Protein AF-0000000079730358 (afdb_homodimer)

Solvent-accessible surface area (backbone atoms only — not comparable to full-atom values): 56171 Å² total; per-residue (Å²): 54,51,28,65,58,49,81,47,25,38,35,42,30,26,75,30,41,34,78,45,71,74,46,42,28,35,86,47,70,68,8,40,44,43,24,18,48,50,49,24,36,5,51,47,34,34,56,40,34,36,37,32,46,44,13,52,22,7,60,40,43,51,43,63,48,98,64,27,51,67,44,69,40,75,36,72,42,68,57,76,81,69,34,42,79,49,99,53,72,40,76,50,58,50,59,86,36,72,40,58,35,36,35,32,38,34,76,42,72,31,98,86,39,27,67,20,43,31,40,21,34,37,23,69,46,89,90,30,53,73,74,52,22,52,51,25,29,34,47,88,45,71,91,57,56,70,68,56,52,49,50,35,25,40,46,53,8,34,46,43,54,50,41,40,51,74,73,65,57,54,68,44,34,40,34,26,53,28,41,64,31,31,43,28,53,53,46,41,22,52,74,45,79,64,34,58,67,67,35,12,69,30,23,31,30,39,48,72,69,52,46,77,85,75,53,58,68,42,54,53,64,60,51,39,53,32,47,52,83,64,56,63,62,68,61,53,36,70,40,18,71,56,97,32,44,30,30,50,46,36,30,59,67,38,25,69,35,36,26,22,27,5,63,57,23,20,52,48,45,25,67,76,37,60,95,44,32,93,58,47,38,60,53,48,56,28,35,39,60,75,78,37,41,40,68,48,48,45,53,52,40,63,74,73,37,81,60,33,77,80,43,44,56,49,32,28,56,39,58,73,60,57,63,64,65,53,51,51,24,39,50,51,35,26,48,50,32,39,52,52,45,26,74,75,69,65,49,82,71,59,92,89,42,51,31,40,28,36,71,49,66,34,42,80,58,41,36,84,59,45,80,56,73,48,55,68,60,46,52,48,33,32,73,72,34,44,66,53,32,39,44,36,33,44,51,44,59,76,89,38,60,67,16,32,48,52,45,24,48,48,42,51,52,29,60,75,34,55,93,76,36,58,53,50,73,48,74,52,65,45,58,63,56,48,40,40,48,33,27,19,32,58,31,40,47,44,51,45,42,79,71,62,35,24,37,74,51,63,53,38,33,8,9,53,34,33,13,21,34,38,24,33,49,34,14,47,42,54,58,59,63,38,80,76,39,29,25,42,69,25,51,66,54,75,89,32,73,68,58,72,68,50,52,72,71,54,43,51,53,50,30,36,52,34,42,50,49,42,41,37,70,43,54,34,38,31,60,78,74,30,55,70,61,38,48,49,21,20,32,33,8,20,18,64,37,28,26,55,33,21,12,55,57,36,47,50,49,38,53,69,52,66,62,33,76,82,127,56,47,25,66,61,49,78,49,24,40,35,42,30,25,75,30,40,35,78,44,71,74,46,42,30,35,87,46,70,68,7,40,44,43,24,19,48,49,49,24,35,5,52,45,35,33,55,41,33,37,38,32,48,45,13,51,22,7,61,41,44,50,42,64,48,97,64,27,49,68,42,70,41,77,36,72,41,68,58,77,81,68,33,44,81,48,99,53,72,40,77,49,59,50,58,87,37,72,42,58,36,36,34,31,39,34,76,43,73,32,97,84,39,27,66,22,42,30,40,22,33,37,24,70,44,88,91,31,53,73,74,52,22,51,54,24,30,35,46,89,44,72,90,59,56,69,68,57,51,50,50,33,27,40,44,54,8,36,46,43,55,50,42,39,52,74,74,64,56,55,68,45,31,40,34,27,46,31,43,64,30,32,44,29,53,52,47,41,22,51,73,45,79,64,34,57,67,68,34,12,70,29,24,31,29,40,48,71,71,52,46,77,86,75,54,58,70,41,55,51,65,60,51,40,52,31,47,52,82,65,55,62,62,69,60,53,37,70,40,17,72,56,96,32,44,30,31,49,48,36,29,59,67,38,25,68,35,37,26,23,27,5,62,58,24,20,54,49,45,24,68,76,37,59,96,44,32,94,57,47,37,58,51,48,55,28,36,39,60,75,78,39,41,40,69,48,48,46,53,53,40,63,74,73,38,81,60,34,76,80,44,44,54,50,32,27,56,39,58,72,58,57,62,66,65,53,52,51,24,37,49,51,34,26,50,51,31,40,52,52,45,26,75,74,70,66,50,83,71,58,91,89,42,51,30,41,27,36,72,48,67,34,43,78,57,41,35,83,60,45,80,56,73,47,56,67,58,47,50,49,33,34,73,72,34,44,65,53,31,37,43,36,32,44,50,43,60,74,88,40,62,69,15,34,48,51,46,24,46,49,42,50,51,29,60,74,33,55,95,76,36,58,55,48,73,48,74,51,65,44,58,64,54,49,39,38,48,34,27,19,33,59,32,39,48,45,52,44,42,80,72,60,37,25,38,75,52,63,53,39,33,9,8,53,35,34,13,21,34,37,24,32,50,35,14,46,44,53,58,58,63,38,80,78,40,28,26,42,68,24,52,66,55,74,90,31,72,68,58,72,69,50,52,72,70,54,44,51,54,49,32,36,50,34,42,51,49,42,42,37,71,44,54,35,39,32,61,78,74,29,55,68,61,38,48,48,21,19,32,32,7,21,18,64,38,27,26,56,33,22,12,56,58,37,48,51,50,38,52,70,51,69,62,33,76,84,126

Radius of gyration: 31.34 Å; Cα contacts (8 Å, |Δi|>4): 2544; chains: 2; bounding box: 67×88×75 Å

pLDDT: mean 95.24, std 8.15, range [21.0, 98.94]

Foldseek 3Di:
DPDLVPVFEEEEFDAAAFADQLQLRDADQLNQLNNQQQLLCFLAQGRYEYEYARQQQHLFFWDADLLLFIDGDGHGGDCVVFWAWDPDWDWDFFLNFIFIKTWIWGWRHDPNGHIYIYIHIARLDPPGDPLSRCLRHYRQPPPDDPLSSLLNLLCRQLVRVVRCVRVPGGQQAYEYSALSNLCVLLNVCLVVVNDLQVQQRRYEYEHFFLDLVPWDWAALVSVCSTRPVSDPSVSQCVQVVDNTRTSRSSRLSRHVAYEFAFPQSLVSVCVSPVVCNVRYYYQHAFGQLVLQADDLVVVQCVVQFPCCNSQVLSLLSLLPRDLPSLVVSQLVLQVVLQVVCCVQPVDGDDSLAAEEEEEDAQDPQFPPCLLVPPVPLNLVLCVQQHAYEYEYEHYYRPPDPNSSVSSSVQSVVCVVCPPRYHYYYGTRDTSVNLSSRLQRGQEYETEGQPARGRHRHSQLSSLQNLRAYEYACYHCNVVQDDDLQQHHHFADHPPDPVSVPDDPVRRSVRRNVRVSCCSRPPVRCCSNPPSPSSSNNSSSSSNRRNSARHNNNSNVVCSVPVVNNPD/DPFLPPVFEEEEFDAAAFADQLQLRDADQLNQLNNQQQLLCFLAQGRYEYEYASQQQHLFFWDADLLLFIDGDGHGGDCVVFWAWDPDWDWDFFLNFIFIKTWIWGWRHDPNGHIYIYIHIARLDPVGDPLSNCLRHYRQPPPDDPLSSLVNLLCRQLVRVVRCVRVPGGQQAYEYSALSNLCVLLNVCLVVVNDLQVQQRRYEHEHFFLDLVPWDWAALVSVCSTRPVSDPSVSQCVQVVDNTRTSRSSRLSRHVAYEFAFPQSLVSVCVSPVVCNVRYYYQHAFGQLVLQADDLLVVQCVVQFPCCNSQVLSLLSLLPRDLPSLVVSQLVLQVVLQVVCCVQPVDGDDSLAAEEEEEDAQDVQFPPCLLVPPVPLNLVLCVQQHAYEYEYEHYYRPPDPNSSVSSSVQSVVCVVCPPRYHYYYGTRDTSVNLSSRLQRGQEYETEGQPARGRHRHSQLSSLQNLRAYEYACYHCNVVQDDDLQQHHHFADHPPDPVSVPDDPVRRSVRRNVRVSCCSRPPVRCCVNPPSPSSSNNSSSSSNRRNSARHNNNSVVVCSVPVVNNPD

Nearest PDB structures (foldseek):
  4l22-assembly1_A  TM=8.662E-01  e=6.650E-38  Streptococcus mutans UA159
  2qln-assembly1_A-2  TM=8.829E-01  e=1.527E-34  unclassified
  4mhs-assembly1_A  TM=8.755E-01  e=4.782E-35  Oryctolagus cuniculus
  1l5s-assembly1_A  TM=8.757E-01  e=4.611E-34  Homo sapiens
  1e4o-assembly1_A  TM=8.717E-01  e=3.697E-34  Escherichia coli

Secondary structure (DSSP, 8-state):
------SSEEEEEES-----TT-----SHHHHHHHHHHHHHHHTT--EEEEEE--TT-S-EEEE-TT--EEEE-----HHHH-EEEEEEEEEEETTEEEEEEEEEEEEE-SSS-EEEEEEEE---TTS-HHHHGGGTSTT-TT--HHHHHHHHHIIIIIHHHHHHHTT--EEEEEEESGGGTTHHHHHHHHTTT-HHHHHTTEEEE----SGGGS-EE-HHHHHHHHTTSS-HHHHHHHS-SSSEEHHHHHHHT-SEEEESSHHHHHHHHHH-GGGTTTEEE----B-HHHH--HHHHHHHHHHSTTTTT-GGGGGGGGGS-HHHHHHHHHHHHHHHHHHHHHHH-----TTSEEEEEE----GGG-GGGGGTTHHHHHHHHHHH--EEEEEE--PPTT-HHHHHHHHHHHHHHHHTTTTSEEEEESS--HHHHHHHHHH-SEEEE-PPTT-----SHHHHHHHTT--EEEES-TTHHHH--BTTTEEEESPPTT-HHHHH--HHHHHHHHHHHHHHHIIIIIHHHHHH-HHHHHHHHHHIIIIIITTSBHHHHHHHHHHTTTS---/------SSEEEEEES-----TT-----SHHHHHHHHHHHHHHHTT--EEEEEE--TT-S-EEEE-TT--EEEE-----HHHH-EEEEEEEEEEETTEEEEEEEEEEEEE-SSS-EEEEEEEE---TTS-HHHHGGGTSTT-TT--HHHHHHHHHIIIIIHHHHHHHTT--EEEEEEESGGGTTHHHHHHHHTTT-HHHHHTTEEEE----SGGGS-EE-HHHHHHHHTTSS-HHHHHHHS-SSSEEHHHHHHHT-SEEEESSHHHHHHHHHH-GGGTTTEEE----B-HHHH--HHHHHHHHHHSTTTTT-GGGGGGGGGS-HHHHHHHHHHHHHHHHHHHHHHH-----TTSEEEEEE----GGG-GGGGGTTHHHHHHHHHHH--EEEEEE--PPTT-HHHHHHHHHHHHHHHHTTTTSEEEEESS--HHHHHHHHHH-SEEEE-PPTT-----SHHHHHHHTT--EEEES-TTHHHH--BTTTEEEESPPTT-HHHHH--HHHHHHHHHHHHHHHIIIIIHHHHHH-HHHHHHHHHHIIIIIITTSBHHHHHHHHHHTTTS---

Structure (mmCIF, N/CA/C/O backbone):
data_AF-0000000079730358-model_v1
#
loop_
_entity.id
_entity.type
_entity.pdbx_description
1 polymer 'Alpha-glucan family phosphorylase'
#
loop_
_atom_site.group_PDB
_atom_site.id
_atom_site.type_symbol
_atom_site.label_atom_id
_atom_site.label_alt_id
_atom_site.label_comp_id
_atom_site.label_asym_id
_atom_site.label_entity_id
_atom_site.label_seq_id
_atom_site.pdbx_PDB_ins_code
_atom_site.Cartn_x
_atom_site.Cartn_y
_atom_site.Cartn_z
_atom_site.occupancy
_atom_site.B_iso_or_equiv
_atom_site.auth_seq_id
_atom_site.auth_comp_id
_atom_site.auth_asym_id
_atom_site.auth_atom_id
_atom_site.pdbx_PDB_model_num
ATOM 1 N N . MET A 1 1 ? -20.391 -5.078 -1.467 1 21.17 1 MET A N 1
ATOM 2 C CA . MET A 1 1 ? -20.234 -3.814 -0.753 1 21.17 1 MET A CA 1
ATOM 3 C C . MET A 1 1 ? -19.328 -3.994 0.46 1 21.17 1 MET A C 1
ATOM 5 O O . MET A 1 1 ? -19.719 -4.598 1.456 1 21.17 1 MET A O 1
ATOM 9 N N . ALA A 1 2 ? -18.234 -4.145 0.354 1 28.77 2 ALA A N 1
ATOM 10 C CA . ALA A 1 2 ? -17.578 -4.57 1.588 1 28.77 2 ALA A CA 1
ATOM 11 C C . ALA A 1 2 ? -17.859 -3.59 2.725 1 28.77 2 ALA A C 1
ATOM 13 O O . ALA A 1 2 ? -17.031 -2.725 3.027 1 28.77 2 ALA A O 1
ATOM 14 N N . GLY A 1 3 ? -18.828 -2.895 2.602 1 32.88 3 GLY A N 1
ATOM 15 C CA . GLY A 1 3 ? -19.328 -1.854 3.49 1 32.88 3 GLY A CA 1
ATOM 16 C C . GLY A 1 3 ? -19.453 -2.309 4.934 1 32.88 3 GLY A C 1
ATOM 17 O O . GLY A 1 3 ? -20.062 -3.336 5.215 1 32.88 3 GLY A O 1
ATOM 18 N N . THR A 1 4 ? -18.438 -2.32 5.629 1 38.91 4 THR A N 1
ATOM 19 C CA . THR A 1 4 ? -18.922 -2.061 6.977 1 38.91 4 THR A CA 1
ATOM 20 C C . THR A 1 4 ? -20.125 -1.11 6.945 1 38.91 4 THR A C 1
ATOM 22 O O . THR A 1 4 ? -19.969 0.087 6.703 1 38.91 4 THR A O 1
ATOM 25 N N . SER A 1 5 ? -21.094 -1.483 6.281 1 42.56 5 SER A N 1
ATOM 26 C CA . SER A 1 5 ? -22.281 -0.645 6.363 1 42.56 5 SER A CA 1
ATOM 27 C C . SER A 1 5 ? -22.469 -0.08 7.77 1 42.56 5 SER A C 1
ATOM 29 O O . SER A 1 5 ? -22.797 -0.815 8.703 1 42.56 5 SER A O 1
ATOM 31 N N . GLN A 1 6 ? -21.516 0.618 8.109 1 50.75 6 GLN A N 1
ATOM 32 C CA . GLN A 1 6 ? -21.891 1.376 9.297 1 50.75 6 GLN A CA 1
ATOM 33 C C . GLN A 1 6 ? -23.25 2.045 9.102 1 50.75 6 GLN A C 1
ATOM 35 O O . GLN A 1 6 ? -23.484 2.711 8.094 1 50.75 6 GLN A O 1
ATOM 40 N N . ASP A 1 7 ? -24.062 1.467 9.727 1 65.75 7 ASP A N 1
ATOM 41 C CA . ASP A 1 7 ? -25.344 2.17 9.828 1 65.75 7 ASP A CA 1
ATOM 42 C C . ASP A 1 7 ? -25.141 3.582 10.375 1 65.75 7 ASP A C 1
ATOM 44 O O . ASP A 1 7 ? -24.688 3.756 11.508 1 65.75 7 ASP A O 1
ATOM 48 N N . GLY A 1 8 ? -24.938 4.613 9.406 1 85.31 8 GLY A N 1
ATOM 49 C CA . GLY A 1 8 ? -24.922 6.027 9.742 1 85.31 8 GLY A CA 1
ATOM 50 C C . GLY A 1 8 ? -23.734 6.77 9.148 1 85.31 8 GLY A C 1
ATOM 51 O O . GLY A 1 8 ? -22.875 6.164 8.516 1 85.31 8 GLY A O 1
ATOM 52 N N . HIS A 1 9 ? -23.641 8.039 9.406 1 92.81 9 HIS A N 1
ATOM 53 C CA . HIS A 1 9 ? -22.625 8.922 8.852 1 92.81 9 HIS A CA 1
ATOM 54 C C . HIS A 1 9 ? -21.406 9.023 9.773 1 92.81 9 HIS A C 1
ATOM 56 O O . HIS A 1 9 ? -21.547 8.906 10.992 1 92.81 9 HIS A O 1
ATOM 62 N N . VAL A 1 10 ? -20.234 9.164 9.18 1 97.94 10 VAL A N 1
ATOM 63 C CA . VAL A 1 10 ? -19.062 9.602 9.914 1 97.94 10 VAL A CA 1
ATOM 64 C C . VAL A 1 10 ? -18.953 11.125 9.867 1 97.94 10 VAL A C 1
ATOM 66 O O . VAL A 1 10 ? -18.922 11.719 8.781 1 97.94 10 VAL A O 1
ATOM 69 N N . ALA A 1 11 ? -18.984 11.781 11 1 98.75 11 ALA A N 1
ATOM 70 C CA . ALA A 1 11 ? -18.75 13.219 11.078 1 98.75 11 ALA A CA 1
ATOM 71 C C . ALA A 1 11 ? -17.297 13.531 11.414 1 98.75 11 ALA A C 1
ATOM 73 O O . ALA A 1 11 ? -16.812 13.211 12.508 1 98.75 11 ALA A O 1
ATOM 74 N N . TYR A 1 12 ? -16.625 14.047 10.484 1 98.75 12 TYR A N 1
ATOM 75 C CA . TYR A 1 12 ? -15.234 14.43 10.68 1 98.75 12 TYR A CA 1
ATOM 76 C C . TYR A 1 12 ? -15.117 15.891 11.109 1 98.75 12 TYR A C 1
ATOM 78 O O . TYR A 1 12 ? -15.336 16.797 10.305 1 98.75 12 TYR A O 1
ATOM 86 N N . VAL A 1 13 ? -14.75 16.141 12.383 1 98.81 13 VAL A N 1
ATOM 87 C CA . VAL A 1 13 ? -14.805 17.469 12.977 1 98.81 13 VAL A CA 1
ATOM 88 C C . VAL A 1 13 ? -13.383 18.016 13.156 1 98.81 13 VAL A C 1
ATOM 90 O O . VAL A 1 13 ? -12.57 17.422 13.859 1 98.81 13 VAL A O 1
ATOM 93 N N . SER A 1 14 ? -13.102 19.172 12.516 1 98.19 14 SER A N 1
ATOM 94 C CA . SER A 1 14 ? -11.781 19.781 12.562 1 98.19 14 SER A CA 1
ATOM 95 C C . SER A 1 14 ? -11.883 21.312 12.594 1 98.19 14 SER A C 1
ATOM 97 O O . SER A 1 14 ? -12.836 21.875 12.062 1 98.19 14 SER A O 1
ATOM 99 N N . MET A 1 15 ? -10.922 21.953 13.164 1 97.06 15 MET A N 1
ATOM 100 C CA . MET A 1 15 ? -10.883 23.406 13.281 1 97.06 15 MET A CA 1
ATOM 101 C C . MET A 1 15 ? -10.625 24.062 11.922 1 97.06 15 MET A C 1
ATOM 103 O O . MET A 1 15 ? -10.938 25.234 11.727 1 97.06 15 MET A O 1
ATOM 107 N N . GLU A 1 16 ? -10.047 23.328 11.062 1 96.94 16 GLU A N 1
ATOM 108 C CA . GLU A 1 16 ? -9.633 23.875 9.773 1 96.94 16 GLU A CA 1
ATOM 109 C C . GLU A 1 16 ? -9.797 22.844 8.664 1 96.94 16 GLU A C 1
ATOM 111 O O . GLU A 1 16 ? -9.703 21.641 8.906 1 96.94 16 GLU A O 1
ATOM 116 N N . TYR A 1 17 ? -10.07 23.312 7.445 1 97.62 17 TYR A N 1
ATOM 117 C CA . TYR A 1 17 ? -10.211 22.516 6.23 1 97.62 17 TYR A CA 1
ATOM 118 C C . TYR A 1 17 ? -9.57 23.219 5.039 1 97.62 17 TYR A C 1
ATOM 120 O O . TYR A 1 17 ? -9.992 24.312 4.66 1 97.62 17 TYR A O 1
ATOM 128 N N . GLY A 1 18 ? -8.5 22.594 4.488 1 97.5 18 GLY A N 1
ATOM 129 C CA . GLY A 1 18 ? -7.977 23.047 3.211 1 97.5 18 GLY A CA 1
ATOM 130 C C . GLY A 1 18 ? -8.688 22.438 2.021 1 97.5 18 GLY A C 1
ATOM 131 O O . GLY A 1 18 ? -8.32 21.344 1.57 1 97.5 18 GLY A O 1
ATOM 132 N N . LEU A 1 19 ? -9.664 23.188 1.386 1 97.31 19 LEU A N 1
ATOM 133 C CA . LEU A 1 19 ? -10.547 22.625 0.363 1 97.31 19 LEU A CA 1
ATOM 134 C C . LEU A 1 19 ? -10.211 23.203 -1.011 1 97.31 19 LEU A C 1
ATOM 136 O O . LEU A 1 19 ? -10.016 22.453 -1.969 1 97.31 19 LEU A O 1
ATOM 140 N N . GLU A 1 20 ? -10.164 24.484 -1.05 1 95.69 20 GLU A N 1
ATOM 141 C CA . GLU A 1 20 ? -9.812 25.219 -2.26 1 95.69 20 GLU A CA 1
ATOM 142 C C . GLU A 1 20 ? -8.828 26.344 -1.954 1 95.69 20 GLU A C 1
ATOM 144 O O . GLU A 1 20 ? -8.828 26.906 -0.853 1 95.69 20 GLU A O 1
ATOM 149 N N . ASN A 1 21 ? -8.086 26.594 -2.98 1 93.88 21 ASN A N 1
ATOM 150 C CA . ASN A 1 21 ? -7.09 27.641 -2.799 1 93.88 21 ASN A CA 1
ATOM 151 C C . ASN A 1 21 ? -7.742 28.969 -2.42 1 93.88 21 ASN A C 1
ATOM 153 O O . ASN A 1 21 ? -7.188 29.734 -1.63 1 93.88 21 ASN A O 1
ATOM 157 N N . GLY A 1 22 ? -8.906 29.234 -2.941 1 93.25 22 GLY A N 1
ATOM 158 C CA . GLY A 1 22 ? -9.578 30.5 -2.723 1 93.25 22 GLY A CA 1
ATOM 159 C C . GLY A 1 22 ? -10.328 30.562 -1.405 1 93.25 22 GLY A C 1
ATOM 160 O O . GLY A 1 22 ? -10.836 31.625 -1.021 1 93.25 22 GLY A O 1
ATOM 161 N N . MET A 1 23 ? -10.32 29.359 -0.669 1 94 23 MET A N 1
ATOM 162 C CA . MET A 1 23 ? -10.961 29.297 0.639 1 94 23 MET A CA 1
ATOM 163 C C . MET A 1 23 ? -9.938 29.391 1.76 1 94 23 MET A C 1
ATOM 165 O O . MET A 1 23 ? -9.031 28.562 1.845 1 94 23 MET A O 1
ATOM 169 N N . ASN A 1 24 ? -9.789 30.422 2.438 1 88.44 24 ASN A N 1
ATOM 170 C CA . ASN A 1 24 ? -8.789 30.641 3.482 1 88.44 24 ASN A CA 1
ATOM 171 C C . ASN A 1 24 ? -9.25 30.062 4.82 1 88.44 24 ASN A C 1
ATOM 173 O O . ASN A 1 24 ? -9.148 30.719 5.855 1 88.44 24 ASN A O 1
ATOM 177 N N . THR A 1 25 ? -9.695 28.781 4.824 1 93.88 25 THR A N 1
ATOM 178 C CA . THR A 1 25 ? -10.297 28.172 6.008 1 93.88 25 THR A CA 1
ATOM 179 C C . THR A 1 25 ? -9.281 27.297 6.738 1 93.88 25 THR A C 1
ATOM 181 O O . THR A 1 25 ? -9.656 26.406 7.5 1 93.88 25 THR A O 1
ATOM 184 N N . TYR A 1 26 ? -7.965 27.5 6.492 1 94.81 26 TYR A N 1
ATOM 185 C CA . TYR A 1 26 ? -6.957 26.625 7.098 1 94.81 26 TYR A CA 1
ATOM 186 C C . TYR A 1 26 ? -5.707 27.422 7.461 1 94.81 26 TYR A C 1
ATOM 188 O O . TYR A 1 26 ? -5.438 28.469 6.867 1 94.81 26 TYR A O 1
ATOM 196 N N . ASN A 1 27 ? -5.008 26.922 8.453 1 91.56 27 ASN A N 1
ATOM 197 C CA . ASN A 1 27 ? -3.746 27.516 8.898 1 91.56 27 ASN A CA 1
ATOM 198 C C . ASN A 1 27 ? -2.549 26.812 8.266 1 91.56 27 ASN A C 1
ATOM 200 O O . ASN A 1 27 ? -1.533 27.438 7.973 1 91.56 27 ASN A O 1
ATOM 204 N N . GLY A 1 28 ? -2.729 25.469 8.102 1 91.25 28 GLY A N 1
ATOM 205 C CA . GLY A 1 28 ? -1.566 24.734 7.617 1 91.25 28 GLY A CA 1
ATOM 206 C C . GLY A 1 28 ? -1.86 23.281 7.312 1 91.25 28 GLY A C 1
ATOM 207 O O . GLY A 1 28 ? -2.883 22.953 6.699 1 91.25 28 GLY A O 1
ATOM 208 N N . GLY A 1 29 ? -0.822 22.484 7.684 1 92.81 29 GLY A N 1
ATOM 209 C CA . GLY A 1 29 ? -0.826 21.078 7.305 1 92.81 29 GLY A CA 1
ATOM 210 C C . GLY A 1 29 ? -2.039 20.312 7.816 1 92.81 29 GLY A C 1
ATOM 211 O O . GLY A 1 29 ? -2.568 19.438 7.133 1 92.81 29 GLY A O 1
ATOM 212 N N . LEU A 1 30 ? -2.479 20.656 9.031 1 94.25 30 LEU A N 1
ATOM 213 C CA . LEU A 1 30 ? -3.631 19.969 9.594 1 94.25 30 LEU A CA 1
ATOM 214 C C . LEU A 1 30 ? -4.883 20.234 8.766 1 94.25 30 LEU A C 1
ATOM 216 O O . LEU A 1 30 ? -5.699 19.328 8.555 1 94.25 30 LEU A O 1
ATOM 220 N N . GLY A 1 31 ? -5.039 21.484 8.375 1 96.56 31 GLY A N 1
ATOM 221 C CA . GLY A 1 31 ? -6.172 21.828 7.531 1 96.56 31 GLY A CA 1
ATOM 222 C C . GLY A 1 31 ? -6.113 21.172 6.164 1 96.56 31 GLY A C 1
ATOM 223 O O . GLY A 1 31 ? -7.121 20.672 5.668 1 96.56 31 GLY A O 1
ATOM 224 N N . ILE A 1 32 ? -4.91 21.234 5.578 1 97.62 32 ILE A N 1
ATOM 225 C CA . ILE A 1 32 ? -4.719 20.609 4.273 1 97.62 32 ILE A CA 1
ATOM 226 C C . ILE A 1 32 ? -5.031 19.109 4.363 1 97.62 32 ILE A C 1
ATOM 228 O O . ILE A 1 32 ? -5.68 18.547 3.477 1 97.62 32 ILE A O 1
ATOM 232 N N . LEU A 1 33 ? -4.59 18.5 5.426 1 98.19 33 LEU A N 1
ATOM 233 C CA . LEU A 1 33 ? -4.879 17.094 5.648 1 98.19 33 LEU A CA 1
ATOM 234 C C . LEU A 1 33 ? -6.379 16.859 5.777 1 98.19 33 LEU A C 1
ATOM 236 O O . LEU A 1 33 ? -6.91 15.883 5.23 1 98.19 33 LEU A O 1
ATOM 240 N N . ALA A 1 34 ? -7.074 17.703 6.531 1 98.44 34 ALA A N 1
ATOM 241 C CA . ALA A 1 34 ? -8.523 17.562 6.68 1 98.44 34 ALA A CA 1
ATOM 242 C C . ALA A 1 34 ? -9.219 17.609 5.32 1 98.44 34 ALA A C 1
ATOM 244 O O . ALA A 1 34 ? -10.172 16.875 5.078 1 98.44 34 ALA A O 1
ATOM 245 N N . GLY A 1 35 ? -8.742 18.516 4.477 1 98.5 35 GLY A N 1
ATOM 246 C CA . GLY A 1 35 ? -9.25 18.547 3.111 1 98.5 35 GLY A CA 1
ATOM 247 C C . GLY A 1 35 ? -9.008 17.234 2.369 1 98.5 35 GLY A C 1
ATOM 248 O O . GLY A 1 35 ? -9.906 16.734 1.684 1 98.5 35 GLY A O 1
ATOM 249 N N . ASP A 1 36 ? -7.84 16.703 2.514 1 98.5 36 ASP A N 1
ATOM 250 C CA . ASP A 1 36 ? -7.492 15.445 1.854 1 98.5 36 ASP A CA 1
ATOM 251 C C . ASP A 1 36 ? -8.32 14.289 2.408 1 98.5 36 ASP A C 1
ATOM 253 O O . ASP A 1 36 ? -8.656 13.352 1.679 1 98.5 36 ASP A O 1
ATOM 257 N N . VAL A 1 37 ? -8.648 14.328 3.701 1 98.44 37 VAL A N 1
ATOM 258 C CA . VAL A 1 37 ? -9.469 13.305 4.336 1 98.44 37 VAL A CA 1
ATOM 259 C C . VAL A 1 37 ? -10.859 13.297 3.705 1 98.44 37 VAL A C 1
ATOM 261 O O . VAL A 1 37 ? -11.367 12.242 3.312 1 98.44 37 VAL A O 1
ATOM 264 N N . VAL A 1 38 ? -11.469 14.461 3.539 1 98.38 38 VAL A N 1
ATOM 265 C CA . VAL A 1 38 ? -12.828 14.516 3.01 1 98.38 38 VAL A CA 1
ATOM 266 C C . VAL A 1 38 ? -12.82 14.141 1.53 1 98.38 38 VAL A C 1
ATOM 268 O O . VAL A 1 38 ? -13.766 13.516 1.04 1 98.38 38 VAL A O 1
ATOM 271 N N . ARG A 1 39 ? -11.797 14.508 0.82 1 98.25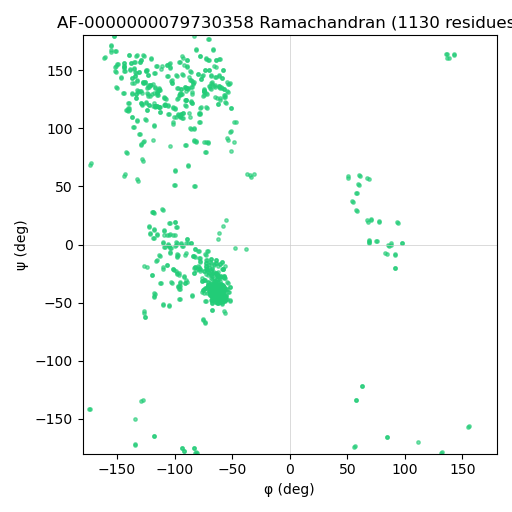 39 ARG A N 1
ATOM 272 C CA . ARG A 1 39 ? -11.656 14.039 -0.555 1 98.25 39 ARG A CA 1
ATOM 273 C C . ARG A 1 39 ? -11.539 12.516 -0.604 1 98.25 39 ARG A C 1
ATOM 275 O O . ARG A 1 39 ? -12.07 11.875 -1.513 1 98.25 39 ARG A O 1
ATOM 282 N N . GLY A 1 40 ? -10.766 11.992 0.352 1 97.75 40 GLY A N 1
ATOM 283 C CA . GLY A 1 40 ? -10.688 10.539 0.464 1 97.75 40 GLY A CA 1
ATOM 284 C C . GLY A 1 40 ? -12.039 9.891 0.707 1 97.75 40 GLY A C 1
ATOM 285 O O . GLY A 1 40 ? -12.359 8.867 0.103 1 97.75 40 GLY A O 1
ATOM 286 N N . PHE A 1 41 ? -12.875 10.508 1.609 1 97.88 41 PHE A N 1
ATOM 287 C CA . PHE A 1 41 ? -14.234 10.031 1.832 1 97.88 41 PHE A CA 1
ATOM 288 C C . PHE A 1 41 ? -15.023 10.016 0.527 1 97.88 41 PHE A C 1
ATOM 290 O O . PHE A 1 41 ? -15.727 9.055 0.234 1 97.88 41 PHE A O 1
ATOM 297 N N . ALA A 1 42 ? -14.867 11.078 -0.224 1 97.75 42 ALA A N 1
ATOM 298 C CA . ALA A 1 42 ? -15.602 11.203 -1.479 1 97.75 42 ALA A CA 1
ATOM 299 C C . ALA A 1 42 ? -15.164 10.141 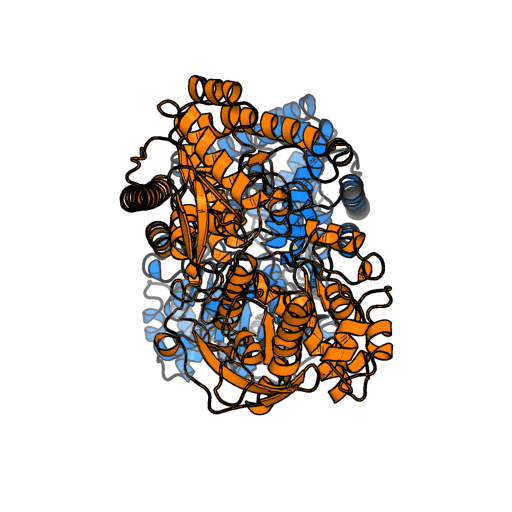-2.482 1 97.75 42 ALA A C 1
ATOM 301 O O . ALA A 1 42 ? -15.992 9.508 -3.133 1 97.75 42 ALA A O 1
ATOM 302 N N . ASP A 1 43 ? -13.844 9.984 -2.574 1 95.94 43 ASP A N 1
ATOM 303 C CA . ASP A 1 43 ? -13.297 8.992 -3.498 1 95.94 43 ASP A CA 1
ATOM 304 C C . ASP A 1 43 ? -13.844 7.598 -3.191 1 95.94 43 ASP A C 1
ATOM 306 O O . ASP A 1 43 ? -14.055 6.793 -4.102 1 95.94 43 ASP A O 1
ATOM 310 N N . LEU A 1 44 ? -14.039 7.301 -1.9 1 94.81 44 LEU A N 1
ATOM 311 C CA . LEU A 1 44 ? -14.453 5.973 -1.46 1 94.81 44 LEU A CA 1
ATOM 312 C C . LEU A 1 44 ? -15.969 5.895 -1.332 1 94.81 44 LEU A C 1
ATOM 314 O O . LEU A 1 44 ? -16.516 4.875 -0.902 1 94.81 44 LEU A O 1
ATOM 318 N N . ASP A 1 45 ? -16.672 7.016 -1.598 1 93.88 45 ASP A N 1
ATOM 319 C CA . ASP A 1 45 ? -18.125 7.105 -1.529 1 93.88 45 ASP A CA 1
ATOM 320 C C . ASP A 1 45 ? -18.625 6.742 -0.136 1 93.88 45 ASP A C 1
ATOM 322 O O . ASP A 1 45 ? -19.547 5.922 0.005 1 93.88 45 ASP A O 1
ATOM 326 N N . VAL A 1 46 ? -18 7.238 0.852 1 95.12 46 VAL A N 1
ATOM 327 C CA . VAL A 1 46 ? -18.359 7.02 2.248 1 95.12 46 VAL A CA 1
ATOM 328 C C . VAL A 1 46 ? -19.453 8.008 2.656 1 95.12 46 VAL A C 1
ATOM 330 O O . VAL A 1 46 ? -19.422 9.18 2.273 1 95.12 46 VAL A O 1
ATOM 333 N N . ASP A 1 47 ? -20.438 7.555 3.416 1 96.12 47 ASP A N 1
ATOM 334 C CA . ASP A 1 47 ? -21.422 8.453 4.031 1 96.12 47 ASP A CA 1
ATOM 335 C C . ASP A 1 47 ? -20.781 9.258 5.16 1 96.12 47 ASP A C 1
ATOM 337 O O . ASP A 1 47 ? -20.844 8.852 6.324 1 96.12 47 ASP A O 1
ATOM 341 N N . ALA A 1 48 ? -20.234 10.359 4.754 1 98.06 48 ALA A N 1
ATOM 342 C CA . ALA A 1 48 ? -19.516 11.203 5.711 1 98.06 48 ALA A CA 1
ATOM 343 C C . ALA A 1 48 ? -19.922 12.664 5.566 1 98.06 48 ALA A C 1
ATOM 345 O O . ALA A 1 48 ? -20.562 13.039 4.582 1 98.06 48 ALA A O 1
ATOM 346 N N . VAL A 1 49 ? -19.625 13.406 6.582 1 98.75 49 VAL A N 1
ATOM 347 C CA . VAL A 1 49 ? -19.844 14.852 6.598 1 98.75 49 VAL A CA 1
ATOM 348 C C . VAL A 1 49 ? -18.719 15.539 7.359 1 98.75 49 VAL A C 1
ATOM 350 O O . VAL A 1 49 ? -18.25 15.031 8.391 1 98.75 49 VAL A O 1
ATOM 353 N N . GLY A 1 50 ? -18.141 16.578 6.75 1 98.75 50 GLY A N 1
ATOM 354 C CA . GLY A 1 50 ? -17.188 17.406 7.469 1 98.75 50 GLY A CA 1
ATOM 355 C C . GLY A 1 50 ? -17.844 18.516 8.266 1 98.75 50 GLY A C 1
ATOM 356 O O . GLY A 1 50 ? -18.906 19.016 7.879 1 98.75 50 GLY A O 1
ATOM 357 N N . VAL A 1 51 ? -17.25 18.891 9.383 1 98.88 51 VAL A N 1
ATOM 358 C CA . VAL A 1 51 ? -17.734 20 10.188 1 98.88 51 VAL A CA 1
ATOM 359 C C . VAL A 1 51 ? -16.578 20.906 10.578 1 98.88 51 VAL A C 1
ATOM 361 O O . VAL A 1 51 ? -15.523 20.438 11.016 1 98.88 51 VAL A O 1
ATOM 364 N N . THR A 1 52 ? -16.719 22.156 10.352 1 98.62 52 THR A N 1
ATOM 365 C CA . THR A 1 52 ? -15.727 23.156 10.75 1 98.62 52 THR A CA 1
ATOM 366 C C . THR A 1 52 ? -16.391 24.516 10.977 1 98.62 52 THR A C 1
ATOM 368 O O . THR A 1 52 ? -17.625 24.609 11.008 1 98.62 52 THR A O 1
ATOM 371 N N . LEU A 1 53 ? -15.648 25.469 11.328 1 98.5 53 LEU A N 1
ATOM 372 C CA . LEU A 1 53 ? -16.125 26.844 11.406 1 98.5 53 LEU A CA 1
ATOM 373 C C . LEU A 1 53 ? -15.953 27.562 10.078 1 98.5 53 LEU A C 1
ATOM 375 O O . LEU A 1 53 ? -15.062 27.219 9.297 1 98.5 53 LEU A O 1
ATOM 379 N N . LEU A 1 54 ? -16.734 28.516 9.797 1 98.12 54 LEU A N 1
ATOM 380 C CA . LEU A 1 54 ? -16.719 29.203 8.5 1 98.12 54 LEU A CA 1
ATOM 381 C C . LEU A 1 54 ? -15.398 29.922 8.281 1 98.12 54 LEU A C 1
ATOM 383 O O . LEU A 1 54 ? -14.875 29.938 7.164 1 98.12 54 LEU A O 1
ATOM 387 N N . ASN A 1 55 ? -14.891 30.547 9.367 1 96.69 55 ASN A N 1
ATOM 388 C CA . ASN A 1 55 ? -13.633 31.281 9.281 1 96.69 55 ASN A CA 1
ATOM 389 C C . ASN A 1 55 ? -13.633 32.25 8.102 1 96.69 55 ASN A C 1
ATOM 391 O O . ASN A 1 55 ? -12.703 32.219 7.285 1 96.69 55 ASN A O 1
ATOM 395 N N . GLU A 1 56 ? -14.547 33.156 8.062 1 95.69 56 GLU A N 1
ATOM 396 C CA . GLU A 1 56 ? -14.789 34.031 6.922 1 95.69 56 GLU A CA 1
ATOM 397 C C . GLU A 1 56 ? -13.578 34.906 6.637 1 95.69 56 GLU A C 1
ATOM 399 O O . GLU A 1 56 ? -13.352 35.312 5.496 1 95.69 56 GLU A O 1
ATOM 404 N N . TYR A 1 57 ? -12.773 35.125 7.621 1 95.44 57 TYR A N 1
ATOM 405 C CA . TYR A 1 57 ? -11.625 36.031 7.438 1 95.44 57 TYR A CA 1
ATOM 406 C C . TYR A 1 57 ? -10.32 35.219 7.434 1 95.44 57 TYR A C 1
ATOM 408 O O . TYR A 1 57 ? -9.234 35.812 7.488 1 95.44 57 TYR A O 1
ATOM 416 N N . GLY A 1 58 ? -10.43 33.938 7.414 1 93.31 58 GLY A N 1
ATOM 417 C CA . GLY A 1 58 ? -9.258 33.094 7.355 1 93.31 58 GLY A CA 1
ATOM 418 C C . GLY A 1 58 ? -8.273 33.344 8.484 1 93.31 58 GLY A C 1
ATOM 419 O O . GLY A 1 58 ? -8.617 34 9.477 1 93.31 58 GLY A O 1
ATOM 420 N N . LEU A 1 59 ? -7.125 32.688 8.391 1 91.38 59 LEU A N 1
ATOM 421 C CA . LEU A 1 59 ? -6.031 33.031 9.289 1 91.38 59 LEU A CA 1
ATOM 422 C C . LEU A 1 59 ? -5.539 34.438 9.016 1 91.38 59 LEU A C 1
ATOM 424 O O . LEU A 1 59 ? -5.293 35.219 9.945 1 91.38 59 LEU A O 1
ATOM 428 N N . GLY A 1 60 ? -5.344 34.688 7.719 1 91.56 60 GLY A N 1
ATOM 429 C CA . GLY A 1 60 ? -4.863 35.969 7.234 1 91.56 60 GLY A CA 1
ATOM 430 C C . GLY A 1 60 ? -3.916 35.844 6.055 1 91.56 60 GLY A C 1
ATOM 431 O O . GLY A 1 60 ? -3.502 34.75 5.699 1 91.56 60 GLY A O 1
ATOM 432 N N . GLU A 1 61 ? -3.758 36.938 5.43 1 94.81 61 GLU A N 1
ATOM 433 C CA . GLU A 1 61 ? -2.816 37.031 4.316 1 94.81 61 GLU A CA 1
ATOM 434 C C . GLU A 1 61 ? -1.458 37.562 4.785 1 94.81 61 GLU A C 1
ATOM 436 O O . GLU A 1 61 ? -1.384 38.531 5.516 1 94.81 61 GLU A O 1
ATOM 441 N N . GLN A 1 62 ? -0.44 36.812 4.387 1 96.69 62 GLN A N 1
ATOM 442 C CA . GLN A 1 62 ? 0.922 37.156 4.762 1 96.69 62 GLN A CA 1
ATOM 443 C C . GLN A 1 62 ? 1.51 38.188 3.789 1 96.69 62 GLN A C 1
ATOM 445 O O . GLN A 1 62 ? 1.359 38.062 2.574 1 96.69 62 GLN A O 1
ATOM 450 N N . GLN A 1 63 ? 2.029 39.188 4.328 1 97 63 GLN A N 1
ATOM 451 C CA . GLN A 1 63 ? 2.869 40.156 3.607 1 97 63 GLN A CA 1
ATOM 452 C C . GLN A 1 63 ? 4.25 40.25 4.25 1 97 63 GLN A C 1
ATOM 454 O O . GLN A 1 63 ? 4.371 40.25 5.477 1 97 63 GLN A O 1
ATOM 459 N N . LEU A 1 64 ? 5.238 40.25 3.428 1 97.62 64 LEU A N 1
ATOM 460 C CA . LEU A 1 64 ? 6.605 40.344 3.932 1 97.62 64 LEU A CA 1
ATOM 461 C C . LEU A 1 64 ? 7.262 41.656 3.5 1 97.62 64 LEU A C 1
ATOM 463 O O . LEU A 1 64 ? 7.266 41.969 2.314 1 97.62 64 LEU A O 1
ATOM 467 N N . ASP A 1 65 ? 7.812 42.344 4.465 1 97.31 65 ASP A N 1
ATOM 468 C CA . ASP A 1 65 ? 8.602 43.531 4.16 1 97.31 65 ASP A CA 1
ATOM 469 C C . ASP A 1 65 ? 9.93 43.156 3.496 1 97.31 65 ASP A C 1
ATOM 471 O O . ASP A 1 65 ? 10.258 42 3.387 1 97.31 65 ASP A O 1
ATOM 475 N N . GLU A 1 66 ? 10.672 44.188 3.123 1 95.25 66 GLU A N 1
ATOM 476 C CA . GLU A 1 66 ? 11.938 43.969 2.424 1 95.25 66 GLU A CA 1
ATOM 477 C C . GLU A 1 66 ? 12.93 43.219 3.297 1 95.25 66 GLU A C 1
ATOM 479 O O . GLU A 1 66 ? 13.781 42.469 2.787 1 95.25 66 GLU A O 1
ATOM 484 N N . ASP A 1 67 ? 12.758 43.344 4.594 1 95.75 67 ASP A N 1
ATOM 485 C CA . ASP A 1 67 ? 13.703 42.688 5.504 1 95.75 67 ASP A CA 1
ATOM 486 C C . ASP A 1 67 ? 13.148 41.375 6.008 1 95.75 67 ASP A C 1
ATOM 488 O O . ASP A 1 67 ? 13.719 40.75 6.91 1 95.75 67 ASP A O 1
ATOM 492 N N . GLY A 1 68 ? 11.984 40.969 5.57 1 97.38 68 GLY A N 1
ATOM 493 C CA . GLY A 1 68 ? 11.414 39.688 5.941 1 97.38 68 GLY A CA 1
ATOM 494 C C . GLY A 1 68 ? 10.422 39.781 7.082 1 97.38 68 GLY A C 1
ATOM 495 O O . GLY A 1 68 ? 9.891 38.781 7.535 1 97.38 68 GLY A O 1
ATOM 496 N N . THR A 1 69 ? 10.18 41 7.57 1 97.88 69 THR A N 1
ATOM 497 C CA . THR A 1 69 ? 9.195 41.156 8.641 1 97.88 69 THR A CA 1
ATOM 498 C C . THR A 1 69 ? 7.805 40.75 8.156 1 97.88 69 THR A C 1
ATOM 500 O O . THR A 1 69 ? 7.297 41.312 7.184 1 97.88 69 THR A O 1
ATOM 503 N N . GLN A 1 70 ? 7.203 39.875 8.867 1 97.88 70 GLN A N 1
ATOM 504 C CA . GLN A 1 70 ? 5.895 39.344 8.477 1 97.88 70 GLN A CA 1
ATOM 505 C C . GLN A 1 70 ? 4.77 40.188 9.07 1 97.88 70 GLN A C 1
ATOM 507 O O . GLN A 1 70 ? 4.805 40.531 10.25 1 97.88 70 GLN A O 1
ATOM 512 N N . HIS A 1 71 ? 3.857 40.5 8.211 1 96.44 71 HIS A N 1
ATOM 513 C CA . HIS A 1 71 ? 2.547 41 8.602 1 96.44 71 HIS A CA 1
ATOM 514 C C . HIS A 1 71 ? 1.431 40.062 8.117 1 96.44 71 HIS A C 1
ATOM 516 O O . HIS A 1 71 ? 1.507 39.531 7.016 1 96.44 71 HIS A O 1
ATOM 522 N N . VAL A 1 72 ? 0.481 39.875 9.039 1 94.5 72 VAL A N 1
ATOM 523 C CA . VAL A 1 72 ? -0.663 39.031 8.664 1 94.5 72 VAL A CA 1
ATOM 524 C C . VAL A 1 72 ? -1.958 39.812 8.891 1 94.5 72 VAL A C 1
ATOM 526 O O . VAL A 1 72 ? -2.246 40.219 10.016 1 94.5 72 VAL A O 1
ATOM 529 N N . GLU A 1 73 ? -2.689 39.969 7.879 1 93.62 73 GLU A N 1
ATOM 530 C CA . GLU A 1 73 ? -3.973 40.656 7.961 1 93.62 73 GLU A CA 1
ATOM 531 C C . GLU A 1 73 ? -5.129 39.719 7.605 1 93.62 73 GLU A C 1
ATOM 533 O O . GLU A 1 73 ? -4.98 38.844 6.766 1 93.62 73 GLU A O 1
ATOM 538 N N . PRO A 1 74 ? -6.312 40 8.297 1 93.69 74 PRO A N 1
ATOM 539 C CA . PRO A 1 74 ? -7.473 39.188 7.902 1 93.69 74 PRO A CA 1
ATOM 540 C C . PRO A 1 74 ? -7.723 39.219 6.398 1 93.69 74 PRO A C 1
ATOM 542 O O . PRO A 1 74 ? -7.559 40.25 5.754 1 93.69 74 PRO A O 1
ATOM 545 N N . ALA A 1 75 ? -8.039 38.094 5.863 1 93.25 75 ALA A N 1
ATOM 546 C CA . ALA A 1 75 ? -8.242 37.969 4.422 1 93.25 75 ALA A CA 1
ATOM 547 C C . ALA A 1 75 ? -9.609 37.344 4.117 1 93.25 75 ALA A C 1
ATOM 549 O O . ALA A 1 75 ? -9.734 36.125 3.957 1 93.25 75 ALA A O 1
ATOM 550 N N . PRO A 1 76 ? -10.672 38.156 3.975 1 95.19 76 PRO A N 1
ATOM 551 C CA . PRO A 1 76 ? -11.992 37.625 3.643 1 95.19 76 PRO A CA 1
ATOM 552 C C . PRO A 1 76 ? -12.008 36.906 2.297 1 95.19 76 PRO A C 1
ATOM 554 O O . PRO A 1 76 ? -11.359 37.344 1.348 1 95.19 76 PRO A O 1
ATOM 557 N N . TRP A 1 77 ? -12.625 35.781 2.193 1 95.81 77 TRP A N 1
ATOM 558 C CA . TRP A 1 77 ? -12.812 35.031 0.955 1 95.81 77 TRP A CA 1
ATOM 559 C C . TRP A 1 77 ? -14.281 35.031 0.541 1 95.81 77 TRP A C 1
ATOM 561 O O . TRP A 1 77 ? -15.164 35.281 1.364 1 95.81 77 TRP A O 1
ATOM 571 N N . PRO A 1 78 ? -14.625 34.938 -0.733 1 96.62 78 PRO A N 1
ATOM 572 C CA . PRO A 1 78 ? -16.016 35 -1.199 1 96.62 78 PRO A CA 1
ATOM 573 C C . PRO A 1 78 ? -16.812 33.75 -0.875 1 96.62 78 PRO A C 1
ATOM 575 O O . PRO A 1 78 ? -17 32.875 -1.746 1 96.62 78 PRO A O 1
ATOM 578 N N . VAL A 1 79 ? -17.422 33.688 0.284 1 97.56 79 VAL A N 1
ATOM 579 C CA . VAL A 1 79 ? -18.125 32.531 0.805 1 97.56 79 VAL A CA 1
ATOM 580 C C . VAL A 1 79 ? -19.234 32.125 -0.156 1 97.56 79 VAL A C 1
ATOM 582 O O . VAL A 1 79 ? -19.391 30.938 -0.468 1 97.56 79 VAL A O 1
ATOM 585 N N . GLU A 1 80 ? -19.938 33.062 -0.76 1 97.12 80 GLU A N 1
ATOM 586 C CA . GLU A 1 80 ? -21.125 32.812 -1.577 1 97.12 80 GLU A CA 1
ATOM 587 C C . GLU A 1 80 ? -20.75 32.188 -2.916 1 97.12 80 GLU A C 1
ATOM 589 O O . GLU A 1 80 ? -21.578 31.578 -3.574 1 97.12 80 GLU A O 1
ATOM 594 N N . GLU A 1 81 ? -19.516 32.375 -3.264 1 97.44 81 GLU A N 1
ATOM 595 C CA . GLU A 1 81 ? -19.062 31.781 -4.52 1 97.44 81 GLU A CA 1
ATOM 596 C C . GLU A 1 81 ? -18.75 30.297 -4.355 1 97.44 81 GLU A C 1
ATOM 598 O O . GLU A 1 81 ? -18.781 29.547 -5.332 1 97.44 81 GLU A O 1
ATOM 603 N N . TYR A 1 82 ? -18.5 29.875 -3.127 1 97.31 82 TYR A N 1
ATOM 604 C CA . TYR A 1 82 ? -18.031 28.516 -2.92 1 97.31 82 TYR A CA 1
ATOM 605 C C . TYR A 1 82 ? -19.094 27.688 -2.182 1 97.31 82 TYR A C 1
ATOM 607 O O . TYR A 1 82 ? -19.188 26.469 -2.369 1 97.31 82 TYR A O 1
ATOM 615 N N . CYS A 1 83 ? -19.844 28.359 -1.292 1 97.94 83 CYS A N 1
ATOM 616 C CA . CYS A 1 83 ? -20.719 27.625 -0.373 1 97.94 83 CYS A CA 1
ATOM 617 C C . CYS A 1 83 ? -22.172 28.047 -0.551 1 97.94 83 CYS A C 1
ATOM 619 O O . CYS A 1 83 ? -22.453 29.109 -1.085 1 97.94 83 CYS A O 1
ATOM 621 N N . GLU A 1 84 ? -23.047 27.188 -0.096 1 98.25 84 GLU A N 1
ATOM 622 C CA . GLU A 1 84 ? -24.484 27.469 -0.044 1 98.25 84 GLU A CA 1
ATOM 623 C C . GLU A 1 84 ? -24.953 27.656 1.393 1 98.25 84 GLU A C 1
ATOM 625 O O . GLU A 1 84 ? -24.672 26.828 2.262 1 98.25 84 GLU A O 1
ATOM 630 N N . PRO A 1 85 ? -25.609 28.781 1.625 1 97.94 85 PRO A N 1
ATOM 631 C CA . PRO A 1 85 ? -26.188 28.938 2.967 1 97.94 85 PRO A CA 1
ATOM 632 C C . PRO A 1 85 ? -27.281 27.922 3.266 1 97.94 85 PRO A C 1
ATOM 634 O O . PRO A 1 85 ? -28.094 27.609 2.385 1 97.94 85 PRO A O 1
ATOM 637 N N . LEU A 1 86 ? -27.266 27.406 4.406 1 98.38 86 LEU A N 1
ATOM 638 C CA . LEU A 1 86 ? -28.297 26.438 4.793 1 98.38 86 LEU A CA 1
ATOM 639 C C . LEU A 1 86 ? -29.375 27.125 5.617 1 98.38 86 LEU A C 1
ATOM 641 O O . LEU A 1 86 ? -29.094 28.047 6.391 1 98.38 86 LEU A O 1
ATOM 645 N N . ASP A 1 87 ? -30.609 26.641 5.426 1 96.94 87 ASP A N 1
ATOM 646 C CA . ASP A 1 87 ? -31.734 27.141 6.223 1 96.94 87 ASP A CA 1
ATOM 647 C C . ASP A 1 87 ? -31.875 26.328 7.512 1 96.94 87 ASP A C 1
ATOM 649 O O . ASP A 1 87 ? -32.875 25.609 7.688 1 96.94 87 ASP A O 1
ATOM 653 N N . ALA A 1 88 ? -30.953 26.453 8.359 1 97.94 88 ALA A N 1
ATOM 654 C CA . ALA A 1 88 ? -30.906 25.781 9.648 1 97.94 88 ALA A CA 1
ATOM 655 C C . ALA A 1 88 ? -30.156 26.609 10.688 1 97.94 88 ALA A C 1
ATOM 657 O O . ALA A 1 88 ? -29.156 27.25 10.367 1 97.94 88 ALA A O 1
ATOM 658 N N . THR A 1 89 ? -30.688 26.719 11.859 1 98.38 89 THR A N 1
ATOM 659 C CA . THR A 1 89 ? -30.031 27.375 12.992 1 98.38 89 THR A CA 1
ATOM 660 C C . THR A 1 89 ? -30.156 26.516 14.25 1 98.38 89 THR A C 1
ATOM 662 O O . THR A 1 89 ? -31.141 25.781 14.414 1 98.38 89 THR A O 1
ATOM 665 N N . VAL A 1 90 ? -29.203 26.594 15.039 1 98.56 90 VAL A N 1
ATOM 666 C CA . VAL A 1 90 ? -29.25 25.984 16.359 1 98.56 90 VAL A CA 1
ATOM 667 C C . VAL A 1 90 ? -28.859 27 17.422 1 98.56 90 VAL A C 1
ATOM 669 O O . VAL A 1 90 ? -28.25 28.031 17.109 1 98.56 90 VAL A O 1
ATOM 672 N N . SER A 1 91 ? -29.266 26.719 18.656 1 97.19 91 SER A N 1
ATOM 673 C CA . SER A 1 91 ? -29 27.656 19.75 1 97.19 91 SER A CA 1
ATOM 674 C C . SER A 1 91 ? -28.25 26.969 20.891 1 97.19 91 SER A C 1
ATOM 676 O O . SER A 1 91 ? -28.375 25.75 21.078 1 97.19 91 SER A O 1
ATOM 678 N N . MET A 1 92 ? -27.484 27.781 21.516 1 96.81 92 MET A N 1
ATOM 679 C CA . MET A 1 92 ? -26.859 27.391 22.766 1 96.81 92 MET A CA 1
ATOM 680 C C . MET A 1 92 ? -26.516 28.609 23.609 1 96.81 92 MET A C 1
ATOM 682 O O . MET A 1 92 ? -26.75 29.75 23.188 1 96.81 92 MET A O 1
ATOM 686 N N . THR A 1 93 ? -26.109 28.328 24.875 1 96.75 93 THR A N 1
ATOM 687 C CA . THR A 1 93 ? -25.703 29.406 25.75 1 96.75 93 THR A CA 1
ATOM 688 C C . THR A 1 93 ? -24.219 29.328 26.062 1 96.75 93 THR A C 1
ATOM 690 O O . THR A 1 93 ? -23.688 28.25 26.344 1 96.75 93 THR A O 1
ATOM 693 N N . ILE A 1 94 ? -23.547 30.438 25.953 1 97.62 94 ILE A N 1
ATOM 694 C CA . ILE A 1 94 ? -22.141 30.547 26.344 1 97.62 94 ILE A CA 1
ATOM 695 C C . ILE A 1 94 ? -21.938 31.734 27.281 1 97.62 94 ILE A C 1
ATOM 697 O O . ILE A 1 94 ? -22.203 32.875 26.891 1 97.62 94 ILE A O 1
ATOM 701 N N . GLY A 1 95 ? -21.469 31.484 28.469 1 95.94 95 GLY A N 1
ATOM 702 C CA . GLY A 1 95 ? -21.234 32.531 29.422 1 95.94 95 GLY A CA 1
ATOM 703 C C . GLY A 1 95 ? -22.484 33.344 29.75 1 95.94 95 GLY A C 1
ATOM 704 O O . GLY A 1 95 ? -22.438 34.562 29.891 1 95.94 95 GLY A O 1
ATOM 705 N N . GLY A 1 96 ? -23.578 32.688 29.641 1 94.88 96 GLY A N 1
ATOM 706 C CA . GLY A 1 96 ? -24.844 33.344 29.953 1 94.88 96 GLY A CA 1
ATOM 707 C C . GLY A 1 96 ? -25.438 34.062 28.766 1 94.88 96 GLY A C 1
ATOM 708 O O . GLY A 1 96 ? -26.547 34.625 28.875 1 94.88 96 GLY A O 1
ATOM 709 N N . HIS A 1 97 ? -24.797 34 27.656 1 96.38 97 HIS A N 1
ATOM 710 C CA . HIS A 1 97 ? -25.297 34.656 26.453 1 96.38 97 HIS A CA 1
ATOM 711 C C . HIS A 1 97 ? -25.922 33.656 25.5 1 96.38 97 HIS A C 1
ATOM 713 O O . HIS A 1 97 ? -25.391 32.531 25.328 1 96.38 97 HIS A O 1
ATOM 719 N N . ASP A 1 98 ? -27 34.062 24.891 1 95.94 98 ASP A N 1
ATOM 720 C CA . ASP A 1 98 ? -27.609 33.25 23.844 1 95.94 98 ASP A CA 1
ATOM 721 C C . ASP A 1 98 ? -26.812 33.312 22.547 1 95.94 98 ASP A C 1
ATOM 723 O O . ASP A 1 98 ? -26.438 34.406 22.109 1 95.94 98 ASP A O 1
ATOM 727 N N . VAL A 1 99 ? -26.5 32.219 22.016 1 98.19 99 VAL A N 1
ATOM 728 C CA . VAL A 1 99 ? -25.734 32.125 20.766 1 98.19 99 VAL A CA 1
ATOM 729 C C . VAL A 1 99 ? -26.578 31.422 19.703 1 98.19 99 VAL A C 1
ATOM 731 O O . VAL A 1 99 ? -27 30.281 19.906 1 98.19 99 VAL A O 1
ATOM 734 N N . THR A 1 100 ? -26.859 32.094 18.609 1 98.69 100 THR A N 1
ATOM 735 C CA . THR A 1 100 ? -27.469 31.484 17.438 1 98.69 100 THR A CA 1
ATOM 736 C C . THR A 1 100 ? -26.406 31.109 16.391 1 98.69 100 THR A C 1
ATOM 738 O O . THR A 1 100 ? -25.594 31.953 16.016 1 98.69 100 THR A O 1
ATOM 741 N N . ILE A 1 101 ? -26.391 29.859 15.969 1 98.81 101 ILE A N 1
ATOM 742 C CA . ILE A 1 101 ? -25.391 29.359 15.023 1 98.81 101 ILE A CA 1
ATOM 743 C C . ILE A 1 101 ? -26.078 29 13.703 1 98.81 101 ILE A C 1
ATOM 745 O O . ILE A 1 101 ? -26.984 28.172 13.68 1 98.81 101 ILE A O 1
ATOM 749 N N . GLY A 1 102 ? -25.719 29.656 12.602 1 98.75 102 GLY A N 1
ATOM 750 C CA . GLY A 1 102 ? -26.078 29.25 11.25 1 98.75 102 GLY A CA 1
ATOM 751 C C . GLY A 1 102 ? -25.031 28.359 10.609 1 98.75 102 GLY A C 1
ATOM 752 O O . GLY A 1 102 ? -24.062 27.969 11.258 1 98.75 102 GLY A O 1
ATOM 753 N N . ALA A 1 103 ? -25.297 27.984 9.312 1 98.56 103 ALA A N 1
ATOM 754 C CA . ALA A 1 103 ? -24.344 27.094 8.664 1 98.56 103 ALA A CA 1
ATOM 755 C C . ALA A 1 103 ? -24.312 27.312 7.156 1 98.56 103 ALA A C 1
ATOM 757 O O . ALA A 1 103 ? -25.297 27.766 6.57 1 98.56 103 ALA A O 1
ATOM 758 N N . TRP A 1 104 ? -23.219 27.109 6.602 1 98.69 104 TRP A N 1
ATOM 759 C CA . TRP A 1 104 ? -22.969 27.031 5.164 1 98.69 104 TRP A CA 1
ATOM 760 C C . TRP A 1 104 ? -22.516 25.641 4.754 1 98.69 104 TRP A C 1
ATOM 762 O O . TRP A 1 104 ? -22.047 24.859 5.59 1 98.69 104 TRP A O 1
ATOM 772 N N . ARG A 1 105 ? -22.781 25.266 3.477 1 98.69 105 ARG A N 1
ATOM 773 C CA . ARG A 1 105 ? -22.406 23.938 3.004 1 98.69 105 ARG A CA 1
ATOM 774 C C . ARG A 1 105 ? -21.5 24.016 1.777 1 98.69 105 ARG A C 1
ATOM 776 O O . ARG A 1 105 ? -21.75 24.812 0.871 1 98.69 105 ARG A O 1
ATOM 783 N N . TYR A 1 106 ? -20.391 23.328 1.776 1 98.56 106 TYR A N 1
ATOM 784 C CA . TYR A 1 106 ? -19.531 23.094 0.624 1 98.56 106 TYR A CA 1
ATOM 785 C C . TYR A 1 106 ? -19.5 21.609 0.274 1 98.56 106 TYR A C 1
ATOM 787 O O . TYR A 1 106 ? -19.297 20.75 1.146 1 98.56 106 TYR A O 1
ATOM 795 N N . ASP A 1 107 ? -19.719 21.266 -0.997 1 98.38 107 ASP A N 1
ATOM 796 C CA . ASP A 1 107 ? -19.719 19.875 -1.417 1 98.38 107 ASP A CA 1
ATOM 797 C C . ASP A 1 107 ? -18.391 19.484 -2.053 1 98.38 107 ASP A C 1
ATOM 799 O O . ASP A 1 107 ? -17.969 20.094 -3.035 1 98.38 107 ASP A O 1
ATOM 803 N N . VAL A 1 108 ? -17.703 18.547 -1.441 1 98.12 108 VAL A N 1
ATOM 804 C CA . VAL A 1 108 ? -16.516 17.938 -2.049 1 98.12 108 VAL A CA 1
ATOM 805 C C . VAL A 1 108 ? -16.953 16.781 -2.955 1 98.12 108 VAL A C 1
ATOM 807 O O . VAL A 1 108 ? -17.547 15.812 -2.494 1 98.12 108 VAL A O 1
ATOM 810 N N . GLU A 1 109 ? -16.562 16.875 -4.199 1 96.62 109 GLU A N 1
ATOM 811 C CA . GLU A 1 109 ? -17.016 15.883 -5.176 1 96.62 109 GLU A CA 1
ATOM 812 C C . GLU A 1 109 ? -15.836 15.094 -5.746 1 96.62 109 GLU A C 1
ATOM 814 O O . GLU A 1 109 ? -14.766 15.656 -5.988 1 96.62 109 GLU A O 1
ATOM 819 N N . SER A 1 110 ? -15.992 13.844 -5.816 1 93.69 110 SER A N 1
ATOM 820 C CA . SER A 1 110 ? -15.031 12.977 -6.488 1 93.69 110 SER A CA 1
ATOM 821 C C . SER A 1 110 ? -15.531 12.562 -7.871 1 93.69 110 SER A C 1
ATOM 823 O O . SER A 1 110 ? -16.719 12.305 -8.055 1 93.69 110 SER A O 1
ATOM 825 N N . GLU A 1 111 ? -14.664 12.547 -8.852 1 84.5 111 GLU A N 1
ATOM 826 C CA . GLU A 1 111 ? -15.023 12.133 -10.203 1 84.5 111 GLU A CA 1
ATOM 827 C C . GLU A 1 111 ? -15.477 10.68 -10.242 1 84.5 111 GLU A C 1
ATOM 829 O O . GLU A 1 111 ? -16.359 10.32 -11.016 1 84.5 111 GLU A O 1
ATOM 834 N N . HIS A 1 112 ? -14.953 9.859 -9.414 1 80.69 112 HIS A N 1
ATOM 835 C CA . HIS A 1 112 ? -15.203 8.43 -9.492 1 80.69 112 HIS A CA 1
ATOM 836 C C . HIS A 1 112 ? -15.891 7.914 -8.234 1 80.69 112 HIS A C 1
ATOM 838 O O . HIS A 1 112 ? -16.078 6.707 -8.078 1 80.69 112 HIS A O 1
ATOM 844 N N . GLY A 1 113 ? -16.25 8.867 -7.336 1 88.69 113 GLY A N 1
ATOM 845 C CA . GLY A 1 113 ? -16.891 8.492 -6.086 1 88.69 113 GLY A CA 1
ATOM 846 C C . GLY A 1 113 ? -18.188 9.242 -5.824 1 88.69 113 GLY A C 1
ATOM 847 O O . GLY A 1 113 ? -19.062 9.297 -6.688 1 88.69 113 GLY A O 1
ATOM 848 N N . GLY A 1 114 ? -18.25 9.672 -4.641 1 93.44 114 GLY A N 1
ATOM 849 C CA . GLY A 1 114 ? -19.453 10.375 -4.234 1 93.44 114 GLY A CA 1
ATOM 850 C C . GLY A 1 114 ? -19.203 11.812 -3.826 1 93.44 114 GLY A C 1
ATOM 851 O O . GLY A 1 114 ? -18.266 12.445 -4.312 1 93.44 114 GLY A O 1
ATOM 852 N N . THR A 1 115 ? -20.141 12.344 -3.188 1 97.25 115 THR A N 1
ATOM 853 C CA . THR A 1 115 ? -20.094 13.711 -2.676 1 97.25 115 THR A CA 1
ATOM 854 C C . THR A 1 115 ? -20.125 13.719 -1.15 1 97.25 115 THR A C 1
ATOM 856 O O . THR A 1 115 ? -20.922 13 -0.538 1 97.25 115 THR A O 1
ATOM 859 N N . VAL A 1 116 ? -19.25 14.461 -0.604 1 98.19 116 VAL A N 1
ATOM 860 C CA . VAL A 1 116 ? -19.219 14.617 0.846 1 98.19 116 VAL A CA 1
ATOM 861 C C . VAL A 1 116 ? -19.359 16.094 1.209 1 98.19 116 VAL A C 1
ATOM 863 O O . VAL A 1 116 ? -18.516 16.922 0.827 1 98.19 116 VAL A O 1
ATOM 866 N N . PRO A 1 117 ? -20.375 16.438 1.945 1 98.69 117 PRO A N 1
ATOM 867 C CA . PRO A 1 117 ? -20.547 17.844 2.348 1 98.69 117 PRO A CA 1
ATOM 868 C C . PRO A 1 117 ? -19.672 18.234 3.527 1 98.69 117 PRO A C 1
ATOM 870 O O . PRO A 1 117 ? -19.359 17.391 4.383 1 98.69 117 PRO A O 1
ATOM 873 N N . VAL A 1 118 ? -19.266 19.438 3.498 1 98.81 118 VAL A N 1
ATOM 874 C CA . VAL A 1 118 ? -18.641 20.078 4.652 1 98.81 118 VAL A CA 1
ATOM 875 C C . VAL A 1 118 ? -19.547 21.188 5.184 1 98.81 118 VAL A C 1
ATOM 877 O O . VAL A 1 118 ? -19.859 22.141 4.465 1 98.81 118 VAL A O 1
ATOM 880 N N . ILE A 1 119 ? -19.969 21 6.43 1 98.88 119 ILE A N 1
ATOM 881 C CA . ILE A 1 119 ? -20.812 21.984 7.094 1 98.88 119 ILE A CA 1
ATOM 882 C C . ILE A 1 119 ? -19.938 23 7.84 1 98.88 119 ILE A C 1
ATOM 884 O O . ILE A 1 119 ? -19.125 22.625 8.688 1 98.88 119 ILE A O 1
ATOM 888 N N . MET A 1 120 ? -20.125 24.266 7.535 1 98.81 120 MET A N 1
ATOM 889 C CA . MET A 1 120 ? -19.359 25.344 8.133 1 98.81 120 MET A CA 1
ATOM 890 C C . MET A 1 120 ? -20.234 26.219 9.023 1 98.81 120 MET A C 1
ATOM 892 O O . MET A 1 120 ? -21.094 26.953 8.523 1 98.81 120 MET A O 1
ATOM 896 N N . LEU A 1 121 ? -19.953 26.188 10.266 1 98.88 121 LEU A N 1
ATOM 897 C CA . LEU A 1 121 ? -20.766 26.891 11.25 1 98.88 121 LEU A CA 1
ATOM 898 C C . LEU A 1 121 ? -20.484 28.391 11.211 1 98.88 121 LEU A C 1
ATOM 900 O O . LEU A 1 121 ? -19.344 28.812 11.016 1 98.88 121 LEU A O 1
ATOM 904 N N . ASP A 1 122 ? -21.516 29.219 11.453 1 98.69 122 ASP A N 1
ATOM 905 C CA . ASP A 1 122 ? -21.422 30.656 11.32 1 98.69 122 ASP A CA 1
ATOM 906 C C . ASP A 1 122 ? -22.172 31.375 12.445 1 98.69 122 ASP A C 1
ATOM 908 O O . ASP A 1 122 ? -23.406 31.266 12.539 1 98.69 122 ASP A O 1
ATOM 912 N N . THR A 1 123 ? -21.484 32.125 13.258 1 98.62 123 THR A N 1
ATOM 913 C CA . THR A 1 123 ? -22.109 32.875 14.336 1 98.62 123 THR A CA 1
ATOM 914 C C . THR A 1 123 ? -22.203 34.344 13.969 1 98.62 123 THR A C 1
ATOM 916 O O . THR A 1 123 ? -22.734 35.156 14.742 1 98.62 123 THR A O 1
ATOM 919 N N . ASP A 1 124 ? -21.594 34.719 12.852 1 97.81 124 ASP A N 1
ATOM 920 C CA . ASP A 1 124 ? -21.656 36.125 12.43 1 97.81 124 ASP A CA 1
ATOM 921 C C . ASP A 1 124 ? -23.047 36.469 11.906 1 97.81 124 ASP A C 1
ATOM 923 O O . ASP A 1 124 ? -23.234 36.656 10.695 1 97.81 124 ASP A O 1
ATOM 927 N N . ARG A 1 125 ? -23.859 36.688 12.828 1 96.62 125 ARG A N 1
ATOM 928 C CA . ARG A 1 125 ? -25.266 36.969 12.57 1 96.62 125 ARG A CA 1
ATOM 929 C C . ARG A 1 125 ? -25.719 38.219 13.328 1 96.62 125 ARG A C 1
ATOM 931 O O . ARG A 1 125 ? -25.219 38.5 14.422 1 96.62 125 ARG A O 1
ATOM 938 N N . GLU A 1 126 ? -26.781 38.844 12.852 1 95.94 126 GLU A N 1
ATOM 939 C CA . GLU A 1 126 ? -27.266 40.094 13.445 1 95.94 126 GLU A CA 1
ATOM 940 C C . GLU A 1 126 ? -27.922 39.844 14.797 1 95.94 126 GLU A C 1
ATOM 942 O O . GLU A 1 126 ? -27.938 40.719 15.656 1 95.94 126 GLU A O 1
ATOM 947 N N . ASP A 1 127 ? -28.422 38.688 15.039 1 96.38 127 ASP A N 1
ATOM 948 C CA . ASP A 1 127 ? -29.141 38.375 16.266 1 96.38 127 ASP A CA 1
ATOM 949 C C . ASP A 1 127 ? -28.203 37.969 17.375 1 96.38 127 ASP A C 1
ATOM 951 O O . ASP A 1 127 ? -28.641 37.656 18.484 1 96.38 127 ASP A O 1
ATOM 955 N N . ASN A 1 128 ? -26.891 37.969 17.156 1 98.19 128 ASN A N 1
ATOM 956 C CA . ASN A 1 128 ? -25.891 37.656 18.188 1 98.19 128 ASN A CA 1
ATOM 957 C C . ASN A 1 128 ? -25.188 38.906 18.672 1 98.19 128 ASN A C 1
ATOM 959 O O . ASN A 1 128 ? -25.078 39.906 17.953 1 98.19 128 ASN A O 1
ATOM 963 N N . ASP A 1 129 ? -24.656 38.844 19.906 1 96.62 129 ASP A N 1
ATOM 964 C CA . ASP A 1 129 ? -23.797 39.906 20.406 1 96.62 129 ASP A CA 1
ATOM 965 C C . ASP A 1 129 ? -22.516 40 19.578 1 96.62 129 ASP A C 1
ATOM 967 O O . ASP A 1 129 ? -22.094 39.062 18.938 1 96.62 129 ASP A O 1
ATOM 971 N N . ASN A 1 130 ? -21.922 41.156 19.672 1 95.88 130 ASN A N 1
ATOM 972 C CA . ASN A 1 130 ? -20.75 41.438 18.844 1 95.88 130 ASN A CA 1
ATOM 973 C C . ASN A 1 130 ? -19.641 40.438 19.078 1 95.88 130 ASN A C 1
ATOM 975 O O . ASN A 1 130 ? -19.031 39.938 18.141 1 95.88 130 ASN A O 1
ATOM 979 N N . TRP A 1 131 ? -19.344 40.156 20.297 1 96.06 131 TRP A N 1
ATOM 980 C CA . TRP A 1 131 ? -18.234 39.25 20.562 1 96.06 131 TRP A CA 1
ATOM 981 C C . TRP A 1 131 ? -18.562 37.812 20.109 1 96.06 131 TRP A C 1
ATOM 983 O O . TRP A 1 131 ? -17.672 37.062 19.703 1 96.06 131 TRP A O 1
ATOM 993 N N . ILE A 1 132 ? -19.859 37.438 20.125 1 97.88 132 ILE A N 1
ATOM 994 C CA . ILE A 1 132 ? -20.312 36.156 19.641 1 97.88 132 ILE A CA 1
ATOM 995 C C . ILE A 1 132 ? -20.156 36.062 18.125 1 97.88 132 ILE A C 1
ATOM 997 O O . ILE A 1 132 ? -19.766 35.031 17.578 1 97.88 132 ILE A O 1
ATOM 1001 N N . ARG A 1 133 ? -20.438 37.156 17.453 1 97.75 133 ARG A N 1
ATOM 1002 C CA . ARG A 1 133 ? -20.297 37.219 16 1 97.75 133 ARG A CA 1
ATOM 1003 C C . ARG A 1 133 ? -18.875 36.875 15.57 1 97.75 133 ARG A C 1
ATOM 1005 O O . ARG A 1 133 ? -18.656 36.344 14.484 1 97.75 133 ARG A O 1
ATOM 1012 N N . GLU A 1 134 ? -17.906 37.125 16.391 1 97.56 134 GLU A N 1
ATOM 1013 C CA . GLU A 1 134 ? -16.5 37 16.062 1 97.56 134 GLU A CA 1
ATOM 1014 C C . GLU A 1 134 ? -16.016 35.562 16.234 1 97.56 134 GLU A C 1
ATOM 1016 O O . GLU A 1 134 ? -14.945 35.188 15.75 1 97.56 134 GLU A O 1
ATOM 1021 N N . LEU A 1 135 ? -16.797 34.688 16.812 1 98.19 135 LEU A N 1
ATOM 1022 C CA . LEU A 1 135 ? -16.344 33.375 17.219 1 98.19 135 LEU A CA 1
ATOM 1023 C C . LEU A 1 135 ? -15.984 32.531 16 1 98.19 135 LEU A C 1
ATOM 1025 O O . LEU A 1 135 ? -15.164 31.609 16.094 1 98.19 135 LEU A O 1
ATOM 1029 N N . THR A 1 136 ? -16.547 32.812 14.82 1 97.81 136 THR A N 1
ATOM 1030 C CA . THR A 1 136 ? -16.312 31.984 13.641 1 97.81 136 THR A CA 1
ATOM 1031 C C . THR A 1 136 ? -15.656 32.781 12.531 1 97.81 136 THR A C 1
ATOM 1033 O O . THR A 1 136 ? -15.812 32.469 11.344 1 97.81 136 THR A O 1
ATOM 1036 N N . GLN A 1 137 ? -14.891 33.812 12.891 1 96.19 137 GLN A N 1
ATOM 1037 C CA . GLN A 1 137 ? -14.367 34.719 11.875 1 96.19 137 GLN A CA 1
ATOM 1038 C C . GLN A 1 137 ? -12.93 34.344 11.5 1 96.19 137 GLN A C 1
ATOM 1040 O O . GLN A 1 137 ? -12.516 34.531 10.352 1 96.19 137 GLN A O 1
ATOM 1045 N N . ARG A 1 138 ? -12.203 33.906 12.508 1 95.56 138 ARG A N 1
ATOM 1046 C CA . ARG A 1 138 ? -10.789 33.656 12.25 1 95.56 138 ARG A CA 1
ATOM 1047 C C . ARG A 1 138 ? -10.391 32.219 12.672 1 95.56 138 ARG A C 1
ATOM 1049 O O . ARG A 1 138 ? -10.852 31.734 13.703 1 95.56 138 ARG A O 1
ATOM 1056 N N . VAL A 1 139 ? -9.594 31.656 11.836 1 94.31 139 VAL A N 1
ATOM 1057 C CA . VAL A 1 139 ? -9.07 30.328 12.172 1 94.31 139 VAL A CA 1
ATOM 1058 C C . VAL A 1 139 ? -8.242 30.406 13.453 1 94.31 139 VAL A C 1
ATOM 1060 O O . VAL A 1 139 ? -7.301 31.203 13.539 1 94.31 139 VAL A O 1
ATOM 1063 N N . TYR A 1 140 ? -8.562 29.703 14.5 1 93.88 140 TYR A N 1
ATOM 1064 C CA . TYR A 1 140 ? -7.891 29.547 15.781 1 93.88 140 TYR A CA 1
ATOM 1065 C C . TYR A 1 140 ? -7.953 30.828 16.594 1 93.88 140 TYR A C 1
ATOM 1067 O O . TYR A 1 140 ? -7.254 30.969 17.609 1 93.88 140 TYR A O 1
ATOM 1075 N N . ALA A 1 141 ? -8.578 31.891 16.141 1 94.25 141 ALA A N 1
ATOM 1076 C CA . ALA A 1 141 ? -8.859 33.125 16.891 1 94.25 141 ALA A CA 1
ATOM 1077 C C . ALA A 1 141 ? -7.562 33.781 17.359 1 94.25 141 ALA A C 1
ATOM 1079 O O . ALA A 1 141 ? -7.402 34.094 18.547 1 94.25 141 ALA A O 1
ATOM 1080 N N . PRO A 1 142 ? -6.684 34.156 16.484 1 94.25 142 PRO A N 1
ATOM 1081 C CA . PRO A 1 142 ? -5.418 34.75 16.891 1 94.25 142 PRO A CA 1
ATOM 1082 C C . PRO A 1 142 ? -5.621 36.031 17.688 1 94.25 142 PRO A C 1
ATOM 1084 O O . PRO A 1 142 ? -6.465 36.875 17.344 1 94.25 142 PRO A O 1
ATOM 1087 N N . GLY A 1 143 ? -4.875 36.156 18.797 1 92.25 143 GLY A N 1
ATOM 1088 C CA . GLY A 1 143 ? -4.859 37.375 19.594 1 92.25 143 GLY A CA 1
ATOM 1089 C C . GLY A 1 143 ? -5.973 37.406 20.625 1 92.25 143 GLY A C 1
ATOM 1090 O O . GLY A 1 143 ? -6.062 38.375 21.406 1 92.25 143 GLY A O 1
ATOM 1091 N N . LYS A 1 144 ? -6.789 36.438 20.688 1 95.75 144 LYS A N 1
ATOM 1092 C CA . LYS A 1 144 ? -7.898 36.406 21.641 1 95.75 144 LYS A CA 1
ATOM 1093 C C . LYS A 1 144 ? -7.508 35.688 22.922 1 95.75 144 LYS A C 1
ATOM 1095 O O . LYS A 1 144 ? -6.492 35 22.969 1 95.75 144 LYS A O 1
ATOM 1100 N N . ASP A 1 145 ? -8.211 35.906 23.969 1 95.56 145 ASP A N 1
ATOM 1101 C CA . ASP A 1 145 ? -7.875 35.312 25.266 1 95.56 145 ASP A CA 1
ATOM 1102 C C . ASP A 1 145 ? -8.398 33.875 25.375 1 95.56 145 ASP A C 1
ATOM 1104 O O . ASP A 1 145 ? -9.016 33.375 24.438 1 95.56 145 ASP A O 1
ATOM 1108 N N . GLU A 1 146 ? -8.164 33.25 26.484 1 95.69 146 GLU A N 1
ATOM 1109 C CA . GLU A 1 146 ? -8.477 31.828 26.703 1 95.69 146 GLU A CA 1
ATOM 1110 C C . GLU A 1 146 ? -9.984 31.594 26.703 1 95.69 146 GLU A C 1
ATOM 1112 O O . GLU A 1 146 ? -10.461 30.578 26.188 1 95.69 146 GLU A O 1
ATOM 1117 N N . GLY A 1 147 ? -10.672 32.469 27.281 1 96.19 147 GLY A N 1
ATOM 1118 C CA . GLY A 1 147 ? -12.125 32.344 27.297 1 96.19 147 GLY A CA 1
ATOM 1119 C C . GLY A 1 147 ? -12.734 32.344 25.906 1 96.19 147 GLY A C 1
ATOM 1120 O O . GLY A 1 147 ? -13.641 31.547 25.625 1 96.19 147 GLY A O 1
ATOM 1121 N N . PHE A 1 148 ? -12.266 33.25 25.109 1 97.19 148 PHE A N 1
ATOM 1122 C CA . PHE A 1 148 ? -12.734 33.344 23.734 1 97.19 148 PHE A CA 1
ATOM 1123 C C . PHE A 1 148 ? -12.422 32.062 22.984 1 97.19 148 PHE A C 1
ATOM 1125 O O . PHE A 1 148 ? -13.281 31.531 22.266 1 97.19 148 PHE A O 1
ATOM 1132 N N . LYS A 1 149 ? -11.219 31.547 23.141 1 96.62 149 LYS A N 1
ATOM 1133 C CA . LYS A 1 149 ? -10.812 30.328 22.469 1 96.62 149 LYS A CA 1
ATOM 1134 C C . LYS A 1 149 ? -11.68 29.141 22.891 1 96.62 149 LYS A C 1
ATOM 1136 O O . LYS A 1 149 ? -12.086 28.328 22.047 1 96.62 149 LYS A O 1
ATOM 1141 N N . LEU A 1 150 ? -11.953 29.078 24.109 1 97.12 150 LEU A N 1
ATOM 1142 C CA . LEU A 1 150 ? -12.82 28.016 24.609 1 97.12 150 LEU A CA 1
ATOM 1143 C C . LEU A 1 150 ? -14.219 28.125 24.016 1 97.12 150 LEU A C 1
ATOM 1145 O O . LEU A 1 150 ? -14.852 27.109 23.719 1 97.12 150 LEU A O 1
ATOM 1149 N N . ALA A 1 151 ? -14.664 29.375 23.953 1 98.06 151 ALA A N 1
ATOM 1150 C CA . ALA A 1 151 ? -15.977 29.609 23.344 1 98.06 151 ALA A CA 1
ATOM 1151 C C . ALA A 1 151 ? -16 29.094 21.906 1 98.06 151 ALA A C 1
ATOM 1153 O O . ALA A 1 151 ? -17 28.531 21.453 1 98.06 151 ALA A O 1
ATOM 1154 N N . VAL A 1 152 ? -14.938 29.312 21.172 1 98.25 152 VAL A N 1
ATOM 1155 C CA . VAL A 1 152 ? -14.812 28.828 19.812 1 98.25 152 VAL A CA 1
ATOM 1156 C C . VAL A 1 152 ? -14.93 27.312 19.781 1 98.25 152 VAL A C 1
ATOM 1158 O O . VAL A 1 152 ? -15.633 26.75 18.953 1 98.25 152 VAL A O 1
ATOM 1161 N N . TYR A 1 153 ? -14.273 26.641 20.766 1 98.12 153 TYR A N 1
ATOM 1162 C CA . TYR A 1 153 ? -14.305 25.188 20.828 1 98.12 153 TYR A CA 1
ATOM 1163 C C . TYR A 1 153 ? -15.703 24.688 21.156 1 98.12 153 TYR A C 1
ATOM 1165 O O . TYR A 1 153 ? -16.125 23.641 20.641 1 98.12 153 TYR A O 1
ATOM 1173 N N . LEU A 1 154 ? -16.406 25.422 21.984 1 98.25 154 LEU A N 1
ATOM 1174 C CA . LEU A 1 154 ? -17.781 25.062 22.328 1 98.25 154 LEU A CA 1
ATOM 1175 C C . LEU A 1 154 ? -18.688 25.141 21.109 1 98.25 154 LEU A C 1
ATOM 1177 O O . LEU A 1 154 ? -19.531 24.266 20.891 1 98.25 154 LEU A O 1
ATOM 1181 N N . VAL A 1 155 ? -18.484 26.172 20.312 1 98.69 155 VAL A N 1
ATOM 1182 C CA . VAL A 1 155 ? -19.281 26.312 19.094 1 98.69 155 VAL A CA 1
ATOM 1183 C C . VAL A 1 155 ? -18.969 25.188 18.125 1 98.69 155 VAL A C 1
ATOM 1185 O O . VAL A 1 155 ? -19.875 24.594 17.547 1 98.69 155 VAL A O 1
ATOM 1188 N N . LEU A 1 156 ? -17.719 24.859 17.938 1 98.69 156 LEU A N 1
ATOM 1189 C CA . LEU A 1 156 ? -17.328 23.781 17.031 1 98.69 156 LEU A CA 1
ATOM 1190 C C . LEU A 1 156 ? -17.906 22.453 17.5 1 98.69 156 LEU A C 1
ATOM 1192 O O . LEU A 1 156 ? -18.484 21.703 16.688 1 98.69 156 LEU A O 1
ATOM 1196 N N . GLY A 1 157 ? -17.703 22.156 18.781 1 98.44 157 GLY A N 1
ATOM 1197 C CA . GLY A 1 157 ? -18.109 20.859 19.328 1 98.44 157 GLY A CA 1
ATOM 1198 C C . GLY A 1 157 ? -19.609 20.734 19.5 1 98.44 157 GLY A C 1
ATOM 1199 O O . GLY A 1 157 ? -20.266 19.969 18.781 1 98.44 157 GLY A O 1
ATOM 1200 N N . ILE A 1 158 ? -20.188 21.547 20.453 1 98.25 158 ILE A N 1
ATOM 1201 C CA . ILE A 1 158 ? -21.594 21.469 20.797 1 98.25 158 ILE A CA 1
ATOM 1202 C C . ILE A 1 158 ? -22.438 21.953 19.625 1 98.25 158 ILE A C 1
ATOM 1204 O O . ILE A 1 158 ? -23.391 21.297 19.219 1 98.25 158 ILE A O 1
ATOM 1208 N N . GLY A 1 159 ? -22.078 23.094 19.062 1 98.62 159 GLY A N 1
ATOM 1209 C CA . GLY A 1 159 ? -22.781 23.625 17.906 1 98.62 159 GLY A CA 1
ATOM 1210 C C . GLY A 1 159 ? -22.766 22.672 16.719 1 98.62 159 GLY A C 1
ATOM 1211 O O . GLY A 1 159 ? -23.75 22.547 16 1 98.62 159 GLY A O 1
ATOM 1212 N N . GLY A 1 160 ? -21.625 22.016 16.469 1 98.75 160 GLY A N 1
ATOM 1213 C CA . GLY A 1 160 ? -21.5 21.078 15.375 1 98.75 160 GLY A CA 1
ATOM 1214 C C . GLY A 1 160 ? -22.453 19.891 15.508 1 98.75 160 GLY A C 1
ATOM 1215 O O . GLY A 1 160 ? -23.125 19.531 14.547 1 98.75 160 GLY A O 1
ATOM 1216 N N . VAL A 1 161 ? -22.516 19.297 16.703 1 98.62 161 VAL A N 1
ATOM 1217 C CA . VAL A 1 161 ? -23.375 18.156 16.953 1 98.62 161 VAL A CA 1
ATOM 1218 C C . VAL A 1 161 ? -24.844 18.562 16.75 1 98.62 161 VAL A C 1
ATOM 1220 O O . VAL A 1 161 ? -25.594 17.875 16.062 1 98.62 161 VAL A O 1
ATOM 1223 N N . ARG A 1 162 ? -25.234 19.688 17.328 1 98.56 162 ARG A N 1
ATOM 1224 C CA . ARG A 1 162 ? -26.609 20.156 17.234 1 98.56 162 ARG A CA 1
ATOM 1225 C C . ARG A 1 162 ? -26.984 20.469 15.789 1 98.56 162 ARG A C 1
ATOM 1227 O O . ARG A 1 162 ? -28.109 20.188 15.367 1 98.56 162 ARG A O 1
ATOM 1234 N N . MET A 1 163 ? -26.078 21.047 15.086 1 98.88 163 MET A N 1
ATOM 1235 C CA . MET A 1 163 ? -26.344 21.391 13.688 1 98.88 163 MET A CA 1
ATOM 1236 C C . MET A 1 163 ? -26.547 20.141 12.852 1 98.88 163 MET A C 1
ATOM 1238 O O . MET A 1 163 ? -27.453 20.078 12.016 1 98.88 163 MET A O 1
ATOM 1242 N N . LEU A 1 164 ? -25.703 19.141 13.031 1 98.75 164 LEU A N 1
ATOM 1243 C CA . LEU A 1 164 ? -25.859 17.891 12.297 1 98.75 164 LEU A CA 1
ATOM 1244 C C . LEU A 1 164 ? -27.219 17.25 12.594 1 98.75 164 LEU A C 1
ATOM 1246 O O . LEU A 1 164 ? -27.859 16.703 11.703 1 98.75 164 LEU A O 1
ATOM 1250 N N . ASP A 1 165 ? -27.672 17.359 13.859 1 97.88 165 ASP A N 1
ATOM 1251 C CA . ASP A 1 165 ? -28.984 16.875 14.227 1 97.88 165 ASP A CA 1
ATOM 1252 C C . ASP A 1 165 ? -30.078 17.641 13.492 1 97.88 165 ASP A C 1
ATOM 1254 O O . ASP A 1 165 ? -31.016 17.047 12.945 1 97.88 165 ASP A O 1
ATOM 1258 N N . GLU A 1 166 ? -29.938 18.906 13.578 1 98.38 166 GLU A N 1
ATOM 1259 C CA . GLU A 1 166 ? -30.922 19.781 12.945 1 98.38 166 GLU A CA 1
ATOM 1260 C C . GLU A 1 166 ? -31.031 19.5 11.453 1 98.38 166 GLU A C 1
ATOM 1262 O O . GLU A 1 166 ? -32.125 19.562 10.875 1 98.38 166 GLU A O 1
ATOM 1267 N N . LEU A 1 167 ? -29.953 19.188 10.828 1 98.38 167 LEU A N 1
ATOM 1268 C CA . LEU A 1 167 ? -29.906 18.938 9.391 1 98.38 167 LEU A CA 1
ATOM 1269 C C . LEU A 1 167 ? -30.312 17.5 9.078 1 98.38 167 LEU A C 1
ATOM 1271 O O . LEU A 1 167 ? -30.406 17.125 7.91 1 98.38 167 LEU A O 1
ATOM 1275 N N . GLY A 1 168 ? -30.453 16.641 10.039 1 97.56 168 GLY A N 1
ATOM 1276 C CA . GLY A 1 168 ? -31.016 15.312 9.867 1 97.56 168 GLY A CA 1
ATOM 1277 C C . GLY A 1 168 ? -29.969 14.25 9.609 1 97.56 168 GLY A C 1
ATOM 1278 O O . GLY A 1 168 ? -30.281 13.164 9.117 1 97.56 168 GLY A O 1
ATOM 1279 N N . TYR A 1 169 ? -28.75 14.523 9.938 1 97.44 169 TYR A N 1
ATOM 1280 C CA . TYR A 1 169 ? -27.719 13.508 9.766 1 97.44 169 TYR A CA 1
ATOM 1281 C C . TYR A 1 169 ? -27.828 12.43 10.836 1 97.44 169 TYR A C 1
ATOM 1283 O O . TYR A 1 169 ? -28 12.734 12.016 1 97.44 169 TYR A O 1
ATOM 1291 N N . ASP A 1 170 ? -27.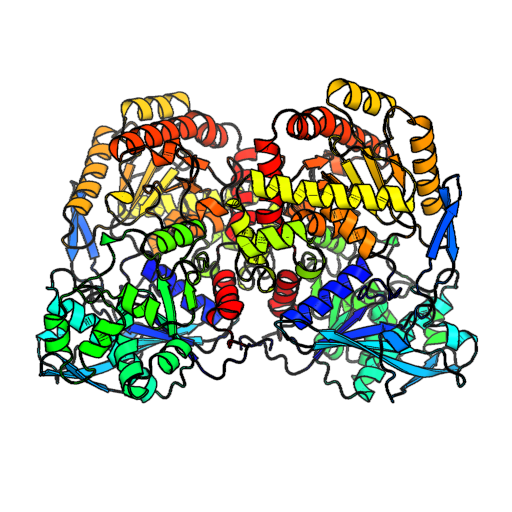812 11.219 10.484 1 96.25 170 ASP A N 1
ATOM 1292 C CA . ASP A 1 170 ? -27.703 10.102 11.414 1 96.25 170 ASP A CA 1
ATOM 1293 C C . ASP A 1 170 ? -26.234 9.727 11.648 1 96.25 170 ASP A C 1
ATOM 1295 O O . ASP A 1 170 ? -25.719 8.797 11.031 1 96.25 170 ASP A O 1
ATOM 1299 N N . VAL A 1 171 ? -25.594 10.375 12.562 1 97.06 171 VAL A N 1
ATOM 1300 C CA . VAL A 1 171 ? -24.156 10.211 12.781 1 97.06 171 VAL A CA 1
ATOM 1301 C C . VAL A 1 171 ? -23.906 9.016 13.703 1 97.06 171 VAL A C 1
ATOM 1303 O O . VAL A 1 171 ? -24.406 8.984 14.828 1 97.06 171 VAL A O 1
ATOM 1306 N N . SER A 1 172 ? -23.141 8.047 13.219 1 95.56 172 SER A N 1
ATOM 1307 C CA . SER A 1 172 ? -22.797 6.887 14.031 1 95.56 172 SER A CA 1
ATOM 1308 C C . SER A 1 172 ? -21.422 7.055 14.664 1 95.56 172 SER A C 1
ATOM 1310 O O . SER A 1 172 ? -21.125 6.449 15.703 1 95.56 172 SER A O 1
ATOM 1312 N N . THR A 1 173 ? -20.578 7.871 14 1 97.62 173 THR A N 1
ATOM 1313 C CA . THR A 1 173 ? -19.219 8.062 14.492 1 97.62 173 THR A CA 1
ATOM 1314 C C . THR A 1 173 ? -18.797 9.516 14.352 1 97.62 173 THR A C 1
ATOM 1316 O O . THR A 1 173 ? -18.828 10.07 13.25 1 97.62 173 THR A O 1
ATOM 1319 N N . TYR A 1 174 ? -18.422 10.164 15.477 1 98.44 174 TYR A N 1
ATOM 1320 C CA . TYR A 1 174 ? -17.781 11.469 15.477 1 98.44 174 TYR A CA 1
ATOM 1321 C C . TYR A 1 174 ? -16.266 11.32 15.531 1 98.44 174 TYR A C 1
ATOM 1323 O O . TYR A 1 174 ? -15.719 10.828 16.531 1 98.44 174 TYR A O 1
ATOM 1331 N N . HIS A 1 175 ? -15.625 11.68 14.484 1 98.75 175 HIS A N 1
ATOM 1332 C CA . HIS A 1 175 ? -14.164 11.648 14.445 1 98.75 175 HIS A CA 1
ATOM 1333 C C . HIS A 1 175 ? -13.578 13.016 14.781 1 98.75 175 HIS A C 1
ATOM 1335 O O . HIS A 1 175 ? -13.688 13.953 13.992 1 98.75 175 HIS A O 1
ATOM 1341 N N . MET A 1 176 ? -12.992 13.07 15.906 1 98.69 176 MET A N 1
ATOM 1342 C CA . MET A 1 176 ? -12.391 14.312 16.375 1 98.69 176 MET A CA 1
ATOM 1343 C C . MET A 1 176 ? -10.961 14.453 15.867 1 98.69 176 MET A C 1
ATOM 1345 O O . MET A 1 176 ? -10.086 13.672 16.234 1 98.69 176 MET A O 1
ATOM 1349 N N . ASN A 1 177 ? -10.727 15.375 14.953 1 96.12 177 ASN A N 1
ATOM 1350 C CA . ASN A 1 177 ? -9.414 15.781 14.461 1 96.12 177 ASN A CA 1
ATOM 1351 C C . ASN A 1 177 ? -8.992 17.125 15.039 1 96.12 177 ASN A C 1
ATOM 1353 O O . ASN A 1 177 ? -9.148 18.172 14.391 1 96.12 177 ASN A O 1
ATOM 1357 N N . GLU A 1 178 ? -8.508 16.891 16.078 1 91.44 178 GLU A N 1
ATOM 1358 C CA . GLU A 1 178 ? -7.59 17.078 17.203 1 91.44 178 GLU A CA 1
ATOM 1359 C C . GLU A 1 178 ? -8.336 17.531 18.453 1 91.44 178 GLU A C 1
ATOM 1361 O O . GLU A 1 178 ? -9.57 17.547 18.469 1 91.44 178 GLU A O 1
ATOM 1366 N N . GLY A 1 179 ? -7.723 17.922 19.469 1 94.44 179 GLY A N 1
ATOM 1367 C CA . GLY A 1 179 ? -8.273 18.219 20.781 1 94.44 179 GLY A CA 1
ATOM 1368 C C . GLY A 1 179 ? -9.281 19.359 20.766 1 94.44 179 GLY A C 1
ATOM 1369 O O . GLY A 1 179 ? -10.18 19.406 21.609 1 94.44 179 GLY A O 1
ATOM 1370 N N . HIS A 1 180 ? -9.273 20.156 19.734 1 95.5 180 HIS A N 1
ATOM 1371 C CA . HIS A 1 180 ? -10.172 21.297 19.641 1 95.5 180 HIS A CA 1
ATOM 1372 C C . HIS A 1 180 ? -11.625 20.859 19.5 1 95.5 180 HIS A C 1
ATOM 1374 O O . HIS A 1 180 ? -12.539 21.594 19.891 1 95.5 180 HIS A O 1
ATOM 1380 N N . ALA A 1 181 ? -11.836 19.688 18.984 1 97.38 181 ALA A N 1
ATOM 1381 C CA . ALA A 1 181 ? -13.18 19.172 18.719 1 97.38 181 ALA A CA 1
ATOM 1382 C C . ALA A 1 181 ? -13.719 18.422 19.922 1 97.38 181 ALA A C 1
ATOM 1384 O O . ALA A 1 181 ? -14.867 17.969 19.922 1 97.38 181 ALA A O 1
ATOM 1385 N N . SER A 1 182 ? -13 18.344 20.984 1 97.69 182 SER A N 1
ATOM 1386 C CA . SER A 1 182 ? -13.305 17.422 22.078 1 97.69 182 SER A CA 1
ATOM 1387 C C . SER A 1 182 ? -14.586 17.828 22.797 1 97.69 182 SER A C 1
ATOM 1389 O O . SER A 1 182 ? -15.25 16.984 23.422 1 97.69 182 SER A O 1
ATOM 1391 N N . PHE A 1 183 ? -15.016 19.094 22.719 1 97.88 183 PHE A N 1
ATOM 1392 C CA . PHE A 1 183 ? -16.188 19.547 23.453 1 97.88 183 PHE A CA 1
ATOM 1393 C C . PHE A 1 183 ? -17.469 19 22.828 1 97.88 183 PHE A C 1
ATOM 1395 O O . PHE A 1 183 ? -18.547 19.109 23.406 1 97.88 183 PHE A O 1
ATOM 1402 N N . LEU A 1 184 ? -17.328 18.375 21.641 1 98.5 184 LEU A N 1
ATOM 1403 C CA . LEU A 1 184 ? -18.516 17.688 21.125 1 98.5 184 LEU A CA 1
ATOM 1404 C C . LEU A 1 184 ? -18.938 16.562 22.062 1 98.5 184 LEU A C 1
ATOM 1406 O O . LEU A 1 184 ? -20.125 16.203 22.109 1 98.5 184 LEU A O 1
ATOM 1410 N N . THR A 1 185 ? -17.938 16 22.828 1 98.38 185 THR A N 1
ATOM 1411 C CA . THR A 1 185 ? -18.25 14.922 23.75 1 98.38 185 THR A CA 1
ATOM 1412 C C . THR A 1 185 ? -19.156 15.406 24.875 1 98.38 185 THR A C 1
ATOM 1414 O O . THR A 1 185 ? -19.922 14.633 25.438 1 98.38 185 THR A O 1
ATOM 1417 N N . LEU A 1 186 ? -19.078 16.703 25.25 1 97.81 186 LEU A N 1
ATOM 1418 C CA . LEU A 1 186 ? -19.938 17.266 26.281 1 97.81 186 LEU A CA 1
ATOM 1419 C C . LEU A 1 186 ? -21.406 17.234 25.828 1 97.81 186 LEU A C 1
ATOM 1421 O O . LEU A 1 186 ? -22.281 16.891 26.625 1 97.81 186 LEU A O 1
ATOM 1425 N N . GLU A 1 187 ? -21.625 17.578 24.578 1 98.12 187 GLU A N 1
ATOM 1426 C CA . GLU A 1 187 ? -22.984 17.484 24.047 1 98.12 187 GLU A CA 1
ATOM 1427 C C . GLU A 1 187 ? -23.469 16.031 24 1 98.12 187 GLU A C 1
ATOM 1429 O O . GLU A 1 187 ? -24.625 15.758 24.297 1 98.12 187 GLU A O 1
ATOM 1434 N N . LEU A 1 188 ? -22.578 15.125 23.672 1 98.38 188 LEU A N 1
ATOM 1435 C CA . LEU A 1 188 ? -22.938 13.719 23.625 1 98.38 188 LEU A CA 1
ATOM 1436 C C . LEU A 1 188 ? -23.203 13.172 25.016 1 98.38 188 LEU A C 1
ATOM 1438 O O . LEU A 1 188 ? -24.094 12.336 25.203 1 98.38 188 LEU A O 1
ATOM 1442 N N . LEU A 1 189 ? -22.391 13.633 26.016 1 97.88 189 LEU A N 1
ATOM 1443 C CA . LEU A 1 189 ? -22.656 13.25 27.406 1 97.88 189 LEU A CA 1
ATOM 1444 C C . LEU A 1 189 ? -24.047 13.711 27.828 1 97.88 189 LEU A C 1
ATOM 1446 O O . LEU A 1 189 ? -24.812 12.93 28.391 1 97.88 189 LEU A O 1
ATOM 1450 N N . ARG A 1 190 ? -24.312 14.891 27.516 1 96.88 190 ARG A N 1
ATOM 1451 C CA . ARG A 1 190 ? -25.625 15.438 27.859 1 96.88 190 ARG A CA 1
ATOM 1452 C C . ARG A 1 190 ? -26.75 14.617 27.219 1 96.88 190 ARG A C 1
ATOM 1454 O O . ARG A 1 190 ? -27.719 14.273 27.891 1 96.88 190 ARG A O 1
ATOM 1461 N N . ARG A 1 191 ? -26.562 14.234 26 1 95.38 191 ARG A N 1
ATOM 1462 C CA . ARG A 1 191 ? -27.578 13.523 25.234 1 95.38 191 ARG A CA 1
ATOM 1463 C C . ARG A 1 191 ? -27.703 12.07 25.703 1 95.38 191 ARG A C 1
ATOM 1465 O O . ARG A 1 191 ? -28.734 11.438 25.5 1 95.38 191 ARG A O 1
ATOM 1472 N N . ASN A 1 192 ? -26.703 11.586 26.281 1 96.88 192 ASN A N 1
ATOM 1473 C CA . ASN A 1 192 ? -26.672 10.18 26.672 1 96.88 192 ASN A CA 1
ATOM 1474 C C . ASN A 1 192 ? -26.734 10.016 28.188 1 96.88 192 ASN A C 1
ATOM 1476 O O . ASN A 1 192 ? -26.109 9.102 28.734 1 96.88 192 ASN A O 1
ATOM 1480 N N . ASP A 1 193 ? -27.375 10.93 28.953 1 96.81 193 ASP A N 1
ATOM 1481 C CA . ASP A 1 193 ? -27.578 10.867 30.391 1 96.81 193 ASP A CA 1
ATOM 1482 C C . ASP A 1 193 ? -26.25 10.695 31.125 1 96.81 193 ASP A C 1
ATOM 1484 O O . ASP A 1 193 ? -26.156 9.859 32.031 1 96.81 193 ASP A O 1
ATOM 1488 N N . LEU A 1 194 ? -25.188 11.344 30.609 1 96.94 194 LEU A N 1
ATOM 1489 C CA . LEU A 1 194 ? -23.859 11.398 31.203 1 96.94 194 LEU A CA 1
ATOM 1490 C C . LEU A 1 194 ? -23.188 10.023 31.172 1 96.94 194 LEU A C 1
ATOM 1492 O O . LEU A 1 194 ? -22.266 9.773 31.938 1 96.94 194 LEU A O 1
ATOM 1496 N N . ASP A 1 195 ? -23.672 9.078 30.297 1 97.56 195 ASP A N 1
ATOM 1497 C CA . ASP A 1 195 ? -23.094 7.746 30.125 1 97.56 195 ASP A CA 1
ATOM 1498 C C . ASP A 1 195 ? -21.828 7.805 29.266 1 97.56 195 ASP A C 1
ATOM 1500 O O . ASP A 1 195 ? -21.922 7.824 28.031 1 97.56 195 ASP A O 1
ATOM 1504 N N . ALA A 1 196 ? -20.75 7.676 29.859 1 97.25 196 ALA A N 1
ATOM 1505 C CA . ALA A 1 196 ? -19.453 7.809 29.188 1 97.25 196 ALA A CA 1
ATOM 1506 C C . ALA A 1 196 ? -19.234 6.684 28.172 1 97.25 196 ALA A C 1
ATOM 1508 O O . ALA A 1 196 ? -18.625 6.891 27.125 1 97.25 196 ALA A O 1
ATOM 1509 N N . GLU A 1 197 ? -19.734 5.516 28.5 1 97.06 197 GLU A N 1
ATOM 1510 C CA . GLU A 1 197 ? -19.562 4.379 27.609 1 97.06 197 GLU A CA 1
ATOM 1511 C C . GLU A 1 197 ? -20.312 4.578 26.297 1 97.06 197 GLU A C 1
ATOM 1513 O O . GLU A 1 197 ? -19.812 4.27 25.234 1 97.06 197 GLU A O 1
ATOM 1518 N N . ALA A 1 198 ? -21.5 5.062 26.422 1 97.12 198 ALA A N 1
ATOM 1519 C CA . ALA A 1 198 ? -22.281 5.359 25.234 1 97.12 198 ALA A CA 1
ATOM 1520 C C . ALA A 1 198 ? -21.578 6.387 24.344 1 97.12 198 ALA A C 1
ATOM 1522 O O . ALA A 1 198 ? -21.625 6.293 23.125 1 97.12 198 ALA A O 1
ATOM 1523 N N . VAL A 1 199 ? -20.938 7.387 24.969 1 98 199 VAL A N 1
ATOM 1524 C CA . VAL A 1 199 ? -20.219 8.422 24.25 1 98 199 VAL A CA 1
ATOM 1525 C C . VAL A 1 199 ? -18.984 7.828 23.578 1 98 199 VAL A C 1
ATOM 1527 O O . VAL A 1 199 ? -18.703 8.109 22.406 1 98 199 VAL A O 1
ATOM 1530 N N . ARG A 1 200 ? -18.266 6.98 24.297 1 97.19 200 ARG A N 1
ATOM 1531 C CA . ARG A 1 200 ? -17.062 6.34 23.766 1 97.19 200 ARG A CA 1
ATOM 1532 C C . ARG A 1 200 ? -17.391 5.566 22.484 1 97.19 200 ARG A C 1
ATOM 1534 O O . ARG A 1 200 ? -16.625 5.598 21.516 1 97.19 200 ARG A O 1
ATOM 1541 N N . GLU A 1 201 ? -18.516 4.957 22.438 1 96.06 201 GLU A N 1
ATOM 1542 C CA . GLU A 1 201 ? -18.906 4.137 21.297 1 96.06 201 GLU A CA 1
ATOM 1543 C C . GLU A 1 201 ? -19.172 5 20.062 1 96.06 201 GLU A C 1
ATOM 1545 O O . GLU A 1 201 ? -19.125 4.512 18.938 1 96.06 201 GLU A O 1
ATOM 1550 N N . GLN A 1 202 ? -19.328 6.309 20.25 1 96.88 202 GLN A N 1
ATOM 1551 C CA . GLN A 1 202 ? -19.688 7.203 19.156 1 96.88 202 GLN A CA 1
ATOM 1552 C C . GLN A 1 202 ? -18.484 8.023 18.703 1 96.88 202 GLN A C 1
ATOM 1554 O O . GLN A 1 202 ? -18.578 8.789 17.734 1 96.88 202 GLN A O 1
ATOM 1559 N N . CYS A 1 203 ? -17.312 7.84 19.359 1 98 203 CYS A N 1
ATOM 1560 C CA . CYS A 1 203 ? -16.25 8.812 19.109 1 98 203 CYS A CA 1
ATOM 1561 C C . CYS A 1 203 ? -14.953 8.117 18.703 1 98 203 CYS A C 1
ATOM 1563 O O . CYS A 1 203 ? -14.656 7.023 19.188 1 98 203 CYS A O 1
ATOM 1565 N N . VAL A 1 204 ? -14.281 8.656 17.781 1 98.12 204 VAL A N 1
ATOM 1566 C CA . VAL A 1 204 ? -12.914 8.367 17.359 1 98.12 204 VAL A CA 1
ATOM 1567 C C . VAL A 1 204 ? -12.055 9.617 17.484 1 98.12 204 VAL A C 1
ATOM 1569 O O . VAL A 1 204 ? -12.523 10.727 17.219 1 98.12 204 VAL A O 1
ATOM 1572 N N . PHE A 1 205 ? -10.797 9.461 18 1 98.31 205 PHE A N 1
ATOM 1573 C CA . PHE A 1 205 ? -9.938 10.617 18.203 1 98.31 205 PHE A CA 1
ATOM 1574 C C . PHE A 1 205 ? -8.57 10.398 17.578 1 98.31 205 PHE A C 1
ATOM 1576 O O . PHE A 1 205 ? -7.977 9.328 17.719 1 98.31 205 PHE A O 1
ATOM 1583 N N . THR A 1 206 ? -8.102 11.391 16.812 1 98.31 206 THR A N 1
ATOM 1584 C CA . THR A 1 206 ? -6.758 11.406 16.25 1 98.31 206 THR A CA 1
ATOM 1585 C C . THR A 1 206 ? -5.98 12.617 16.75 1 98.31 206 THR A C 1
ATOM 1587 O O . THR A 1 206 ? -6.473 13.75 16.703 1 98.31 206 THR A O 1
ATOM 1590 N N . THR A 1 207 ? -4.793 12.367 17.25 1 97 207 THR A N 1
ATOM 1591 C CA . THR A 1 207 ? -3.928 13.477 17.656 1 97 207 THR A CA 1
ATOM 1592 C C . THR A 1 207 ? -2.795 13.664 16.641 1 97 207 THR A C 1
ATOM 1594 O O . THR A 1 207 ? -2.342 12.703 16.031 1 97 207 THR A O 1
ATOM 1597 N N . HIS A 1 208 ? -2.418 14.875 16.438 1 94.5 208 HIS A N 1
ATOM 1598 C CA . HIS A 1 208 ? -1.297 15.25 15.586 1 94.5 208 HIS A CA 1
ATOM 1599 C C . HIS A 1 208 ? -0.242 16.031 16.359 1 94.5 208 HIS A C 1
ATOM 1601 O O . HIS A 1 208 ? 0.704 16.562 15.781 1 94.5 208 HIS A O 1
ATOM 1607 N N . THR A 1 209 ? -0.325 16.125 17.641 1 85.44 209 THR A N 1
ATOM 1608 C CA . THR A 1 209 ? 0.524 16.969 18.469 1 85.44 209 THR A CA 1
ATOM 1609 C C . THR A 1 209 ? 1.619 16.141 19.141 1 85.44 209 THR A C 1
ATOM 1611 O O . THR A 1 209 ? 1.334 15.312 20 1 85.44 209 THR A O 1
ATOM 1614 N N . PRO A 1 210 ? 2.799 16.391 18.875 1 83.81 210 PRO A N 1
ATOM 1615 C CA . PRO A 1 210 ? 3.885 15.555 19.391 1 83.81 210 PRO A CA 1
ATOM 1616 C C . PRO A 1 210 ? 4.559 16.141 20.625 1 83.81 210 PRO A C 1
ATOM 1618 O O . PRO A 1 210 ? 5.527 15.578 21.141 1 83.81 210 PRO A O 1
ATOM 1621 N N . VAL A 1 211 ? 4.094 17.297 21.047 1 85.25 211 VAL A N 1
ATOM 1622 C CA . VAL A 1 211 ? 4.711 17.953 22.203 1 85.25 211 VAL A CA 1
ATOM 1623 C C . VAL A 1 211 ? 3.66 18.219 23.281 1 85.25 211 VAL A C 1
ATOM 1625 O O . VAL A 1 211 ? 2.58 18.734 22.984 1 85.25 211 VAL A O 1
ATOM 1628 N N . ALA A 1 212 ? 3.971 17.938 24.438 1 80.12 212 ALA A N 1
ATOM 1629 C CA . ALA A 1 212 ? 3.029 18.016 25.562 1 80.12 212 ALA A CA 1
ATOM 1630 C C . ALA A 1 212 ? 2.496 19.438 25.734 1 80.12 212 ALA A C 1
ATOM 1632 O O . ALA A 1 212 ? 1.295 19.641 25.922 1 80.12 212 ALA A O 1
ATOM 1633 N N . ALA A 1 213 ? 3.365 20.359 25.516 1 74.31 213 ALA A N 1
ATOM 1634 C CA . ALA A 1 213 ? 3.035 21.75 25.781 1 74.31 213 ALA A CA 1
ATOM 1635 C C . ALA A 1 213 ? 2.064 22.297 24.734 1 74.31 213 ALA A C 1
ATOM 1637 O O . ALA A 1 213 ? 1.44 23.328 24.938 1 74.31 213 ALA A O 1
ATOM 1638 N N . ALA A 1 214 ? 1.916 21.547 23.672 1 81.75 214 ALA A N 1
ATOM 1639 C CA . ALA A 1 214 ? 1.09 22.047 22.578 1 81.75 214 ALA A CA 1
ATOM 1640 C C . ALA A 1 214 ? -0.342 21.531 22.688 1 81.75 214 ALA A C 1
ATOM 1642 O O . ALA A 1 214 ? -1.214 21.922 21.906 1 81.75 214 ALA A O 1
ATOM 1643 N N . HIS A 1 215 ? -0.602 20.766 23.719 1 86.94 215 HIS A N 1
ATOM 1644 C CA . HIS A 1 215 ? -1.977 20.359 24 1 86.94 215 HIS A CA 1
ATOM 1645 C C . HIS A 1 215 ? -2.688 21.422 24.844 1 86.94 215 HIS A C 1
ATOM 1647 O O . HIS A 1 215 ? -2.135 21.906 25.828 1 86.94 215 HIS A O 1
ATOM 1653 N N . ASP A 1 216 ? -3.854 21.719 24.5 1 89.69 216 ASP A N 1
ATOM 1654 C CA . ASP A 1 216 ? -4.582 22.828 25.125 1 89.69 216 ASP A CA 1
ATOM 1655 C C . ASP A 1 216 ? -5.055 22.453 26.531 1 89.69 216 ASP A C 1
ATOM 1657 O O . ASP A 1 216 ? -5.641 21.391 26.719 1 89.69 216 ASP A O 1
ATOM 1661 N N . GLU A 1 217 ? -4.793 23.359 27.406 1 92.69 217 GLU A N 1
ATOM 1662 C CA . GLU A 1 217 ? -5.25 23.25 28.781 1 92.69 217 GLU A CA 1
ATOM 1663 C C . GLU A 1 217 ? -5.887 24.562 29.25 1 92.69 217 GLU A C 1
ATOM 1665 O O . GLU A 1 217 ? -5.406 25.641 28.922 1 92.69 217 GLU A O 1
ATOM 1670 N N . TYR A 1 218 ? -6.98 24.406 30.031 1 94.69 218 TYR A N 1
ATOM 1671 C CA . TYR A 1 218 ? -7.695 25.562 30.531 1 94.69 218 TYR A CA 1
ATOM 1672 C C . TYR A 1 218 ? -8.219 25.328 31.938 1 94.69 218 TYR A C 1
ATOM 1674 O O . TYR A 1 218 ? -8.422 24.188 32.344 1 94.69 218 TYR A O 1
ATOM 1682 N N . HIS A 1 219 ? -8.43 26.391 32.625 1 95.06 219 HIS A N 1
ATOM 1683 C CA . HIS A 1 219 ? -8.984 26.266 33.969 1 95.06 219 HIS A CA 1
ATOM 1684 C C . HIS A 1 219 ? -10.43 25.781 33.938 1 95.06 219 HIS A C 1
ATOM 1686 O O . HIS A 1 219 ? -11.219 26.25 33.094 1 95.06 219 HIS A O 1
ATOM 1692 N N . TYR A 1 220 ? -10.766 25 34.906 1 95.62 220 TYR A N 1
ATOM 1693 C CA . TYR A 1 220 ? -12.117 24.453 35 1 95.62 220 TYR A CA 1
ATOM 1694 C C . TYR A 1 220 ? -13.133 25.562 35.25 1 95.62 220 TYR A C 1
ATOM 1696 O O . TYR A 1 220 ? -14.266 25.484 34.75 1 95.62 220 TYR A O 1
ATOM 1704 N N . ASP A 1 221 ? -12.719 26.469 35.969 1 95.12 221 ASP A N 1
ATOM 1705 C CA . ASP A 1 221 ? -13.633 27.562 36.281 1 95.12 221 ASP A CA 1
ATOM 1706 C C . ASP A 1 221 ? -14.055 28.312 35.031 1 95.12 221 ASP A C 1
ATOM 1708 O O . ASP A 1 221 ? -15.211 28.719 34.906 1 95.12 221 ASP A O 1
ATOM 1712 N N . LEU A 1 222 ? -13.062 28.469 34.25 1 96.25 222 LEU A N 1
ATOM 1713 C CA . LEU A 1 222 ? -13.352 29.156 33 1 96.25 222 LEU A CA 1
ATOM 1714 C C . LEU A 1 222 ? -14.352 28.375 32.156 1 96.25 222 LEU A C 1
ATOM 1716 O O . LEU A 1 222 ? -15.297 28.938 31.594 1 96.25 222 LEU A O 1
ATOM 1720 N N . LEU A 1 223 ? -14.141 27.094 32.031 1 96.69 223 LEU A N 1
ATOM 1721 C CA . LEU A 1 223 ? -15.055 26.25 31.266 1 96.69 223 LEU A CA 1
ATOM 1722 C C . LEU A 1 223 ? -16.438 26.219 31.922 1 96.69 223 LEU A C 1
ATOM 1724 O O . LEU A 1 223 ? -17.453 26.312 31.219 1 96.69 223 LEU A O 1
ATOM 1728 N N . ALA A 1 224 ? -16.453 26.141 33.188 1 96.25 224 ALA A N 1
ATOM 1729 C CA . ALA A 1 224 ? -17.719 26.109 33.906 1 96.25 224 ALA A CA 1
ATOM 1730 C C . ALA A 1 224 ? -18.516 27.375 33.656 1 96.25 224 ALA A C 1
ATOM 1732 O O . ALA A 1 224 ? -19.734 27.328 33.469 1 96.25 224 ALA A O 1
ATOM 1733 N N . ASP A 1 225 ? -17.859 28.422 33.719 1 96.69 225 ASP A N 1
ATOM 1734 C CA . ASP A 1 225 ? -18.5 29.719 33.5 1 96.69 225 ASP A CA 1
ATOM 1735 C C . ASP A 1 225 ? -19.109 29.797 32.125 1 96.69 225 ASP A C 1
ATOM 1737 O O . ASP A 1 225 ? -20.203 30.344 31.938 1 96.69 225 ASP A O 1
ATOM 1741 N N . LEU A 1 226 ? -18.422 29.328 31.188 1 97.25 226 LEU A N 1
ATOM 1742 C CA . LEU A 1 226 ? -18.844 29.422 29.797 1 97.25 226 LEU A CA 1
ATOM 1743 C C . LEU A 1 226 ? -19.953 28.406 29.5 1 97.25 226 LEU A C 1
ATOM 1745 O O . LEU A 1 226 ? -20.906 28.719 28.797 1 97.25 226 LEU A O 1
ATOM 1749 N N . MET A 1 227 ? -19.844 27.188 30.031 1 94.69 227 MET A N 1
ATOM 1750 C CA . MET A 1 227 ? -20.75 26.109 29.672 1 94.69 227 MET A CA 1
ATOM 1751 C C . MET A 1 227 ? -22.047 26.188 30.484 1 94.69 227 MET A C 1
ATOM 1753 O O . MET A 1 227 ? -23.062 25.625 30.078 1 94.69 227 MET A O 1
ATOM 1757 N N . GLY A 1 228 ? -21.953 26.797 31.625 1 92.94 228 GLY A N 1
ATOM 1758 C CA . GLY A 1 228 ? -23.109 26.844 32.5 1 92.94 228 GLY A CA 1
ATOM 1759 C C . GLY A 1 228 ? -23.562 25.469 32.969 1 92.94 228 GLY A C 1
ATOM 1760 O O . GLY A 1 228 ? -22.75 24.703 33.5 1 92.94 228 GLY A O 1
ATOM 1761 N N . ASP A 1 229 ? -24.875 25.141 32.656 1 90.62 229 ASP A N 1
ATOM 1762 C CA . ASP A 1 229 ? -25.453 23.922 33.219 1 90.62 229 ASP A CA 1
ATOM 1763 C C . ASP A 1 229 ? -25.531 22.812 32.156 1 90.62 229 ASP A C 1
ATOM 1765 O O . ASP A 1 229 ? -26.297 21.859 32.312 1 90.62 229 ASP A O 1
ATOM 1769 N N . LEU A 1 230 ? -24.781 23.016 31.156 1 92.56 230 LEU A N 1
ATOM 1770 C CA . LEU A 1 230 ? -24.828 22.016 30.078 1 92.56 230 LEU A CA 1
ATOM 1771 C C . LEU A 1 230 ? -24.484 20.641 30.625 1 92.56 230 LEU A C 1
ATOM 1773 O O . LEU A 1 230 ? -25.234 19.688 30.422 1 92.56 230 LEU A O 1
ATOM 1777 N N . VAL A 1 231 ? -23.25 20.484 31.266 1 95 231 VAL A N 1
ATOM 1778 C CA . VAL A 1 231 ? -22.766 19.297 31.953 1 95 231 VAL A CA 1
ATOM 1779 C C . VAL A 1 231 ? -22.094 19.688 33.25 1 95 231 VAL A C 1
ATOM 1781 O O . VAL A 1 231 ? -21.391 20.703 33.312 1 95 231 VAL A O 1
ATOM 1784 N N . PRO A 1 232 ? -22.375 18.859 34.312 1 95.44 232 PRO A N 1
ATOM 1785 C CA . PRO A 1 232 ? -21.656 19.172 35.562 1 95.44 232 PRO A CA 1
ATOM 1786 C C . PRO A 1 232 ? -20.141 19.172 35.375 1 95.44 232 PRO A C 1
ATOM 1788 O O . PRO A 1 232 ? -19.594 18.25 34.75 1 95.44 232 PRO A O 1
ATOM 1791 N N . ILE A 1 233 ? -19.531 20.188 35.906 1 95.44 233 ILE A N 1
ATOM 1792 C CA . ILE A 1 233 ? -18.078 20.328 35.719 1 95.44 233 ILE A CA 1
ATOM 1793 C C . ILE A 1 233 ? -17.375 19.125 36.312 1 95.44 233 ILE A C 1
ATOM 1795 O O . ILE A 1 233 ? -16.312 18.719 35.844 1 95.44 233 ILE A O 1
ATOM 1799 N N . GLU A 1 234 ? -17.969 18.484 37.344 1 94.25 234 GLU A N 1
ATOM 1800 C CA . GLU A 1 234 ? -17.391 17.297 37.969 1 94.25 234 GLU A CA 1
ATOM 1801 C C . GLU A 1 234 ? -17.312 16.141 37 1 94.25 234 GLU A C 1
ATOM 1803 O O . GLU A 1 234 ? -16.391 15.32 37.062 1 94.25 234 GLU A O 1
ATOM 1808 N N . THR A 1 235 ? -18.266 16.109 36.156 1 94.44 235 THR A N 1
ATOM 1809 C CA . THR A 1 235 ? -18.25 15.078 35.125 1 94.44 235 THR A CA 1
ATOM 1810 C C . THR A 1 235 ? -17.078 15.289 34.188 1 94.44 235 THR A C 1
ATOM 1812 O O . THR A 1 235 ? -16.422 14.328 33.781 1 94.44 235 THR A O 1
ATOM 1815 N N . VAL A 1 236 ? -16.828 16.531 33.781 1 95.25 236 VAL A N 1
ATOM 1816 C CA . VAL A 1 236 ? -15.711 16.844 32.906 1 95.25 236 VAL A CA 1
ATOM 1817 C C . VAL A 1 236 ? -14.398 16.453 33.594 1 95.25 236 VAL A C 1
ATOM 1819 O O . VAL A 1 236 ? -13.516 15.875 32.969 1 95.25 236 VAL A O 1
ATOM 1822 N N . LYS A 1 237 ? -14.273 16.75 34.875 1 94.88 237 LYS A N 1
ATOM 1823 C CA . LYS A 1 237 ? -13.07 16.453 35.656 1 94.88 237 LYS A CA 1
ATOM 1824 C C . LYS A 1 237 ? -12.797 14.961 35.719 1 94.88 237 LYS A C 1
ATOM 1826 O O . LYS A 1 237 ? -11.641 14.539 35.781 1 94.88 237 LYS A O 1
ATOM 1831 N N . GLU A 1 238 ? -13.805 14.203 35.656 1 93.5 238 GLU A N 1
ATOM 1832 C CA . GLU A 1 238 ? -13.664 12.75 35.656 1 93.5 238 GLU A CA 1
ATOM 1833 C C . GLU A 1 238 ? -12.938 12.266 34.406 1 93.5 238 GLU A C 1
ATOM 1835 O O . GLU A 1 238 ? -12.219 11.266 34.438 1 93.5 238 GLU A O 1
ATOM 1840 N N . HIS A 1 239 ? -13.148 12.992 33.406 1 93 239 HIS A N 1
ATOM 1841 C CA . HIS A 1 239 ? -12.625 12.531 32.125 1 93 239 HIS A CA 1
ATOM 1842 C C . HIS A 1 239 ? -11.398 13.352 31.703 1 93 239 HIS A C 1
ATOM 1844 O O . HIS A 1 239 ? -10.836 13.125 30.625 1 93 239 HIS A O 1
ATOM 1850 N N . SER A 1 240 ? -11.086 14.25 32.531 1 90.06 240 SER A N 1
ATOM 1851 C CA . SER A 1 240 ? -9.852 15.016 32.438 1 90.06 240 SER A CA 1
ATOM 1852 C C . SER A 1 240 ? -9.258 15.32 33.812 1 90.06 240 SER A C 1
ATOM 1854 O O . SER A 1 240 ? -9.211 16.484 34.219 1 90.06 240 SER A O 1
ATOM 1856 N N . PRO A 1 241 ? -8.93 14.383 34.562 1 76.44 241 PRO A N 1
ATOM 1857 C CA . PRO A 1 241 ? -8.688 14.477 36 1 76.44 241 PRO A CA 1
ATOM 1858 C C . PRO A 1 241 ? -7.52 15.398 36.344 1 76.44 241 PRO A C 1
ATOM 1860 O O . PRO A 1 241 ? -7.336 15.766 37.5 1 76.44 241 PRO A O 1
ATOM 1863 N N . GLN A 1 242 ? -6.969 16.016 35.469 1 76.69 242 GLN A N 1
ATOM 1864 C CA . GLN A 1 242 ? -5.875 16.891 35.844 1 76.69 242 GLN A CA 1
ATOM 1865 C C . GLN A 1 242 ? -6.387 18.281 36.219 1 76.69 242 GLN A C 1
ATOM 1867 O O . GLN A 1 242 ? -7.594 18.547 36.156 1 76.69 242 GLN A O 1
ATOM 1872 N N . GLY A 1 243 ? -5.762 19.016 37.25 1 86.12 243 GLY A N 1
ATOM 1873 C CA . GLY A 1 243 ? -6.129 20.328 37.781 1 86.12 243 GLY A CA 1
ATOM 1874 C C . GLY A 1 243 ? -6.609 21.281 36.719 1 86.12 243 GLY A C 1
ATOM 1875 O O . GLY A 1 243 ? -7.105 22.375 37.031 1 86.12 243 GLY A O 1
ATOM 1876 N N . MET A 1 244 ? -6.574 20.859 35.375 1 93.19 244 MET A N 1
ATOM 1877 C CA . MET A 1 244 ? -7.035 21.656 34.25 1 93.19 244 MET A CA 1
ATOM 1878 C C . MET A 1 244 ? -7.793 20.781 33.25 1 93.19 244 MET A C 1
ATOM 1880 O O . MET A 1 244 ? -7.625 19.562 33.219 1 93.19 244 MET A O 1
ATOM 1884 N N . VAL A 1 245 ? -8.727 21.422 32.562 1 94 245 VAL A N 1
ATOM 1885 C CA . VAL A 1 245 ? -9.336 20.688 31.453 1 94 245 VAL A CA 1
ATOM 1886 C C . VAL A 1 245 ? -8.344 20.562 30.297 1 94 245 VAL A C 1
ATOM 1888 O O . VAL A 1 245 ? -7.82 21.578 29.812 1 94 245 VAL A O 1
ATOM 1891 N N . HIS A 1 246 ? -8.031 19.375 30.016 1 94.5 246 HIS A N 1
ATOM 1892 C CA . HIS A 1 246 ? -7.137 19.016 28.922 1 94.5 246 HIS A CA 1
ATOM 1893 C C . HIS A 1 246 ? -7.906 18.438 27.734 1 94.5 246 HIS A C 1
ATOM 1895 O O . HIS A 1 246 ? -8.414 17.312 27.812 1 94.5 246 HIS A O 1
ATOM 1901 N N . THR A 1 247 ? -7.93 19.172 26.609 1 95.38 247 THR A N 1
ATOM 1902 C CA . THR A 1 247 ? -8.805 18.828 25.5 1 95.38 247 THR A CA 1
ATOM 1903 C C . THR A 1 247 ? -8.438 17.469 24.922 1 95.38 247 THR A C 1
ATOM 1905 O O . THR A 1 247 ? -9.312 16.672 24.562 1 95.38 247 THR A O 1
ATOM 1908 N N . THR A 1 248 ? -7.141 17.156 24.875 1 96.12 248 THR A N 1
ATOM 1909 C CA . THR A 1 248 ? -6.688 15.859 24.359 1 96.12 248 THR A CA 1
ATOM 1910 C C . THR A 1 248 ? -7.102 14.734 25.297 1 96.12 248 THR A C 1
ATOM 1912 O O . THR A 1 248 ? -7.59 13.695 24.859 1 96.12 248 THR A O 1
ATOM 1915 N N . ARG A 1 249 ? -6.957 14.914 26.594 1 95.38 249 ARG A N 1
ATOM 1916 C CA . ARG A 1 249 ? -7.332 13.891 27.562 1 95.38 249 ARG A CA 1
ATOM 1917 C C . ARG A 1 249 ? -8.836 13.633 27.547 1 95.38 249 ARG A C 1
ATOM 1919 O O . ARG A 1 249 ? -9.281 12.5 27.719 1 95.38 249 ARG A O 1
ATOM 1926 N N . LEU A 1 250 ? -9.539 14.719 27.438 1 96.44 250 LEU A N 1
ATOM 1927 C CA . LEU A 1 250 ? -10.984 14.57 27.312 1 96.44 250 LEU A CA 1
ATOM 1928 C C . LEU A 1 250 ? -11.344 13.688 26.125 1 96.44 250 LEU A C 1
ATOM 1930 O O . LEU A 1 250 ? -12.156 12.773 26.25 1 96.44 250 LEU A O 1
ATOM 1934 N N . ALA A 1 251 ? -10.734 13.969 25 1 97.56 251 ALA A N 1
ATOM 1935 C CA . ALA A 1 251 ? -10.977 13.195 23.781 1 97.56 251 ALA A CA 1
ATOM 1936 C C . ALA A 1 251 ? -10.5 11.75 23.953 1 97.56 251 ALA A C 1
ATOM 1938 O O . ALA A 1 251 ? -11.188 10.82 23.531 1 97.56 251 ALA A O 1
ATOM 1939 N N . LEU A 1 252 ? -9.312 11.547 24.547 1 97.25 252 LEU A N 1
ATOM 1940 C CA . LEU A 1 252 ? -8.75 10.219 24.75 1 97.25 252 LEU A CA 1
ATOM 1941 C C . LEU A 1 252 ? -9.672 9.367 25.609 1 97.25 252 LEU A C 1
ATOM 1943 O O . LEU A 1 252 ? -9.898 8.195 25.312 1 97.25 252 LEU A O 1
ATOM 1947 N N . ASN A 1 253 ? -10.234 9.961 26.625 1 97.12 253 ASN A N 1
ATOM 1948 C CA . ASN A 1 253 ? -11.031 9.227 27.609 1 97.12 253 ASN A CA 1
ATOM 1949 C C . ASN A 1 253 ? -12.43 8.93 27.078 1 97.12 253 ASN A C 1
ATOM 1951 O O . ASN A 1 253 ? -13.109 8.031 27.594 1 97.12 253 ASN A O 1
ATOM 1955 N N . LEU A 1 254 ? -12.859 9.641 26.078 1 97.94 254 LEU A N 1
ATOM 1956 C CA . LEU A 1 254 ? -14.242 9.5 25.625 1 97.94 254 LEU A CA 1
ATOM 1957 C C . LEU A 1 254 ? -14.289 9.008 24.188 1 97.94 254 LEU A C 1
ATOM 1959 O O . LEU A 1 254 ? -15.219 9.344 23.453 1 97.94 254 LEU A O 1
ATOM 1963 N N . SER A 1 255 ? -13.266 8.281 23.734 1 97.75 255 SER A N 1
ATOM 1964 C CA . SER A 1 255 ? -13.234 7.707 22.391 1 97.75 255 SER A CA 1
ATOM 1965 C C . SER A 1 255 ? -12.969 6.207 22.453 1 97.75 255 SER A C 1
ATOM 1967 O O . SER A 1 255 ? -12.156 5.742 23.25 1 97.75 255 SER A O 1
ATOM 1969 N N . ARG A 1 256 ? -13.641 5.449 21.625 1 96.75 256 ARG A N 1
ATOM 1970 C CA . ARG A 1 256 ? -13.43 4.004 21.562 1 96.75 256 ARG A CA 1
ATOM 1971 C C . ARG A 1 256 ? -12.141 3.674 20.828 1 96.75 256 ARG A C 1
ATOM 1973 O O . ARG A 1 256 ? -11.555 2.609 21.031 1 96.75 256 ARG A O 1
ATOM 1980 N N . TYR A 1 257 ? -11.773 4.508 19.938 1 96.69 257 TYR A N 1
ATOM 1981 C CA . TYR A 1 257 ? -10.562 4.352 19.141 1 96.69 257 TYR A CA 1
ATOM 1982 C C . TYR A 1 257 ? -9.75 5.641 19.109 1 96.69 257 TYR A C 1
ATOM 1984 O O . TYR A 1 257 ? -10.305 6.727 18.953 1 96.69 257 TYR A O 1
ATOM 1992 N N . VAL A 1 258 ? -8.484 5.57 19.344 1 97.88 258 VAL A N 1
ATOM 1993 C CA . VAL A 1 258 ? -7.586 6.719 19.344 1 97.88 258 VAL A CA 1
ATOM 1994 C C . VAL A 1 258 ? -6.289 6.367 18.609 1 97.88 258 VAL A C 1
ATOM 1996 O O . VAL A 1 258 ? -5.828 5.227 18.672 1 97.88 258 VAL A O 1
ATOM 1999 N N . ASN A 1 259 ? -5.742 7.312 17.891 1 97.81 259 ASN A N 1
ATOM 2000 C CA . ASN A 1 259 ? -4.504 6.988 17.188 1 97.81 259 ASN A CA 1
ATOM 2001 C C . ASN A 1 259 ? -3.631 8.227 17 1 97.81 259 ASN A C 1
ATOM 2003 O O . ASN A 1 259 ? -4.133 9.352 16.984 1 97.81 259 ASN A O 1
ATOM 2007 N N . GLY A 1 260 ? -2.281 7.965 16.906 1 97.75 260 GLY A N 1
ATOM 2008 C CA . GLY A 1 260 ? -1.355 8.891 16.281 1 97.75 260 GLY A CA 1
ATOM 2009 C C . GLY A 1 260 ? -1.305 8.758 14.766 1 97.75 260 GLY A C 1
ATOM 2010 O O . GLY A 1 260 ? -2.049 7.969 14.188 1 97.75 260 GLY A O 1
ATOM 2011 N N . VAL A 1 261 ? -0.412 9.5 14.18 1 98.25 261 VAL A N 1
ATOM 2012 C CA . VAL A 1 261 ? -0.542 9.633 12.734 1 98.25 261 VAL A CA 1
ATOM 2013 C C . VAL A 1 261 ? 0.745 9.164 12.055 1 98.25 261 VAL A C 1
ATOM 2015 O O . VAL A 1 261 ? 0.999 9.5 10.898 1 98.25 261 VAL A O 1
ATOM 2018 N N . ALA A 1 262 ? 1.623 8.5 12.617 1 97.5 262 ALA A N 1
ATOM 2019 C CA . ALA A 1 262 ? 2.773 7.691 12.219 1 97.5 262 ALA A CA 1
ATOM 2020 C C . ALA A 1 262 ? 3.191 6.742 13.336 1 97.5 262 ALA A C 1
ATOM 2022 O O . ALA A 1 262 ? 2.807 6.93 14.5 1 97.5 262 ALA A O 1
ATOM 2023 N N . LYS A 1 263 ? 3.926 5.727 13.008 1 96.31 263 LYS A N 1
ATOM 2024 C CA . LYS A 1 263 ? 4.336 4.773 14.039 1 96.31 263 LYS A CA 1
ATOM 2025 C C . LYS A 1 263 ? 5.164 5.457 15.125 1 96.31 263 LYS A C 1
ATOM 2027 O O . LYS A 1 263 ? 4.941 5.234 16.312 1 96.31 263 LYS A O 1
ATOM 2032 N N . ARG A 1 264 ? 6.09 6.297 14.711 1 95.38 264 ARG A N 1
ATOM 2033 C CA . ARG A 1 264 ? 6.898 7.039 15.672 1 95.38 264 ARG A CA 1
ATOM 2034 C C . ARG A 1 264 ? 6.031 7.973 16.516 1 95.38 264 ARG A C 1
ATOM 2036 O O . ARG A 1 264 ? 6.254 8.125 17.719 1 95.38 264 ARG A O 1
ATOM 2043 N N . HIS A 1 265 ? 5.078 8.609 15.914 1 96.69 265 HIS A N 1
ATOM 2044 C CA . HIS A 1 265 ? 4.188 9.508 16.641 1 96.69 265 HIS A CA 1
ATOM 2045 C C . HIS A 1 265 ? 3.322 8.734 17.641 1 96.69 265 HIS A C 1
ATOM 2047 O O . HIS A 1 265 ? 3.004 9.242 18.719 1 96.69 265 HIS A O 1
ATOM 2053 N N . GLN A 1 266 ? 2.9 7.527 17.266 1 96.69 266 GLN A N 1
ATOM 2054 C CA . GLN A 1 266 ? 2.23 6.656 18.219 1 96.69 266 GLN A CA 1
ATOM 2055 C C . GLN A 1 266 ? 3.059 6.504 19.5 1 96.69 266 GLN A C 1
ATOM 2057 O O . GLN A 1 266 ? 2.537 6.652 20.594 1 96.69 266 GLN A O 1
ATOM 2062 N N . GLU A 1 267 ? 4.324 6.227 19.312 1 94.56 267 GLU A N 1
ATOM 2063 C CA . GLU A 1 267 ? 5.223 6.031 20.453 1 94.56 267 GLU A CA 1
ATOM 2064 C C . GLU A 1 267 ? 5.309 7.293 21.312 1 94.56 267 GLU A C 1
ATOM 2066 O O . GLU A 1 267 ? 5.262 7.223 22.531 1 94.56 267 GLU A O 1
ATOM 2071 N N . VAL A 1 268 ? 5.434 8.406 20.609 1 95 268 VAL A N 1
ATOM 2072 C CA . VAL A 1 268 ? 5.527 9.688 21.297 1 95 268 VAL A CA 1
ATOM 2073 C C . VAL A 1 268 ? 4.242 9.953 22.078 1 95 268 VAL A C 1
ATOM 2075 O O . VAL A 1 268 ? 4.289 10.398 23.234 1 95 268 VAL A O 1
ATOM 2078 N N . SER A 1 269 ? 3.115 9.703 21.469 1 96.88 269 SER A N 1
ATOM 2079 C CA . SER A 1 269 ? 1.824 9.898 22.125 1 96.88 269 SER A CA 1
ATOM 2080 C C . SER A 1 269 ? 1.652 8.961 23.312 1 96.88 269 SER A C 1
ATOM 2082 O O . SER A 1 269 ? 1.122 9.359 24.359 1 96.88 269 SER A O 1
ATOM 2084 N N . GLN A 1 270 ? 2.1 7.734 23.172 1 96.12 270 GLN A N 1
ATOM 2085 C CA . GLN A 1 270 ? 2.031 6.766 24.266 1 96.12 270 GLN A CA 1
ATOM 2086 C C . GLN A 1 270 ? 2.873 7.215 25.453 1 96.12 270 GLN A C 1
ATOM 2088 O O . GLN A 1 270 ? 2.492 7 26.609 1 96.12 270 GLN A O 1
ATOM 2093 N N . GLU A 1 271 ? 3.957 7.809 25.203 1 94.38 271 GLU A N 1
ATOM 2094 C CA . GLU A 1 271 ? 4.816 8.328 26.25 1 94.38 271 GLU A CA 1
ATOM 2095 C C . GLU A 1 271 ? 4.172 9.523 26.953 1 94.38 271 GLU A C 1
ATOM 2097 O O . GLU A 1 271 ? 4.289 9.68 28.172 1 94.38 271 GLU A O 1
ATOM 2102 N N . MET A 1 272 ? 3.518 10.391 26.172 1 94.75 272 MET A N 1
ATOM 2103 C CA . MET A 1 272 ? 2.883 11.586 26.719 1 94.75 272 MET A CA 1
ATOM 2104 C C . MET A 1 272 ? 1.646 11.227 27.531 1 94.75 272 MET A C 1
ATOM 2106 O O . MET A 1 272 ? 1.314 11.906 28.5 1 94.75 272 MET A O 1
ATOM 2110 N N . PHE A 1 273 ? 1.003 10.18 27.109 1 95.31 273 PHE A N 1
ATOM 2111 C CA . PHE A 1 273 ? -0.225 9.742 27.766 1 95.31 273 PHE A CA 1
ATOM 2112 C C . PHE A 1 273 ? -0.146 8.273 28.125 1 95.31 273 PHE A C 1
ATOM 2114 O O . PHE A 1 273 ? -0.907 7.453 27.609 1 95.31 273 PHE A O 1
ATOM 2121 N N . PRO A 1 274 ? 0.638 7.914 29.141 1 95 274 PRO A N 1
ATOM 2122 C CA . PRO A 1 274 ? 0.904 6.516 29.484 1 95 274 PRO A CA 1
ATOM 2123 C C . PRO A 1 274 ? -0.354 5.762 29.906 1 95 274 PRO A C 1
ATOM 2125 O O . PRO A 1 274 ? -0.455 4.551 29.688 1 95 274 PRO A O 1
ATOM 2128 N N . GLU A 1 275 ? -1.302 6.488 30.484 1 93.44 275 GLU A N 1
ATOM 2129 C CA . GLU A 1 275 ? -2.545 5.859 30.922 1 93.44 275 GLU A CA 1
ATOM 2130 C C . GLU A 1 275 ? -3.352 5.352 29.734 1 93.44 275 GLU A C 1
ATOM 2132 O O . GLU A 1 275 ? -4.25 4.523 29.891 1 93.44 275 GLU A O 1
ATOM 2137 N N . HIS A 1 276 ? -3.041 5.82 28.547 1 94.88 276 HIS A N 1
ATOM 2138 C CA . HIS A 1 276 ? -3.746 5.434 27.328 1 94.88 276 HIS A CA 1
ATOM 2139 C C . HIS A 1 276 ? -2.824 4.684 26.375 1 94.88 276 HIS A C 1
ATOM 2141 O O . HIS A 1 276 ? -3.188 4.434 25.219 1 94.88 276 HIS A O 1
ATOM 2147 N N . ALA A 1 277 ? -1.664 4.312 26.734 1 94.88 277 ALA A N 1
ATOM 2148 C CA . ALA A 1 277 ? -0.619 3.773 25.875 1 94.88 277 ALA A CA 1
ATOM 2149 C C . ALA A 1 277 ? -1.122 2.562 25.094 1 94.88 277 ALA A C 1
ATOM 2151 O O . ALA A 1 277 ? -0.936 2.477 23.875 1 94.88 277 ALA A O 1
ATOM 2152 N N . GLU A 1 278 ? -1.835 1.653 25.719 1 92.94 278 GLU A N 1
ATOM 2153 C CA . GLU A 1 278 ? -2.291 0.42 25.078 1 92.94 278 GLU A CA 1
ATOM 2154 C C . GLU A 1 278 ? -3.422 0.693 24.094 1 92.94 278 GLU A C 1
ATOM 2156 O O . GLU A 1 278 ? -3.672 -0.109 23.188 1 92.94 278 GLU A O 1
ATOM 2161 N N . HIS A 1 279 ? -3.984 1.847 24.234 1 93.75 279 HIS A N 1
ATOM 2162 C CA . HIS A 1 279 ? -5.152 2.184 23.422 1 93.75 279 HIS A CA 1
ATOM 2163 C C . HIS A 1 279 ? -4.758 2.986 22.188 1 93.75 279 HIS A C 1
ATOM 2165 O O . HIS A 1 279 ? -5.48 2.998 21.188 1 93.75 279 HIS A O 1
ATOM 2171 N N . ILE A 1 280 ? -3.676 3.658 22.234 1 97.44 280 ILE A N 1
ATOM 2172 C CA . ILE A 1 280 ? -3.268 4.559 21.156 1 97.44 280 ILE A CA 1
ATOM 2173 C C . ILE A 1 280 ? -2.688 3.748 20 1 97.44 280 ILE A C 1
ATOM 2175 O O . ILE A 1 280 ? -1.633 3.125 20.141 1 97.44 280 ILE A O 1
ATOM 2179 N N . ASP A 1 281 ? -3.346 3.719 18.875 1 97.06 281 ASP A N 1
ATOM 2180 C CA . ASP A 1 281 ? -2.906 3.074 17.641 1 97.06 281 ASP A CA 1
ATOM 2181 C C . ASP A 1 281 ? -2.176 4.062 16.734 1 97.06 281 ASP A C 1
ATOM 2183 O O . ASP A 1 281 ? -1.832 5.168 17.172 1 97.06 281 ASP A O 1
ATOM 2187 N N . ALA A 1 282 ? -1.812 3.607 15.508 1 97.56 282 ALA A N 1
ATOM 2188 C CA . ALA A 1 282 ? -1.176 4.473 14.523 1 97.56 282 ALA A CA 1
ATOM 2189 C C . ALA A 1 282 ? -1.816 4.305 13.148 1 97.56 282 ALA A C 1
ATOM 2191 O O . ALA A 1 282 ? -1.983 3.178 12.672 1 97.56 282 ALA A O 1
ATOM 2192 N N . ILE A 1 283 ? -2.242 5.316 12.555 1 97.75 283 ILE A N 1
ATOM 2193 C CA . ILE A 1 283 ? -2.604 5.395 11.148 1 97.75 283 ILE A CA 1
ATOM 2194 C C . ILE A 1 283 ? -1.833 6.531 10.477 1 97.75 283 ILE A C 1
ATOM 2196 O O . ILE A 1 283 ? -2.105 7.707 10.727 1 97.75 283 ILE A O 1
ATOM 2200 N N . THR A 1 284 ? -0.86 6.191 9.656 1 98.31 284 THR A N 1
ATOM 2201 C CA . THR A 1 284 ? -0.001 7.199 9.047 1 98.31 284 THR A CA 1
ATOM 2202 C C . THR A 1 284 ? -0.788 8.047 8.055 1 98.31 284 THR A C 1
ATOM 2204 O O . THR A 1 284 ? -1.592 7.523 7.281 1 98.31 284 THR A O 1
ATOM 2207 N N . ASN A 1 285 ? -0.528 9.352 8.055 1 98.44 285 ASN A N 1
ATOM 2208 C CA . ASN A 1 285 ? -1.222 10.281 7.168 1 98.44 285 ASN A CA 1
ATOM 2209 C C . ASN A 1 285 ? -0.976 9.945 5.699 1 98.44 285 ASN A C 1
ATOM 2211 O O . ASN A 1 285 ? -0.024 9.242 5.371 1 98.44 285 ASN A O 1
ATOM 2215 N N . GLY A 1 286 ? -1.83 10.414 4.887 1 98.5 286 GLY A N 1
ATOM 2216 C CA . GLY A 1 286 ? -1.715 10.359 3.438 1 98.5 286 GLY A CA 1
ATOM 2217 C C . GLY A 1 286 ? -2.32 11.562 2.744 1 98.5 286 GLY A C 1
ATOM 2218 O O . GLY A 1 286 ? -3.354 12.078 3.174 1 98.5 286 GLY A O 1
ATOM 2219 N N . ALA A 1 287 ? -1.68 11.992 1.664 1 98.62 287 ALA A N 1
ATOM 2220 C CA . ALA A 1 287 ? -2.18 13.125 0.893 1 98.62 287 ALA A CA 1
ATOM 2221 C C . ALA A 1 287 ? -3.025 12.656 -0.287 1 98.62 287 ALA A C 1
ATOM 2223 O O . ALA A 1 287 ? -2.961 11.492 -0.682 1 98.62 287 ALA A O 1
ATOM 2224 N N . HIS A 1 288 ? -3.912 13.523 -0.783 1 98.44 288 HIS A N 1
ATOM 2225 C CA . HIS A 1 288 ? -4.789 13.195 -1.899 1 98.44 288 HIS A CA 1
ATOM 2226 C C . HIS A 1 288 ? -4.051 13.289 -3.229 1 98.44 288 HIS A C 1
ATOM 2228 O O . HIS A 1 288 ? -3.76 14.383 -3.707 1 98.44 288 HIS A O 1
ATOM 2234 N N . VAL A 1 289 ? -3.842 12.203 -3.902 1 98.12 289 VAL A N 1
ATOM 2235 C CA . VAL A 1 289 ? -2.949 12.102 -5.051 1 98.12 289 VAL A CA 1
ATOM 2236 C C . VAL A 1 289 ? -3.465 12.977 -6.191 1 98.12 289 VAL A C 1
ATOM 2238 O O . VAL A 1 289 ? -2.74 13.836 -6.699 1 98.12 289 VAL A O 1
ATOM 2241 N N . PRO A 1 290 ? -4.723 12.93 -6.59 1 96.62 290 PRO A N 1
ATOM 2242 C CA . PRO A 1 290 ? -5.156 13.734 -7.734 1 96.62 290 PRO A CA 1
ATOM 2243 C C . PRO A 1 290 ? -5.004 15.234 -7.492 1 96.62 290 PRO A C 1
ATOM 2245 O O . PRO A 1 290 ? -4.809 16 -8.438 1 96.62 290 PRO A O 1
ATOM 2248 N N . THR A 1 291 ? -5.07 15.625 -6.238 1 97.5 291 THR A N 1
ATOM 2249 C CA . THR A 1 291 ? -4.988 17.047 -5.902 1 97.5 291 THR A CA 1
ATOM 2250 C C . THR A 1 291 ? -3.551 17.547 -6.004 1 97.5 291 THR A C 1
ATOM 2252 O O . THR A 1 291 ? -3.312 18.703 -6.363 1 97.5 291 THR A O 1
ATOM 2255 N N . TRP A 1 292 ? -2.547 16.672 -5.723 1 98.62 292 TRP A N 1
ATOM 2256 C CA . TRP A 1 292 ? -1.21 17.203 -5.453 1 98.62 292 TRP A CA 1
ATOM 2257 C C . TRP A 1 292 ? -0.212 16.703 -6.492 1 98.62 292 TRP A C 1
ATOM 2259 O O . TRP A 1 292 ? 1.001 16.797 -6.297 1 98.62 292 TRP A O 1
ATOM 2269 N N . VAL A 1 293 ? -0.679 16.125 -7.594 1 98.75 293 VAL A N 1
ATOM 2270 C CA . VAL A 1 293 ? 0.204 15.766 -8.695 1 98.75 293 VAL A CA 1
ATOM 2271 C C . VAL A 1 293 ? 0.187 16.875 -9.75 1 98.75 293 VAL A C 1
ATOM 2273 O O . VAL A 1 293 ? -0.881 17.344 -10.141 1 98.75 293 VAL A O 1
ATOM 2276 N N . GLY A 1 294 ? 1.373 17.328 -10.125 1 98.62 294 GLY A N 1
ATOM 2277 C CA . GLY A 1 294 ? 1.472 18.328 -11.164 1 98.62 294 GLY A CA 1
ATOM 2278 C C . GLY A 1 294 ? 1.036 17.828 -12.531 1 98.62 294 GLY A C 1
ATOM 2279 O O . GLY A 1 294 ? 0.938 16.625 -12.75 1 98.62 294 GLY A O 1
ATOM 2280 N N . ASP A 1 295 ? 0.859 18.703 -13.484 1 98.25 295 ASP A N 1
ATOM 2281 C CA . ASP A 1 295 ? 0.239 18.391 -14.773 1 98.25 295 ASP A CA 1
ATOM 2282 C C . ASP A 1 295 ? 1.138 17.484 -15.609 1 98.25 295 ASP A C 1
ATOM 2284 O O . ASP A 1 295 ? 0.662 16.531 -16.219 1 98.25 295 ASP A O 1
ATOM 2288 N N . ASP A 1 296 ? 2.4 17.781 -15.641 1 98.75 296 ASP A N 1
ATOM 2289 C CA . ASP A 1 296 ? 3.305 17.047 -16.516 1 98.75 296 ASP A CA 1
ATOM 2290 C C . ASP A 1 296 ? 3.516 15.617 -16.016 1 98.75 296 ASP A C 1
ATOM 2292 O O . ASP A 1 296 ? 3.545 14.672 -16.797 1 98.75 296 ASP A O 1
ATOM 2296 N N . ILE A 1 297 ? 3.676 15.453 -14.734 1 98.81 297 ILE A N 1
ATOM 2297 C CA . ILE A 1 297 ? 3.783 14.117 -14.156 1 98.81 297 ILE A CA 1
ATOM 2298 C C . ILE A 1 297 ? 2.451 13.383 -14.305 1 98.81 297 ILE A C 1
ATOM 2300 O O . ILE A 1 297 ? 2.424 12.172 -14.555 1 98.81 297 ILE A O 1
ATOM 2304 N N . ALA A 1 298 ? 1.326 14.086 -14.156 1 98.69 298 ALA A N 1
ATOM 2305 C CA . ALA A 1 298 ? 0.013 13.477 -14.352 1 98.69 298 ALA A CA 1
ATOM 2306 C C . ALA A 1 298 ? -0.12 12.914 -15.766 1 98.69 298 ALA A C 1
ATOM 2308 O O . ALA A 1 298 ? -0.61 11.797 -15.945 1 98.69 298 ALA A O 1
ATOM 2309 N N . ASP A 1 299 ? 0.315 13.695 -16.719 1 98.56 299 ASP A N 1
ATOM 2310 C CA . ASP A 1 299 ? 0.266 13.242 -18.109 1 98.56 299 ASP A CA 1
ATOM 2311 C C . ASP A 1 299 ? 1.102 11.977 -18.297 1 98.56 299 ASP A C 1
ATOM 2313 O O . ASP A 1 299 ? 0.672 11.039 -18.969 1 98.56 299 ASP A O 1
ATOM 2317 N N . LEU A 1 300 ? 2.277 12.008 -17.719 1 98.62 300 LEU A N 1
ATOM 2318 C CA . LEU A 1 300 ? 3.16 10.852 -17.781 1 98.62 300 LEU A CA 1
ATOM 2319 C C . LEU A 1 300 ? 2.5 9.625 -17.156 1 98.62 300 LEU A C 1
ATOM 2321 O O . LEU A 1 300 ? 2.568 8.523 -17.719 1 98.62 300 LEU A O 1
ATOM 2325 N N . LEU A 1 301 ? 1.899 9.773 -16 1 98.44 301 LEU A N 1
ATOM 2326 C CA . LEU A 1 301 ? 1.235 8.68 -15.312 1 98.44 301 LEU A CA 1
ATOM 2327 C C . LEU A 1 301 ? 0.028 8.188 -16.094 1 98.44 301 LEU A C 1
ATOM 2329 O O . LEU A 1 301 ? -0.237 6.984 -16.156 1 98.44 301 LEU A O 1
ATOM 2333 N N . ASP A 1 302 ? -0.718 9.07 -16.734 1 97.44 302 ASP A N 1
ATOM 2334 C CA . ASP A 1 302 ? -1.861 8.695 -17.562 1 97.44 302 ASP A CA 1
ATOM 2335 C C . ASP A 1 302 ? -1.437 7.77 -18.688 1 97.44 302 ASP A C 1
ATOM 2337 O O . ASP A 1 302 ? -2.168 6.848 -19.047 1 97.44 302 ASP A O 1
ATOM 2341 N N . GLU A 1 303 ? -0.297 8.031 -19.156 1 96.44 303 GLU A N 1
ATOM 2342 C CA . GLU A 1 303 ? 0.198 7.27 -20.297 1 96.44 303 GLU A CA 1
ATOM 2343 C C . GLU A 1 303 ? 0.705 5.898 -19.875 1 96.44 303 GLU A C 1
ATOM 2345 O O . GLU A 1 303 ? 0.762 4.969 -20.688 1 96.44 303 GLU A O 1
ATOM 2350 N N . ASN A 1 304 ? 1.031 5.75 -18.609 1 96.19 304 ASN A N 1
ATOM 2351 C CA . ASN A 1 304 ? 1.792 4.559 -18.25 1 96.19 304 ASN A CA 1
ATOM 2352 C C . ASN A 1 304 ? 1.039 3.705 -17.234 1 96.19 304 ASN A C 1
ATOM 2354 O O . ASN A 1 304 ? 1.3 2.506 -17.109 1 96.19 304 ASN A O 1
ATOM 2358 N N . ILE A 1 305 ? 0.187 4.293 -16.469 1 96.75 305 ILE A N 1
ATOM 2359 C CA . ILE A 1 305 ? -0.449 3.584 -15.359 1 96.75 305 ILE A CA 1
ATOM 2360 C C . ILE A 1 305 ? -1.955 3.84 -15.383 1 96.75 305 ILE A C 1
ATOM 2362 O O . ILE A 1 305 ? -2.424 4.863 -14.875 1 96.75 305 ILE A O 1
ATOM 2366 N N . ARG A 1 306 ? -2.699 2.902 -15.758 1 93.31 306 ARG A N 1
ATOM 2367 C CA . ARG A 1 306 ? -4.152 3.012 -15.844 1 93.31 306 ARG A CA 1
ATOM 2368 C C . ARG A 1 306 ? -4.77 3.133 -14.453 1 93.31 306 ARG A C 1
ATOM 2370 O O . ARG A 1 306 ? -4.352 2.447 -13.523 1 93.31 306 ARG A O 1
ATOM 2377 N N . ASP A 1 307 ? -5.691 4.043 -14.242 1 92.69 307 ASP A N 1
ATOM 2378 C CA . ASP A 1 307 ? -6.562 4.168 -13.078 1 92.69 307 ASP A CA 1
ATOM 2379 C C . ASP A 1 307 ? -5.773 4.609 -11.844 1 92.69 307 ASP A C 1
ATOM 2381 O O . ASP A 1 307 ? -6.211 4.406 -10.711 1 92.69 307 ASP A O 1
ATOM 2385 N N . TRP A 1 308 ? -4.562 5.25 -12.031 1 95.81 308 TRP A N 1
ATOM 2386 C CA . TRP A 1 308 ? -3.758 5.66 -10.891 1 95.81 308 TRP A CA 1
ATOM 2387 C C . TRP A 1 308 ? -4.488 6.715 -10.062 1 95.81 308 TRP A C 1
ATOM 2389 O O . TRP A 1 308 ? -4.262 6.832 -8.859 1 95.81 308 TRP A O 1
ATOM 2399 N N . ARG A 1 309 ? -5.438 7.496 -10.672 1 94.81 309 ARG A N 1
ATOM 2400 C CA . ARG A 1 309 ? -6.188 8.516 -9.945 1 94.81 309 ARG A CA 1
ATOM 2401 C C . ARG A 1 309 ? -7.238 7.887 -9.039 1 94.81 309 ARG A C 1
ATOM 2403 O O . ARG A 1 309 ? -7.543 8.414 -7.969 1 94.81 309 ARG A O 1
ATOM 2410 N N . VAL A 1 310 ? -7.738 6.754 -9.445 1 92.94 310 VAL A N 1
ATOM 2411 C CA . VAL A 1 310 ? -8.789 6.055 -8.711 1 92.94 310 VAL A CA 1
ATOM 2412 C C . VAL A 1 310 ? -8.164 5.188 -7.617 1 92.94 310 VAL A C 1
ATOM 2414 O O . VAL A 1 310 ? -8.672 5.125 -6.496 1 92.94 310 VAL A O 1
ATOM 2417 N N . TYR A 1 311 ? -7.137 4.535 -7.996 1 94.44 311 TYR A N 1
ATOM 2418 C CA . TYR A 1 311 ? -6.441 3.658 -7.062 1 94.44 311 TYR A CA 1
ATOM 2419 C C . TYR A 1 311 ? -4.945 3.953 -7.047 1 94.44 311 TYR A C 1
ATOM 2421 O O . TYR A 1 311 ? -4.152 3.193 -7.613 1 94.44 311 TYR A O 1
ATOM 2429 N N . PRO A 1 312 ? -4.527 4.934 -6.223 1 97.12 312 PRO A N 1
ATOM 2430 C CA . PRO A 1 312 ? -3.156 5.445 -6.27 1 97.12 312 PRO A CA 1
ATOM 2431 C C . PRO A 1 312 ? -2.117 4.391 -5.898 1 97.12 312 PRO A C 1
ATOM 2433 O O . PRO A 1 312 ? -0.93 4.559 -6.188 1 97.12 312 PRO A O 1
ATOM 2436 N N . THR A 1 313 ? -2.482 3.297 -5.289 1 96.94 313 THR A N 1
ATOM 2437 C CA . THR A 1 313 ? -1.546 2.223 -4.98 1 96.94 313 THR A CA 1
ATOM 2438 C C . THR A 1 313 ? -0.88 1.704 -6.254 1 96.94 313 THR A C 1
ATOM 2440 O O . THR A 1 313 ? 0.236 1.183 -6.207 1 96.94 313 THR A O 1
ATOM 2443 N N . LYS A 1 314 ? -1.471 1.912 -7.414 1 97.19 314 LYS A N 1
ATOM 2444 C CA . LYS A 1 314 ? -0.935 1.492 -8.703 1 97.19 314 LYS A CA 1
ATOM 2445 C C . LYS A 1 314 ? 0.32 2.283 -9.062 1 97.19 314 LYS A C 1
ATOM 2447 O O . LYS A 1 314 ? 1.066 1.898 -9.969 1 97.19 314 LYS A O 1
ATOM 2452 N N . LEU A 1 315 ? 0.579 3.373 -8.312 1 98.44 315 LEU A N 1
ATOM 2453 C CA . LEU A 1 315 ? 1.794 4.141 -8.555 1 98.44 315 LEU A CA 1
ATOM 2454 C C . LEU A 1 315 ? 3.033 3.271 -8.375 1 98.44 315 LEU A C 1
ATOM 2456 O O . LEU A 1 315 ? 4.125 3.643 -8.805 1 98.44 315 LEU A O 1
ATOM 2460 N N . GLN A 1 316 ? 2.906 2.107 -7.766 1 97.62 316 GLN A N 1
ATOM 2461 C CA . GLN A 1 316 ? 3.992 1.138 -7.66 1 97.62 316 GLN A CA 1
ATOM 2462 C C . GLN A 1 316 ? 4.508 0.743 -9.039 1 97.62 316 GLN A C 1
ATOM 2464 O O . GLN A 1 316 ? 5.68 0.393 -9.195 1 97.62 316 GLN A O 1
ATOM 2469 N N . HIS A 1 317 ? 3.707 0.793 -10.07 1 97.56 317 HIS A N 1
ATOM 2470 C CA . HIS A 1 317 ? 4.062 0.422 -11.438 1 97.56 317 HIS A CA 1
ATOM 2471 C C . HIS A 1 317 ? 5.004 1.444 -12.062 1 97.56 317 HIS A C 1
ATOM 2473 O O . HIS A 1 317 ? 5.57 1.203 -13.133 1 97.56 317 HIS A O 1
ATOM 2479 N N . ALA A 1 318 ? 5.273 2.568 -11.328 1 97.81 318 ALA A N 1
ATOM 2480 C CA . ALA A 1 318 ? 6.184 3.588 -11.844 1 97.81 318 ALA A CA 1
ATOM 2481 C C . ALA A 1 318 ? 7.598 3.035 -12 1 97.81 318 ALA A C 1
ATOM 2483 O O . ALA A 1 318 ? 8.438 3.643 -12.664 1 97.81 318 ALA A O 1
ATOM 2484 N N . THR A 1 319 ? 7.852 1.868 -11.414 1 95.12 319 THR A N 1
ATOM 2485 C CA . THR A 1 319 ? 9.172 1.254 -11.492 1 95.12 319 THR A CA 1
ATOM 2486 C C . THR A 1 319 ? 9.555 0.974 -12.938 1 95.12 319 THR A C 1
ATOM 2488 O O . THR A 1 319 ? 10.734 0.808 -13.25 1 95.12 319 THR A O 1
ATOM 2491 N N . LEU A 1 320 ? 8.617 0.976 -13.852 1 94.06 320 LEU A N 1
ATOM 2492 C CA . LEU A 1 320 ? 8.906 0.63 -15.234 1 94.06 320 LEU A CA 1
ATOM 2493 C C . LEU A 1 320 ? 8.812 1.859 -16.125 1 94.06 320 LEU A C 1
ATOM 2495 O O . LEU A 1 320 ? 8.945 1.752 -17.359 1 94.06 320 LEU A O 1
ATOM 2499 N N . ILE A 1 321 ? 8.531 3.027 -15.562 1 95.88 321 ILE A N 1
ATOM 2500 C CA . ILE A 1 321 ? 8.547 4.246 -16.359 1 95.88 321 ILE A CA 1
ATOM 2501 C C . ILE A 1 321 ? 9.961 4.527 -16.859 1 95.88 321 ILE A C 1
ATOM 2503 O O . ILE A 1 321 ? 10.922 4.449 -16.078 1 95.88 321 ILE A O 1
ATOM 2507 N N . GLU A 1 322 ? 10.102 4.883 -18.078 1 94.81 322 GLU A N 1
ATOM 2508 C CA . GLU A 1 322 ? 11.406 5.105 -18.703 1 94.81 322 GLU A CA 1
ATOM 2509 C C . GLU A 1 322 ? 12.062 6.375 -18.172 1 94.81 322 GLU A C 1
ATOM 2511 O O . GLU A 1 322 ? 11.375 7.297 -17.719 1 94.81 322 GLU A O 1
ATOM 2516 N N . ASP A 1 323 ? 13.352 6.477 -18.297 1 96.25 323 ASP A N 1
ATOM 2517 C CA . ASP A 1 323 ? 14.141 7.547 -17.688 1 96.25 323 ASP A CA 1
ATOM 2518 C C . ASP A 1 323 ? 13.82 8.898 -18.328 1 96.25 323 ASP A C 1
ATOM 2520 O O . ASP A 1 323 ? 13.453 9.844 -17.641 1 96.25 323 ASP A O 1
ATOM 2524 N N . GLU A 1 324 ? 13.859 8.961 -19.609 1 97.19 324 GLU A N 1
ATOM 2525 C CA . GLU A 1 324 ? 13.805 10.25 -20.297 1 97.19 324 GLU A CA 1
ATOM 2526 C C . GLU A 1 324 ? 12.438 10.906 -20.125 1 97.19 324 GLU A C 1
ATOM 2528 O O . GLU A 1 324 ? 12.344 12.094 -19.828 1 97.19 324 GLU A O 1
ATOM 2533 N N . PRO A 1 325 ? 11.367 10.086 -20.266 1 98.19 325 PRO A N 1
ATOM 2534 C CA . PRO A 1 325 ? 10.062 10.719 -20.062 1 98.19 325 PRO A CA 1
ATOM 2535 C C . PRO A 1 325 ? 9.883 11.25 -18.641 1 98.19 325 PRO A C 1
ATOM 2537 O O . PRO A 1 325 ? 9.297 12.312 -18.453 1 98.19 325 PRO A O 1
ATOM 2540 N N . LEU A 1 326 ? 10.367 10.57 -17.688 1 98.62 326 LEU A N 1
ATOM 2541 C CA . LEU A 1 326 ? 10.25 11.016 -16.297 1 98.62 326 LEU A CA 1
ATOM 2542 C C . LEU A 1 326 ? 11.07 12.281 -16.062 1 98.62 326 LEU A C 1
ATOM 2544 O O . LEU A 1 326 ? 10.594 13.227 -15.43 1 98.62 326 LEU A O 1
ATOM 2548 N N . TRP A 1 327 ? 12.305 12.305 -16.594 1 98.5 327 TRP A N 1
ATOM 2549 C CA . TRP A 1 327 ? 13.18 13.461 -16.469 1 98.5 327 TRP A CA 1
ATOM 2550 C C . TRP A 1 327 ? 12.555 14.695 -17.109 1 98.5 327 TRP A C 1
ATOM 2552 O O . TRP A 1 327 ? 12.531 15.773 -16.516 1 98.5 327 TRP A O 1
ATOM 2562 N N . GLU A 1 328 ? 12 14.508 -18.266 1 98.56 328 GLU A N 1
ATOM 2563 C CA . GLU A 1 328 ? 11.422 15.617 -19.016 1 98.56 328 GLU A CA 1
ATOM 2564 C C . GLU A 1 328 ? 10.188 16.172 -18.312 1 98.56 328 GLU A C 1
ATOM 2566 O O . GLU A 1 328 ? 9.977 17.391 -18.281 1 98.56 328 GLU A O 1
ATOM 2571 N N . ALA A 1 329 ? 9.336 15.273 -17.781 1 98.88 329 ALA A N 1
ATOM 2572 C CA . ALA A 1 329 ? 8.156 15.719 -17.031 1 98.88 329 ALA A CA 1
ATOM 2573 C C . ALA A 1 329 ? 8.555 16.547 -15.812 1 98.88 329 ALA A C 1
ATOM 2575 O O . ALA A 1 329 ? 7.953 17.578 -15.523 1 98.88 329 ALA A O 1
ATOM 2576 N N . HIS A 1 330 ? 9.609 16.094 -15.125 1 98.81 330 HIS A N 1
ATOM 2577 C CA . HIS A 1 330 ? 10.094 16.828 -13.961 1 98.81 330 HIS A CA 1
ATOM 2578 C C . HIS A 1 330 ? 10.641 18.188 -14.359 1 98.81 330 HIS A C 1
ATOM 2580 O O . HIS A 1 330 ? 10.344 19.203 -13.711 1 98.81 330 HIS A O 1
ATOM 2586 N N . GLN A 1 331 ? 11.43 18.219 -15.406 1 98.69 331 GLN A N 1
ATOM 2587 C CA . GLN A 1 331 ? 12.023 19.484 -15.844 1 98.69 331 GLN A CA 1
ATOM 2588 C C . GLN A 1 331 ? 10.953 20.484 -16.266 1 98.69 331 GLN A C 1
ATOM 2590 O O . GLN A 1 331 ? 11.109 21.688 -16.047 1 98.69 331 GLN A O 1
ATOM 2595 N N . ALA A 1 332 ? 9.938 19.969 -16.828 1 98.88 332 ALA A N 1
ATOM 2596 C CA . ALA A 1 332 ? 8.828 20.844 -17.203 1 98.88 332 ALA A CA 1
ATOM 2597 C C . ALA A 1 332 ? 8.195 21.469 -15.969 1 98.88 332 ALA A C 1
ATOM 2599 O O . ALA A 1 332 ? 7.902 22.672 -15.953 1 98.88 332 ALA A O 1
ATOM 2600 N N . GLN A 1 333 ? 7.953 20.703 -14.969 1 98.75 333 GLN A N 1
ATOM 2601 C CA . GLN A 1 333 ? 7.387 21.203 -13.727 1 98.75 333 GLN A CA 1
ATOM 2602 C C . GLN A 1 333 ? 8.359 22.156 -13.031 1 98.75 333 GLN A C 1
ATOM 2604 O O . GLN A 1 333 ? 7.934 23.125 -12.391 1 98.75 333 GLN A O 1
ATOM 2609 N N . LYS A 1 334 ? 9.703 21.875 -13.164 1 98.69 334 LYS A N 1
ATOM 2610 C CA . LYS A 1 334 ? 10.727 22.766 -12.625 1 98.69 334 LYS A CA 1
ATOM 2611 C C . LYS A 1 334 ? 10.703 24.109 -13.32 1 98.69 334 LYS A C 1
ATOM 2613 O O . LYS A 1 334 ? 10.805 25.156 -12.664 1 98.69 334 LYS A O 1
ATOM 2618 N N . ARG A 1 335 ? 10.523 24.109 -14.531 1 98.81 335 ARG A N 1
ATOM 2619 C CA . ARG A 1 335 ? 10.445 25.344 -15.289 1 98.81 335 ARG A CA 1
ATOM 2620 C C . ARG A 1 335 ? 9.203 26.141 -14.914 1 98.81 335 ARG A C 1
ATOM 2622 O O . ARG A 1 335 ? 9.242 27.375 -14.836 1 98.81 335 ARG A O 1
ATOM 2629 N N . ASP A 1 336 ? 8.117 25.406 -14.727 1 98.69 336 ASP A N 1
ATOM 2630 C CA . ASP A 1 336 ? 6.898 26.062 -14.266 1 98.69 336 ASP A CA 1
ATOM 2631 C C . ASP A 1 336 ? 7.113 26.75 -12.922 1 98.69 336 ASP A C 1
ATOM 2633 O O . ASP A 1 336 ? 6.641 27.875 -12.711 1 98.69 336 ASP A O 1
ATOM 2637 N N . LEU A 1 337 ? 7.797 26.094 -12.008 1 98.81 337 LEU A N 1
ATOM 2638 C CA . LEU A 1 337 ? 8.109 26.672 -10.703 1 98.81 337 LEU A CA 1
ATOM 2639 C C . LEU A 1 337 ? 9.016 27.891 -10.859 1 98.81 337 LEU A C 1
ATOM 2641 O O . LEU A 1 337 ? 8.805 28.922 -10.195 1 98.81 337 LEU A O 1
ATOM 2645 N N . ILE A 1 338 ? 10.016 27.781 -11.703 1 98.75 338 ILE A N 1
ATOM 2646 C CA . ILE A 1 338 ? 10.961 28.859 -11.93 1 98.75 338 ILE A CA 1
ATOM 2647 C C . ILE A 1 338 ? 10.227 30.094 -12.438 1 98.75 338 ILE A C 1
ATOM 2649 O O . ILE A 1 338 ? 10.461 31.219 -11.953 1 98.75 338 ILE A O 1
ATOM 2653 N N . GLU A 1 339 ? 9.336 29.891 -13.359 1 98.75 339 GLU A N 1
ATOM 2654 C CA . GLU A 1 339 ? 8.531 31 -13.867 1 98.75 339 GLU A CA 1
ATOM 2655 C C . GLU A 1 339 ? 7.641 31.578 -12.773 1 98.75 339 GLU A C 1
ATOM 2657 O O . GLU A 1 339 ? 7.516 32.812 -12.656 1 98.75 339 GLU A O 1
ATOM 2662 N N . TYR A 1 340 ? 7.051 30.734 -12.031 1 98.56 340 TYR A N 1
ATOM 2663 C CA . TYR A 1 340 ? 6.203 31.141 -10.914 1 98.56 340 TYR A CA 1
ATOM 2664 C C . TYR A 1 340 ? 6.977 32 -9.93 1 98.56 340 TYR A C 1
ATOM 2666 O O . TYR A 1 340 ? 6.48 33.062 -9.484 1 98.56 340 TYR A O 1
ATOM 2674 N N . VAL A 1 341 ? 8.188 31.594 -9.57 1 98.56 341 VAL A N 1
ATOM 2675 C CA . VAL A 1 341 ? 9.055 32.312 -8.648 1 98.56 341 VAL A CA 1
ATOM 2676 C C . VAL A 1 341 ? 9.43 33.688 -9.25 1 98.56 341 VAL A C 1
ATOM 2678 O O . VAL A 1 341 ? 9.375 34.688 -8.57 1 98.56 341 VAL A O 1
ATOM 2681 N N . ARG A 1 342 ? 9.758 33.688 -10.5 1 98.44 342 ARG A N 1
ATOM 2682 C CA . ARG A 1 342 ? 10.133 34.906 -11.188 1 98.44 342 ARG A CA 1
ATOM 2683 C C . ARG A 1 342 ? 8.984 35.906 -11.172 1 98.44 342 ARG A C 1
ATOM 2685 O O . ARG A 1 342 ? 9.188 37.094 -10.852 1 98.44 342 ARG A O 1
ATOM 2692 N N . GLU A 1 343 ? 7.812 35.5 -11.453 1 98.06 343 GLU A N 1
ATOM 2693 C CA . GLU A 1 343 ? 6.641 36.344 -11.523 1 98.06 343 GLU A CA 1
ATOM 2694 C C . GLU A 1 343 ? 6.312 36.938 -10.148 1 98.06 343 GLU A C 1
ATOM 2696 O O . GLU A 1 343 ? 5.891 38.094 -10.055 1 98.06 343 GLU A O 1
ATOM 2701 N N . ARG A 1 344 ? 6.551 36.219 -9.109 1 96.62 344 ARG A N 1
ATOM 2702 C CA . ARG A 1 344 ? 6.129 36.625 -7.773 1 96.62 344 ARG A CA 1
ATOM 2703 C C . ARG A 1 344 ? 7.203 37.438 -7.09 1 96.62 344 ARG A C 1
ATOM 2705 O O . ARG A 1 344 ? 6.891 38.312 -6.27 1 96.62 344 ARG A O 1
ATOM 2712 N N . THR A 1 345 ? 8.516 37.188 -7.391 1 96.19 345 THR A N 1
ATOM 2713 C CA . THR A 1 345 ? 9.57 37.781 -6.578 1 96.19 345 THR A CA 1
ATOM 2714 C C . THR A 1 345 ? 10.555 38.531 -7.457 1 96.19 345 THR A C 1
ATOM 2716 O O . THR A 1 345 ? 11.344 39.344 -6.957 1 96.19 345 THR A O 1
ATOM 2719 N N . GLY A 1 346 ? 10.578 38.25 -8.742 1 96.44 346 GLY A N 1
ATOM 2720 C CA . GLY A 1 346 ? 11.578 38.812 -9.633 1 96.44 346 GLY A CA 1
ATOM 2721 C C . GLY A 1 346 ? 12.898 38.062 -9.617 1 96.44 346 GLY A C 1
ATOM 2722 O O . GLY A 1 346 ? 13.773 38.312 -10.438 1 96.44 346 GLY A O 1
ATOM 2723 N N . VAL A 1 347 ? 13.031 37.125 -8.734 1 96.94 347 VAL A N 1
ATOM 2724 C CA . VAL A 1 347 ? 14.266 36.344 -8.633 1 96.94 347 VAL A CA 1
ATOM 2725 C C . VAL A 1 347 ? 14.352 35.344 -9.789 1 96.94 347 VAL A C 1
ATOM 2727 O O . VAL A 1 347 ? 13.375 34.656 -10.102 1 96.94 347 VAL A O 1
ATOM 2730 N N . GLU A 1 348 ? 15.461 35.281 -10.43 1 96.5 348 GLU A N 1
ATOM 2731 C CA . GLU A 1 348 ? 15.695 34.375 -11.547 1 96.5 348 GLU A CA 1
ATOM 2732 C C . GLU A 1 348 ? 16.453 33.125 -11.094 1 96.5 348 GLU A C 1
ATOM 2734 O O . GLU A 1 348 ? 17.641 33.188 -10.781 1 96.5 348 GLU A O 1
ATOM 2739 N N . LEU A 1 349 ? 15.773 32.031 -11.094 1 98.25 349 LEU A N 1
ATOM 2740 C CA . LEU A 1 349 ? 16.391 30.734 -10.812 1 98.25 349 LEU A CA 1
ATOM 2741 C C . LEU A 1 349 ? 16.906 30.094 -12.094 1 98.25 349 LEU A C 1
ATOM 2743 O O . LEU A 1 349 ? 16.469 30.453 -13.188 1 98.25 349 LEU A O 1
ATOM 2747 N N . ASP A 1 350 ? 17.844 29.156 -11.961 1 98.25 350 ASP A N 1
ATOM 2748 C CA . ASP A 1 350 ? 18.453 28.453 -13.078 1 98.25 350 ASP A CA 1
ATOM 2749 C C . ASP A 1 350 ? 17.984 27.016 -13.141 1 98.25 350 ASP A C 1
ATOM 2751 O O . ASP A 1 350 ? 18.109 26.266 -12.172 1 98.25 350 ASP A O 1
ATOM 2755 N N . GLU A 1 351 ? 17.453 26.547 -14.273 1 97.19 351 GLU A N 1
ATOM 2756 C CA . GLU A 1 351 ? 16.875 25.219 -14.43 1 97.19 351 GLU A CA 1
ATOM 2757 C C . GLU A 1 351 ? 17.938 24.141 -14.32 1 97.19 351 GLU A C 1
ATOM 2759 O O . GLU A 1 351 ? 17.625 22.984 -14.047 1 97.19 351 GLU A O 1
ATOM 2764 N N . ASP A 1 352 ? 19.203 24.5 -14.531 1 97.69 352 ASP A N 1
ATOM 2765 C CA . ASP A 1 352 ? 20.281 23.531 -14.523 1 97.69 352 ASP A CA 1
ATOM 2766 C C . ASP A 1 352 ? 20.875 23.375 -13.125 1 97.69 352 ASP A C 1
ATOM 2768 O O . ASP A 1 352 ? 21.719 22.5 -12.898 1 97.69 352 ASP A O 1
ATOM 2772 N N . VAL A 1 353 ? 20.453 24.219 -12.18 1 98.62 353 VAL A N 1
ATOM 2773 C CA . VAL A 1 353 ? 20.969 24.188 -10.812 1 98.62 353 VAL A CA 1
ATOM 2774 C C . VAL A 1 353 ? 19.984 23.406 -9.922 1 98.62 353 VAL A C 1
ATOM 2776 O O . VAL A 1 353 ? 18.781 23.578 -10.031 1 98.62 353 VAL A O 1
ATOM 2779 N N . LEU A 1 354 ? 20.5 22.5 -9.062 1 98.81 354 LEU A N 1
ATOM 2780 C CA . LEU A 1 354 ? 19.656 21.766 -8.133 1 98.81 354 LEU A CA 1
ATOM 2781 C C . LEU A 1 354 ? 18.859 22.719 -7.25 1 98.81 354 LEU A C 1
ATOM 2783 O O . LEU A 1 354 ? 19.438 23.625 -6.641 1 98.81 354 LEU A O 1
ATOM 2787 N N . THR A 1 355 ? 17.594 22.547 -7.219 1 98.94 355 THR A N 1
ATOM 2788 C CA . THR A 1 355 ? 16.703 23.406 -6.426 1 98.94 355 THR A CA 1
ATOM 2789 C C . THR A 1 355 ? 16.219 22.672 -5.184 1 98.94 355 THR A C 1
ATOM 2791 O O . THR A 1 355 ? 15.562 21.625 -5.285 1 98.94 355 THR A O 1
ATOM 2794 N N . LEU A 1 356 ? 16.531 23.188 -3.982 1 98.81 356 LEU A N 1
ATOM 2795 C CA . LEU A 1 356 ? 15.961 22.719 -2.719 1 98.81 356 LEU A CA 1
ATOM 2796 C C . LEU A 1 356 ? 14.688 23.484 -2.379 1 98.81 356 LEU A C 1
ATOM 2798 O O . LEU A 1 356 ? 14.617 24.703 -2.564 1 98.81 356 LEU A O 1
ATOM 2802 N N . GLY A 1 357 ? 13.688 22.766 -1.968 1 98.88 357 GLY A N 1
ATOM 2803 C CA . GLY A 1 357 ? 12.469 23.391 -1.484 1 98.88 357 GLY A CA 1
ATOM 2804 C C . GLY A 1 357 ? 12.227 23.156 -0.004 1 98.88 357 GLY A C 1
ATOM 2805 O O . GLY A 1 357 ? 12.43 22.047 0.5 1 98.88 357 GLY A O 1
ATOM 2806 N N . PHE A 1 358 ? 11.883 24.172 0.699 1 98.62 358 PHE A N 1
ATOM 2807 C CA . PHE A 1 358 ? 11.5 24.125 2.105 1 98.62 358 PHE A CA 1
ATOM 2808 C C . PHE A 1 358 ? 10.281 25 2.369 1 98.62 358 PHE A C 1
ATOM 2810 O O . PHE A 1 358 ? 10.359 26.219 2.309 1 98.62 358 PHE A O 1
ATOM 2817 N N . ALA A 1 359 ? 9.188 24.422 2.629 1 98.19 359 ALA A N 1
ATOM 2818 C CA . ALA A 1 359 ? 7.973 25.156 2.961 1 98.19 359 ALA A CA 1
ATOM 2819 C C . ALA A 1 359 ? 7.258 24.516 4.152 1 98.19 359 ALA A C 1
ATOM 2821 O O . ALA A 1 359 ? 6.594 23.484 4.016 1 98.19 359 ALA A O 1
ATOM 2822 N N . ARG A 1 360 ? 7.426 25.109 5.301 1 95.38 360 ARG A N 1
ATOM 2823 C CA . ARG A 1 360 ? 6.836 24.688 6.57 1 95.38 360 ARG A CA 1
ATOM 2824 C C . ARG A 1 360 ? 6.363 25.875 7.383 1 95.38 360 ARG A C 1
ATOM 2826 O O . ARG A 1 360 ? 6.77 27.016 7.117 1 95.38 360 ARG A O 1
ATOM 2833 N N . ARG A 1 361 ? 5.473 25.578 8.414 1 94.69 361 ARG A N 1
ATOM 2834 C CA . ARG A 1 361 ? 5.188 26.609 9.391 1 94.69 361 ARG A CA 1
ATOM 2835 C C . ARG A 1 361 ? 6.477 27.156 10 1 94.69 361 ARG A C 1
ATOM 2837 O O . ARG A 1 361 ? 7.402 26.406 10.289 1 94.69 361 ARG A O 1
ATOM 2844 N N . ALA A 1 362 ? 6.484 28.484 10.156 1 96.88 362 ALA A N 1
ATOM 2845 C CA . ALA A 1 362 ? 7.668 29.094 10.766 1 96.88 362 ALA A CA 1
ATOM 2846 C C . ALA A 1 362 ? 7.629 28.984 12.289 1 96.88 362 ALA A C 1
ATOM 2848 O O . ALA A 1 362 ? 7.152 29.891 12.977 1 96.88 362 ALA A O 1
ATOM 2849 N N . VAL A 1 363 ? 8.18 27.875 12.773 1 95.12 363 VAL A N 1
ATOM 2850 C CA . VAL A 1 363 ? 8.281 27.594 14.203 1 95.12 363 VAL A CA 1
ATOM 2851 C C . VAL A 1 363 ? 9.656 27 14.516 1 95.12 363 VAL A C 1
ATOM 2853 O O . VAL A 1 363 ? 10.305 26.406 13.648 1 95.12 363 VAL A O 1
ATOM 2856 N N . PRO A 1 364 ? 10.109 27.125 15.711 1 94.81 364 PRO A N 1
ATOM 2857 C CA . PRO A 1 364 ? 11.484 26.75 16.047 1 94.81 364 PRO A CA 1
ATOM 2858 C C . PRO A 1 364 ? 11.789 25.281 15.766 1 94.81 364 PRO A C 1
ATOM 2860 O O . PRO A 1 364 ? 12.867 24.969 15.258 1 94.81 364 PRO A O 1
ATOM 2863 N N . TYR A 1 365 ? 10.859 24.375 16.016 1 93.88 365 TYR A N 1
ATOM 2864 C CA . TYR A 1 365 ? 11.203 22.953 15.938 1 93.88 365 TYR A CA 1
ATOM 2865 C C . TYR A 1 365 ? 11.25 22.484 14.492 1 93.88 365 TYR A C 1
ATOM 2867 O O . TYR A 1 365 ? 11.758 21.391 14.203 1 93.88 365 TYR A O 1
ATOM 2875 N N . LYS A 1 366 ? 10.766 23.281 13.57 1 96.19 366 LYS A N 1
ATOM 2876 C CA . LYS A 1 366 ? 10.906 22.938 12.164 1 96.19 366 LYS A CA 1
ATOM 2877 C C . LYS A 1 366 ? 12.281 23.328 11.633 1 96.19 366 LYS A C 1
ATOM 2879 O O . LYS A 1 366 ? 12.703 22.859 10.578 1 96.19 366 LYS A O 1
ATOM 2884 N N . ARG A 1 367 ? 12.984 24.203 12.195 1 97.44 367 ARG A N 1
ATOM 2885 C CA . ARG A 1 367 ? 14.391 24.562 12.016 1 97.44 367 ARG A CA 1
ATOM 2886 C C . ARG A 1 367 ? 14.664 25.016 10.578 1 97.44 367 ARG A C 1
ATOM 2888 O O . ARG A 1 367 ? 15.617 24.562 9.953 1 97.44 367 ARG A O 1
ATOM 2895 N N . ALA A 1 368 ? 13.836 25.969 10.125 1 98.12 368 ALA A N 1
ATOM 2896 C CA . ALA A 1 368 ? 14 26.5 8.773 1 98.12 368 ALA A CA 1
ATOM 2897 C C . ALA A 1 368 ? 15.43 26.984 8.555 1 98.12 368 ALA A C 1
ATOM 2899 O O . ALA A 1 368 ? 15.992 26.812 7.469 1 98.12 368 ALA A O 1
ATOM 2900 N N . PRO A 1 369 ? 16.172 27.516 9.523 1 98.06 369 PRO A N 1
ATOM 2901 C CA . PRO A 1 369 ? 17.5 28.094 9.273 1 98.06 369 PRO A CA 1
ATOM 2902 C C . PRO A 1 369 ? 18.625 27.062 9.383 1 98.06 369 PRO A C 1
ATOM 2904 O O . PRO A 1 369 ? 19.797 27.406 9.273 1 98.06 369 PRO A O 1
ATOM 2907 N N . LEU A 1 370 ? 18.297 25.781 9.586 1 98.38 370 LEU A N 1
ATOM 2908 C CA . LEU A 1 370 ? 19.312 24.766 9.875 1 98.38 370 LEU A CA 1
ATOM 2909 C C . LEU A 1 370 ? 20.391 24.75 8.781 1 98.38 370 LEU A C 1
ATOM 2911 O O . LEU A 1 370 ? 21.562 24.547 9.07 1 98.38 370 LEU A O 1
ATOM 2915 N N . LEU A 1 371 ? 20.016 24.922 7.562 1 98.19 371 LEU A N 1
ATOM 2916 C CA . LEU A 1 371 ? 20.906 24.875 6.402 1 98.19 371 LEU A CA 1
ATOM 2917 C C . LEU A 1 371 ? 22 25.922 6.535 1 98.19 371 LEU A C 1
ATOM 2919 O O . LEU A 1 371 ? 23.078 25.781 5.934 1 98.19 371 LEU A O 1
ATOM 2923 N N . PHE A 1 372 ? 21.797 26.984 7.371 1 98.31 372 PHE A N 1
ATOM 2924 C CA . PHE A 1 372 ? 22.734 28.094 7.438 1 98.31 372 PHE A CA 1
ATOM 2925 C C . PHE A 1 372 ? 23.5 28.094 8.758 1 98.31 372 PHE A C 1
ATOM 2927 O O . PHE A 1 372 ? 24.125 29.078 9.117 1 98.31 372 PHE A O 1
ATOM 2934 N N . GLN A 1 373 ? 23.375 26.984 9.445 1 97.5 373 GLN A N 1
ATOM 2935 C CA . GLN A 1 373 ? 24.094 26.859 10.711 1 97.5 373 GLN A CA 1
ATOM 2936 C C . GLN A 1 373 ? 25.578 27.141 10.539 1 97.5 373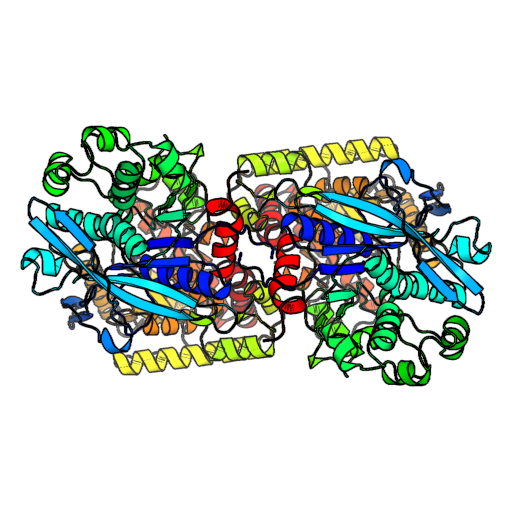 GLN A C 1
ATOM 2938 O O . GLN A 1 373 ? 26.219 27.703 11.43 1 97.5 373 GLN A O 1
ATOM 2943 N N . ASP A 1 374 ? 26.203 26.703 9.508 1 97.94 374 ASP A N 1
ATOM 2944 C CA . ASP A 1 374 ? 27.578 26.969 9.102 1 97.94 374 ASP A CA 1
ATOM 2945 C C . ASP A 1 374 ? 27.641 27.391 7.641 1 97.94 374 ASP A C 1
ATOM 2947 O O . ASP A 1 374 ? 27.875 26.562 6.758 1 97.94 374 ASP A O 1
ATOM 2951 N N . LYS A 1 375 ? 27.641 28.688 7.391 1 97.88 375 LYS A N 1
ATOM 2952 C CA . LYS A 1 375 ? 27.594 29.234 6.035 1 97.88 375 LYS A CA 1
ATOM 2953 C C . LYS A 1 375 ? 28.891 28.953 5.285 1 97.88 375 LYS A C 1
ATOM 2955 O O . LYS A 1 375 ? 28.891 28.75 4.07 1 97.88 375 LYS A O 1
ATOM 2960 N N . GLU A 1 376 ? 29.969 28.953 6.023 1 97.94 376 GLU A N 1
ATOM 2961 C CA . GLU A 1 376 ? 31.234 28.656 5.379 1 97.94 376 GLU A CA 1
ATOM 2962 C C . GLU A 1 376 ? 31.281 27.219 4.867 1 97.94 376 GLU A C 1
ATOM 2964 O O . GLU A 1 376 ? 31.766 26.969 3.762 1 97.94 376 GLU A O 1
ATOM 2969 N N . ARG A 1 377 ? 30.781 26.344 5.699 1 98.31 377 ARG A N 1
ATOM 2970 C CA . ARG A 1 377 ? 30.719 24.953 5.262 1 98.31 377 ARG A CA 1
ATOM 2971 C C . ARG A 1 377 ? 29.797 24.812 4.059 1 98.31 377 ARG A C 1
ATOM 2973 O O . ARG A 1 377 ? 30.078 24.047 3.135 1 98.31 377 ARG A O 1
ATOM 2980 N N . LEU A 1 378 ? 28.688 25.5 4.07 1 98.44 378 LEU A N 1
ATOM 2981 C CA . LEU A 1 378 ? 27.766 25.469 2.947 1 98.44 378 LEU A CA 1
ATOM 2982 C C . LEU A 1 378 ? 28.438 25.969 1.672 1 98.44 378 LEU A C 1
ATOM 2984 O O . LEU A 1 378 ? 28.266 25.359 0.606 1 98.44 378 LEU A O 1
ATOM 2988 N N . ARG A 1 379 ? 29.266 27.031 1.769 1 97.88 379 ARG A N 1
ATOM 2989 C CA . ARG A 1 379 ? 30.016 27.562 0.635 1 97.88 379 ARG A CA 1
ATOM 2990 C C . ARG A 1 379 ? 30.969 26.5 0.08 1 97.88 379 ARG A C 1
ATOM 2992 O O . ARG A 1 379 ? 31.109 26.359 -1.137 1 97.88 379 ARG A O 1
ATOM 2999 N N . GLU A 1 380 ? 31.562 25.812 0.976 1 98.12 380 GLU A N 1
ATOM 3000 C CA . GLU A 1 380 ? 32.5 24.766 0.574 1 98.12 380 GLU A CA 1
ATOM 3001 C C . GLU A 1 380 ? 31.797 23.641 -0.173 1 98.12 380 GLU A C 1
ATOM 3003 O O . GLU A 1 380 ? 32.312 23.125 -1.17 1 98.12 380 GLU A O 1
ATOM 3008 N N . VAL A 1 381 ? 30.656 23.25 0.376 1 98.44 381 VAL A N 1
ATOM 3009 C CA . VAL A 1 381 ? 29.859 22.203 -0.25 1 98.44 381 VAL A CA 1
ATOM 3010 C C . VAL A 1 381 ? 29.516 22.594 -1.687 1 98.44 381 VAL A C 1
ATOM 3012 O O . VAL A 1 381 ? 29.719 21.812 -2.615 1 98.44 381 VAL A O 1
ATOM 3015 N N . VAL A 1 382 ? 29.047 23.812 -1.878 1 98.06 382 VAL A N 1
ATOM 3016 C CA . VAL A 1 382 ? 28.625 24.312 -3.189 1 98.06 382 VAL A CA 1
ATOM 3017 C C . VAL A 1 382 ? 29.828 24.391 -4.121 1 98.06 382 VAL A C 1
ATOM 3019 O O . VAL A 1 382 ? 29.75 24.016 -5.293 1 98.06 382 VAL A O 1
ATOM 3022 N N . ALA A 1 383 ? 30.938 24.844 -3.609 1 97.38 383 ALA A N 1
ATOM 3023 C CA . ALA A 1 383 ? 32.156 24.984 -4.402 1 97.38 383 ALA A CA 1
ATOM 3024 C C . ALA A 1 383 ? 32.688 23.625 -4.852 1 97.38 383 ALA A C 1
ATOM 3026 O O . ALA A 1 383 ? 33.219 23.5 -5.965 1 97.38 383 ALA A O 1
ATOM 3027 N N . ARG A 1 384 ? 32.5 22.641 -4.09 1 97.75 384 ARG A N 1
ATOM 3028 C CA . ARG A 1 384 ? 33.125 21.344 -4.34 1 97.75 384 ARG A CA 1
ATOM 3029 C C . ARG A 1 384 ? 32.156 20.422 -5.105 1 97.75 384 ARG A C 1
ATOM 3031 O O . ARG A 1 384 ? 32.625 19.625 -5.941 1 97.75 384 ARG A O 1
ATOM 3038 N N . ALA A 1 385 ? 30.922 20.516 -4.754 1 98.06 385 ALA A N 1
ATOM 3039 C CA . ALA A 1 385 ? 30.031 19.453 -5.215 1 98.06 385 ALA A CA 1
ATOM 3040 C C . ALA A 1 385 ? 29.062 19.969 -6.266 1 98.06 385 ALA A C 1
ATOM 3042 O O . ALA A 1 385 ? 28.469 19.188 -7.016 1 98.06 385 ALA A O 1
ATOM 3043 N N . GLY A 1 386 ? 28.812 21.281 -6.352 1 97.88 386 GLY A N 1
ATOM 3044 C CA . GLY A 1 386 ? 27.922 21.859 -7.344 1 97.88 386 GLY A CA 1
ATOM 3045 C C . GLY A 1 386 ? 27 22.906 -6.773 1 97.88 386 GLY A C 1
ATOM 3046 O O . GLY A 1 386 ? 26.781 22.969 -5.562 1 97.88 386 GLY A O 1
ATOM 3047 N N . ASP A 1 387 ? 26.406 23.688 -7.633 1 98.25 387 ASP A N 1
ATOM 3048 C CA . ASP A 1 387 ? 25.578 24.828 -7.242 1 98.25 387 ASP A CA 1
ATOM 3049 C C . ASP A 1 387 ? 24.234 24.344 -6.688 1 98.25 387 ASP A C 1
ATOM 3051 O O . ASP A 1 387 ? 23.734 23.297 -7.074 1 98.25 387 ASP A O 1
ATOM 3055 N N . VAL A 1 388 ? 23.688 25.141 -5.789 1 98.62 388 VAL A N 1
ATOM 3056 C CA . VAL A 1 388 ? 22.344 24.922 -5.238 1 98.62 388 VAL A CA 1
ATOM 3057 C C . VAL A 1 388 ? 21.578 26.234 -5.215 1 98.62 388 VAL A C 1
ATOM 3059 O O . VAL A 1 388 ? 22.172 27.312 -5.109 1 98.62 388 VAL A O 1
ATOM 3062 N N . GLN A 1 389 ? 20.375 26.203 -5.434 1 98.81 389 GLN A N 1
ATOM 3063 C CA . GLN A 1 389 ? 19.438 27.312 -5.18 1 98.81 389 GLN A CA 1
ATOM 3064 C C . GLN A 1 389 ? 18.297 26.859 -4.277 1 98.81 389 GLN A C 1
ATOM 3066 O O . GLN A 1 389 ? 17.953 25.672 -4.234 1 98.81 389 GLN A O 1
ATOM 3071 N N . ILE A 1 390 ? 17.734 27.75 -3.48 1 98.75 390 ILE A N 1
ATOM 3072 C CA . ILE A 1 390 ? 16.828 27.359 -2.42 1 98.75 390 ILE A CA 1
ATOM 3073 C C . ILE A 1 390 ? 15.562 28.219 -2.477 1 98.75 390 ILE A C 1
ATOM 3075 O O . ILE A 1 390 ? 15.648 29.453 -2.545 1 98.75 390 ILE A O 1
ATOM 3079 N N . VAL A 1 391 ? 14.406 27.594 -2.418 1 98.88 391 VAL A N 1
ATOM 3080 C CA . VAL A 1 391 ? 13.125 28.281 -2.35 1 98.88 391 VAL A CA 1
ATOM 3081 C C . VAL A 1 391 ? 12.445 27.984 -1.015 1 98.88 391 VAL A C 1
ATOM 3083 O O . VAL A 1 391 ? 12.164 26.812 -0.703 1 98.88 391 VAL A O 1
ATOM 3086 N N . TYR A 1 392 ? 12.211 29.016 -0.258 1 98.69 392 TYR A N 1
ATOM 3087 C CA . TYR A 1 392 ? 11.523 28.906 1.024 1 98.69 392 TYR A CA 1
ATOM 3088 C C . TYR A 1 392 ? 10.086 29.406 0.916 1 98.69 392 TYR A C 1
ATOM 3090 O O . TYR A 1 392 ? 9.781 30.266 0.072 1 98.69 392 TYR A O 1
ATOM 3098 N N . ALA A 1 393 ? 9.242 28.906 1.723 1 98.5 393 ALA A N 1
ATOM 3099 C CA . ALA A 1 393 ? 7.91 29.438 1.986 1 98.5 393 ALA A CA 1
ATOM 3100 C C . ALA A 1 393 ? 7.41 29.016 3.363 1 98.5 393 ALA A C 1
ATOM 3102 O O . ALA A 1 393 ? 7.98 28.125 3.988 1 98.5 393 ALA A O 1
ATOM 3103 N N . GLY A 1 394 ? 6.359 29.656 3.826 1 96.94 394 GLY A N 1
ATOM 3104 C CA . GLY A 1 394 ? 5.781 29.359 5.129 1 96.94 394 GLY A CA 1
ATOM 3105 C C . GLY A 1 394 ? 5.387 30.609 5.895 1 96.94 394 GLY A C 1
ATOM 3106 O O . GLY A 1 394 ? 5.902 31.703 5.625 1 96.94 394 GLY A O 1
ATOM 3107 N N . LYS A 1 395 ? 4.527 30.438 6.848 1 96.69 395 LYS A N 1
ATOM 3108 C CA . LYS A 1 395 ? 4.02 31.547 7.641 1 96.69 395 LYS A CA 1
ATOM 3109 C C . LYS A 1 395 ? 4.281 31.328 9.125 1 96.69 395 LYS A C 1
ATOM 3111 O O . LYS A 1 395 ? 4.34 30.188 9.594 1 96.69 395 LYS A O 1
ATOM 3116 N N . ALA A 1 396 ? 4.52 32.375 9.766 1 96.56 396 ALA A N 1
ATOM 3117 C CA . ALA A 1 396 ? 4.406 32.375 11.227 1 96.56 396 ALA A CA 1
ATOM 3118 C C . ALA A 1 396 ? 2.973 32.656 11.664 1 96.56 396 ALA A C 1
ATOM 3120 O O . ALA A 1 396 ? 2.271 33.469 11.055 1 96.56 396 ALA A O 1
ATOM 3121 N N . PHE A 1 397 ? 2.562 31.969 12.695 1 94.5 397 PHE A N 1
ATOM 3122 C CA . PHE A 1 397 ? 1.251 32.25 13.258 1 94.5 397 PHE A CA 1
ATOM 3123 C C . PHE A 1 397 ? 1.174 33.719 13.703 1 94.5 397 PHE A C 1
ATOM 3125 O O . PHE A 1 397 ? 2.145 34.25 14.234 1 94.5 397 PHE A O 1
ATOM 3132 N N . PRO A 1 398 ? 0.033 34.344 13.531 1 93 398 PRO A N 1
ATOM 3133 C CA . PRO A 1 398 ? -0.081 35.75 13.984 1 93 398 PRO A CA 1
ATOM 3134 C C . PRO A 1 398 ? 0.235 35.906 15.469 1 93 398 PRO A C 1
ATOM 3136 O O . PRO A 1 398 ? -0.311 35.188 16.297 1 93 398 PRO A O 1
ATOM 3139 N N . GLY A 1 399 ? 1.105 36.812 15.742 1 91.19 399 GLY A N 1
ATOM 3140 C CA . GLY A 1 399 ? 1.479 37.094 17.125 1 91.19 399 GLY A CA 1
ATOM 3141 C C . GLY A 1 399 ? 2.676 36.281 17.578 1 91.19 399 GLY A C 1
ATOM 3142 O O . GLY A 1 399 ? 3.213 36.5 18.672 1 91.19 399 GLY A O 1
ATOM 3143 N N . ASP A 1 400 ? 3.109 35.344 16.781 1 94.75 400 ASP A N 1
ATOM 3144 C CA . ASP A 1 400 ? 4.27 34.531 17.125 1 94.75 400 ASP A CA 1
ATOM 3145 C C . ASP A 1 400 ? 5.57 35.25 16.766 1 94.75 400 ASP A C 1
ATOM 3147 O O . ASP A 1 400 ? 6.078 35.094 15.648 1 94.75 400 ASP A O 1
ATOM 3151 N N . GLU A 1 401 ? 6.168 35.812 17.688 1 96.5 401 GLU A N 1
ATOM 3152 C CA . GLU A 1 401 ? 7.355 36.594 17.422 1 96.5 401 GLU A CA 1
ATOM 3153 C C . GLU A 1 401 ? 8.547 35.75 17.047 1 96.5 401 GLU A C 1
ATOM 3155 O O . GLU A 1 401 ? 9.383 36.125 16.234 1 96.5 401 GLU A O 1
ATOM 3160 N N . GLN A 1 402 ? 8.648 34.594 17.625 1 97 402 GLN A N 1
ATOM 3161 C CA . GLN A 1 402 ? 9.734 33.688 17.281 1 97 402 GLN A CA 1
ATOM 3162 C C . GLN A 1 402 ? 9.656 33.25 15.828 1 97 402 GLN A C 1
ATOM 3164 O O . GLN A 1 402 ? 10.672 33.156 15.141 1 97 402 GLN A O 1
ATOM 3169 N N . GLY A 1 403 ? 8.453 32.938 15.398 1 97.69 403 GLY A N 1
ATOM 3170 C CA . GLY A 1 403 ? 8.258 32.594 14.008 1 97.69 403 GLY A CA 1
ATOM 3171 C C . GLY A 1 403 ? 8.625 33.688 13.047 1 97.69 403 GLY A C 1
ATOM 3172 O O . GLY A 1 403 ? 9.258 33.438 12.016 1 97.69 403 GLY A O 1
ATOM 3173 N N . LYS A 1 404 ? 8.289 34.906 13.398 1 98 404 LYS A N 1
ATOM 3174 C CA . LYS A 1 404 ? 8.641 36.062 12.578 1 98 404 LYS A CA 1
ATOM 3175 C C . LYS A 1 404 ? 10.148 36.25 12.484 1 98 404 LYS A C 1
ATOM 3177 O O . LYS A 1 404 ? 10.68 36.562 11.422 1 98 404 LYS A O 1
ATOM 3182 N N . ASP A 1 405 ? 10.75 36.031 13.602 1 98.38 405 ASP A N 1
ATOM 3183 C CA . ASP A 1 405 ? 12.203 36.156 13.648 1 98.38 405 ASP A CA 1
ATOM 3184 C C . ASP A 1 405 ? 12.883 35.125 12.734 1 98.38 405 ASP A C 1
ATOM 3186 O O . ASP A 1 405 ? 13.906 35.438 12.117 1 98.38 405 ASP A O 1
ATOM 3190 N N . ILE A 1 406 ? 12.359 33.969 12.68 1 98.38 406 ILE A N 1
ATOM 3191 C CA . ILE A 1 406 ? 12.906 32.906 11.836 1 98.38 406 ILE A CA 1
ATOM 3192 C C . ILE A 1 406 ? 12.859 33.344 10.375 1 98.38 406 ILE A C 1
ATOM 3194 O O . ILE A 1 406 ? 13.82 33.125 9.633 1 98.38 406 ILE A O 1
ATOM 3198 N N . ILE A 1 407 ? 11.734 33.906 9.945 1 98.5 407 ILE A N 1
ATOM 3199 C CA . ILE A 1 407 ? 11.594 34.375 8.57 1 98.5 407 ILE A CA 1
ATOM 3200 C C . ILE A 1 407 ? 12.633 35.469 8.289 1 98.5 407 ILE A C 1
ATOM 3202 O O . ILE A 1 407 ? 13.328 35.438 7.273 1 98.5 407 ILE A O 1
ATOM 3206 N N . ARG A 1 408 ? 12.781 36.406 9.242 1 98.38 408 ARG A N 1
ATOM 3207 C CA . ARG A 1 408 ? 13.766 37.469 9.086 1 98.38 408 ARG A CA 1
ATOM 3208 C C . ARG A 1 408 ? 15.172 36.875 8.992 1 98.38 408 ARG A C 1
ATOM 3210 O O . ARG A 1 408 ? 16 37.406 8.242 1 98.38 408 ARG A O 1
ATOM 3217 N N . GLU A 1 409 ? 15.367 35.906 9.773 1 98.44 409 GLU A N 1
ATOM 3218 C CA . GLU A 1 409 ? 16.688 35.25 9.758 1 98.44 409 GLU A CA 1
ATOM 3219 C C . GLU A 1 409 ? 16.984 34.688 8.375 1 98.44 409 GLU A C 1
ATOM 3221 O O . GLU A 1 409 ? 18.125 34.781 7.895 1 98.44 409 GLU A O 1
ATOM 3226 N N . ILE A 1 410 ? 16.062 34.031 7.734 1 98.38 410 ILE A N 1
ATOM 3227 C CA . ILE A 1 410 ? 16.25 33.469 6.402 1 98.38 410 ILE A CA 1
ATOM 3228 C C . ILE A 1 410 ? 16.594 34.594 5.418 1 98.38 410 ILE A C 1
ATOM 3230 O O . ILE A 1 410 ? 17.469 34.438 4.57 1 98.38 410 ILE A O 1
ATOM 3234 N N . TYR A 1 411 ? 15.883 35.719 5.543 1 97.94 411 TYR A N 1
ATOM 3235 C CA . TYR A 1 411 ? 16.172 36.875 4.699 1 97.94 411 TYR A CA 1
ATOM 3236 C C . TYR A 1 411 ? 17.594 37.375 4.898 1 97.94 411 TYR A C 1
ATOM 3238 O O . TYR A 1 411 ? 18.297 37.688 3.93 1 97.94 411 TYR A O 1
ATOM 3246 N N . SER A 1 412 ? 17.953 37.438 6.133 1 98.12 412 SER A N 1
ATOM 3247 C CA . SER A 1 412 ? 19.312 37.875 6.441 1 98.12 412 SER A CA 1
ATOM 3248 C C . SER A 1 412 ? 20.359 36.938 5.812 1 98.12 412 SER A C 1
ATOM 3250 O O . SER A 1 412 ? 21.344 37.406 5.246 1 98.12 412 SER A O 1
ATOM 3252 N N . HIS A 1 413 ? 20.141 35.625 5.934 1 98 413 HIS A N 1
ATOM 3253 C CA . HIS A 1 413 ? 21.047 34.688 5.328 1 98 413 HIS A CA 1
ATOM 3254 C C . HIS A 1 413 ? 21.078 34.812 3.809 1 98 413 HIS A C 1
ATOM 3256 O O . HIS A 1 413 ? 22.125 34.656 3.182 1 98 413 HIS A O 1
ATOM 3262 N N . ALA A 1 414 ? 19.906 35.062 3.191 1 97.38 414 ALA A N 1
ATOM 3263 C CA . ALA A 1 414 ? 19.828 35.281 1.748 1 97.38 414 ALA A CA 1
ATOM 3264 C C . ALA A 1 414 ? 20.688 36.469 1.319 1 97.38 414 ALA A C 1
ATOM 3266 O O . ALA A 1 414 ? 21.359 36.406 0.286 1 97.38 414 ALA A O 1
ATOM 3267 N N . GLU A 1 415 ? 20.656 37.469 2.088 1 96.94 415 GLU A N 1
ATOM 3268 C CA . GLU A 1 415 ? 21.469 38.656 1.804 1 96.94 415 GLU A CA 1
ATOM 3269 C C . GLU A 1 415 ? 22.953 38.344 1.933 1 96.94 415 GLU A C 1
ATOM 3271 O O . GLU A 1 415 ? 23.75 38.75 1.086 1 96.94 415 GLU A O 1
ATOM 3276 N N . ASP A 1 416 ? 23.266 37.688 2.979 1 97.31 416 ASP A N 1
ATOM 3277 C CA . ASP A 1 416 ? 24.656 37.344 3.242 1 97.31 416 ASP A CA 1
ATOM 3278 C C . ASP A 1 416 ? 25.25 36.5 2.109 1 97.31 416 ASP A C 1
ATOM 3280 O O . ASP A 1 416 ? 26.453 36.594 1.822 1 97.31 416 ASP A O 1
ATOM 3284 N N . LEU A 1 417 ? 24.438 35.688 1.562 1 97.56 417 LEU A N 1
ATOM 3285 C CA . LEU A 1 417 ? 24.922 34.719 0.581 1 97.56 417 LEU A CA 1
ATOM 3286 C C . LEU A 1 417 ? 24.594 35.188 -0.837 1 97.56 417 LEU A C 1
ATOM 3288 O O . LEU A 1 417 ? 24.797 34.438 -1.797 1 97.56 417 LEU A O 1
ATOM 3292 N N . ALA A 1 418 ? 24.125 36.375 -0.962 1 95.44 418 ALA A N 1
ATOM 3293 C CA . ALA A 1 418 ? 23.781 36.938 -2.27 1 95.44 418 ALA A CA 1
ATOM 3294 C C . ALA A 1 418 ? 24.953 36.844 -3.236 1 95.44 418 ALA A C 1
ATOM 3296 O O . ALA A 1 418 ? 26.094 37.188 -2.875 1 95.44 418 ALA A O 1
ATOM 3297 N N . GLY A 1 419 ? 24.672 36.344 -4.457 1 94.56 419 GLY A N 1
ATOM 3298 C CA . GLY A 1 419 ? 25.719 36.219 -5.461 1 94.56 419 GLY A CA 1
ATOM 3299 C C . GLY A 1 419 ? 26.406 34.875 -5.438 1 94.56 419 GLY A C 1
ATOM 3300 O O . GLY A 1 419 ? 27.094 34.5 -6.395 1 94.56 419 GLY A O 1
ATOM 3301 N N . GLU A 1 420 ? 26.297 34.188 -4.355 1 96.31 420 GLU A N 1
ATOM 3302 C CA . GLU A 1 420 ? 26.906 32.875 -4.219 1 96.31 420 GLU A CA 1
ATOM 3303 C C . GLU A 1 420 ? 25.859 31.766 -4.312 1 96.31 420 GLU A C 1
ATOM 3305 O O . GLU A 1 420 ? 26.016 30.797 -5.066 1 96.31 420 GLU A O 1
ATOM 3310 N N . ILE A 1 421 ? 24.859 31.859 -3.547 1 97.81 421 ILE A N 1
ATOM 3311 C CA . ILE A 1 421 ? 23.719 30.953 -3.502 1 97.81 421 ILE A CA 1
ATOM 3312 C C . ILE A 1 421 ? 22.422 31.734 -3.604 1 97.81 421 ILE A C 1
ATOM 3314 O O . ILE A 1 421 ? 22.156 32.625 -2.791 1 97.81 421 ILE A O 1
ATOM 3318 N N . THR A 1 422 ? 21.641 31.422 -4.629 1 98.06 422 THR A N 1
ATOM 3319 C CA . THR A 1 422 ? 20.359 32.125 -4.77 1 98.06 422 THR A CA 1
ATOM 3320 C C . THR A 1 422 ? 19.328 31.547 -3.789 1 98.06 422 THR A C 1
ATOM 3322 O O . THR A 1 422 ? 19.047 30.344 -3.801 1 98.06 422 THR A O 1
ATOM 3325 N N . ILE A 1 423 ? 18.844 32.344 -2.877 1 98.12 423 ILE A N 1
ATOM 3326 C CA . ILE A 1 423 ? 17.812 32 -1.905 1 98.12 423 ILE A CA 1
ATOM 3327 C C . ILE A 1 423 ? 16.625 32.938 -2.049 1 98.12 423 ILE A C 1
ATOM 3329 O O . ILE A 1 423 ? 16.781 34.156 -2.08 1 98.12 423 ILE A O 1
ATOM 3333 N N . THR A 1 424 ? 15.43 32.406 -2.184 1 97.81 424 THR A N 1
ATOM 3334 C CA . THR A 1 424 ? 14.234 33.25 -2.242 1 97.81 424 THR A CA 1
ATOM 3335 C C . THR A 1 424 ? 13.172 32.719 -1.282 1 97.81 424 THR A C 1
ATOM 3337 O O . THR A 1 424 ? 13.18 31.547 -0.905 1 97.81 424 THR A O 1
ATOM 3340 N N . TYR A 1 425 ? 12.367 33.625 -0.73 1 98.25 425 TYR A N 1
ATOM 3341 C CA . TYR A 1 425 ? 11.25 33.312 0.153 1 98.25 425 TYR A CA 1
ATOM 3342 C C . TYR A 1 425 ? 9.93 33.75 -0.475 1 98.25 425 TYR A C 1
ATOM 3344 O O . TYR A 1 425 ? 9.719 34.906 -0.766 1 98.25 425 TYR A O 1
ATOM 3352 N N . LEU A 1 426 ? 9.031 32.781 -0.712 1 98.31 426 LEU A N 1
ATOM 3353 C CA . LEU A 1 426 ? 7.746 33.094 -1.33 1 98.31 426 LEU A CA 1
ATOM 3354 C C . LEU A 1 426 ? 6.711 33.469 -0.275 1 98.31 426 LEU A C 1
ATOM 3356 O O . LEU A 1 426 ? 6.559 32.75 0.727 1 98.31 426 LEU A O 1
ATOM 3360 N N . GLU A 1 427 ? 6.02 34.5 -0.551 1 95.94 427 GLU A N 1
ATOM 3361 C CA . GLU A 1 427 ? 5.035 35.062 0.363 1 95.94 427 GLU A CA 1
ATOM 3362 C C . GLU A 1 427 ? 3.688 34.375 0.24 1 95.94 427 GLU A C 1
ATOM 3364 O O . GLU A 1 427 ? 3.27 34 -0.861 1 95.94 427 GLU A O 1
ATOM 3369 N N . ASP A 1 428 ? 3.014 34.156 1.427 1 96.19 428 ASP A N 1
ATOM 3370 C CA . ASP A 1 428 ? 1.611 33.75 1.535 1 96.19 428 ASP A CA 1
ATOM 3371 C C . ASP A 1 428 ? 1.393 32.344 1.011 1 96.19 428 ASP A C 1
ATOM 3373 O O . ASP A 1 428 ? 0.57 32.125 0.119 1 96.19 428 ASP A O 1
ATOM 3377 N N . TYR A 1 429 ? 2.156 31.422 1.636 1 96.25 429 TYR A N 1
ATOM 3378 C CA . TYR A 1 429 ? 2.107 30 1.303 1 96.25 429 TYR A CA 1
ATOM 3379 C C . TYR A 1 429 ? 0.671 29.484 1.31 1 96.25 429 TYR A C 1
ATOM 3381 O O . TYR A 1 429 ? -0.034 29.609 2.314 1 96.25 429 TYR A O 1
ATOM 3389 N N . ASP A 1 430 ? 0.158 29.016 0.157 1 96.06 430 ASP A N 1
ATOM 3390 C CA . ASP A 1 430 ? -1.188 28.484 -0.002 1 96.06 430 ASP A CA 1
ATOM 3391 C C . ASP A 1 430 ? -1.166 27.172 -0.801 1 96.06 430 ASP A C 1
ATOM 3393 O O . ASP A 1 430 ? -0.107 26.578 -0.984 1 96.06 430 ASP A O 1
ATOM 3397 N N . MET A 1 431 ? -2.307 26.672 -1.164 1 97.06 431 MET A N 1
ATOM 3398 C CA . MET A 1 431 ? -2.398 25.359 -1.8 1 97.06 431 MET A CA 1
ATOM 3399 C C . MET A 1 431 ? -1.744 25.375 -3.176 1 97.06 431 MET A C 1
ATOM 3401 O O . MET A 1 431 ? -1.015 24.438 -3.533 1 97.06 431 MET A O 1
ATOM 3405 N N . GLU A 1 432 ? -2.025 26.406 -3.918 1 97.25 432 GLU A N 1
ATOM 3406 C CA . GLU A 1 432 ? -1.435 26.516 -5.25 1 97.25 432 GLU A CA 1
ATOM 3407 C C . GLU A 1 432 ? 0.089 26.531 -5.176 1 97.25 432 GLU A C 1
ATOM 3409 O O . GLU A 1 432 ? 0.761 25.812 -5.914 1 97.25 432 GLU A O 1
ATOM 3414 N N . MET A 1 433 ? 0.633 27.375 -4.312 1 98 433 MET A N 1
ATOM 3415 C CA . MET A 1 433 ? 2.078 27.453 -4.113 1 98 433 MET A CA 1
ATOM 3416 C C . MET A 1 433 ? 2.635 26.109 -3.658 1 98 433 MET A C 1
ATOM 3418 O O . MET A 1 433 ? 3.707 25.688 -4.102 1 98 433 MET A O 1
ATOM 3422 N N . GLY A 1 434 ? 1.894 25.438 -2.725 1 98.19 434 GLY A N 1
ATOM 3423 C CA . GLY A 1 434 ? 2.312 24.125 -2.254 1 98.19 434 GLY A CA 1
ATOM 3424 C C . GLY A 1 434 ? 2.492 23.125 -3.373 1 98.19 434 GLY A C 1
ATOM 3425 O O . GLY A 1 434 ? 3.482 22.375 -3.4 1 98.19 434 GLY A O 1
ATOM 3426 N N . LEU A 1 435 ? 1.53 23.094 -4.293 1 98.56 435 LEU A N 1
ATOM 3427 C CA . LEU A 1 435 ? 1.619 22.172 -5.43 1 98.56 435 LEU A CA 1
ATOM 3428 C C . LEU A 1 435 ? 2.809 22.531 -6.316 1 98.56 435 LEU A C 1
ATOM 3430 O O . LEU A 1 435 ? 3.553 21.656 -6.746 1 98.56 435 LEU A O 1
ATOM 3434 N N . LYS A 1 436 ? 3.016 23.844 -6.57 1 98.62 436 LYS A N 1
ATOM 3435 C CA . LYS A 1 436 ? 4.125 24.281 -7.406 1 98.62 436 LYS A CA 1
ATOM 3436 C C . LYS A 1 436 ? 5.469 23.891 -6.797 1 98.62 436 LYS A C 1
ATOM 3438 O O . LYS A 1 436 ? 6.359 23.422 -7.504 1 98.62 436 LYS A O 1
ATOM 3443 N N . LEU A 1 437 ? 5.574 24.047 -5.551 1 98.81 437 LEU A N 1
ATOM 3444 C CA . LEU A 1 437 ? 6.84 23.766 -4.875 1 98.81 437 LEU A CA 1
ATOM 3445 C C . LEU A 1 437 ? 7.098 22.266 -4.793 1 98.81 437 LEU A C 1
ATOM 3447 O O . LEU A 1 437 ? 8.172 21.797 -5.184 1 98.81 437 LEU A O 1
ATOM 3451 N N . THR A 1 438 ? 6.125 21.469 -4.348 1 98.81 438 THR A N 1
ATOM 3452 C CA . THR A 1 438 ? 6.328 20.047 -4.121 1 98.81 438 THR A CA 1
ATOM 3453 C C . THR A 1 438 ? 6.504 19.312 -5.445 1 98.81 438 THR A C 1
ATOM 3455 O O . THR A 1 438 ? 7.012 18.188 -5.473 1 98.81 438 THR A O 1
ATOM 3458 N N . SER A 1 439 ? 6.07 19.938 -6.551 1 98.81 439 SER A N 1
ATOM 3459 C CA . SER A 1 439 ? 6.207 19.281 -7.848 1 98.81 439 SER A CA 1
ATOM 3460 C C . SER A 1 439 ? 7.426 19.797 -8.602 1 98.81 439 SER A C 1
ATOM 3462 O O . SER A 1 439 ? 7.973 19.109 -9.461 1 98.81 439 SER A O 1
ATOM 3464 N N . GLY A 1 440 ? 7.875 21 -8.25 1 98.81 440 GLY A N 1
ATOM 3465 C CA . GLY A 1 440 ? 8.805 21.672 -9.148 1 98.81 440 GLY A CA 1
ATOM 3466 C C . GLY A 1 440 ? 10.227 21.688 -8.633 1 98.81 440 GLY A C 1
ATOM 3467 O O . GLY A 1 440 ? 11.172 21.922 -9.391 1 98.81 440 GLY A O 1
ATOM 3468 N N . VAL A 1 441 ? 10.469 21.453 -7.363 1 98.94 441 VAL A N 1
ATOM 3469 C CA . VAL A 1 441 ? 11.836 21.422 -6.84 1 98.94 441 VAL A CA 1
ATOM 3470 C C . VAL A 1 441 ? 12.469 20.062 -7.133 1 98.94 441 VAL A C 1
ATOM 3472 O O . VAL A 1 441 ? 11.781 19.125 -7.551 1 98.94 441 VAL A O 1
ATOM 3475 N N . ASP A 1 442 ? 13.789 20 -6.93 1 98.94 442 ASP A N 1
ATOM 3476 C CA . ASP A 1 442 ? 14.492 18.75 -7.172 1 98.94 442 ASP A CA 1
ATOM 3477 C C . ASP A 1 442 ? 14.547 17.906 -5.902 1 98.94 442 ASP A C 1
ATOM 3479 O O . ASP A 1 442 ? 14.578 16.672 -5.969 1 98.94 442 ASP A O 1
ATOM 3483 N N . VAL A 1 443 ? 14.633 18.531 -4.758 1 98.94 443 VAL A N 1
ATOM 3484 C CA . VAL A 1 443 ? 14.695 17.891 -3.455 1 98.94 443 VAL A CA 1
ATOM 3485 C C . VAL A 1 443 ? 13.789 18.625 -2.467 1 98.94 443 VAL A C 1
ATOM 3487 O O . VAL A 1 443 ? 13.82 19.844 -2.385 1 98.94 443 VAL A O 1
ATOM 3490 N N . TRP A 1 444 ? 12.969 17.906 -1.792 1 98.94 444 TRP A N 1
ATOM 3491 C CA . TRP A 1 444 ? 12.133 18.469 -0.741 1 98.94 444 TRP A CA 1
ATOM 3492 C C . TRP A 1 444 ? 12.812 18.344 0.62 1 98.94 444 TRP A C 1
ATOM 3494 O O . TRP A 1 444 ? 12.984 17.25 1.143 1 98.94 444 TRP A O 1
ATOM 3504 N N . LEU A 1 445 ? 13.18 19.422 1.191 1 98.75 445 LEU A N 1
ATOM 3505 C CA . LEU A 1 445 ? 13.93 19.469 2.441 1 98.75 445 LEU A CA 1
ATOM 3506 C C . LEU A 1 445 ? 12.992 19.609 3.635 1 98.75 445 LEU A C 1
ATOM 3508 O O . LEU A 1 445 ? 12.086 20.438 3.621 1 98.75 445 LEU A O 1
ATOM 3512 N N . ASN A 1 446 ? 13.164 18.766 4.637 1 97.56 446 ASN A N 1
ATOM 3513 C CA . ASN A 1 446 ? 12.406 18.766 5.887 1 97.56 446 ASN A CA 1
ATOM 3514 C C . ASN A 1 446 ? 13.305 18.422 7.078 1 97.56 446 ASN A C 1
ATOM 3516 O O . ASN A 1 446 ? 13.82 17.312 7.18 1 97.56 446 ASN A O 1
ATOM 3520 N N . ASN A 1 447 ? 13.5 19.344 8.023 1 96.19 447 ASN A N 1
ATOM 3521 C CA . ASN A 1 447 ? 14.453 19.062 9.094 1 96.19 447 ASN A CA 1
ATOM 3522 C C . ASN A 1 447 ? 13.859 19.391 10.469 1 96.19 447 ASN A C 1
ATOM 3524 O O . ASN A 1 447 ? 14.477 20.094 11.258 1 96.19 447 ASN A O 1
ATOM 3528 N N . PRO A 1 448 ? 12.75 18.797 10.773 1 95.69 448 PRO A N 1
ATOM 3529 C CA . PRO A 1 448 ? 12.188 18.984 12.117 1 95.69 448 PRO A CA 1
ATOM 3530 C C . PRO A 1 448 ? 13.062 18.391 13.211 1 95.69 448 PRO A C 1
ATOM 3532 O O . PRO A 1 448 ? 13.828 17.453 12.953 1 95.69 448 PRO A O 1
ATOM 3535 N N . ARG A 1 449 ? 12.914 19 14.398 1 94.81 449 ARG A N 1
ATOM 3536 C CA . ARG A 1 449 ? 13.555 18.391 15.562 1 94.81 449 ARG A CA 1
ATOM 3537 C C . ARG A 1 449 ? 12.852 17.109 15.977 1 94.81 449 ARG A C 1
ATOM 3539 O O . ARG A 1 449 ? 11.625 17.078 16.094 1 94.81 449 ARG A O 1
ATOM 3546 N N . ARG A 1 450 ? 13.602 15.992 16.172 1 93 450 ARG A N 1
ATOM 3547 C CA . ARG A 1 450 ? 13.031 14.719 16.609 1 93 450 ARG A CA 1
ATOM 3548 C C . ARG A 1 450 ? 12.719 14.742 18.109 1 93 450 ARG A C 1
ATOM 3550 O O . ARG A 1 450 ? 13.492 15.289 18.891 1 93 450 ARG A O 1
ATOM 3557 N N . PRO A 1 451 ? 11.727 14.203 18.562 1 92.5 451 PRO A N 1
ATOM 3558 C CA . PRO A 1 451 ? 10.633 13.562 17.828 1 92.5 451 PRO A CA 1
ATOM 3559 C C . PRO A 1 451 ? 9.398 14.453 17.703 1 92.5 451 PRO A C 1
ATOM 3561 O O . PRO A 1 451 ? 8.281 13.992 17.953 1 92.5 451 PRO A O 1
ATOM 3564 N N . ARG A 1 452 ? 9.633 15.672 17.234 1 92.88 452 ARG A N 1
ATOM 3565 C CA . ARG A 1 452 ? 8.594 16.688 17.297 1 92.88 452 ARG A CA 1
ATOM 3566 C C . ARG A 1 452 ? 7.863 16.812 15.961 1 92.88 452 ARG A C 1
ATOM 3568 O O . ARG A 1 452 ? 7.215 17.828 15.688 1 92.88 452 ARG A O 1
ATOM 3575 N N . GLU A 1 453 ? 8.039 15.836 15.117 1 92.94 453 GLU A N 1
ATOM 3576 C CA . GLU A 1 453 ? 7.273 15.75 13.875 1 92.94 453 GLU A CA 1
ATOM 3577 C C . GLU A 1 453 ? 6.25 14.617 13.93 1 92.94 453 GLU A C 1
ATOM 3579 O O . GLU A 1 453 ? 6.617 13.453 14.117 1 92.94 453 GLU A O 1
ATOM 3584 N N . ALA A 1 454 ? 4.988 14.938 13.781 1 93.88 454 ALA A N 1
ATOM 3585 C CA . ALA A 1 454 ? 3.959 13.906 13.82 1 93.88 454 ALA A CA 1
ATOM 3586 C C . ALA A 1 454 ? 3.945 13.094 12.531 1 93.88 454 ALA A C 1
ATOM 3588 O O . ALA A 1 454 ? 4.266 11.906 12.531 1 93.88 454 ALA A O 1
ATOM 3589 N N . SER A 1 455 ? 3.617 13.711 11.383 1 96 455 SER A N 1
ATOM 3590 C CA . SER A 1 455 ? 3.514 13.055 10.086 1 96 455 SER A CA 1
ATOM 3591 C C . SER A 1 455 ? 3.293 14.078 8.969 1 96 455 SER A C 1
ATOM 3593 O O . SER A 1 455 ? 2.232 14.102 8.344 1 96 455 SER A O 1
ATOM 3595 N N . GLY A 1 456 ? 4.305 14.844 8.695 1 94.06 456 GLY A N 1
ATOM 3596 C CA . GLY A 1 456 ? 4.188 15.891 7.684 1 94.06 456 GLY A CA 1
ATOM 3597 C C . GLY A 1 456 ? 3.863 15.352 6.305 1 94.06 456 GLY A C 1
ATOM 3598 O O . GLY A 1 456 ? 4.512 14.414 5.828 1 94.06 456 GLY A O 1
ATOM 3599 N N . THR A 1 457 ? 2.898 16 5.59 1 97.44 457 THR A N 1
ATOM 3600 C CA . THR A 1 457 ? 2.398 15.445 4.34 1 97.44 457 THR A CA 1
ATOM 3601 C C . THR A 1 457 ? 3.102 16.078 3.145 1 97.44 457 THR A C 1
ATOM 3603 O O . THR A 1 457 ? 2.961 15.609 2.014 1 97.44 457 THR A O 1
ATOM 3606 N N . SER A 1 458 ? 3.904 17.141 3.35 1 97.94 458 SER A N 1
ATOM 3607 C CA . SER A 1 458 ? 4.551 17.812 2.229 1 97.94 458 SER A CA 1
ATOM 3608 C C . SER A 1 458 ? 5.492 16.859 1.486 1 97.94 458 SER A C 1
ATOM 3610 O O . SER A 1 458 ? 5.543 16.875 0.254 1 97.94 458 SER A O 1
ATOM 3612 N N . GLY A 1 459 ? 6.215 16.062 2.283 1 98.5 459 GLY A N 1
ATOM 3613 C CA . GLY A 1 459 ? 7.086 15.094 1.643 1 98.5 459 GLY A CA 1
ATOM 3614 C C . GLY A 1 459 ? 6.336 14.055 0.835 1 98.5 459 GLY A C 1
ATOM 3615 O O . GLY A 1 459 ? 6.836 13.57 -0.181 1 98.5 459 GLY A O 1
ATOM 3616 N N . MET A 1 460 ? 5.148 13.68 1.289 1 98.75 460 MET A N 1
ATOM 3617 C CA . MET A 1 460 ? 4.293 12.75 0.56 1 98.75 460 MET A CA 1
ATOM 3618 C C . MET A 1 460 ? 3.871 13.336 -0.784 1 98.75 460 MET A C 1
ATOM 3620 O O . MET A 1 460 ? 3.924 12.648 -1.807 1 98.75 460 MET A O 1
ATOM 3624 N N . LYS A 1 461 ? 3.482 14.656 -0.748 1 98.81 461 LYS A N 1
ATOM 3625 C CA . LYS A 1 461 ? 3.105 15.359 -1.973 1 98.81 461 LYS A CA 1
ATOM 3626 C C . LYS A 1 461 ? 4.273 15.414 -2.955 1 98.81 461 LYS A C 1
ATOM 3628 O O . LYS A 1 461 ? 4.086 15.234 -4.16 1 98.81 461 LYS A O 1
ATOM 3633 N N . ALA A 1 462 ? 5.441 15.68 -2.412 1 98.94 462 ALA A N 1
ATOM 3634 C CA . ALA A 1 462 ? 6.633 15.703 -3.254 1 98.94 462 ALA A CA 1
ATOM 3635 C C . ALA A 1 462 ? 6.875 14.344 -3.904 1 98.94 462 ALA A C 1
ATOM 3637 O O . ALA A 1 462 ? 7.199 14.266 -5.094 1 98.94 462 ALA A O 1
ATOM 3638 N N . ALA A 1 463 ? 6.668 13.281 -3.186 1 98.88 463 ALA A N 1
ATOM 3639 C CA . ALA A 1 463 ? 6.887 11.922 -3.68 1 98.88 463 ALA A CA 1
ATOM 3640 C C . ALA A 1 463 ? 5.98 11.617 -4.867 1 98.88 463 ALA A C 1
ATOM 3642 O O . ALA A 1 463 ? 6.402 10.969 -5.828 1 98.88 463 ALA A O 1
ATOM 3643 N N . PHE A 1 464 ? 4.719 12.117 -4.828 1 98.81 464 PHE A N 1
ATOM 3644 C CA . PHE A 1 464 ? 3.793 11.883 -5.934 1 98.81 464 PHE A CA 1
ATOM 3645 C C . PHE A 1 464 ? 4.379 12.398 -7.242 1 98.81 464 PHE A C 1
ATOM 3647 O O . PHE A 1 464 ? 4.016 11.922 -8.32 1 98.81 464 PHE A O 1
ATOM 3654 N N . ASN A 1 465 ? 5.238 13.391 -7.117 1 98.94 465 ASN A N 1
ATOM 3655 C CA . ASN A 1 465 ? 5.75 14.094 -8.289 1 98.94 465 ASN A CA 1
ATOM 3656 C C . ASN A 1 465 ? 7.184 13.68 -8.609 1 98.94 465 ASN A C 1
ATOM 3658 O O . ASN A 1 465 ? 7.855 14.336 -9.406 1 98.94 465 ASN A O 1
ATOM 3662 N N . GLY A 1 466 ? 7.684 12.656 -7.934 1 98.81 466 GLY A N 1
ATOM 3663 C CA . GLY A 1 466 ? 9.031 12.18 -8.18 1 98.81 466 GLY A CA 1
ATOM 3664 C C . GLY A 1 466 ? 10.102 13.055 -7.547 1 98.81 466 GLY A C 1
ATOM 3665 O O . GLY A 1 466 ? 11.242 13.078 -8.008 1 98.81 466 GLY A O 1
ATOM 3666 N N . VAL A 1 467 ? 9.758 13.836 -6.59 1 98.94 467 VAL A N 1
ATOM 3667 C CA . VAL A 1 467 ? 10.703 14.672 -5.855 1 98.94 467 VAL A CA 1
ATOM 3668 C C . VAL A 1 467 ? 11.102 13.977 -4.555 1 98.94 467 VAL A C 1
ATOM 3670 O O . VAL A 1 467 ? 10.281 13.82 -3.648 1 98.94 467 VAL A O 1
ATOM 3673 N N . PRO A 1 468 ? 12.359 13.539 -4.406 1 98.75 468 PRO A N 1
ATOM 3674 C CA . PRO A 1 468 ? 12.773 12.828 -3.195 1 98.75 468 PRO A CA 1
ATOM 3675 C C . PRO A 1 468 ? 12.836 13.734 -1.968 1 98.75 468 PRO A C 1
ATOM 3677 O O . PRO A 1 468 ? 13.141 14.922 -2.09 1 98.75 468 PRO A O 1
ATOM 3680 N N . GLN A 1 469 ? 12.602 13.156 -0.843 1 98.56 469 GLN A N 1
ATOM 3681 C CA . GLN A 1 469 ? 12.648 13.844 0.441 1 98.56 469 GLN A CA 1
ATOM 3682 C C . GLN A 1 469 ? 14.039 13.758 1.064 1 98.56 469 GLN A C 1
ATOM 3684 O O . GLN A 1 469 ? 14.695 12.711 0.99 1 98.56 469 GLN A O 1
ATOM 3689 N N . PHE A 1 470 ? 14.539 14.812 1.569 1 98.81 470 PHE A N 1
ATOM 3690 C CA . PHE A 1 470 ? 15.742 14.945 2.389 1 98.81 470 PHE A CA 1
ATOM 3691 C C . PHE A 1 470 ? 15.398 15.477 3.773 1 98.81 470 PHE A C 1
ATOM 3693 O O . PHE A 1 470 ? 15.109 16.672 3.936 1 98.81 470 PHE A O 1
ATOM 3700 N N . SER A 1 471 ? 15.367 14.516 4.824 1 98.44 471 SER A N 1
ATOM 3701 C CA . SER A 1 471 ? 14.734 14.906 6.078 1 98.44 471 SER A CA 1
ATOM 3702 C C . SER A 1 471 ? 15.383 14.203 7.266 1 98.44 471 SER A C 1
ATOM 3704 O O . SER A 1 471 ? 16.062 13.188 7.098 1 98.44 471 SER A O 1
ATOM 3706 N N . THR A 1 472 ? 15.258 14.828 8.453 1 97 472 THR A N 1
ATOM 3707 C CA . THR A 1 472 ? 15.508 14.062 9.672 1 97 472 THR A CA 1
ATOM 3708 C C . THR A 1 472 ? 14.578 12.852 9.75 1 97 472 THR A C 1
ATOM 3710 O O . THR A 1 472 ? 13.477 12.875 9.203 1 97 472 THR A O 1
ATOM 3713 N N . ILE A 1 473 ? 15 11.805 10.359 1 95.38 473 ILE A N 1
ATOM 3714 C CA . ILE A 1 473 ? 14.234 10.57 10.406 1 95.38 473 ILE A CA 1
ATOM 3715 C C . ILE A 1 473 ? 13.195 10.648 11.531 1 95.38 473 ILE A C 1
ATOM 3717 O O . ILE A 1 473 ? 13.453 10.211 12.656 1 95.38 473 ILE A O 1
ATOM 3721 N N . ASP A 1 474 ? 12.055 11.133 11.211 1 94.62 474 ASP A N 1
ATOM 3722 C CA . ASP A 1 474 ? 10.922 11.328 12.109 1 94.62 474 ASP A CA 1
ATOM 3723 C C . ASP A 1 474 ? 9.602 11.234 11.359 1 94.62 474 ASP A C 1
ATOM 3725 O O . ASP A 1 474 ? 9.586 11.148 10.133 1 94.62 474 ASP A O 1
ATOM 3729 N N . GLY A 1 475 ? 8.5 11.109 12.094 1 95.56 475 GLY A N 1
ATOM 3730 C CA . GLY A 1 475 ? 7.191 11.047 11.453 1 95.56 475 GLY A CA 1
ATOM 3731 C C . GLY A 1 475 ? 7.078 9.914 10.453 1 95.56 475 GLY A C 1
ATOM 3732 O O . GLY A 1 475 ? 7.457 8.773 10.742 1 95.56 475 GLY A O 1
ATOM 3733 N N . TRP A 1 476 ? 6.535 10.227 9.273 1 97.44 476 TRP A N 1
ATOM 3734 C CA . TRP A 1 476 ? 6.316 9.195 8.258 1 97.44 476 TRP A CA 1
ATOM 3735 C C . TRP A 1 476 ? 7.633 8.758 7.629 1 97.44 476 TRP A C 1
ATOM 3737 O O . TRP A 1 476 ? 7.711 7.695 7.012 1 97.44 476 TRP A O 1
ATOM 3747 N N . TRP A 1 477 ? 8.625 9.594 7.793 1 97.38 477 TRP A N 1
ATOM 3748 C CA . TRP A 1 477 ? 9.891 9.32 7.113 1 97.38 477 TRP A CA 1
ATOM 3749 C C . TRP A 1 477 ? 10.609 8.133 7.75 1 97.38 477 TRP A C 1
ATOM 3751 O O . TRP A 1 477 ? 11.422 7.473 7.098 1 97.38 477 TRP A O 1
ATOM 3761 N N . VAL A 1 478 ? 10.266 7.816 9 1 95.56 478 VAL A N 1
ATOM 3762 C CA . VAL A 1 478 ? 10.789 6.605 9.633 1 95.56 478 VAL A CA 1
ATOM 3763 C C . VAL A 1 478 ? 10.305 5.375 8.875 1 95.56 478 VAL A C 1
ATOM 3765 O O . VAL A 1 478 ? 10.984 4.352 8.836 1 95.56 478 VAL A O 1
ATOM 3768 N N . GLU A 1 479 ? 9.188 5.523 8.234 1 97.19 479 GLU A N 1
ATOM 3769 C CA . GLU A 1 479 ? 8.523 4.41 7.562 1 97.19 479 GLU A CA 1
ATOM 3770 C C . GLU A 1 479 ? 8.898 4.363 6.082 1 97.19 479 GLU A C 1
ATOM 3772 O O . GLU A 1 479 ? 8.984 3.283 5.492 1 97.19 479 GLU A O 1
ATOM 3777 N N . GLY A 1 480 ? 9.125 5.504 5.48 1 97.31 480 GLY A N 1
ATOM 3778 C CA . GLY A 1 480 ? 9.211 5.586 4.031 1 97.31 480 GLY A CA 1
ATOM 3779 C C . GLY A 1 480 ? 10.641 5.695 3.521 1 97.31 480 GLY A C 1
ATOM 3780 O O . GLY A 1 480 ? 10.883 5.566 2.32 1 97.31 480 GLY A O 1
ATOM 3781 N N . HIS A 1 481 ? 11.617 5.77 4.422 1 97.25 481 HIS A N 1
ATOM 3782 C CA . HIS A 1 481 ? 12.984 6.105 4.047 1 97.25 481 HIS A CA 1
ATOM 3783 C C . HIS A 1 481 ? 13.789 4.855 3.705 1 97.25 481 HIS A C 1
ATOM 3785 O O . HIS A 1 481 ? 13.797 3.891 4.473 1 97.25 481 HIS A O 1
ATOM 3791 N N . ILE A 1 482 ? 14.328 4.816 2.598 1 97 482 ILE A N 1
ATOM 3792 C CA . ILE A 1 482 ? 15.453 3.967 2.234 1 97 482 ILE A CA 1
ATOM 3793 C C . ILE A 1 482 ? 16.594 4.828 1.69 1 97 482 ILE A C 1
ATOM 3795 O O . ILE A 1 482 ? 16.438 5.484 0.657 1 97 482 ILE A O 1
ATOM 3799 N N . GLU A 1 483 ? 17.688 4.836 2.369 1 96.94 483 GLU A N 1
ATOM 3800 C CA . GLU A 1 483 ? 18.781 5.758 2.107 1 96.94 483 GLU A CA 1
ATOM 3801 C C . GLU A 1 483 ? 19.25 5.656 0.661 1 96.94 483 GLU A C 1
ATOM 3803 O O . GLU A 1 483 ? 19.594 4.57 0.191 1 96.94 483 GLU A O 1
ATOM 3808 N N . GLY A 1 484 ? 19.219 6.777 -0.081 1 97.62 484 GLY A N 1
ATOM 3809 C CA . GLY A 1 484 ? 19.719 6.848 -1.44 1 97.62 484 GLY A CA 1
ATOM 3810 C C . GLY A 1 484 ? 18.812 6.188 -2.457 1 97.62 484 GLY A C 1
ATOM 3811 O O . GLY A 1 484 ? 19.156 6.09 -3.635 1 97.62 484 GLY A O 1
ATOM 3812 N N . GLU A 1 485 ? 17.656 5.695 -1.994 1 97.75 485 GLU A N 1
ATOM 3813 C CA . GLU A 1 485 ? 16.734 5.008 -2.881 1 97.75 485 GLU A CA 1
ATOM 3814 C C . GLU A 1 485 ? 15.398 5.75 -2.969 1 97.75 485 GLU A C 1
ATOM 3816 O O . GLU A 1 485 ? 14.812 5.855 -4.047 1 97.75 485 GLU A O 1
ATOM 3821 N N . THR A 1 486 ? 14.883 6.238 -1.846 1 98.06 486 THR A N 1
ATOM 3822 C CA . THR A 1 486 ? 13.648 7.016 -1.843 1 98.06 486 THR A CA 1
ATOM 3823 C C . THR A 1 486 ? 13.922 8.461 -1.449 1 98.06 486 THR A C 1
ATOM 3825 O O . THR A 1 486 ? 13.047 9.32 -1.568 1 98.06 486 THR A O 1
ATOM 3828 N N . GLY A 1 487 ? 15.062 8.75 -1.002 1 98.5 487 GLY A N 1
ATOM 3829 C CA . GLY A 1 487 ? 15.539 10.031 -0.499 1 98.5 487 GLY A CA 1
ATOM 3830 C C . GLY A 1 487 ? 16.703 9.891 0.474 1 98.5 487 GLY A C 1
ATOM 3831 O O . GLY A 1 487 ? 17.484 8.953 0.378 1 98.5 487 GLY A O 1
ATOM 3832 N N . TRP A 1 488 ? 16.891 10.859 1.312 1 98.62 488 TRP A N 1
ATOM 3833 C CA . TRP A 1 488 ? 18.047 10.867 2.197 1 98.62 488 TRP A CA 1
ATOM 3834 C C . TRP A 1 488 ? 17.641 11.25 3.617 1 98.62 488 TRP A C 1
ATOM 3836 O O . TRP A 1 488 ? 16.625 11.906 3.826 1 98.62 488 TRP A O 1
ATOM 3846 N N . SER A 1 489 ? 18.469 10.836 4.531 1 97.62 489 SER A N 1
ATOM 3847 C CA . SER A 1 489 ? 18.25 11.148 5.938 1 97.62 489 SER A CA 1
ATOM 3848 C C . SER A 1 489 ? 19.234 12.203 6.438 1 97.62 489 SER A C 1
ATOM 3850 O O . SER A 1 489 ? 20.297 12.391 5.855 1 97.62 489 SER A O 1
ATOM 3852 N N . ILE A 1 490 ? 18.812 12.898 7.445 1 97.75 490 ILE A N 1
ATOM 3853 C CA . ILE A 1 490 ? 19.641 13.844 8.172 1 97.75 490 ILE A CA 1
ATOM 3854 C C . ILE A 1 490 ? 19.797 13.383 9.617 1 97.75 490 ILE A C 1
ATOM 3856 O O . ILE A 1 490 ? 18.812 13.266 10.352 1 97.75 490 ILE A O 1
ATOM 3860 N N . GLY A 1 491 ? 21.016 13.133 10.008 1 94.44 491 GLY A N 1
ATOM 3861 C CA . GLY A 1 491 ? 21.281 12.867 11.406 1 94.44 491 GLY A CA 1
ATOM 3862 C C . GLY A 1 491 ? 21.047 11.422 11.797 1 94.44 491 GLY A C 1
ATOM 3863 O O . GLY A 1 491 ? 20.984 10.539 10.93 1 94.44 491 GLY A O 1
ATOM 3864 N N . PRO A 1 492 ? 20.984 11.172 13.094 1 90.94 492 PRO A N 1
ATOM 3865 C CA . PRO A 1 492 ? 20.922 9.789 13.586 1 90.94 492 PRO A CA 1
ATOM 3866 C C . PRO A 1 492 ? 19.531 9.172 13.445 1 90.94 492 PRO A C 1
ATOM 3868 O O . PRO A 1 492 ? 18.547 9.898 13.359 1 90.94 492 PRO A O 1
ATOM 3871 N N . GLU A 1 493 ? 19.547 7.867 13.531 1 84.75 493 GLU A N 1
ATOM 3872 C CA . GLU A 1 493 ? 18.312 7.09 13.477 1 84.75 493 GLU A CA 1
ATOM 3873 C C . GLU A 1 493 ? 17.516 7.238 14.758 1 84.75 493 GLU A C 1
ATOM 3875 O O . GLU A 1 493 ? 18.062 7.551 15.812 1 84.75 493 GLU A O 1
ATOM 3880 N N . PRO A 1 494 ? 16.234 6.895 14.539 1 77.31 494 PRO A N 1
ATOM 3881 C CA . PRO A 1 494 ? 15.398 6.934 15.75 1 77.31 494 PRO A CA 1
ATOM 3882 C C . PRO A 1 494 ? 15.875 5.965 16.828 1 77.31 494 PRO A C 1
ATOM 3884 O O . PRO A 1 494 ? 16.344 4.867 16.516 1 77.31 494 PRO A O 1
ATOM 3887 N N . HIS A 1 495 ? 15.75 6.328 18.047 1 72.38 495 HIS A N 1
ATOM 3888 C CA . HIS A 1 495 ? 16 5.547 19.25 1 72.38 495 HIS A CA 1
ATOM 3889 C C . HIS A 1 495 ? 17.484 5.27 19.422 1 72.38 495 HIS A C 1
ATOM 3891 O O . HIS A 1 495 ? 17.891 4.555 20.344 1 72.38 495 HIS A O 1
ATOM 3897 N N . SER A 1 496 ? 18.266 5.809 18.547 1 77.69 496 SER A N 1
ATOM 3898 C CA . SER A 1 496 ? 19.703 5.629 18.75 1 77.69 496 SER A CA 1
ATOM 3899 C C . SER A 1 496 ? 20.172 6.305 20.031 1 77.69 496 SER A C 1
ATOM 3901 O O . SER A 1 496 ? 19.594 7.309 20.469 1 77.69 496 SER A O 1
ATOM 3903 N N . PRO A 1 497 ? 21.156 5.609 20.672 1 68.81 497 PRO A N 1
ATOM 3904 C CA . PRO A 1 497 ? 21.688 6.246 21.875 1 68.81 497 PRO A CA 1
ATOM 3905 C C . PRO A 1 497 ? 22.125 7.691 21.641 1 68.81 497 PRO A C 1
ATOM 3907 O O . PRO A 1 497 ? 21.969 8.539 22.516 1 68.81 497 PRO A O 1
ATOM 3910 N N . ARG A 1 498 ? 22.625 7.949 20.609 1 69.19 498 ARG A N 1
ATOM 3911 C CA . ARG A 1 498 ? 23.062 9.297 20.281 1 69.19 498 ARG A CA 1
ATOM 3912 C C . ARG A 1 498 ? 21.891 10.273 20.25 1 69.19 498 ARG A C 1
ATOM 3914 O O . ARG A 1 498 ? 22 11.398 20.75 1 69.19 498 ARG A O 1
ATOM 3921 N N . GLU A 1 499 ? 20.797 9.906 19.609 1 78.5 499 GLU A N 1
ATOM 3922 C CA . GLU A 1 499 ? 19.609 10.742 19.578 1 78.5 499 GLU A CA 1
ATOM 3923 C C . GLU A 1 499 ? 19.094 11.047 20.984 1 78.5 499 GLU A C 1
ATOM 3925 O O . GLU A 1 499 ? 18.703 12.18 21.281 1 78.5 499 GLU A O 1
ATOM 3930 N N . GLN A 1 500 ? 19.219 10.188 21.75 1 76.06 500 GLN A N 1
ATOM 3931 C CA . GLN A 1 500 ? 18.625 10.297 23.078 1 76.06 500 GLN A CA 1
ATOM 3932 C C . GLN A 1 500 ? 19.453 11.188 24 1 76.06 500 GLN A C 1
ATOM 3934 O O . GLN A 1 500 ? 18.938 11.75 24.953 1 76.06 500 GLN A O 1
ATOM 3939 N N . ARG A 1 501 ? 20.609 11.508 23.703 1 73.88 501 ARG A N 1
ATOM 3940 C CA . ARG A 1 501 ? 21.516 12.172 24.641 1 73.88 501 ARG A CA 1
ATOM 3941 C C . ARG A 1 501 ? 21.734 13.625 24.234 1 73.88 501 ARG A C 1
ATOM 3943 O O . ARG A 1 501 ? 22.297 14.406 25 1 73.88 501 ARG A O 1
ATOM 3950 N N . MET A 1 502 ? 21.156 14 23.156 1 86.56 502 MET A N 1
ATOM 3951 C CA . MET A 1 502 ? 21.516 15.312 22.641 1 86.56 502 MET A CA 1
ATOM 3952 C C . MET A 1 502 ? 20.531 16.375 23.125 1 86.56 502 MET A C 1
ATOM 3954 O O . MET A 1 502 ? 19.328 16.141 23.156 1 86.56 502 MET A O 1
ATOM 3958 N N . ASN A 1 503 ? 21.125 17.484 23.578 1 90.31 503 ASN A N 1
ATOM 3959 C CA . ASN A 1 503 ? 20.281 18.656 23.734 1 90.31 503 ASN A CA 1
ATOM 3960 C C . ASN A 1 503 ? 20.062 19.375 22.406 1 90.31 503 ASN A C 1
ATOM 3962 O O . ASN A 1 503 ? 20.594 18.953 21.375 1 90.31 503 ASN A O 1
ATOM 3966 N N . ASP A 1 504 ? 19.312 20.5 22.375 1 92.38 504 ASP A N 1
ATOM 3967 C CA . ASP A 1 504 ? 18.891 21.156 21.141 1 92.38 504 ASP A CA 1
ATOM 3968 C C . ASP A 1 504 ? 20.094 21.672 20.359 1 92.38 504 ASP A C 1
ATOM 3970 O O . ASP A 1 504 ? 20.172 21.5 19.141 1 92.38 504 ASP A O 1
ATOM 3974 N N . ALA A 1 505 ? 21.031 22.281 21.062 1 93.38 505 ALA A N 1
ATOM 3975 C CA . ALA A 1 505 ? 22.203 22.859 20.406 1 93.38 505 ALA A CA 1
ATOM 3976 C C . ALA A 1 505 ? 23.062 21.766 19.781 1 93.38 505 ALA A C 1
ATOM 3978 O O . ALA A 1 505 ? 23.578 21.922 18.672 1 93.38 505 ALA A O 1
ATOM 3979 N N . GLN A 1 506 ? 23.219 20.719 20.5 1 94 506 GLN A N 1
ATOM 3980 C CA . GLN A 1 506 ? 24 19.578 20 1 94 506 GLN A CA 1
ATOM 3981 C C . GLN A 1 506 ? 23.312 18.938 18.797 1 94 506 GLN A C 1
ATOM 3983 O O . GLN A 1 506 ? 23.984 18.562 17.828 1 94 506 GLN A O 1
ATOM 3988 N N . GLU A 1 507 ? 22.047 18.812 18.891 1 95.19 507 GLU A N 1
ATOM 3989 C CA . GLU A 1 507 ? 21.297 18.25 17.781 1 95.19 507 GLU A CA 1
ATOM 3990 C C . GLU A 1 507 ? 21.438 19.109 16.516 1 95.19 507 GLU A C 1
ATOM 3992 O O . GLU A 1 507 ? 21.547 18.578 15.414 1 95.19 507 GLU A O 1
ATOM 3997 N N . ASP A 1 508 ? 21.391 20.406 16.688 1 96.56 508 ASP A N 1
ATOM 3998 C CA . ASP A 1 508 ? 21.562 21.312 15.555 1 96.56 508 ASP A CA 1
ATOM 3999 C C . ASP A 1 508 ? 22.906 21.094 14.875 1 96.56 508 ASP A C 1
ATOM 4001 O O . ASP A 1 508 ? 22.984 21.047 13.648 1 96.56 508 ASP A O 1
ATOM 4005 N N . LEU A 1 509 ? 23.938 20.953 15.68 1 96.06 509 LEU A N 1
ATOM 4006 C CA . LEU A 1 509 ? 25.281 20.781 15.141 1 96.06 509 LEU A CA 1
ATOM 4007 C C . LEU A 1 509 ? 25.406 19.438 14.422 1 96.06 509 LEU A C 1
ATOM 4009 O O . LEU A 1 509 ? 25.953 19.375 13.312 1 96.06 509 LEU A O 1
ATOM 4013 N N . VAL A 1 510 ? 24.875 18.438 15.062 1 96.31 510 VAL A N 1
ATOM 4014 C CA . VAL A 1 510 ? 24.953 17.094 14.508 1 96.31 510 VAL A CA 1
ATOM 4015 C C . VAL A 1 510 ? 24.156 17.031 13.203 1 96.31 510 VAL A C 1
ATOM 4017 O O . VAL A 1 510 ? 24.656 16.5 12.203 1 96.31 510 VAL A O 1
ATOM 4020 N N . ASP A 1 511 ? 22.984 17.562 13.188 1 97.62 511 ASP A N 1
ATOM 4021 C CA . ASP A 1 511 ? 22.109 17.5 12.023 1 97.62 511 ASP A CA 1
ATOM 4022 C C . ASP A 1 511 ? 22.641 18.375 10.891 1 97.62 511 ASP A C 1
ATOM 4024 O O . ASP A 1 511 ? 22.562 18.016 9.719 1 97.62 511 ASP A O 1
ATOM 4028 N N . ALA A 1 512 ? 23.172 19.547 11.234 1 98.19 512 ALA A N 1
ATOM 4029 C CA . ALA A 1 512 ? 23.75 20.406 10.211 1 98.19 512 ALA A CA 1
ATOM 4030 C C . ALA A 1 512 ? 24.938 19.734 9.531 1 98.19 512 ALA A C 1
ATOM 4032 O O . ALA A 1 512 ? 25.062 19.781 8.305 1 98.19 512 ALA A O 1
ATOM 4033 N N . THR A 1 513 ? 25.781 19.156 10.336 1 98 513 THR A N 1
ATOM 4034 C CA . THR A 1 513 ? 26.938 18.453 9.789 1 98 513 THR A CA 1
ATOM 4035 C C . THR A 1 513 ? 26.5 17.328 8.859 1 98 513 THR A C 1
ATOM 4037 O O . THR A 1 513 ? 27.031 17.203 7.746 1 98 513 THR A O 1
ATOM 4040 N N . ALA A 1 514 ? 25.562 16.578 9.344 1 98.06 514 ALA A N 1
ATOM 4041 C CA . ALA A 1 514 ? 25.047 15.484 8.531 1 98.06 514 ALA A CA 1
ATOM 4042 C C . ALA A 1 514 ? 24.422 16.016 7.23 1 98.06 514 ALA A C 1
ATOM 4044 O O . ALA A 1 514 ? 24.594 15.406 6.168 1 98.06 514 ALA A O 1
ATOM 4045 N N . LEU A 1 515 ? 23.688 17.078 7.34 1 98.62 515 LEU A N 1
ATOM 4046 C CA . LEU A 1 515 ? 23.047 17.703 6.195 1 98.62 515 LEU A CA 1
ATOM 4047 C C . LEU A 1 515 ? 24.078 18.109 5.148 1 98.62 515 LEU A C 1
ATOM 4049 O O . LEU A 1 515 ? 23.938 17.781 3.969 1 98.62 515 LEU A O 1
ATOM 4053 N N . TYR A 1 516 ? 25.188 18.797 5.547 1 98.69 516 TYR A N 1
ATOM 4054 C CA . TYR A 1 516 ? 26.25 19.234 4.645 1 98.69 516 TYR A CA 1
ATOM 4055 C C . TYR A 1 516 ? 26.969 18.031 4.027 1 98.69 516 TYR A C 1
ATOM 4057 O O . TYR A 1 516 ? 27.234 18.016 2.824 1 98.69 516 TYR A O 1
ATOM 4065 N N . ASP A 1 517 ? 27.219 17.047 4.855 1 98.62 517 ASP A N 1
ATOM 4066 C CA . ASP A 1 517 ? 27.938 15.867 4.371 1 98.62 517 ASP A CA 1
ATOM 4067 C C . ASP A 1 517 ? 27.125 15.133 3.307 1 98.62 517 ASP A C 1
ATOM 4069 O O . ASP A 1 517 ? 27.672 14.742 2.271 1 98.62 517 ASP A O 1
ATOM 4073 N N . THR A 1 518 ? 25.875 14.945 3.58 1 98.56 518 THR A N 1
ATOM 4074 C CA . THR A 1 518 ? 25 14.242 2.639 1 98.56 518 THR A CA 1
ATOM 4075 C C . THR A 1 518 ? 24.844 15.047 1.351 1 98.56 518 THR A C 1
ATOM 4077 O O . THR A 1 518 ? 24.859 14.477 0.255 1 98.56 518 THR A O 1
ATOM 4080 N N . LEU A 1 519 ? 24.656 16.359 1.446 1 98.69 519 LEU A N 1
ATOM 4081 C CA . LEU A 1 519 ? 24.578 17.219 0.264 1 98.69 519 LEU A CA 1
ATOM 4082 C C . LEU A 1 519 ? 25.844 17.078 -0.586 1 98.69 519 LEU A C 1
ATOM 4084 O O . LEU A 1 519 ? 25.75 16.906 -1.805 1 98.69 519 LEU A O 1
ATOM 4088 N N . GLU A 1 520 ? 27 17.141 0.062 1 98.69 520 GLU A N 1
ATOM 4089 C CA . GLU A 1 520 ? 28.281 17.172 -0.62 1 98.69 520 GLU A CA 1
ATOM 4090 C C . GLU A 1 520 ? 28.625 15.812 -1.215 1 98.69 520 GLU A C 1
ATOM 4092 O O . GLU A 1 520 ? 29.188 15.727 -2.312 1 98.69 520 GLU A O 1
ATOM 4097 N N . GLN A 1 521 ? 28.281 14.75 -0.521 1 98.5 521 GLN A N 1
ATOM 4098 C CA . GLN A 1 521 ? 28.828 13.445 -0.875 1 98.5 521 GLN A CA 1
ATOM 4099 C C . GLN A 1 521 ? 27.812 12.617 -1.652 1 98.5 521 GLN A C 1
ATOM 4101 O O . GLN A 1 521 ? 28.188 11.68 -2.365 1 98.5 521 GLN A O 1
ATOM 4106 N N . GLU A 1 522 ? 26.531 12.953 -1.519 1 98.5 522 GLU A N 1
ATOM 4107 C CA . GLU A 1 522 ? 25.531 12.07 -2.092 1 98.5 522 GLU A CA 1
ATOM 4108 C C . GLU A 1 522 ? 24.578 12.836 -3.014 1 98.5 522 GLU A C 1
ATOM 4110 O O . GLU A 1 522 ? 24.562 12.602 -4.223 1 98.5 522 GLU A O 1
ATOM 4115 N N . VAL A 1 523 ? 23.922 13.836 -2.523 1 98.81 523 VAL A N 1
ATOM 4116 C CA . VAL A 1 523 ? 22.828 14.477 -3.24 1 98.81 523 VAL A CA 1
ATOM 4117 C C . VAL A 1 523 ? 23.359 15.195 -4.48 1 98.81 523 VAL A C 1
ATOM 4119 O O . VAL A 1 523 ? 22.953 14.891 -5.602 1 98.81 523 VAL A O 1
ATOM 4122 N N . LEU A 1 524 ? 24.328 16.125 -4.309 1 98.81 524 LEU A N 1
ATOM 4123 C CA . LEU A 1 524 ? 24.812 16.953 -5.41 1 98.81 524 LEU A CA 1
ATOM 4124 C C . LEU A 1 524 ? 25.578 16.109 -6.426 1 98.81 524 LEU A C 1
ATOM 4126 O O . LEU A 1 524 ? 25.312 16.188 -7.629 1 98.81 524 LEU A O 1
ATOM 4130 N N . PRO A 1 525 ? 26.453 15.188 -5.977 1 98.69 525 PRO A N 1
ATOM 4131 C CA . PRO A 1 525 ? 27.156 14.367 -6.969 1 98.69 525 PRO A CA 1
ATOM 4132 C C . PRO A 1 525 ? 26.188 13.492 -7.781 1 98.69 525 PRO A C 1
ATOM 4134 O O . PRO A 1 525 ? 26.391 13.305 -8.984 1 98.69 525 PRO A O 1
ATOM 4137 N N . THR A 1 526 ? 25.156 12.953 -7.137 1 98.62 526 THR A N 1
ATOM 4138 C CA . THR A 1 526 ? 24.203 12.133 -7.867 1 98.62 526 THR A CA 1
ATOM 4139 C C . THR A 1 526 ? 23.453 12.969 -8.906 1 98.62 526 THR A C 1
ATOM 4141 O O . THR A 1 526 ? 23.297 12.539 -10.055 1 98.62 526 THR A O 1
ATOM 4144 N N . TYR A 1 527 ? 23.016 14.148 -8.594 1 98.62 527 TYR A N 1
ATOM 4145 C CA . TYR A 1 527 ? 22.266 15.023 -9.492 1 98.62 527 TYR A CA 1
ATOM 4146 C C . TYR A 1 527 ? 23.109 15.453 -10.68 1 98.62 527 TYR A C 1
ATOM 4148 O O . TYR A 1 527 ? 22.656 15.445 -11.82 1 98.62 527 TYR A O 1
ATOM 4156 N N . TYR A 1 528 ? 24.406 15.836 -10.453 1 98.5 528 TYR A N 1
ATOM 4157 C CA . TYR A 1 528 ? 25.219 16.469 -11.477 1 98.5 528 TYR A CA 1
ATOM 4158 C C . TYR A 1 528 ? 26.016 15.438 -12.266 1 98.5 528 TYR A C 1
ATOM 4160 O O . TYR A 1 528 ? 26.312 15.633 -13.445 1 98.5 528 TYR A O 1
ATOM 4168 N N . ASP A 1 529 ? 26.328 14.266 -11.609 1 98.12 529 ASP A N 1
ATOM 4169 C CA . ASP A 1 529 ? 27.312 13.375 -12.234 1 98.12 529 ASP A CA 1
ATOM 4170 C C . ASP A 1 529 ? 26.672 12.039 -12.609 1 98.12 529 ASP A C 1
ATOM 4172 O O . ASP A 1 529 ? 27.25 11.25 -13.352 1 98.12 529 ASP A O 1
ATOM 4176 N N . ASP A 1 530 ? 25.516 11.781 -12.094 1 97.94 530 ASP A N 1
ATOM 4177 C CA . ASP A 1 530 ? 24.891 10.484 -12.344 1 97.94 530 ASP A CA 1
ATOM 4178 C C . ASP A 1 530 ? 23.375 10.633 -12.531 1 97.94 530 ASP A C 1
ATOM 4180 O O . ASP A 1 530 ? 22.594 10.18 -11.695 1 97.94 530 ASP A O 1
ATOM 4184 N N . ARG A 1 531 ? 22.953 11.039 -13.672 1 97.19 531 ARG A N 1
ATOM 4185 C CA . ARG A 1 531 ? 21.562 11.32 -13.961 1 97.19 531 ARG A CA 1
ATOM 4186 C C . ARG A 1 531 ? 20.719 10.047 -13.898 1 97.19 531 ARG A C 1
ATOM 4188 O O . ARG A 1 531 ? 19.578 10.07 -13.445 1 97.19 531 ARG A O 1
ATOM 4195 N N . GLU A 1 532 ? 21.266 8.969 -14.359 1 96.19 532 GLU A N 1
ATOM 4196 C CA . GLU A 1 532 ? 20.531 7.695 -14.336 1 96.19 532 GLU A CA 1
ATOM 4197 C C . GLU A 1 532 ? 20.156 7.312 -12.906 1 96.19 532 GLU A C 1
ATOM 4199 O O . GLU A 1 532 ? 19 6.957 -12.648 1 96.19 532 GLU A O 1
ATOM 4204 N N . GLU A 1 533 ? 21.094 7.395 -12.016 1 97.44 533 GLU A N 1
ATOM 4205 C CA . GLU A 1 533 ? 20.828 7.102 -10.609 1 97.44 533 GLU A CA 1
ATOM 4206 C C . GLU A 1 533 ? 19.812 8.078 -10.023 1 97.44 533 GLU A C 1
ATOM 4208 O O . GLU A 1 533 ? 18.938 7.688 -9.258 1 97.44 533 GLU A O 1
ATOM 4213 N N . TRP A 1 534 ? 19.953 9.352 -10.398 1 98.56 534 TRP A N 1
ATOM 4214 C CA . TRP A 1 534 ? 19.031 10.367 -9.906 1 98.56 534 TRP A CA 1
ATOM 4215 C C . TRP A 1 534 ? 17.609 10.055 -10.32 1 98.56 534 TRP A C 1
ATOM 4217 O O . TRP A 1 534 ? 16.688 10.086 -9.492 1 98.56 534 TRP A O 1
ATOM 4227 N N . ILE A 1 535 ? 17.469 9.719 -11.57 1 98.5 535 ILE A N 1
ATOM 4228 C CA . ILE A 1 535 ? 16.141 9.422 -12.094 1 98.5 535 ILE A CA 1
ATOM 4229 C C . ILE A 1 535 ? 15.586 8.172 -11.414 1 98.5 535 ILE A C 1
ATOM 4231 O O . ILE A 1 535 ? 14.383 8.078 -11.141 1 98.5 535 ILE A O 1
ATOM 4235 N N . GLY A 1 536 ? 16.453 7.195 -11.094 1 97.62 536 GLY A N 1
ATOM 4236 C CA . GLY A 1 536 ? 16.047 6.035 -10.32 1 97.62 536 GLY A CA 1
ATOM 4237 C C . GLY A 1 536 ? 15.469 6.395 -8.969 1 97.62 536 GLY A C 1
ATOM 4238 O O . GLY A 1 536 ? 14.461 5.82 -8.547 1 97.62 536 GLY A O 1
ATOM 4239 N N . ILE A 1 537 ? 16.062 7.398 -8.312 1 98.62 537 ILE A N 1
ATOM 4240 C CA . ILE A 1 537 ? 15.578 7.852 -7.016 1 98.62 537 ILE A CA 1
ATOM 4241 C C . ILE A 1 537 ? 14.211 8.523 -7.176 1 98.62 537 ILE A C 1
ATOM 4243 O O . ILE A 1 537 ? 13.312 8.305 -6.363 1 98.62 537 ILE A O 1
ATOM 4247 N N . MET A 1 538 ? 14.055 9.32 -8.281 1 98.75 538 MET A N 1
ATOM 4248 C CA . MET A 1 538 ? 12.766 9.938 -8.578 1 98.75 538 MET A CA 1
ATOM 4249 C C . MET A 1 538 ? 11.688 8.875 -8.758 1 98.75 538 MET A C 1
ATOM 4251 O O . MET A 1 538 ? 10.602 8.984 -8.195 1 98.75 538 MET A O 1
ATOM 4255 N N . ARG A 1 539 ? 12.047 7.898 -9.469 1 98.19 539 ARG A N 1
ATOM 4256 C CA . ARG A 1 539 ? 11.125 6.805 -9.773 1 98.19 539 ARG A CA 1
ATOM 4257 C C . ARG A 1 539 ? 10.727 6.059 -8.5 1 98.19 539 ARG A C 1
ATOM 4259 O O . ARG A 1 539 ? 9.547 5.754 -8.305 1 98.19 539 ARG A O 1
ATOM 4266 N N . ASN A 1 540 ? 11.711 5.762 -7.68 1 98.19 540 ASN A N 1
ATOM 4267 C CA . ASN A 1 540 ? 11.461 5.066 -6.426 1 98.19 540 ASN A CA 1
ATOM 4268 C C . ASN A 1 540 ? 10.586 5.895 -5.488 1 98.19 540 ASN A C 1
ATOM 4270 O O . ASN A 1 540 ? 9.766 5.348 -4.75 1 98.19 540 ASN A O 1
ATOM 4274 N N . ALA A 1 541 ? 10.773 7.23 -5.531 1 98.69 541 ALA A N 1
ATOM 4275 C CA . ALA A 1 541 ? 9.914 8.094 -4.727 1 98.69 541 ALA A CA 1
ATOM 4276 C C . ALA A 1 541 ? 8.445 7.93 -5.117 1 98.69 541 ALA A C 1
ATOM 4278 O O . ALA A 1 541 ? 7.574 7.816 -4.25 1 98.69 541 ALA A O 1
ATOM 4279 N N . ILE A 1 542 ? 8.172 7.891 -6.379 1 98.81 542 ILE A N 1
ATOM 4280 C CA . ILE A 1 542 ? 6.801 7.703 -6.848 1 98.81 542 ILE A CA 1
ATOM 4281 C C . ILE A 1 542 ? 6.324 6.297 -6.492 1 98.81 542 ILE A C 1
ATOM 4283 O O . ILE A 1 542 ? 5.27 6.133 -5.871 1 98.81 542 ILE A O 1
ATOM 4287 N N . ALA A 1 543 ? 7.121 5.297 -6.762 1 98.38 543 ALA A N 1
ATOM 4288 C CA . ALA A 1 543 ? 6.699 3.9 -6.719 1 98.38 543 ALA A CA 1
ATOM 4289 C C . ALA A 1 543 ? 6.566 3.408 -5.281 1 98.38 543 ALA A C 1
ATOM 4291 O O . ALA A 1 543 ? 5.652 2.645 -4.965 1 98.38 543 ALA A O 1
ATOM 4292 N N . PHE A 1 544 ? 7.488 3.828 -4.398 1 98.06 544 PHE A N 1
ATOM 4293 C CA . PHE A 1 544 ? 7.52 3.225 -3.07 1 98.06 544 PHE A CA 1
ATOM 4294 C C . PHE A 1 544 ? 6.898 4.156 -2.037 1 98.06 544 PHE A C 1
ATOM 4296 O O . PHE A 1 544 ? 6.316 3.699 -1.052 1 98.06 544 PHE A O 1
ATOM 4303 N N . ASN A 1 545 ? 7.012 5.453 -2.211 1 98.5 545 ASN A N 1
ATOM 4304 C CA . ASN A 1 545 ? 6.383 6.391 -1.287 1 98.5 545 ASN A CA 1
ATOM 4305 C C . ASN A 1 545 ? 5.031 6.871 -1.81 1 98.5 545 ASN A C 1
ATOM 4307 O O . ASN A 1 545 ? 4.043 6.883 -1.072 1 98.5 545 ASN A O 1
ATOM 4311 N N . GLY A 1 546 ? 4.996 7.254 -3.09 1 98.56 546 GLY A N 1
ATOM 4312 C CA . GLY A 1 546 ? 3.754 7.746 -3.662 1 98.56 546 GLY A CA 1
ATOM 4313 C C . GLY A 1 546 ? 2.627 6.73 -3.609 1 98.56 546 GLY A C 1
ATOM 4314 O O . GLY A 1 546 ? 1.465 7.094 -3.42 1 98.56 546 GLY A O 1
ATOM 4315 N N . SER A 1 547 ? 2.953 5.449 -3.736 1 98 547 SER A N 1
ATOM 4316 C CA . SER A 1 547 ? 1.958 4.383 -3.775 1 98 547 SER A CA 1
ATOM 4317 C C . SER A 1 547 ? 1.461 4.039 -2.377 1 98 547 SER A C 1
ATOM 4319 O O . SER A 1 547 ? 0.488 3.297 -2.223 1 98 547 SER A O 1
ATOM 4321 N N . ARG A 1 548 ? 2.068 4.66 -1.359 1 97.44 548 ARG A N 1
ATOM 4322 C CA . ARG A 1 548 ? 1.773 4.25 0.01 1 97.44 548 ARG A CA 1
ATOM 4323 C C . ARG A 1 548 ? 1.154 5.395 0.804 1 97.44 548 ARG A C 1
ATOM 4325 O O . ARG A 1 548 ? 0.232 5.184 1.594 1 97.44 548 ARG A O 1
ATOM 4332 N N . TYR A 1 549 ? 1.667 6.52 0.694 1 98.44 549 TYR A N 1
ATOM 4333 C CA . TYR A 1 549 ? 1.291 7.602 1.6 1 98.44 549 TYR A CA 1
ATOM 4334 C C . TYR A 1 549 ? 0.284 8.539 0.942 1 98.44 549 TYR A C 1
ATOM 4336 O O . TYR A 1 549 ? 0.548 9.734 0.787 1 98.44 549 TYR A O 1
ATOM 4344 N N . HIS A 1 550 ? -0.871 7.965 0.654 1 98.38 550 HIS A N 1
ATOM 4345 C CA . HIS A 1 550 ? -1.956 8.719 0.034 1 98.38 550 HIS A CA 1
ATOM 4346 C C . HIS A 1 550 ? -3.25 8.57 0.83 1 98.38 550 HIS A C 1
ATOM 4348 O O . HIS A 1 550 ? -3.389 7.652 1.636 1 98.38 550 HIS A O 1
ATOM 4354 N N . ALA A 1 551 ? -4.16 9.445 0.576 1 98.25 551 ALA A N 1
ATOM 4355 C CA . ALA A 1 551 ? -5.383 9.609 1.362 1 98.25 551 ALA A CA 1
ATOM 4356 C C . ALA A 1 551 ? -6.277 8.383 1.25 1 98.25 551 ALA A C 1
ATOM 4358 O O . ALA A 1 551 ? -6.914 7.98 2.227 1 98.25 551 ALA A O 1
ATOM 4359 N N . ARG A 1 552 ? -6.375 7.797 0.114 1 96.44 552 ARG A N 1
ATOM 4360 C CA . ARG A 1 552 ? -7.246 6.637 -0.044 1 96.44 552 ARG A CA 1
ATOM 4361 C C . ARG A 1 552 ? -6.836 5.512 0.9 1 96.44 552 ARG A C 1
ATOM 4363 O O . ARG A 1 552 ? -7.684 4.926 1.579 1 96.44 552 ARG A O 1
ATOM 4370 N N . ARG A 1 553 ? -5.559 5.18 0.88 1 96.94 553 ARG A N 1
ATOM 4371 C CA . ARG A 1 553 ? -5.059 4.156 1.791 1 96.94 553 ARG A CA 1
ATOM 4372 C C . ARG A 1 553 ? -5.375 4.512 3.24 1 96.94 553 ARG A C 1
ATOM 4374 O O . ARG A 1 553 ? -5.812 3.656 4.012 1 96.94 553 ARG A O 1
ATOM 4381 N N . MET A 1 554 ? -5.082 5.699 3.598 1 97.94 554 MET A N 1
ATOM 4382 C CA . MET A 1 554 ? -5.348 6.164 4.957 1 97.94 554 MET A CA 1
ATOM 4383 C C . MET A 1 554 ? -6.809 5.961 5.328 1 97.94 554 MET A C 1
ATOM 4385 O O . MET A 1 554 ? -7.113 5.414 6.391 1 97.94 554 MET A O 1
ATOM 4389 N N . MET A 1 555 ? -7.727 6.348 4.438 1 97.12 555 MET A N 1
ATOM 4390 C CA . MET A 1 555 ? -9.156 6.254 4.734 1 97.12 555 MET A CA 1
ATOM 4391 C C . MET A 1 555 ? -9.617 4.801 4.75 1 97.12 555 MET A C 1
ATOM 4393 O O . MET A 1 555 ? -10.492 4.434 5.531 1 97.12 555 MET A O 1
ATOM 4397 N N . GLU A 1 556 ? -9.031 4.008 3.883 1 95.12 556 GLU A N 1
ATOM 4398 C CA . GLU A 1 556 ? -9.344 2.582 3.928 1 95.12 556 GLU A CA 1
ATOM 4399 C C . GLU A 1 556 ? -8.945 1.974 5.27 1 95.12 556 GLU A C 1
ATOM 4401 O O . GLU A 1 556 ? -9.648 1.103 5.793 1 95.12 556 GLU A O 1
ATOM 4406 N N . GLU A 1 557 ? -7.855 2.363 5.773 1 95.12 557 GLU A N 1
ATOM 4407 C CA . GLU A 1 557 ? -7.422 1.883 7.082 1 95.12 557 GLU A CA 1
ATOM 4408 C C . GLU A 1 557 ? -8.391 2.318 8.18 1 95.12 557 GLU A C 1
ATOM 4410 O O . GLU A 1 557 ? -8.727 1.532 9.07 1 95.12 557 GLU A O 1
ATOM 4415 N N . TYR A 1 558 ? -8.828 3.602 8.148 1 96.56 558 TYR A N 1
ATOM 4416 C CA . TYR A 1 558 ? -9.82 4.062 9.109 1 96.56 558 TYR A CA 1
ATOM 4417 C C . TYR A 1 558 ? -11.102 3.234 9.016 1 96.56 558 TYR A C 1
ATOM 4419 O O . TYR A 1 558 ? -11.656 2.824 10.031 1 96.56 558 TYR A O 1
ATOM 4427 N N . LEU A 1 559 ? -11.547 3.004 7.801 1 93.69 559 LEU A N 1
ATOM 4428 C CA . LEU A 1 559 ? -12.781 2.248 7.586 1 93.69 559 LEU A CA 1
ATOM 4429 C C . LEU A 1 559 ? -12.648 0.834 8.141 1 93.69 559 LEU A C 1
ATOM 4431 O O . LEU A 1 559 ? -13.602 0.301 8.719 1 93.69 559 LEU A O 1
ATOM 4435 N N . ALA A 1 560 ? -11.438 0.277 8.031 1 90.69 560 ALA A N 1
ATOM 4436 C CA . ALA A 1 560 ? -11.219 -1.115 8.422 1 90.69 560 ALA A CA 1
ATOM 4437 C C . ALA A 1 560 ? -11 -1.24 9.922 1 90.69 560 ALA A C 1
ATOM 4439 O O . ALA A 1 560 ? -11.195 -2.314 10.5 1 90.69 560 ALA A O 1
ATOM 4440 N N . THR A 1 561 ? -10.641 -0.121 10.586 1 91.5 561 THR A N 1
ATOM 4441 C CA . THR A 1 561 ? -10.258 -0.22 11.992 1 91.5 561 THR A CA 1
ATOM 4442 C C . THR A 1 561 ? -11.086 0.732 12.852 1 91.5 561 THR A C 1
ATOM 4444 O O . THR A 1 561 ? -12.078 0.327 13.453 1 91.5 561 THR A O 1
ATOM 4447 N N . ALA A 1 562 ? -10.984 1.987 12.617 1 94.38 562 ALA A N 1
ATOM 4448 C CA . ALA A 1 562 ? -11.539 3.016 13.492 1 94.38 562 ALA A CA 1
ATOM 4449 C C . ALA A 1 562 ? -13.062 3.088 13.344 1 94.38 562 ALA A C 1
ATOM 4451 O O . ALA A 1 562 ? -13.773 3.32 14.328 1 94.38 562 ALA A O 1
ATOM 4452 N N . TYR A 1 563 ? -13.531 2.92 12.125 1 94.06 563 TYR A N 1
ATOM 4453 C CA . TYR A 1 563 ? -14.945 3.137 11.867 1 94.06 563 TYR A CA 1
ATOM 4454 C C . TYR A 1 563 ? -15.711 1.817 11.875 1 94.06 563 TYR A C 1
ATOM 4456 O O . TYR A 1 563 ? -16.938 1.803 11.773 1 94.06 563 TYR A O 1
ATOM 4464 N N . ALA A 1 564 ? -15 0.676 11.891 1 80.12 564 ALA A N 1
ATOM 4465 C CA . ALA A 1 564 ? -15.648 -0.631 11.914 1 80.12 564 ALA A CA 1
ATOM 4466 C C . ALA A 1 564 ? -16.344 -0.88 13.25 1 80.12 564 ALA A C 1
ATOM 4468 O O . ALA A 1 564 ? -15.828 -0.48 14.297 1 80.12 564 ALA A O 1
ATOM 4469 N N . PRO A 1 565 ? -17.609 -1.436 13.109 1 65.25 565 PRO A N 1
ATOM 4470 C CA . PRO A 1 565 ? -18.266 -1.749 14.383 1 65.25 565 PRO A CA 1
ATOM 4471 C C . PRO A 1 565 ? -17.484 -2.764 15.211 1 65.25 565 PRO A C 1
ATOM 4473 O O . PRO A 1 565 ? -16.766 -3.596 14.664 1 65.25 565 PRO A O 1
ATOM 4476 N N . GLU A 1 566 ? -17.172 -2.459 16.438 1 56.19 566 GLU A N 1
ATOM 4477 C CA . GLU A 1 566 ? -16.547 -3.447 17.312 1 56.19 566 GLU A CA 1
ATOM 4478 C C . GLU A 1 566 ? -17.344 -4.746 17.328 1 56.19 566 GLU A C 1
ATOM 4480 O O . GLU A 1 566 ? -18.562 -4.727 17.469 1 56.19 566 GLU A O 1
ATOM 4485 N N . ASN A 1 567 ? -16.969 -5.801 16.516 1 43.5 567 ASN A N 1
ATOM 4486 C CA . ASN A 1 567 ? -17.656 -7.074 16.703 1 43.5 567 ASN A CA 1
ATOM 4487 C C . ASN A 1 567 ? -17.625 -7.512 18.172 1 43.5 567 ASN A C 1
ATOM 4489 O O . ASN A 1 567 ? -16.641 -7.285 18.875 1 43.5 567 ASN A O 1
ATOM 4493 N N . MET B 1 1 ? -20.797 2.42 3.578 1 21 1 MET B N 1
ATOM 4494 C CA . MET B 1 1 ? -20.484 1.217 2.811 1 21 1 MET B CA 1
ATOM 4495 C C . MET B 1 1 ? -19.844 1.573 1.475 1 21 1 MET B C 1
ATOM 4497 O O . MET B 1 1 ? -20.516 2.055 0.564 1 21 1 MET B O 1
ATOM 4501 N N . ALA B 1 2 ? -18.812 1.936 1.45 1 28.47 2 ALA B N 1
ATOM 4502 C CA . ALA B 1 2 ? -18.391 2.498 0.167 1 28.47 2 ALA B CA 1
ATOM 4503 C C . ALA B 1 2 ? -18.547 1.474 -0.955 1 28.47 2 ALA B C 1
ATOM 4505 O O . ALA B 1 2 ? -17.562 0.92 -1.437 1 28.47 2 ALA B O 1
ATOM 4506 N N . GLY B 1 3 ? -19.25 0.515 -0.71 1 32.69 3 GLY B N 1
ATOM 4507 C CA . GLY B 1 3 ? -19.547 -0.582 -1.615 1 32.69 3 GLY B CA 1
ATOM 4508 C C . GLY B 1 3 ? -19.984 -0.116 -2.99 1 32.69 3 GLY B C 1
ATOM 4509 O O . GLY B 1 3 ? -20.812 0.789 -3.109 1 32.69 3 GLY B O 1
ATOM 4510 N N . THR B 1 4 ? -19.125 0.094 -3.877 1 38.81 4 THR B N 1
ATOM 4511 C CA . THR B 1 4 ? -19.781 -0.206 -5.152 1 38.81 4 THR B CA 1
ATOM 4512 C C . THR B 1 4 ? -20.828 -1.291 -4.98 1 38.81 4 THR B C 1
ATOM 4514 O O . THR B 1 4 ? -20.5 -2.459 -4.766 1 38.81 4 THR B O 1
ATOM 4517 N N . SER B 1 5 ? -21.766 -1.064 -4.211 1 42.47 5 SER B N 1
ATOM 4518 C CA . SER B 1 5 ? -22.859 -2.037 -4.176 1 42.47 5 SER B CA 1
ATOM 4519 C C . SER B 1 5 ? -23.109 -2.637 -5.555 1 42.47 5 SER B C 1
ATOM 4521 O O . SER B 1 5 ? -23.609 -1.959 -6.449 1 42.47 5 SER B O 1
ATOM 4523 N N . GLN B 1 6 ? -22.109 -3.215 -5.98 1 50.66 6 GLN B N 1
ATOM 4524 C CA . GLN B 1 6 ? -22.516 -4.023 -7.125 1 50.66 6 GLN B CA 1
ATOM 4525 C C . GLN B 1 6 ? -23.766 -4.82 -6.82 1 50.66 6 GLN B C 1
ATOM 4527 O O . GLN B 1 6 ? -23.859 -5.492 -5.793 1 50.66 6 GLN B O 1
ATOM 4532 N N . ASP B 1 7 ? -24.688 -4.332 -7.363 1 65.5 7 ASP B N 1
ATOM 4533 C CA . ASP B 1 7 ? -25.891 -5.16 -7.348 1 65.5 7 ASP B CA 1
ATOM 4534 C C . ASP B 1 7 ? -25.594 -6.551 -7.91 1 65.5 7 ASP B C 1
ATOM 4536 O O . ASP B 1 7 ? -25.234 -6.688 -9.086 1 65.5 7 ASP B O 1
ATOM 4540 N N . GLY B 1 8 ? -25.172 -7.543 -6.965 1 85.31 8 GLY B N 1
ATOM 4541 C CA . GLY B 1 8 ? -25.047 -8.953 -7.297 1 85.31 8 GLY B CA 1
ATOM 4542 C C . GLY B 1 8 ? -23.734 -9.555 -6.844 1 85.31 8 GLY B C 1
ATOM 4543 O O . GLY B 1 8 ? -22.875 -8.859 -6.293 1 85.31 8 GLY B O 1
ATOM 4544 N N . HIS B 1 9 ? -23.516 -10.812 -7.125 1 93 9 HIS B N 1
ATOM 4545 C CA . HIS B 1 9 ? -22.359 -11.57 -6.684 1 93 9 HIS B CA 1
ATOM 4546 C C . HIS B 1 9 ? -21.25 -11.539 -7.734 1 93 9 HIS B C 1
ATOM 4548 O O . HIS B 1 9 ? -21.516 -11.453 -8.93 1 93 9 HIS B O 1
ATOM 4554 N N . VAL B 1 10 ? -20 -11.555 -7.277 1 97.94 10 VAL B N 1
ATOM 4555 C CA . VAL B 1 10 ? -18.875 -11.867 -8.141 1 97.94 10 VAL B CA 1
ATOM 4556 C C . VAL B 1 10 ? -18.594 -13.367 -8.109 1 97.94 10 VAL B C 1
ATOM 4558 O O . VAL B 1 10 ? -18.391 -13.945 -7.035 1 97.94 10 VAL B O 1
ATOM 4561 N N . ALA B 1 11 ? -18.672 -14.023 -9.227 1 98.75 11 ALA B N 1
ATOM 4562 C CA . ALA B 1 11 ? -18.297 -15.43 -9.336 1 98.75 11 ALA B CA 1
ATOM 4563 C C . ALA B 1 11 ? -16.859 -15.578 -9.828 1 98.75 11 ALA B C 1
ATOM 4565 O O . ALA B 1 11 ? -16.547 -15.219 -10.969 1 98.75 11 ALA B O 1
ATOM 4566 N N . TYR B 1 12 ? -16.031 -16.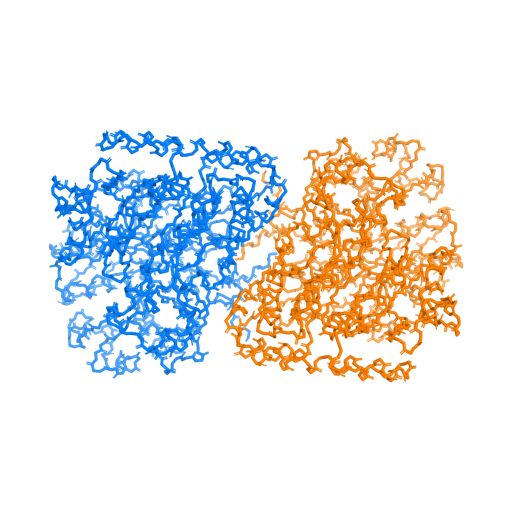031 -8.984 1 98.75 12 TYR B N 1
ATOM 4567 C CA . TYR B 1 12 ? -14.641 -16.25 -9.336 1 98.75 12 TYR B CA 1
ATOM 4568 C C . TYR B 1 12 ? -14.422 -17.688 -9.789 1 98.75 12 TYR B C 1
ATOM 4570 O O . TYR B 1 12 ? -14.438 -18.609 -8.969 1 98.75 12 TYR B O 1
ATOM 4578 N N . VAL B 1 13 ? -14.172 -17.922 -11.086 1 98.81 13 VAL B N 1
ATOM 4579 C CA . VAL B 1 13 ? -14.141 -19.25 -11.68 1 98.81 13 VAL B CA 1
ATOM 4580 C C . VAL B 1 13 ? -12.703 -19.641 -12.016 1 98.81 13 VAL B C 1
ATOM 4582 O O . VAL B 1 13 ? -12.031 -18.969 -12.797 1 98.81 13 VAL B O 1
ATOM 4585 N N . SER B 1 14 ? -12.234 -20.75 -11.414 1 98.19 14 SER B N 1
ATOM 4586 C CA . SER B 1 14 ? -10.859 -21.219 -11.609 1 98.19 14 SER B CA 1
ATOM 4587 C C . SER B 1 14 ? -10.805 -22.734 -11.633 1 98.19 14 SER B C 1
ATOM 4589 O O . SER B 1 14 ? -11.617 -23.406 -11 1 98.19 14 SER B O 1
ATOM 4591 N N . MET B 1 15 ? -9.844 -23.281 -12.32 1 96.94 15 MET B N 1
ATOM 4592 C CA . MET B 1 15 ? -9.664 -24.719 -12.445 1 96.94 15 MET B CA 1
ATOM 4593 C C . MET B 1 15 ? -9.195 -25.328 -11.125 1 96.94 15 MET B C 1
ATOM 4595 O O . MET B 1 15 ? -9.359 -26.531 -10.898 1 96.94 15 MET B O 1
ATOM 4599 N N . GLU B 1 16 ? -8.594 -24.531 -10.336 1 96.94 16 GLU B N 1
ATOM 4600 C CA . GLU B 1 16 ? -7.984 -25.031 -9.102 1 96.94 16 GLU B CA 1
ATOM 4601 C C . GLU B 1 16 ? -8.141 -24.016 -7.969 1 96.94 16 GLU B C 1
ATOM 4603 O O . GLU B 1 16 ? -8.211 -22.812 -8.211 1 96.94 16 GLU B O 1
ATOM 4608 N N . TYR B 1 17 ? -8.227 -24.516 -6.727 1 97.62 17 TYR B N 1
ATOM 4609 C CA . TYR B 1 17 ? -8.32 -23.734 -5.504 1 97.62 17 TYR B CA 1
ATOM 4610 C C . TYR B 1 17 ? -7.484 -24.344 -4.391 1 97.62 17 TYR B C 1
ATOM 4612 O O . TYR B 1 17 ? -7.727 -25.484 -3.979 1 97.62 17 TYR B O 1
ATOM 4620 N N . GLY B 1 18 ? -6.441 -23.594 -3.951 1 97.5 18 GLY B N 1
ATOM 4621 C CA . GLY B 1 18 ? -5.734 -23.984 -2.74 1 97.5 18 GLY B CA 1
ATOM 4622 C C . GLY B 1 18 ? -6.375 -23.438 -1.477 1 97.5 18 GLY B C 1
ATOM 4623 O O . GLY B 1 18 ? -6.09 -22.312 -1.071 1 97.5 18 GLY B O 1
ATOM 4624 N N . LEU B 1 19 ? -7.191 -24.297 -0.736 1 97.31 19 LEU B N 1
ATOM 4625 C CA . LEU B 1 19 ? -8.008 -23.828 0.38 1 97.31 19 LEU B CA 1
ATOM 4626 C C . LEU B 1 19 ? -7.465 -24.344 1.706 1 97.31 19 LEU B C 1
ATOM 4628 O O . LEU B 1 19 ? -7.246 -23.578 2.641 1 97.31 19 LEU B O 1
ATOM 4632 N N . GLU B 1 20 ? -7.27 -25.625 1.731 1 95.69 20 GLU B N 1
ATOM 4633 C CA . GLU B 1 20 ? -6.711 -26.312 2.891 1 95.69 20 GLU B CA 1
ATOM 4634 C C . GLU B 1 20 ? -5.645 -27.312 2.473 1 95.69 20 GLU B C 1
ATOM 4636 O O . GLU B 1 20 ? -5.703 -27.875 1.373 1 95.69 20 GLU B O 1
ATOM 4641 N N . ASN B 1 21 ? -4.77 -27.469 3.406 1 94 21 ASN B N 1
ATOM 4642 C CA . ASN B 1 21 ? -3.693 -28.422 3.113 1 94 21 ASN B CA 1
ATOM 4643 C C . ASN B 1 21 ? -4.238 -29.812 2.797 1 94 21 ASN B C 1
ATOM 4645 O O . ASN B 1 21 ? -3.691 -30.516 1.949 1 94 21 ASN B O 1
ATOM 4649 N N . GLY B 1 22 ? -5.309 -30.188 3.447 1 93.38 22 GLY B N 1
ATOM 4650 C CA . GLY B 1 22 ? -5.855 -31.516 3.293 1 93.38 22 GLY B CA 1
ATOM 4651 C C . GLY B 1 22 ? -6.738 -31.672 2.064 1 93.38 22 GLY B C 1
ATOM 4652 O O . GLY B 1 22 ? -7.168 -32.781 1.729 1 93.38 22 GLY B O 1
ATOM 4653 N N . MET B 1 23 ? -6.934 -30.484 1.333 1 94 23 MET B N 1
ATOM 4654 C CA . MET B 1 23 ? -7.719 -30.484 0.103 1 94 23 MET B CA 1
ATOM 4655 C C . MET B 1 23 ? -6.809 -30.469 -1.123 1 94 23 MET B C 1
ATOM 4657 O O . MET B 1 23 ? -6.02 -29.547 -1.301 1 94 23 MET B O 1
ATOM 4661 N N . ASN B 1 24 ? -6.609 -31.484 -1.805 1 88.38 24 ASN B N 1
ATOM 4662 C CA . ASN B 1 24 ? -5.715 -31.594 -2.953 1 88.38 24 ASN B CA 1
ATOM 4663 C C . ASN B 1 24 ? -6.375 -31.094 -4.23 1 88.38 24 ASN B C 1
ATOM 4665 O O . ASN B 1 24 ? -6.309 -31.734 -5.273 1 88.38 24 ASN B O 1
ATOM 4669 N N . THR B 1 25 ? -6.965 -29.875 -4.184 1 93.88 25 THR B N 1
ATOM 4670 C CA . THR B 1 25 ? -7.758 -29.344 -5.289 1 93.88 25 THR B CA 1
ATOM 4671 C C . THR B 1 25 ? -6.938 -28.359 -6.129 1 93.88 25 THR B C 1
ATOM 4673 O O . THR B 1 25 ? -7.496 -27.531 -6.836 1 93.88 25 THR B O 1
ATOM 4676 N N . TYR B 1 26 ? -5.59 -28.422 -6.031 1 94.81 26 TYR B N 1
ATOM 4677 C CA . TYR B 1 26 ? -4.754 -27.453 -6.742 1 94.81 26 TYR B CA 1
ATOM 4678 C C . TYR B 1 26 ? -3.473 -28.109 -7.242 1 94.81 26 TYR B C 1
ATOM 4680 O O . TYR B 1 26 ? -3.02 -29.109 -6.68 1 94.81 26 TYR B O 1
ATOM 4688 N N . ASN B 1 27 ? -2.943 -27.547 -8.305 1 91.62 27 ASN B N 1
ATOM 4689 C CA . ASN B 1 27 ? -1.679 -27.984 -8.883 1 91.62 27 ASN B CA 1
ATOM 4690 C C . ASN B 1 27 ? -0.507 -27.156 -8.375 1 91.62 27 ASN B C 1
ATOM 4692 O O . ASN B 1 27 ? 0.596 -27.672 -8.188 1 91.62 27 ASN B O 1
ATOM 4696 N N . GLY B 1 28 ? -0.811 -25.844 -8.18 1 91.25 28 GLY B N 1
ATOM 4697 C CA . GLY B 1 28 ? 0.309 -24.984 -7.82 1 91.25 28 GLY B CA 1
ATOM 4698 C C . GLY B 1 28 ? -0.109 -23.562 -7.477 1 91.25 28 GLY B C 1
ATOM 4699 O O . GLY B 1 28 ? -1.086 -23.359 -6.754 1 91.25 28 GLY B O 1
ATOM 4700 N N . GLY B 1 29 ? 0.788 -22.656 -7.961 1 92.88 29 GLY B N 1
ATOM 4701 C CA . GLY B 1 29 ? 0.672 -21.266 -7.578 1 92.88 29 GLY B CA 1
ATOM 4702 C C . GLY B 1 29 ? -0.664 -20.656 -7.949 1 92.88 29 GLY B C 1
ATOM 4703 O O . GLY B 1 29 ? -1.206 -19.828 -7.203 1 92.88 29 GLY B O 1
ATOM 4704 N N . LEU B 1 30 ? -1.193 -21.031 -9.109 1 94.25 30 LEU B N 1
ATOM 4705 C CA . LEU B 1 30 ? -2.471 -20.469 -9.539 1 94.25 30 LEU B CA 1
ATOM 4706 C C . LEU B 1 30 ? -3.588 -20.875 -8.586 1 94.25 30 LEU B C 1
ATOM 4708 O O . LEU B 1 30 ? -4.469 -20.062 -8.273 1 94.25 30 LEU B O 1
ATOM 4712 N N . GLY B 1 31 ? -3.561 -22.141 -8.188 1 96.56 31 GLY B N 1
ATOM 4713 C CA . GLY B 1 31 ? -4.551 -22.594 -7.23 1 96.56 31 GLY B CA 1
ATOM 4714 C C . GLY B 1 31 ? -4.414 -21.938 -5.871 1 96.56 31 GLY B C 1
ATOM 4715 O O . GLY B 1 31 ? -5.414 -21.531 -5.266 1 96.56 31 GLY B O 1
ATOM 4716 N N . ILE B 1 32 ? -3.166 -21.844 -5.422 1 97.56 32 ILE B N 1
ATOM 4717 C CA . ILE B 1 32 ? -2.902 -21.203 -4.145 1 97.56 32 ILE B CA 1
ATOM 4718 C C . ILE B 1 32 ? -3.385 -19.75 -4.191 1 97.56 32 ILE B C 1
ATOM 4720 O O . ILE B 1 32 ? -3.992 -19.266 -3.234 1 97.56 32 ILE B O 1
ATOM 4724 N N . LEU B 1 33 ? -3.123 -19.109 -5.289 1 98.19 33 LEU B N 1
ATOM 4725 C CA . LEU B 1 33 ? -3.586 -17.734 -5.469 1 98.19 33 LEU B CA 1
ATOM 4726 C C . LEU B 1 33 ? -5.109 -17.656 -5.434 1 98.19 33 LEU B C 1
ATOM 4728 O O . LEU B 1 33 ? -5.68 -16.75 -4.824 1 98.19 33 LEU B O 1
ATOM 4732 N N . ALA B 1 34 ? -5.785 -18.594 -6.109 1 98.38 34 ALA B N 1
ATOM 4733 C CA . ALA B 1 34 ? -7.246 -18.609 -6.098 1 98.38 34 ALA B CA 1
ATOM 4734 C C . ALA B 1 34 ? -7.781 -18.719 -4.672 1 98.38 34 ALA B C 1
ATOM 4736 O O . ALA B 1 34 ? -8.781 -18.078 -4.324 1 98.38 34 ALA B O 1
ATOM 4737 N N . GLY B 1 35 ? -7.121 -19.562 -3.891 1 98.5 35 GLY B N 1
ATOM 4738 C CA . GLY B 1 35 ? -7.473 -19.625 -2.48 1 98.5 35 GLY B CA 1
ATOM 4739 C C . GLY B 1 35 ? -7.297 -18.312 -1.762 1 98.5 35 GLY B C 1
ATOM 4740 O O . GLY B 1 35 ? -8.156 -17.891 -0.982 1 98.5 35 GLY B O 1
ATOM 4741 N N . ASP B 1 36 ? -6.215 -17.656 -2.029 1 98.5 36 ASP B N 1
ATOM 4742 C CA . ASP B 1 36 ? -5.934 -16.359 -1.403 1 98.5 36 ASP B CA 1
ATOM 4743 C C . ASP B 1 36 ? -6.934 -15.297 -1.86 1 98.5 36 ASP B C 1
ATOM 4745 O O . ASP B 1 36 ? -7.289 -14.406 -1.093 1 98.5 36 ASP B O 1
ATOM 4749 N N . VAL B 1 37 ? -7.391 -15.383 -3.105 1 98.38 37 VAL B N 1
ATOM 4750 C CA . VAL B 1 37 ? -8.383 -14.461 -3.643 1 98.38 37 VAL B CA 1
ATOM 4751 C C . VAL B 1 37 ? -9.688 -14.602 -2.863 1 98.38 37 VAL B C 1
ATOM 4753 O O . VAL B 1 37 ? -10.258 -13.602 -2.41 1 98.38 37 VAL B O 1
ATOM 4756 N N . VAL B 1 38 ? -10.156 -15.812 -2.643 1 98.38 38 VAL B N 1
ATOM 4757 C CA . VAL B 1 38 ? -11.43 -16.016 -1.968 1 98.38 38 VAL B CA 1
ATOM 4758 C C . VAL B 1 38 ? -11.305 -15.633 -0.496 1 98.38 38 VAL B C 1
ATOM 4760 O O . VAL B 1 38 ? -12.25 -15.109 0.098 1 98.38 38 VAL B O 1
ATOM 4763 N N . ARG B 1 39 ? -10.18 -15.891 0.099 1 98.31 39 ARG B N 1
ATOM 4764 C CA . ARG B 1 39 ? -9.945 -15.398 1.453 1 98.31 39 ARG B CA 1
ATOM 4765 C C . ARG B 1 39 ? -9.984 -13.875 1.497 1 98.31 39 ARG B C 1
ATOM 4767 O O . ARG B 1 39 ? -10.477 -13.289 2.463 1 98.31 39 ARG B O 1
ATOM 4774 N N . GLY B 1 40 ? -9.375 -13.273 0.465 1 97.75 40 GLY B N 1
ATOM 4775 C CA . GLY B 1 40 ? -9.469 -11.828 0.353 1 97.75 40 GLY B CA 1
ATOM 4776 C C . GLY B 1 40 ? -10.898 -11.328 0.261 1 97.75 40 GLY B C 1
ATOM 4777 O O . GLY B 1 40 ? -11.258 -10.336 0.901 1 97.75 40 GLY B O 1
ATOM 4778 N N . PHE B 1 41 ? -11.75 -12.031 -0.549 1 97.88 41 PHE B N 1
ATOM 4779 C CA . PHE B 1 41 ? -13.172 -11.711 -0.621 1 97.88 41 PHE B CA 1
ATOM 4780 C C . PHE B 1 41 ? -13.812 -11.773 0.761 1 97.88 41 PHE B C 1
ATOM 4782 O O . PHE B 1 41 ? -14.586 -10.891 1.134 1 97.88 41 PHE B O 1
ATOM 4789 N N . ALA B 1 42 ? -13.469 -12.797 1.482 1 97.75 42 ALA B N 1
ATOM 4790 C CA . ALA B 1 42 ? -14.047 -12.992 2.809 1 97.75 42 ALA B CA 1
ATOM 4791 C C . ALA B 1 42 ? -13.617 -11.883 3.764 1 97.75 42 ALA B C 1
ATOM 4793 O O . ALA B 1 42 ? -14.438 -11.336 4.504 1 97.75 42 ALA B O 1
ATOM 4794 N N . ASP B 1 43 ? -12.32 -11.586 3.715 1 95.94 43 ASP B N 1
ATOM 4795 C CA . ASP B 1 43 ? -11.789 -10.539 4.578 1 95.94 43 ASP B CA 1
ATOM 4796 C C . ASP B 1 43 ? -12.516 -9.211 4.336 1 95.94 43 ASP B C 1
ATOM 4798 O O . ASP B 1 43 ? -12.719 -8.43 5.27 1 95.94 43 ASP B O 1
ATOM 4802 N N . LEU B 1 44 ? -12.875 -8.945 3.08 1 94.81 44 LEU B N 1
ATOM 4803 C CA . LEU B 1 44 ? -13.484 -7.68 2.691 1 94.81 44 LEU B CA 1
ATOM 4804 C C . LEU B 1 44 ? -15 -7.77 2.729 1 94.81 44 LEU B C 1
ATOM 4806 O O . LEU B 1 44 ? -15.695 -6.82 2.361 1 94.81 44 LEU B O 1
ATOM 4810 N N . ASP B 1 45 ? -15.547 -8.945 3.068 1 93.88 45 ASP B N 1
ATOM 4811 C CA . ASP B 1 45 ? -16.984 -9.195 3.156 1 93.88 45 ASP B CA 1
ATOM 4812 C C . ASP B 1 45 ? -17.672 -8.898 1.826 1 93.88 45 ASP B C 1
ATOM 4814 O O . ASP B 1 45 ? -18.688 -8.195 1.788 1 93.88 45 ASP B O 1
ATOM 4818 N N . VAL B 1 46 ? -17.094 -9.336 0.772 1 95.12 46 VAL B N 1
ATOM 4819 C CA . VAL B 1 46 ? -17.625 -9.172 -0.576 1 95.12 46 VAL B CA 1
ATOM 4820 C C . VAL B 1 46 ? -18.641 -10.273 -0.867 1 95.12 46 VAL B C 1
ATOM 4822 O O . VAL B 1 46 ? -18.438 -11.43 -0.494 1 95.12 46 VAL B O 1
ATOM 4825 N N . ASP B 1 47 ? -19.766 -9.93 -1.516 1 96.12 47 ASP B N 1
ATOM 4826 C CA . ASP B 1 47 ? -20.688 -10.93 -2.023 1 96.12 47 ASP B CA 1
ATOM 4827 C C . ASP B 1 47 ? -20.109 -11.672 -3.223 1 96.12 47 ASP B C 1
ATOM 4829 O O . ASP B 1 47 ? -20.344 -11.289 -4.371 1 96.12 47 ASP B O 1
ATOM 4833 N N . ALA B 1 48 ? -19.391 -12.703 -2.883 1 98.06 48 ALA B N 1
ATOM 4834 C CA . ALA B 1 48 ? -18.703 -13.469 -3.914 1 98.06 48 ALA B CA 1
ATOM 4835 C C . ALA B 1 48 ? -18.938 -14.961 -3.732 1 98.06 48 ALA B C 1
ATOM 4837 O O . ALA B 1 48 ? -19.422 -15.398 -2.686 1 98.06 48 ALA B O 1
ATOM 4838 N N . VAL B 1 49 ? -18.656 -15.672 -4.781 1 98.75 49 VAL B N 1
ATOM 4839 C CA . VAL B 1 49 ? -18.719 -17.125 -4.781 1 98.75 49 VAL B CA 1
ATOM 4840 C C . VAL B 1 49 ? -17.609 -17.703 -5.664 1 98.75 49 VAL B C 1
ATOM 4842 O O . VAL B 1 49 ? -17.312 -17.156 -6.734 1 98.75 49 VAL B O 1
ATOM 4845 N N . GLY B 1 50 ? -16.859 -18.672 -5.121 1 98.75 50 GLY B N 1
ATOM 4846 C CA . GLY B 1 50 ? -15.914 -19.391 -5.945 1 98.75 50 GLY B CA 1
ATOM 4847 C C . GLY B 1 50 ? -16.531 -20.578 -6.668 1 98.75 50 GLY B C 1
ATOM 4848 O O . GLY B 1 50 ? -17.469 -21.188 -6.176 1 98.75 50 GLY B O 1
ATOM 4849 N N . VAL B 1 51 ? -16 -20.891 -7.855 1 98.81 51 VAL B N 1
ATOM 4850 C CA . VAL B 1 51 ? -16.469 -22.047 -8.609 1 98.81 51 VAL B CA 1
ATOM 4851 C C . VAL B 1 51 ? -15.258 -22.828 -9.117 1 98.81 51 VAL B C 1
ATOM 4853 O O . VAL B 1 51 ? -14.32 -22.25 -9.672 1 98.81 51 VAL B O 1
ATOM 4856 N N . THR B 1 52 ? -15.234 -24.094 -8.891 1 98.62 52 THR B N 1
ATOM 4857 C CA . THR B 1 52 ? -14.188 -24.984 -9.391 1 98.62 52 THR B CA 1
ATOM 4858 C C . THR B 1 52 ? -14.727 -26.406 -9.555 1 98.62 52 THR B C 1
ATOM 4860 O O . THR B 1 52 ? -15.93 -26.641 -9.453 1 98.62 52 THR B O 1
ATOM 4863 N N . LEU B 1 53 ? -13.93 -27.281 -10 1 98.5 53 LEU B N 1
ATOM 4864 C CA . LEU B 1 53 ? -14.266 -28.688 -10.031 1 98.5 53 LEU B CA 1
ATOM 4865 C C . LEU B 1 53 ? -13.859 -29.375 -8.727 1 98.5 53 LEU B C 1
ATOM 4867 O O . LEU B 1 53 ? -12.93 -28.938 -8.055 1 98.5 53 LEU B O 1
ATOM 4871 N N . LEU B 1 54 ? -14.508 -30.422 -8.367 1 98.12 54 LEU B N 1
ATOM 4872 C CA . LEU B 1 54 ? -14.281 -31.078 -7.09 1 98.12 54 LEU B CA 1
ATOM 4873 C C . LEU B 1 54 ? -12.867 -31.641 -7.02 1 98.12 54 LEU B C 1
ATOM 4875 O O . LEU B 1 54 ? -12.227 -31.609 -5.965 1 98.12 54 LEU B O 1
ATOM 4879 N N . ASN B 1 55 ? -12.414 -32.219 -8.156 1 96.69 55 ASN B N 1
ATOM 4880 C CA . ASN B 1 55 ? -11.086 -32.812 -8.211 1 96.69 55 ASN B CA 1
ATOM 4881 C C . ASN B 1 55 ? -10.852 -33.781 -7.043 1 96.69 55 ASN B C 1
ATOM 4883 O O . ASN B 1 55 ? -9.852 -33.656 -6.332 1 96.69 55 ASN B O 1
ATOM 4887 N N . GLU B 1 56 ? -11.656 -34.75 -6.906 1 95.69 56 GLU B N 1
ATOM 4888 C CA . GLU B 1 56 ? -11.68 -35.656 -5.754 1 95.69 56 GLU B CA 1
ATOM 4889 C C . GLU B 1 56 ? -10.352 -36.375 -5.602 1 95.69 56 GLU B C 1
ATOM 4891 O O . GLU B 1 56 ? -9.969 -36.75 -4.492 1 95.69 56 GLU B O 1
ATOM 4896 N N . TYR B 1 57 ? -9.641 -36.562 -6.664 1 95.44 57 TYR B N 1
ATOM 4897 C CA . TYR B 1 57 ? -8.391 -37.312 -6.609 1 95.44 57 TYR B CA 1
ATOM 4898 C C . TYR B 1 57 ? -7.191 -36.375 -6.738 1 95.44 57 TYR B C 1
ATOM 4900 O O . TYR B 1 57 ? -6.059 -36.844 -6.914 1 95.44 57 TYR B O 1
ATOM 4908 N N . GLY B 1 58 ? -7.438 -35.094 -6.699 1 93.38 58 GLY B N 1
ATOM 4909 C CA . GLY B 1 58 ? -6.359 -34.125 -6.766 1 93.38 58 GLY B CA 1
ATOM 4910 C C . GLY B 1 58 ? -5.484 -34.281 -7.996 1 93.38 58 GLY B C 1
ATOM 4911 O O . GLY B 1 58 ? -5.855 -35 -8.938 1 93.38 58 GLY B O 1
ATOM 4912 N N . LEU B 1 59 ? -4.41 -33.5 -8.039 1 91.44 59 LEU B N 1
ATOM 4913 C CA . LEU B 1 59 ? -3.389 -33.75 -9.055 1 91.44 59 LEU B CA 1
ATOM 4914 C C . LEU B 1 59 ? -2.713 -35.094 -8.844 1 91.44 59 LEU B C 1
ATOM 4916 O O . LEU B 1 59 ? -2.49 -35.844 -9.797 1 91.44 59 LEU B O 1
ATOM 4920 N N . GLY B 1 60 ? -2.359 -35.312 -7.57 1 91.62 60 GLY B N 1
ATOM 4921 C CA . GLY B 1 60 ? -1.688 -36.531 -7.152 1 91.62 60 GLY B CA 1
ATOM 4922 C C . GLY B 1 60 ? -0.638 -36.281 -6.082 1 91.62 60 GLY B C 1
ATOM 4923 O O . GLY B 1 60 ? -0.307 -35.125 -5.77 1 91.62 60 GLY B O 1
ATOM 4924 N N . GLU B 1 61 ? -0.295 -37.344 -5.48 1 94.88 61 GLU B N 1
ATOM 4925 C CA . GLU B 1 61 ? 0.767 -37.312 -4.477 1 94.88 61 GLU B CA 1
ATOM 4926 C C . GLU B 1 61 ? 2.113 -37.688 -5.094 1 94.88 61 GLU B C 1
ATOM 4928 O O . GLU B 1 61 ? 2.219 -38.688 -5.828 1 94.88 61 GLU B O 1
ATOM 4933 N N . GLN B 1 62 ? 3.084 -36.844 -4.812 1 96.69 62 GLN B N 1
ATOM 4934 C CA . GLN B 1 62 ? 4.43 -37.062 -5.336 1 96.69 62 GLN B CA 1
ATOM 4935 C C . GLN B 1 62 ? 5.223 -38 -4.438 1 96.69 62 GLN B C 1
ATOM 4937 O O . GLN B 1 62 ? 5.191 -37.875 -3.213 1 96.69 62 GLN B O 1
ATOM 4942 N N . GLN B 1 63 ? 5.797 -38.938 -5.035 1 97 63 GLN B N 1
ATOM 4943 C CA . GLN B 1 63 ? 6.809 -39.781 -4.414 1 97 63 GLN B CA 1
ATOM 4944 C C . GLN B 1 63 ? 8.117 -39.75 -5.203 1 97 63 GLN B C 1
ATOM 4946 O O . GLN B 1 63 ? 8.102 -39.75 -6.434 1 97 63 GLN B O 1
ATOM 4951 N N . LEU B 1 64 ? 9.172 -39.656 -4.504 1 97.62 64 LEU B N 1
ATOM 4952 C CA . LEU B 1 64 ? 10.477 -39.594 -5.152 1 97.62 64 LEU B CA 1
ATOM 4953 C C . LEU B 1 64 ? 11.32 -40.812 -4.801 1 97.62 64 LEU B C 1
ATOM 4955 O O . LEU B 1 64 ? 11.484 -41.125 -3.625 1 97.62 64 LEU B O 1
ATOM 4959 N N . ASP B 1 65 ? 11.828 -41.438 -5.805 1 97.31 65 ASP B N 1
ATOM 4960 C CA . ASP B 1 65 ? 12.773 -42.531 -5.598 1 97.31 65 ASP B CA 1
ATOM 4961 C C . ASP B 1 65 ? 14.109 -42.031 -5.074 1 97.31 65 ASP B C 1
ATOM 4963 O O . ASP B 1 65 ? 14.32 -40.812 -4.996 1 97.31 65 ASP B O 1
ATOM 4967 N N . GLU B 1 66 ? 15.008 -42.938 -4.793 1 95.25 66 GLU B N 1
ATOM 4968 C CA . GLU B 1 66 ? 16.312 -42.594 -4.234 1 95.25 66 GLU B CA 1
ATOM 4969 C C . GLU B 1 66 ? 17.109 -41.75 -5.207 1 95.25 66 GLU B C 1
ATOM 4971 O O . GLU B 1 66 ? 17.922 -40.906 -4.789 1 95.25 66 GLU B O 1
ATOM 4976 N N . ASP B 1 67 ? 16.812 -41.906 -6.48 1 95.75 67 ASP B N 1
ATOM 4977 C CA . ASP B 1 67 ? 17.578 -41.156 -7.488 1 95.75 67 ASP B CA 1
ATOM 4978 C C . ASP B 1 67 ? 16.828 -39.906 -7.918 1 95.75 67 ASP B C 1
ATOM 4980 O O . ASP B 1 67 ? 17.234 -39.25 -8.875 1 95.75 67 ASP B O 1
ATOM 4984 N N . GLY B 1 68 ? 15.688 -39.656 -7.348 1 97.38 68 GLY B N 1
ATOM 4985 C CA . GLY B 1 68 ? 14.945 -38.438 -7.648 1 97.38 68 GLY B CA 1
ATOM 4986 C C . GLY B 1 68 ? 13.844 -38.625 -8.672 1 97.38 68 GLY B C 1
ATOM 4987 O O . GLY B 1 68 ? 13.164 -37.688 -9.062 1 97.38 68 GLY B O 1
ATOM 4988 N N . THR B 1 69 ? 13.688 -39.875 -9.141 1 97.81 69 THR B N 1
ATOM 4989 C CA . THR B 1 69 ? 12.625 -40.125 -10.102 1 97.81 69 THR B CA 1
ATOM 4990 C C . THR B 1 69 ? 11.25 -39.906 -9.469 1 97.81 69 THR B C 1
ATOM 4992 O O . THR B 1 69 ? 10.922 -40.5 -8.453 1 97.81 69 THR B O 1
ATOM 4995 N N . GLN B 1 70 ? 10.484 -39.094 -10.109 1 97.88 70 GLN B N 1
ATOM 4996 C CA . GLN B 1 70 ? 9.172 -38.719 -9.57 1 97.88 70 GLN B CA 1
ATOM 4997 C C . GLN B 1 70 ? 8.094 -39.688 -10.047 1 97.88 70 GLN B C 1
ATOM 4999 O O . GLN B 1 70 ? 8.031 -40.031 -11.227 1 97.88 70 GLN B O 1
ATOM 5004 N N . HIS B 1 71 ? 7.312 -40.062 -9.094 1 96.44 71 HIS B N 1
ATOM 5005 C CA . HIS B 1 71 ? 6.031 -40.719 -9.344 1 96.44 71 HIS B CA 1
ATOM 5006 C C . HIS B 1 71 ? 4.883 -39.906 -8.742 1 96.44 71 HIS B C 1
ATOM 5008 O O . HIS B 1 71 ? 5.016 -39.344 -7.652 1 96.44 71 HIS B O 1
ATOM 5014 N N . VAL B 1 72 ? 3.826 -39.812 -9.547 1 94.5 72 VAL B N 1
ATOM 5015 C CA . VAL B 1 72 ? 2.648 -39.125 -9.047 1 94.5 72 VAL B CA 1
ATOM 5016 C C . VAL B 1 72 ? 1.428 -40.031 -9.141 1 94.5 72 VAL B C 1
ATOM 5018 O O . VAL B 1 72 ? 1.062 -40.469 -10.227 1 94.5 72 VAL B O 1
ATOM 5021 N N . GLU B 1 73 ? 0.822 -40.25 -8.039 1 93.69 73 GLU B N 1
ATOM 5022 C CA . GLU B 1 73 ? -0.377 -41.094 -7.988 1 93.69 73 GLU B CA 1
ATOM 5023 C C . GLU B 1 73 ? -1.582 -40.281 -7.504 1 93.69 73 GLU B C 1
ATOM 5025 O O . GLU B 1 73 ? -1.441 -39.375 -6.68 1 93.69 73 GLU B O 1
ATOM 5030 N N . PRO B 1 74 ? -2.785 -40.688 -8.062 1 93.75 74 PRO B N 1
ATOM 5031 C CA . PRO B 1 74 ? -3.979 -40 -7.547 1 93.75 74 PRO B CA 1
ATOM 5032 C C . PRO B 1 74 ? -4.059 -40.031 -6.02 1 93.75 74 PRO B C 1
ATOM 5034 O O . PRO B 1 74 ? -3.713 -41.062 -5.402 1 93.75 74 PRO B O 1
ATOM 5037 N N . ALA B 1 75 ? -4.445 -38.969 -5.445 1 93.38 75 ALA B N 1
ATOM 5038 C CA . ALA B 1 75 ? -4.5 -38.844 -3.992 1 93.38 75 ALA B CA 1
ATOM 5039 C C . ALA B 1 75 ? -5.883 -38.375 -3.535 1 93.38 75 ALA B C 1
ATOM 5041 O O . ALA B 1 75 ? -6.113 -37.188 -3.346 1 93.38 75 ALA B O 1
ATOM 5042 N N . PRO B 1 76 ? -6.836 -39.312 -3.291 1 95.25 76 PRO B N 1
ATOM 5043 C CA . PRO B 1 76 ? -8.164 -38.906 -2.816 1 95.25 76 PRO B CA 1
ATOM 5044 C C . PRO B 1 76 ? -8.109 -38.188 -1.474 1 95.25 76 PRO B C 1
ATOM 5046 O O . PRO B 1 76 ? -7.32 -38.531 -0.601 1 95.25 76 PRO B O 1
ATOM 5049 N N . TRP B 1 77 ? -8.828 -37.125 -1.293 1 95.88 77 TRP B N 1
ATOM 5050 C CA . TRP B 1 77 ? -8.953 -36.406 -0.038 1 95.88 77 TRP B CA 1
ATOM 5051 C C . TRP B 1 77 ? -10.359 -36.562 0.532 1 95.88 77 TRP B C 1
ATOM 5053 O O . TRP B 1 77 ? -11.305 -36.875 -0.193 1 95.88 77 TRP B O 1
ATOM 5063 N N . PRO B 1 78 ? -10.578 -36.469 1.835 1 96.62 78 PRO B N 1
ATOM 5064 C CA . PRO B 1 78 ? -11.891 -36.688 2.449 1 96.62 78 PRO B CA 1
ATOM 5065 C C . PRO B 1 78 ? -12.852 -35.531 2.223 1 96.62 78 PRO B C 1
ATOM 5067 O O . PRO B 1 78 ? -13.039 -34.719 3.113 1 96.62 78 PRO B O 1
ATOM 5070 N N . VAL B 1 79 ? -13.578 -35.562 1.136 1 97.56 79 VAL B N 1
ATOM 5071 C CA . VAL B 1 79 ? -14.453 -34.5 0.701 1 97.56 79 VAL B CA 1
ATOM 5072 C C . VAL B 1 79 ? -15.5 -34.188 1.78 1 97.56 79 VAL B C 1
ATOM 5074 O O . VAL B 1 79 ? -15.75 -33.031 2.115 1 97.56 79 VAL B O 1
ATOM 5077 N N . GLU B 1 80 ? -16.031 -35.219 2.451 1 97.06 80 GLU B N 1
ATOM 5078 C CA . GLU B 1 80 ? -17.141 -35.094 3.395 1 97.06 80 GLU B CA 1
ATOM 5079 C C . GLU B 1 80 ? -16.688 -34.406 4.688 1 97.06 80 GLU B C 1
ATOM 5081 O O . GLU B 1 80 ? -17.516 -33.875 5.438 1 97.06 80 GLU B O 1
ATOM 5086 N N . GLU B 1 81 ? -15.422 -34.469 4.906 1 97.44 81 GLU B N 1
ATOM 5087 C CA . GLU B 1 81 ? -14.898 -33.812 6.105 1 97.44 81 GLU B CA 1
ATOM 5088 C C . GLU B 1 81 ? -14.781 -32.312 5.918 1 97.44 81 GLU B C 1
ATOM 5090 O O . GLU B 1 81 ? -14.773 -31.562 6.895 1 97.44 81 GLU B O 1
ATOM 5095 N N . TYR B 1 82 ? -14.695 -31.875 4.668 1 97.31 82 TYR B N 1
ATOM 5096 C CA . TYR B 1 82 ? -14.414 -30.453 4.422 1 97.31 82 TYR B CA 1
ATOM 5097 C C . TYR B 1 82 ? -15.625 -29.766 3.805 1 97.31 82 TYR B C 1
ATOM 5099 O O . TYR B 1 82 ? -15.836 -28.562 4.008 1 97.31 82 TYR B O 1
ATOM 5107 N N . CYS B 1 83 ? -16.391 -30.516 2.99 1 97.94 83 CYS B N 1
ATOM 5108 C CA . CYS B 1 83 ? -17.422 -29.891 2.176 1 97.94 83 CYS B CA 1
ATOM 5109 C C . CYS B 1 83 ? -18.797 -30.453 2.51 1 97.94 83 CYS B C 1
ATOM 5111 O O . CYS B 1 83 ? -18.906 -31.547 3.064 1 97.94 83 CYS B O 1
ATOM 5113 N N . GLU B 1 84 ? -19.797 -29.719 2.156 1 98.25 84 GLU B N 1
ATOM 5114 C CA . GLU B 1 84 ? -21.203 -30.141 2.258 1 98.25 84 GLU B CA 1
ATOM 5115 C C . GLU B 1 84 ? -21.797 -30.406 0.878 1 98.25 84 GLU B C 1
ATOM 5117 O O . GLU B 1 84 ? -21.719 -29.547 -0.01 1 98.25 84 GLU B O 1
ATOM 5122 N N . PRO B 1 85 ? -22.359 -31.594 0.714 1 98 85 PRO B N 1
ATOM 5123 C CA . PRO B 1 85 ? -23.031 -31.812 -0.562 1 98 85 PRO B CA 1
ATOM 5124 C C . PRO B 1 85 ? -24.281 -30.938 -0.731 1 98 85 PRO B C 1
ATOM 5126 O O . PRO B 1 85 ? -25.016 -30.703 0.232 1 98 85 PRO B O 1
ATOM 5129 N N . LEU B 1 86 ? -24.438 -30.422 -1.856 1 98.38 86 LEU B N 1
ATOM 5130 C CA . LEU B 1 86 ? -25.594 -29.578 -2.127 1 98.38 86 LEU B CA 1
ATOM 5131 C C . LEU B 1 86 ? -26.688 -30.375 -2.824 1 98.38 86 LEU B C 1
ATOM 5133 O O . LEU B 1 86 ? -26.406 -31.281 -3.625 1 98.38 86 LEU B O 1
ATOM 5137 N N . ASP B 1 87 ? -27.938 -30.031 -2.498 1 96.94 87 ASP B N 1
ATOM 5138 C CA . ASP B 1 87 ? -29.078 -30.656 -3.168 1 96.94 87 ASP B CA 1
ATOM 5139 C C . ASP B 1 87 ? -29.453 -29.875 -4.43 1 96.94 87 ASP B C 1
ATOM 5141 O O . ASP B 1 87 ? -30.531 -29.281 -4.492 1 96.94 87 ASP B O 1
ATOM 5145 N N . ALA B 1 88 ? -28.625 -29.922 -5.375 1 97.94 88 ALA B N 1
ATOM 5146 C CA . ALA B 1 88 ? -28.797 -29.25 -6.66 1 97.94 88 ALA B CA 1
ATOM 5147 C C . ALA B 1 88 ? -28.078 -30 -7.777 1 97.94 88 ALA B C 1
ATOM 5149 O O . ALA B 1 88 ? -26.984 -30.531 -7.574 1 97.94 88 ALA B O 1
ATOM 5150 N N . THR B 1 89 ? -28.703 -30.172 -8.891 1 98.38 89 THR B N 1
ATOM 5151 C CA . THR B 1 89 ? -28.109 -30.75 -10.086 1 98.38 89 THR B CA 1
ATOM 5152 C C . THR B 1 89 ? -28.469 -29.922 -11.32 1 98.38 89 THR B C 1
ATOM 5154 O O . THR B 1 89 ? -29.531 -29.312 -11.367 1 98.38 89 THR B O 1
ATOM 5157 N N . VAL B 1 90 ? -27.594 -29.906 -12.219 1 98.56 90 VAL B N 1
ATOM 5158 C CA . VAL B 1 90 ? -27.859 -29.312 -13.516 1 98.56 90 VAL B CA 1
ATOM 5159 C C . VAL B 1 90 ? -27.484 -30.281 -14.625 1 98.56 90 VAL B C 1
ATOM 5161 O O . VAL B 1 90 ? -26.734 -31.234 -14.391 1 98.56 90 VAL B O 1
ATOM 5164 N N . SER B 1 91 ? -28.047 -30.078 -15.797 1 97.25 91 SER B N 1
ATOM 5165 C CA . SER B 1 91 ? -27.797 -30.984 -16.922 1 97.25 91 SER B CA 1
ATOM 5166 C C . SER B 1 91 ? -27.266 -30.219 -18.125 1 97.25 91 SER B C 1
ATOM 5168 O O . SER B 1 91 ? -27.547 -29.031 -18.297 1 97.25 91 SER B O 1
ATOM 5170 N N . MET B 1 92 ? -26.484 -30.953 -18.844 1 96.81 92 MET B N 1
ATOM 5171 C CA . MET B 1 92 ? -26.047 -30.5 -20.156 1 96.81 92 MET B CA 1
ATOM 5172 C C . MET B 1 92 ? -25.672 -31.688 -21.047 1 96.81 92 MET B C 1
ATOM 5174 O O . MET B 1 92 ? -25.703 -32.844 -20.594 1 96.81 92 MET B O 1
ATOM 5178 N N . THR B 1 93 ? -25.438 -31.344 -22.328 1 96.75 93 THR B N 1
ATOM 5179 C CA . THR B 1 93 ? -25 -32.406 -23.266 1 96.75 93 THR B CA 1
ATOM 5180 C C . THR B 1 93 ? -23.578 -32.156 -23.719 1 96.75 93 THR B C 1
ATOM 5182 O O . THR B 1 93 ? -23.203 -31.016 -24.047 1 96.75 93 THR B O 1
ATOM 5185 N N . ILE B 1 94 ? -22.766 -33.188 -23.688 1 97.69 94 ILE B N 1
ATOM 5186 C CA . ILE B 1 94 ? -21.422 -33.125 -24.234 1 97.69 94 ILE B CA 1
ATOM 5187 C C . ILE B 1 94 ? -21.188 -34.312 -25.188 1 97.69 94 ILE B C 1
ATOM 5189 O O . ILE B 1 94 ? -21.281 -35.469 -24.781 1 97.69 94 ILE B O 1
ATOM 5193 N N . GLY B 1 95 ? -20.859 -34 -26.422 1 95.88 95 GLY B N 1
ATOM 5194 C CA . GLY B 1 95 ? -20.625 -35.031 -27.406 1 95.88 95 GLY B CA 1
ATOM 5195 C C . GLY B 1 95 ? -21.812 -35.969 -27.594 1 95.88 95 GLY B C 1
ATOM 5196 O O . GLY B 1 95 ? -21.656 -37.188 -27.75 1 95.88 95 GLY B O 1
ATOM 5197 N N . GLY B 1 96 ? -22.953 -35.438 -27.375 1 94.88 96 GLY B N 1
ATOM 5198 C CA . GLY B 1 96 ? -24.156 -36.219 -27.562 1 94.88 96 GLY B CA 1
ATOM 5199 C C . GLY B 1 96 ? -24.562 -37 -26.328 1 94.88 96 GLY B C 1
ATOM 5200 O O . GLY B 1 96 ? -25.594 -37.656 -26.312 1 94.88 96 GLY B O 1
ATOM 5201 N N . HIS B 1 97 ? -23.797 -36.875 -25.281 1 96.38 97 HIS B N 1
ATOM 5202 C CA . HIS B 1 97 ? -24.094 -37.562 -24.031 1 96.38 97 HIS B CA 1
ATOM 5203 C C . HIS B 1 97 ? -24.719 -36.625 -23.016 1 96.38 97 HIS B C 1
ATOM 5205 O O . HIS B 1 97 ? -24.297 -35.469 -22.891 1 96.38 97 HIS B O 1
ATOM 5211 N N . ASP B 1 98 ? -25.672 -37.156 -22.297 1 95.88 98 ASP B N 1
ATOM 5212 C CA . ASP B 1 98 ? -26.25 -36.406 -21.188 1 95.88 98 ASP B CA 1
ATOM 5213 C C . ASP B 1 98 ? -25.328 -36.375 -19.984 1 95.88 98 ASP B C 1
ATOM 5215 O O . ASP B 1 98 ? -24.797 -37.406 -19.594 1 95.88 98 ASP B O 1
ATOM 5219 N N . VAL B 1 99 ? -25.062 -35.25 -19.484 1 98.19 99 VAL B N 1
ATOM 5220 C CA . VAL B 1 99 ? -24.188 -35.094 -18.328 1 98.19 99 VAL B CA 1
ATOM 5221 C C . VAL B 1 99 ? -24.984 -34.469 -17.172 1 98.19 99 VAL B C 1
ATOM 5223 O O . VAL B 1 99 ? -25.547 -33.375 -17.328 1 98.19 99 VAL B O 1
ATOM 5226 N N . THR B 1 100 ? -25.062 -35.125 -16.047 1 98.69 100 THR B N 1
ATOM 5227 C CA . THR B 1 100 ? -25.609 -34.594 -14.812 1 98.69 100 THR B CA 1
ATOM 5228 C C . THR B 1 100 ? -24.5 -34.094 -13.898 1 98.69 100 THR B C 1
ATOM 5230 O O . THR B 1 100 ? -23.562 -34.844 -13.609 1 98.69 100 THR B O 1
ATOM 5233 N N . ILE B 1 101 ? -24.562 -32.844 -13.461 1 98.81 101 ILE B N 1
ATOM 5234 C CA . ILE B 1 101 ? -23.531 -32.25 -12.633 1 98.81 101 ILE B CA 1
ATOM 5235 C C . ILE B 1 101 ? -24.109 -31.953 -11.242 1 98.81 101 ILE B C 1
ATOM 5237 O O . ILE B 1 101 ? -25.094 -31.219 -11.109 1 98.81 101 ILE B O 1
ATOM 5241 N N . GLY B 1 102 ? -23.562 -32.562 -10.188 1 98.75 102 GLY B N 1
ATOM 5242 C CA . GLY B 1 102 ? -23.812 -32.188 -8.805 1 98.75 102 GLY B CA 1
ATOM 5243 C C . GLY B 1 102 ? -22.812 -31.172 -8.273 1 98.75 102 GLY B C 1
ATOM 5244 O O . GLY B 1 102 ? -21.969 -30.672 -9.023 1 98.75 102 GLY B O 1
ATOM 5245 N N . ALA B 1 103 ? -22.969 -30.828 -6.961 1 98.56 103 ALA B N 1
ATOM 5246 C CA . ALA B 1 103 ? -22.047 -29.828 -6.418 1 98.56 103 ALA B CA 1
ATOM 5247 C C . ALA B 1 103 ? -21.844 -30.031 -4.922 1 98.56 103 ALA B C 1
ATOM 5249 O O . ALA B 1 103 ? -22.703 -30.578 -4.234 1 98.56 103 ALA B O 1
ATOM 5250 N N . TRP B 1 104 ? -20.719 -29.688 -4.477 1 98.69 104 TRP B N 1
ATOM 5251 C CA . TRP B 1 104 ? -20.328 -29.578 -3.074 1 98.69 104 TRP B CA 1
ATOM 5252 C C . TRP B 1 104 ? -19.984 -28.141 -2.709 1 98.69 104 TRP B C 1
ATOM 5254 O O . TRP B 1 104 ? -19.688 -27.328 -3.584 1 98.69 104 TRP B O 1
ATOM 5264 N N . ARG B 1 105 ? -20.141 -27.797 -1.407 1 98.69 105 ARG B N 1
ATOM 5265 C CA . ARG B 1 105 ? -19.859 -26.422 -0.969 1 98.69 105 ARG B CA 1
ATOM 5266 C C . ARG B 1 105 ? -18.828 -26.406 0.15 1 98.69 105 ARG B C 1
ATOM 5268 O O . ARG B 1 105 ? -18.891 -27.219 1.077 1 98.69 105 ARG B O 1
ATOM 5275 N N . TYR B 1 106 ? -17.812 -25.609 0.036 1 98.56 106 TYR B N 1
ATOM 5276 C CA . TYR B 1 106 ? -16.859 -25.266 1.09 1 98.56 106 TYR B CA 1
ATOM 5277 C C . TYR B 1 106 ? -16.953 -23.781 1.442 1 98.56 106 TYR B C 1
ATOM 5279 O O . TYR B 1 106 ? -16.938 -22.922 0.557 1 98.56 106 TYR B O 1
ATOM 5287 N N . ASP B 1 107 ? -17.062 -23.469 2.725 1 98.38 107 ASP B N 1
ATOM 5288 C CA . ASP B 1 107 ? -17.188 -22.078 3.154 1 98.38 107 ASP B CA 1
ATOM 5289 C C . ASP B 1 107 ? -15.844 -21.531 3.643 1 98.38 107 ASP B C 1
ATOM 5291 O O . ASP B 1 107 ? -15.242 -22.094 4.566 1 98.38 107 ASP B O 1
ATOM 5295 N N . VAL B 1 108 ? -15.32 -20.531 2.967 1 98.19 108 VAL B N 1
ATOM 5296 C CA . VAL B 1 108 ? -14.156 -19.797 3.447 1 98.19 108 VAL B CA 1
ATOM 5297 C C . VAL B 1 108 ? -14.602 -18.688 4.398 1 98.19 108 VAL B C 1
ATOM 5299 O O . VAL B 1 108 ? -15.359 -17.797 4.008 1 98.19 108 VAL B O 1
ATOM 5302 N N . GLU B 1 109 ? -14.102 -18.719 5.594 1 96.69 109 GLU B N 1
ATOM 5303 C CA . GLU B 1 109 ? -14.547 -17.766 6.613 1 96.69 109 GLU B CA 1
ATOM 5304 C C . GLU B 1 109 ? -13.406 -16.859 7.059 1 96.69 109 GLU B C 1
ATOM 5306 O O . GLU B 1 109 ? -12.266 -17.297 7.184 1 96.69 109 GLU B O 1
ATOM 5311 N N . SER B 1 110 ? -13.68 -15.641 7.156 1 93.69 110 SER B N 1
ATOM 5312 C CA . SER B 1 110 ? -12.758 -14.664 7.727 1 93.69 110 SER B CA 1
ATOM 5313 C C . SER B 1 110 ? -13.148 -14.297 9.156 1 93.69 110 SER B C 1
ATOM 5315 O O . SER B 1 110 ? -14.336 -14.164 9.461 1 93.69 110 SER B O 1
ATOM 5317 N N . GLU B 1 111 ? -12.195 -14.164 10.039 1 84.56 111 GLU B N 1
ATOM 5318 C CA . GLU B 1 111 ? -12.445 -13.781 11.422 1 84.56 111 GLU B CA 1
ATOM 5319 C C . GLU B 1 111 ? -13.047 -12.383 11.508 1 84.56 111 GLU B C 1
ATOM 5321 O O . GLU B 1 111 ? -13.875 -12.109 12.383 1 84.56 111 GLU B O 1
ATOM 5326 N N . HIS B 1 112 ? -12.711 -11.531 10.633 1 80.88 112 HIS B N 1
ATOM 5327 C CA . HIS B 1 112 ? -13.102 -10.125 10.742 1 80.88 112 HIS B CA 1
ATOM 5328 C C . HIS B 1 112 ? -13.969 -9.703 9.562 1 80.88 112 HIS B C 1
ATOM 5330 O O . HIS B 1 112 ? -14.305 -8.523 9.43 1 80.88 112 HIS B O 1
ATOM 5336 N N . GLY B 1 113 ? -14.32 -10.703 8.711 1 88.75 113 GLY B N 1
ATOM 5337 C CA . GLY B 1 113 ? -15.125 -10.406 7.539 1 88.75 113 GLY B CA 1
ATOM 5338 C C . GLY B 1 113 ? -16.344 -11.305 7.41 1 88.75 113 GLY B C 1
ATOM 5339 O O . GLY B 1 113 ? -17.125 -11.445 8.359 1 88.75 113 GLY B O 1
ATOM 5340 N N . GLY B 1 114 ? -16.484 -11.7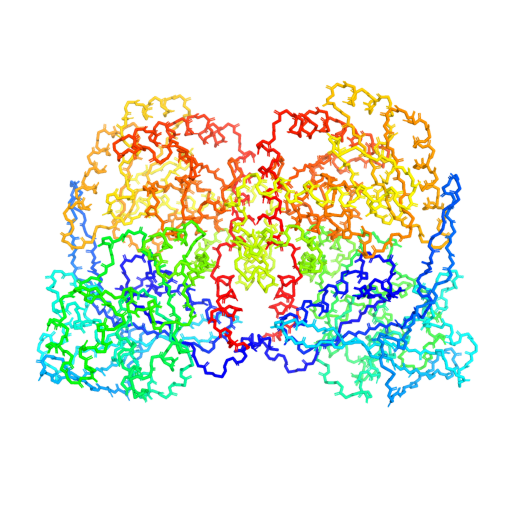42 6.242 1 93.5 114 GLY B N 1
ATOM 5341 C CA . GLY B 1 114 ? -17.641 -12.57 5.965 1 93.5 114 GLY B CA 1
ATOM 5342 C C . GLY B 1 114 ? -17.281 -13.977 5.527 1 93.5 114 GLY B C 1
ATOM 5343 O O . GLY B 1 114 ? -16.234 -14.5 5.91 1 93.5 114 GLY B O 1
ATOM 5344 N N . THR B 1 115 ? -18.219 -14.617 4.992 1 97.25 115 THR B N 1
ATOM 5345 C CA . THR B 1 115 ? -18.078 -15.977 4.473 1 97.25 115 THR B CA 1
ATOM 5346 C C . THR B 1 115 ? -18.266 -16 2.959 1 97.25 115 THR B C 1
ATOM 5348 O O . THR B 1 115 ? -19.203 -15.375 2.439 1 97.25 115 THR B O 1
ATOM 5351 N N . VAL B 1 116 ? -17.391 -16.641 2.309 1 98.19 116 VAL B N 1
ATOM 5352 C CA . VAL B 1 116 ? -17.5 -16.797 0.864 1 98.19 116 VAL B CA 1
ATOM 5353 C C . VAL B 1 116 ? -17.516 -18.281 0.513 1 98.19 116 VAL B C 1
ATOM 5355 O O . VAL B 1 116 ? -16.547 -19.016 0.792 1 98.19 116 VAL B O 1
ATOM 5358 N N . PRO B 1 117 ? -18.562 -18.75 -0.104 1 98.69 117 PRO B N 1
ATOM 5359 C CA . PRO B 1 117 ? -18.625 -20.156 -0.49 1 98.69 117 PRO B CA 1
ATOM 5360 C C . PRO B 1 117 ? -17.844 -20.469 -1.763 1 98.69 117 PRO B C 1
ATOM 5362 O O . PRO B 1 117 ? -17.734 -19.609 -2.641 1 98.69 117 PRO B O 1
ATOM 5365 N N . VAL B 1 118 ? -17.312 -21.625 -1.78 1 98.81 118 VAL B N 1
ATOM 5366 C CA . VAL B 1 118 ? -16.75 -22.188 -3 1 98.81 118 VAL B CA 1
ATOM 5367 C C . VAL B 1 118 ? -17.578 -23.406 -3.436 1 98.81 118 VAL B C 1
ATOM 5369 O O . VAL B 1 118 ? -17.703 -24.375 -2.693 1 98.81 118 VAL B O 1
ATOM 5372 N N . ILE B 1 119 ? -18.141 -23.266 -4.633 1 98.88 119 ILE B N 1
ATOM 5373 C CA . ILE B 1 119 ? -18.953 -24.344 -5.207 1 98.88 119 ILE B CA 1
ATOM 5374 C C . ILE B 1 119 ? -18.062 -25.25 -6.047 1 98.88 119 ILE B C 1
ATOM 5376 O O . ILE B 1 119 ? -17.391 -24.797 -6.973 1 98.88 119 ILE B O 1
ATOM 5380 N N . MET B 1 120 ? -18.078 -26.531 -5.73 1 98.81 120 MET B N 1
ATOM 5381 C CA . MET B 1 120 ? -17.266 -27.531 -6.418 1 98.81 120 MET B CA 1
ATOM 5382 C C . MET B 1 120 ? -18.125 -28.5 -7.207 1 98.81 120 MET B C 1
ATOM 5384 O O . MET B 1 120 ? -18.844 -29.312 -6.621 1 98.81 120 MET B O 1
ATOM 5388 N N . LEU B 1 121 ? -17.984 -28.438 -8.477 1 98.88 121 LEU B N 1
ATOM 5389 C CA . LEU B 1 121 ? -18.828 -29.234 -9.367 1 98.88 121 LEU B CA 1
ATOM 5390 C C . LEU B 1 121 ? -18.391 -30.703 -9.367 1 98.88 121 LEU B C 1
ATOM 5392 O O . LEU B 1 121 ? -17.188 -30.984 -9.305 1 98.88 121 LEU B O 1
ATOM 5396 N N . ASP B 1 122 ? -19.328 -31.641 -9.5 1 98.69 122 ASP B N 1
ATOM 5397 C CA . ASP B 1 122 ? -19.062 -33.062 -9.383 1 98.69 122 ASP B CA 1
ATOM 5398 C C . ASP B 1 122 ? -19.859 -33.844 -10.422 1 98.69 122 ASP B C 1
ATOM 5400 O O . ASP B 1 122 ? -21.094 -33.875 -10.383 1 98.69 122 ASP B O 1
ATOM 5404 N N . THR B 1 123 ? -19.172 -34.531 -11.328 1 98.62 123 THR B N 1
ATOM 5405 C CA . THR B 1 123 ? -19.828 -35.344 -12.328 1 98.62 123 THR B CA 1
ATOM 5406 C C . THR B 1 123 ? -19.719 -36.844 -11.969 1 98.62 123 THR B C 1
ATOM 5408 O O . THR B 1 123 ? -20.234 -37.688 -12.68 1 98.62 123 THR B O 1
ATOM 5411 N N . ASP B 1 124 ? -18.953 -37.125 -10.914 1 97.81 124 ASP B N 1
ATOM 5412 C CA . ASP B 1 124 ? -18.828 -38.531 -10.492 1 97.81 124 ASP B CA 1
ATOM 5413 C C . ASP B 1 124 ? -20.094 -39.031 -9.82 1 97.81 124 ASP B C 1
ATOM 5415 O O . ASP B 1 124 ? -20.125 -39.219 -8.609 1 97.81 124 ASP B O 1
ATOM 5419 N N . ARG B 1 125 ? -20.984 -39.344 -10.641 1 96.62 125 ARG B N 1
ATOM 5420 C CA . ARG B 1 125 ? -22.312 -39.781 -10.234 1 96.62 125 ARG B CA 1
ATOM 5421 C C . ARG B 1 125 ? -22.703 -41.062 -10.938 1 96.62 125 ARG B C 1
ATOM 5423 O O . ARG B 1 125 ? -22.297 -41.312 -12.086 1 96.62 125 ARG B O 1
ATOM 5430 N N . GLU B 1 126 ? -23.625 -41.812 -10.359 1 96 126 GLU B N 1
ATOM 5431 C CA . GLU B 1 126 ? -24.047 -43.094 -10.898 1 96 126 GLU B CA 1
ATOM 5432 C C . GLU B 1 126 ? -24.859 -42.938 -12.172 1 96 126 GLU B C 1
ATOM 5434 O O . GLU B 1 126 ? -24.875 -43.812 -13.031 1 96 126 GLU B O 1
ATOM 5439 N N . ASP B 1 127 ? -25.5 -41.844 -12.344 1 96.44 127 ASP B N 1
ATOM 5440 C CA . ASP B 1 127 ? -26.391 -41.625 -13.484 1 96.44 127 ASP B CA 1
ATOM 5441 C C . ASP B 1 127 ? -25.625 -41.125 -14.703 1 96.44 127 ASP B C 1
ATOM 5443 O O . ASP B 1 127 ? -26.203 -40.875 -15.75 1 96.44 127 ASP B O 1
ATOM 5447 N N . ASN B 1 128 ? -24.312 -40.969 -14.633 1 98.19 128 ASN B N 1
ATOM 5448 C CA . ASN B 1 128 ? -23.469 -40.562 -15.75 1 98.19 128 ASN B CA 1
ATOM 5449 C C . ASN B 1 128 ? -22.688 -41.75 -16.328 1 98.19 128 ASN B C 1
ATOM 5451 O O . ASN B 1 128 ? -22.406 -42.719 -15.617 1 98.19 128 ASN B O 1
ATOM 5455 N N . ASP B 1 129 ? -22.297 -41.625 -17.609 1 96.62 129 ASP B N 1
ATOM 5456 C CA . ASP B 1 129 ? -21.375 -42.594 -18.219 1 96.62 129 ASP B CA 1
ATOM 5457 C C . ASP B 1 129 ? -20.016 -42.562 -17.531 1 96.62 129 ASP B C 1
ATOM 5459 O O . ASP B 1 129 ? -19.641 -41.531 -16.938 1 96.62 129 ASP B O 1
ATOM 5463 N N . ASN B 1 130 ? -19.312 -43.625 -17.688 1 95.88 130 ASN B N 1
ATOM 5464 C CA . ASN B 1 130 ? -18.031 -43.781 -17 1 95.88 130 ASN B CA 1
ATOM 5465 C C . ASN B 1 130 ? -17.078 -42.656 -17.344 1 95.88 130 ASN B C 1
ATOM 5467 O O . ASN B 1 130 ? -16.422 -42.062 -16.4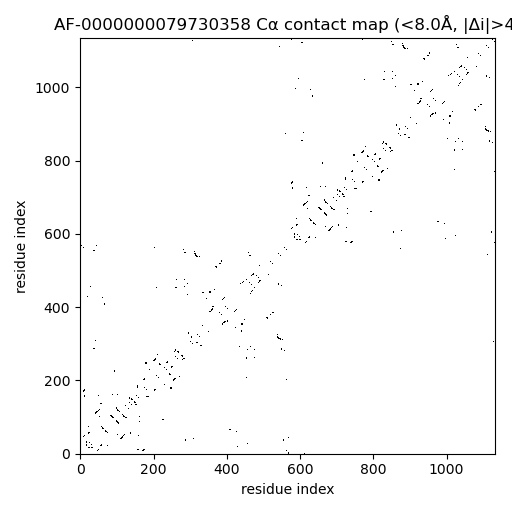69 1 95.88 130 ASN B O 1
ATOM 5471 N N . TRP B 1 131 ? -16.938 -42.344 -18.594 1 96.06 131 TRP B N 1
ATOM 5472 C CA . TRP B 1 131 ? -15.977 -41.312 -18.969 1 96.06 131 TRP B CA 1
ATOM 5473 C C . TRP B 1 131 ? -16.406 -39.938 -18.469 1 96.06 131 TRP B C 1
ATOM 5475 O O . TRP B 1 131 ? -15.57 -39.094 -18.172 1 96.06 131 TRP B O 1
ATOM 5485 N N . ILE B 1 132 ? -17.734 -39.719 -18.344 1 97.88 132 ILE B N 1
ATOM 5486 C CA . ILE B 1 132 ? -18.266 -38.469 -17.812 1 97.88 132 ILE B CA 1
ATOM 5487 C C . ILE B 1 132 ? -17.953 -38.344 -16.328 1 97.88 132 ILE B C 1
ATOM 5489 O O . ILE B 1 132 ? -17.641 -37.281 -15.82 1 97.88 132 ILE B O 1
ATOM 5493 N N . ARG B 1 133 ? -18.062 -39.469 -15.633 1 97.75 133 ARG B N 1
ATOM 5494 C CA . ARG B 1 133 ? -17.75 -39.5 -14.203 1 97.75 133 ARG B CA 1
ATOM 5495 C C . ARG B 1 133 ? -16.344 -39 -13.93 1 97.75 133 ARG B C 1
ATOM 5497 O O . ARG B 1 133 ? -16.062 -38.438 -12.875 1 97.75 133 ARG B O 1
ATOM 5504 N N . GLU B 1 134 ? -15.453 -39.156 -14.852 1 97.62 134 GLU B N 1
ATOM 5505 C CA . GLU B 1 134 ? -14.031 -38.875 -14.672 1 97.62 134 GLU B CA 1
ATOM 5506 C C . GLU B 1 134 ? -13.734 -37.375 -14.891 1 97.62 134 GLU B C 1
ATOM 5508 O O . GLU B 1 134 ? -12.664 -36.906 -14.523 1 97.62 134 GLU B O 1
ATOM 5513 N N . LEU B 1 135 ? -14.648 -36.625 -15.375 1 98.19 135 LEU B N 1
ATOM 5514 C CA . LEU B 1 135 ? -14.391 -35.25 -15.82 1 98.19 135 LEU B CA 1
ATOM 5515 C C . LEU B 1 135 ? -14 -34.344 -14.648 1 98.19 135 LEU B C 1
ATOM 5517 O O . LEU B 1 135 ? -13.305 -33.344 -14.828 1 98.19 135 LEU B O 1
ATOM 5521 N N . THR B 1 136 ? -14.391 -34.688 -13.406 1 97.88 136 THR B N 1
ATOM 5522 C CA . THR B 1 136 ? -14.125 -33.844 -12.258 1 97.88 136 THR B CA 1
ATOM 5523 C C . THR B 1 136 ? -13.266 -34.562 -11.227 1 97.88 136 THR B C 1
ATOM 5525 O O . THR B 1 136 ? -13.328 -34.281 -10.031 1 97.88 136 THR B O 1
ATOM 5528 N N . GLN B 1 137 ? -12.445 -35.5 -11.672 1 96.19 137 GLN B N 1
ATOM 5529 C CA . GLN B 1 137 ? -11.711 -36.344 -10.719 1 96.19 137 GLN B CA 1
ATOM 5530 C C . GLN B 1 137 ? -10.297 -35.812 -10.5 1 96.19 137 GLN B C 1
ATOM 5532 O O . GLN B 1 137 ? -9.75 -35.938 -9.406 1 96.19 137 GLN B O 1
ATOM 5537 N N . ARG B 1 138 ? -9.727 -35.281 -11.586 1 95.62 138 ARG B N 1
ATOM 5538 C CA . ARG B 1 138 ? -8.328 -34.875 -11.484 1 95.62 138 ARG B CA 1
ATOM 5539 C C . ARG B 1 138 ? -8.141 -33.438 -11.938 1 95.62 138 ARG B C 1
ATOM 5541 O O . ARG B 1 138 ? -8.758 -33 -12.914 1 95.62 138 ARG B O 1
ATOM 5548 N N . VAL B 1 139 ? -7.32 -32.781 -11.188 1 94.31 139 VAL B N 1
ATOM 5549 C CA . VAL B 1 139 ? -6.992 -31.406 -11.57 1 94.31 139 VAL B CA 1
ATOM 5550 C C . VAL B 1 139 ? -6.305 -31.406 -12.938 1 94.31 139 VAL B C 1
ATOM 5552 O O . VAL B 1 139 ? -5.293 -32.094 -13.133 1 94.31 139 VAL B O 1
ATOM 5555 N N . TYR B 1 140 ? -6.805 -30.75 -13.938 1 93.88 140 TYR B N 1
ATOM 5556 C CA . TYR B 1 140 ? -6.297 -30.516 -15.289 1 93.88 140 TYR B CA 1
ATOM 5557 C C . TYR B 1 140 ? -6.309 -31.812 -16.094 1 93.88 140 TYR B C 1
ATOM 5559 O O . TYR B 1 140 ? -5.707 -31.875 -17.172 1 93.88 140 TYR B O 1
ATOM 5567 N N . ALA B 1 141 ? -6.762 -32.938 -15.594 1 94.25 141 ALA B N 1
ATOM 5568 C CA . ALA B 1 141 ? -6.988 -34.188 -16.312 1 94.25 141 ALA B CA 1
ATOM 5569 C C . ALA B 1 141 ? -5.688 -34.719 -16.922 1 94.25 141 ALA B C 1
ATOM 5571 O O . ALA B 1 141 ? -5.625 -35 -18.109 1 94.25 141 ALA B O 1
ATOM 5572 N N . PRO B 1 142 ? -4.688 -34.969 -16.141 1 94.25 142 PRO B N 1
ATOM 5573 C CA . PRO B 1 142 ? -3.414 -35.438 -16.688 1 94.25 142 PRO B CA 1
ATOM 5574 C C . PRO B 1 142 ? -3.559 -36.75 -17.469 1 94.25 142 PRO B C 1
ATOM 5576 O O . PRO B 1 142 ? -4.266 -37.656 -17.031 1 94.25 142 PRO B O 1
ATOM 5579 N N . GLY B 1 143 ? -2.926 -36.781 -18.641 1 92.31 143 GLY B N 1
ATOM 5580 C CA . GLY B 1 143 ? -2.869 -38 -19.453 1 92.31 143 GLY B CA 1
ATOM 5581 C C . GLY B 1 143 ? -4.074 -38.156 -20.344 1 92.31 143 GLY B C 1
ATOM 5582 O O . GLY B 1 143 ? -4.148 -39.125 -21.125 1 92.31 143 GLY B O 1
ATOM 5583 N N . LYS B 1 144 ? -4.996 -37.281 -20.312 1 95.75 144 LYS B N 1
ATOM 5584 C CA . LYS B 1 144 ? -6.199 -37.406 -21.141 1 95.75 144 LYS B CA 1
ATOM 5585 C C . LYS B 1 144 ? -6.027 -36.656 -22.469 1 95.75 144 LYS B C 1
ATOM 5587 O O . LYS B 1 144 ? -5.105 -35.844 -22.609 1 95.75 144 LYS B O 1
ATOM 5592 N N . ASP B 1 145 ? -6.809 -36.938 -23.438 1 95.56 145 ASP B N 1
ATOM 5593 C CA . ASP B 1 145 ? -6.684 -36.312 -24.75 1 95.56 145 ASP B CA 1
ATOM 5594 C C . ASP B 1 145 ? -7.367 -34.969 -24.797 1 95.56 145 ASP B C 1
ATOM 5596 O O . ASP B 1 145 ? -7.922 -34.5 -23.797 1 95.56 145 ASP B O 1
ATOM 5600 N N . GLU B 1 146 ? -7.324 -34.281 -25.922 1 95.69 146 GLU B N 1
ATOM 5601 C CA . GLU B 1 146 ? -7.812 -32.938 -26.094 1 95.69 146 GLU B CA 1
ATOM 5602 C C . GLU B 1 146 ? -9.328 -32.844 -25.922 1 95.69 146 GLU B C 1
ATOM 5604 O O . GLU B 1 146 ? -9.852 -31.906 -25.344 1 95.69 146 GLU B O 1
ATOM 5609 N N . GLY B 1 147 ? -9.977 -33.812 -26.453 1 96.19 147 GLY B N 1
ATOM 5610 C CA . GLY B 1 147 ? -11.422 -33.812 -26.297 1 96.19 147 GLY B CA 1
ATOM 5611 C C . GLY B 1 147 ? -11.875 -33.875 -24.859 1 96.19 147 GLY B C 1
ATOM 5612 O O . GLY B 1 147 ? -12.82 -33.188 -24.469 1 96.19 147 GLY B O 1
ATOM 5613 N N . PHE B 1 148 ? -11.234 -34.75 -24.109 1 97.19 148 PHE B N 1
ATOM 5614 C CA . PHE B 1 148 ? -11.539 -34.875 -22.688 1 97.19 148 PHE B CA 1
ATOM 5615 C C . PHE B 1 148 ? -11.289 -33.562 -21.953 1 97.19 148 PHE B C 1
ATOM 5617 O O . PHE B 1 148 ? -12.117 -33.125 -21.156 1 97.19 148 PHE B O 1
ATOM 5624 N N . LYS B 1 149 ? -10.172 -32.906 -22.25 1 96.62 149 LYS B N 1
ATOM 5625 C CA . LYS B 1 149 ? -9.828 -31.656 -21.609 1 96.62 149 LYS B CA 1
ATOM 5626 C C . LYS B 1 149 ? -10.859 -30.578 -21.938 1 96.62 149 LYS B C 1
ATOM 5628 O O . LYS B 1 149 ? -11.266 -29.812 -21.062 1 96.62 149 LYS B O 1
ATOM 5633 N N . LEU B 1 150 ? -11.266 -30.547 -23.125 1 97.12 150 LEU B N 1
ATOM 5634 C CA . LEU B 1 150 ? -12.289 -29.578 -23.516 1 97.12 150 LEU B CA 1
ATOM 5635 C C . LEU B 1 150 ? -13.602 -29.844 -22.781 1 97.12 150 LEU B C 1
ATOM 5637 O O . LEU B 1 150 ? -14.312 -28.906 -22.406 1 97.12 150 LEU B O 1
ATOM 5641 N N . ALA B 1 151 ? -13.898 -31.141 -22.672 1 98.06 151 ALA B N 1
ATOM 5642 C CA . ALA B 1 151 ? -15.102 -31.5 -21.922 1 98.06 151 ALA B CA 1
ATOM 5643 C C . ALA B 1 151 ? -15.031 -31 -20.484 1 98.06 151 ALA B C 1
ATOM 5645 O O . ALA B 1 151 ? -16.031 -30.531 -19.938 1 98.06 151 ALA B O 1
ATOM 5646 N N . VAL B 1 152 ? -13.883 -31.094 -19.891 1 98.25 152 VAL B N 1
ATOM 5647 C CA . VAL B 1 152 ? -13.664 -30.594 -18.531 1 98.25 152 VAL B CA 1
ATOM 5648 C C . VAL B 1 152 ? -13.938 -29.094 -18.484 1 98.25 152 VAL B C 1
ATOM 5650 O O . VAL B 1 152 ? -14.609 -28.594 -17.578 1 98.25 152 VAL B O 1
ATOM 5653 N N . TYR B 1 153 ? -13.461 -28.359 -19.531 1 98.12 153 TYR B N 1
ATOM 5654 C CA . TYR B 1 153 ? -13.656 -26.906 -19.578 1 98.12 153 TYR B CA 1
ATOM 5655 C C . TYR B 1 153 ? -15.133 -26.562 -19.75 1 98.12 153 TYR B C 1
ATOM 5657 O O . TYR B 1 153 ? -15.609 -25.578 -19.188 1 98.12 153 TYR B O 1
ATOM 5665 N N . LEU B 1 154 ? -15.836 -27.375 -20.5 1 98.25 154 LEU B N 1
ATOM 5666 C CA . LEU B 1 154 ? -17.266 -27.172 -20.688 1 98.25 154 LEU B CA 1
ATOM 5667 C C . LEU B 1 154 ? -18.031 -27.344 -19.391 1 98.25 154 LEU B C 1
ATOM 5669 O O . LEU B 1 154 ? -18.938 -26.562 -19.078 1 98.25 154 LEU B O 1
ATOM 5673 N N . VAL B 1 155 ? -17.625 -28.328 -18.609 1 98.69 155 VAL B N 1
ATOM 5674 C CA . VAL B 1 155 ? -18.266 -28.562 -17.328 1 98.69 155 VAL B CA 1
ATOM 5675 C C . VAL B 1 155 ? -17.969 -27.391 -16.391 1 98.69 155 VAL B C 1
ATOM 5677 O O . VAL B 1 155 ? -18.875 -26.891 -15.711 1 98.69 155 VAL B O 1
ATOM 5680 N N . LEU B 1 156 ? -16.75 -26.938 -16.328 1 98.69 156 LEU B N 1
ATOM 5681 C CA . LEU B 1 156 ? -16.391 -25.828 -15.477 1 98.69 156 LEU B CA 1
ATOM 5682 C C . LEU B 1 156 ? -17.156 -24.562 -15.867 1 98.69 156 LEU B C 1
ATOM 5684 O O . LEU B 1 156 ? -17.719 -23.891 -15 1 98.69 156 LEU B O 1
ATOM 5688 N N . GLY B 1 157 ? -17.125 -24.266 -17.156 1 98.44 157 GLY B N 1
ATOM 5689 C CA . GLY B 1 157 ? -17.719 -23.031 -17.641 1 98.44 157 GLY B CA 1
ATOM 5690 C C . GLY B 1 157 ? -19.25 -23.062 -17.656 1 98.44 157 GLY B C 1
ATOM 5691 O O . GLY B 1 157 ? -19.891 -22.375 -16.859 1 98.44 157 GLY B O 1
ATOM 5692 N N . ILE B 1 158 ? -19.828 -23.922 -18.547 1 98.31 158 ILE B N 1
ATOM 5693 C CA . ILE B 1 158 ? -21.266 -24.016 -18.75 1 98.31 158 ILE B CA 1
ATOM 5694 C C . ILE B 1 158 ? -21.922 -24.578 -17.5 1 98.31 158 ILE B C 1
ATOM 5696 O O . ILE B 1 158 ? -22.891 -24.031 -16.984 1 98.31 158 ILE B O 1
ATOM 5700 N N . GLY B 1 159 ? -21.375 -25.672 -16.984 1 98.62 159 GLY B N 1
ATOM 5701 C CA . GLY B 1 159 ? -21.891 -26.266 -15.758 1 98.62 159 GLY B CA 1
ATOM 5702 C C . GLY B 1 159 ? -21.844 -25.312 -14.578 1 98.62 159 GLY B C 1
ATOM 5703 O O . GLY B 1 159 ? -22.766 -25.297 -13.758 1 98.62 159 GLY B O 1
ATOM 5704 N N . GLY B 1 160 ? -20.766 -24.547 -14.445 1 98.75 160 GLY B N 1
ATOM 5705 C CA . GLY B 1 160 ? -20.625 -23.578 -13.359 1 98.75 160 GLY B CA 1
ATOM 5706 C C . GLY B 1 160 ? -21.703 -22.5 -13.375 1 98.75 160 GLY B C 1
ATOM 5707 O O . GLY B 1 160 ? -22.312 -22.219 -12.344 1 98.75 160 GLY B O 1
ATOM 5708 N N . VAL B 1 161 ? -21.969 -21.938 -14.555 1 98.69 161 VAL B N 1
ATOM 5709 C CA . VAL B 1 161 ? -22.969 -20.891 -14.703 1 98.69 161 VAL B CA 1
ATOM 5710 C C . VAL B 1 161 ? -24.344 -21.453 -14.352 1 98.69 161 VAL B C 1
ATOM 5712 O O . VAL B 1 161 ? -25.094 -20.844 -13.578 1 98.69 161 VAL B O 1
ATOM 5715 N N . ARG B 1 162 ? -24.672 -22.609 -14.891 1 98.62 162 ARG B N 1
ATOM 5716 C CA . ARG B 1 162 ? -25.969 -23.234 -14.656 1 98.62 162 ARG B CA 1
ATOM 5717 C C . ARG B 1 162 ? -26.156 -23.578 -13.18 1 98.62 162 ARG B C 1
ATOM 5719 O O . ARG B 1 162 ? -27.25 -23.422 -12.633 1 98.62 162 ARG B O 1
ATOM 5726 N N . MET B 1 163 ? -25.109 -24.047 -12.57 1 98.88 163 MET B N 1
ATOM 5727 C CA . MET B 1 163 ? -25.188 -24.406 -11.164 1 98.88 163 MET B CA 1
ATOM 5728 C C . MET B 1 163 ? -25.438 -23.188 -10.297 1 98.88 163 MET B C 1
ATOM 5730 O O . MET B 1 163 ? -26.25 -23.219 -9.367 1 98.88 163 MET B O 1
ATOM 5734 N N . LEU B 1 164 ? -24.734 -22.094 -10.562 1 98.75 164 LEU B N 1
ATOM 5735 C CA . LEU B 1 164 ? -24.953 -20.875 -9.805 1 98.75 164 LEU B CA 1
ATOM 5736 C C . LEU B 1 164 ? -26.391 -20.391 -9.953 1 98.75 164 LEU B C 1
ATOM 5738 O O . LEU B 1 164 ? -27 -19.922 -8.984 1 98.75 164 LEU B O 1
ATOM 5742 N N . ASP B 1 165 ? -26.953 -20.547 -11.164 1 97.88 165 ASP B N 1
ATOM 5743 C CA . ASP B 1 165 ? -28.359 -20.219 -11.383 1 97.88 165 ASP B CA 1
ATOM 5744 C C . ASP B 1 165 ? -29.281 -21.094 -10.539 1 97.88 165 ASP B C 1
ATOM 5746 O O . ASP B 1 165 ? -30.203 -20.594 -9.891 1 97.88 165 ASP B O 1
ATOM 5750 N N . GLU B 1 166 ? -29.016 -22.344 -10.641 1 98.38 166 GLU B N 1
ATOM 5751 C CA . GLU B 1 166 ? -29.828 -23.312 -9.914 1 98.38 166 GLU B CA 1
ATOM 5752 C C . GLU B 1 166 ? -29.797 -23.031 -8.414 1 98.38 166 GLU B C 1
ATOM 5754 O O . GLU B 1 166 ? -30.797 -23.219 -7.727 1 98.38 166 GLU B O 1
ATOM 5759 N N . LEU B 1 167 ? -28.688 -22.609 -7.914 1 98.38 167 LEU B N 1
ATOM 5760 C CA . LEU B 1 167 ? -28.516 -22.344 -6.488 1 98.38 167 LEU B CA 1
ATOM 5761 C C . LEU B 1 167 ? -29.047 -20.953 -6.125 1 98.38 167 LEU B C 1
ATOM 5763 O O . LEU B 1 167 ? -29.062 -20.578 -4.949 1 98.38 167 LEU B O 1
ATOM 5767 N N . GLY B 1 168 ? -29.375 -20.109 -7.051 1 97.56 168 GLY B N 1
ATOM 5768 C CA . GLY B 1 168 ? -30.062 -18.859 -6.812 1 97.56 168 GLY B CA 1
ATOM 5769 C C . GLY B 1 168 ? -29.109 -17.672 -6.664 1 97.56 168 GLY B C 1
ATOM 5770 O O . GLY B 1 168 ? -29.5 -16.625 -6.133 1 97.56 168 GLY B O 1
ATOM 5771 N N . TYR B 1 169 ? -27.922 -17.828 -7.121 1 97.44 169 TYR B N 1
ATOM 5772 C CA . TYR B 1 169 ? -27 -16.719 -7.055 1 97.44 169 TYR B CA 1
ATOM 5773 C C . TYR B 1 169 ? -27.344 -15.656 -8.102 1 97.44 169 TYR B C 1
ATOM 5775 O O . TYR B 1 169 ? -27.609 -15.992 -9.258 1 97.44 169 TYR B O 1
ATOM 5783 N N . ASP B 1 170 ? -27.406 -14.438 -7.758 1 96.25 170 ASP B N 1
ATOM 5784 C CA . ASP B 1 170 ? -27.516 -13.32 -8.688 1 96.25 170 ASP B CA 1
ATOM 5785 C C . ASP B 1 170 ? -26.141 -12.789 -9.078 1 96.25 170 ASP B C 1
ATOM 5787 O O . ASP B 1 170 ? -25.656 -11.812 -8.508 1 96.25 170 ASP B O 1
ATOM 5791 N N . VAL B 1 171 ? -25.531 -13.375 -10.062 1 97.06 171 VAL B N 1
ATOM 5792 C CA . VAL B 1 171 ? -24.156 -13.055 -10.43 1 97.06 171 VAL B CA 1
ATOM 5793 C C . VAL B 1 171 ? -24.141 -11.852 -11.367 1 97.06 171 VAL B C 1
ATOM 5795 O O . VAL B 1 171 ? -24.766 -11.875 -12.43 1 97.06 171 VAL B O 1
ATOM 5798 N N . SER B 1 172 ? -23.438 -10.789 -10.961 1 95.5 172 SER B N 1
ATOM 5799 C CA . SER B 1 172 ? -23.297 -9.602 -11.797 1 95.5 172 SER B CA 1
ATOM 5800 C C . SER B 1 172 ? -22 -9.625 -12.578 1 95.5 172 SER B C 1
ATOM 5802 O O . SER B 1 172 ? -21.891 -8.992 -13.633 1 95.5 172 SER B O 1
ATOM 5804 N N . THR B 1 173 ? -21 -10.344 -12.023 1 97.62 173 THR B N 1
ATOM 5805 C CA . THR B 1 173 ? -19.688 -10.383 -12.664 1 97.62 173 THR B CA 1
ATOM 5806 C C . THR B 1 173 ? -19.094 -11.789 -12.57 1 97.62 173 THR B C 1
ATOM 5808 O O . THR B 1 173 ? -18.938 -12.336 -11.477 1 97.62 173 THR B O 1
ATOM 5811 N N . TYR B 1 174 ? -18.781 -12.391 -13.727 1 98.44 174 TYR B N 1
ATOM 5812 C CA . TYR B 1 174 ? -18 -13.617 -13.805 1 98.44 174 TYR B CA 1
ATOM 5813 C C . TYR B 1 174 ? -16.531 -13.305 -14.023 1 98.44 174 TYR B C 1
ATOM 5815 O O . TYR B 1 174 ? -16.156 -12.766 -15.07 1 98.44 174 TYR B O 1
ATOM 5823 N N . HIS B 1 175 ? -15.742 -13.586 -13.047 1 98.75 175 HIS B N 1
ATOM 5824 C CA . HIS B 1 175 ? -14.305 -13.398 -13.164 1 98.75 175 HIS B CA 1
ATOM 5825 C C . HIS B 1 175 ? -13.609 -14.695 -13.57 1 98.75 175 HIS B C 1
ATOM 5827 O O . HIS B 1 175 ? -13.547 -15.648 -12.789 1 98.75 175 HIS B O 1
ATOM 5833 N N . MET B 1 176 ? -13.125 -14.695 -14.758 1 98.62 176 MET B N 1
ATOM 5834 C CA . MET B 1 176 ? -12.469 -15.883 -15.312 1 98.62 176 MET B CA 1
ATOM 5835 C C . MET B 1 176 ? -10.984 -15.891 -14.961 1 98.62 176 MET B C 1
ATOM 5837 O O . MET B 1 176 ? -10.234 -15.023 -15.406 1 98.62 176 MET B O 1
ATOM 5841 N N . ASN B 1 177 ? -10.547 -16.812 -14.148 1 95.75 177 ASN B N 1
ATOM 5842 C CA . ASN B 1 177 ? -9.164 -17.109 -13.789 1 95.75 177 ASN B CA 1
ATOM 5843 C C . ASN B 1 177 ? -8.781 -18.547 -14.188 1 95.75 177 ASN B C 1
ATOM 5845 O O . ASN B 1 177 ? -8.953 -19.469 -13.398 1 95.75 177 ASN B O 1
ATOM 5849 N N . GLU B 1 178 ? -8.32 -18.656 -15.297 1 91 178 GLU B N 1
ATOM 5850 C CA . GLU B 1 178 ? -7.684 -18.172 -16.516 1 91 178 GLU B CA 1
ATOM 5851 C C . GLU B 1 178 ? -8.383 -18.703 -17.75 1 91 178 GLU B C 1
ATOM 5853 O O . GLU B 1 178 ? -9.57 -19.031 -17.719 1 91 178 GLU B O 1
ATOM 5858 N N . GLY B 1 179 ? -7.844 -18.922 -18.828 1 94.19 179 GLY B N 1
ATOM 5859 C CA . GLY B 1 179 ? -8.453 -19.281 -20.094 1 94.19 179 GLY B CA 1
ATOM 5860 C C . GLY B 1 179 ? -9.312 -20.516 -20.031 1 94.19 179 GLY B C 1
ATOM 5861 O O . GLY B 1 179 ? -10.273 -20.656 -20.781 1 94.19 179 GLY B O 1
ATOM 5862 N N . HIS B 1 180 ? -9.125 -21.328 -19 1 95.31 180 HIS B N 1
ATOM 5863 C CA . HIS B 1 180 ? -9.867 -22.578 -18.844 1 95.31 180 HIS B CA 1
ATOM 5864 C C . HIS B 1 180 ? -11.344 -22.297 -18.547 1 95.31 180 HIS B C 1
ATOM 5866 O O . HIS B 1 180 ? -12.203 -23.125 -18.828 1 95.31 180 HIS B O 1
ATOM 5872 N N . ALA B 1 181 ? -11.617 -21.172 -17.984 1 97.31 181 ALA B N 1
ATOM 5873 C CA . ALA B 1 181 ? -12.977 -20.812 -17.578 1 97.31 181 ALA B CA 1
ATOM 5874 C C . ALA B 1 181 ? -13.727 -20.125 -18.703 1 97.31 181 ALA B C 1
ATOM 5876 O O . ALA B 1 181 ? -14.914 -19.797 -18.578 1 97.31 181 ALA B O 1
ATOM 5877 N N . SER B 1 182 ? -13.141 -19.969 -19.844 1 97.69 182 SER B N 1
ATOM 5878 C CA . SER B 1 182 ? -13.664 -19.094 -20.891 1 97.69 182 SER B CA 1
ATOM 5879 C C . SER B 1 182 ? -14.961 -19.641 -21.469 1 97.69 182 SER B C 1
ATOM 5881 O O . SER B 1 182 ? -15.773 -18.891 -22 1 97.69 182 SER B O 1
ATOM 5883 N N . PHE B 1 183 ? -15.234 -20.938 -21.359 1 97.88 183 PHE B N 1
ATOM 5884 C CA . PHE B 1 183 ? -16.422 -21.531 -21.969 1 97.88 183 PHE B CA 1
ATOM 5885 C C . PHE B 1 183 ? -17.672 -21.125 -21.188 1 97.88 183 PHE B C 1
ATOM 5887 O O . PHE B 1 183 ? -18.797 -21.344 -21.656 1 97.88 183 PHE B O 1
ATOM 5894 N N . LEU B 1 184 ? -17.484 -20.469 -20.016 1 98.56 184 LEU B N 1
ATOM 5895 C CA . LEU B 1 184 ? -18.672 -19.922 -19.375 1 98.56 184 LEU B CA 1
ATOM 5896 C C . LEU B 1 184 ? -19.312 -18.844 -20.25 1 98.56 184 LEU B C 1
ATOM 5898 O O . LEU B 1 184 ? -20.531 -18.625 -20.172 1 98.56 184 LEU B O 1
ATOM 5902 N N . THR B 1 185 ? -18.469 -18.203 -21.125 1 98.38 185 THR B N 1
ATOM 5903 C CA . THR B 1 185 ? -19 -17.156 -22 1 98.38 185 THR B CA 1
ATOM 5904 C C . THR B 1 185 ? -19.953 -17.75 -23.031 1 98.38 185 THR B C 1
ATOM 5906 O O . THR B 1 185 ? -20.875 -17.062 -23.5 1 98.38 185 THR B O 1
ATOM 5909 N N . LEU B 1 186 ? -19.781 -19.031 -23.406 1 97.81 186 LEU B N 1
ATOM 5910 C CA . LEU B 1 186 ? -20.688 -19.688 -24.344 1 97.81 186 LEU B CA 1
ATOM 5911 C C . LEU B 1 186 ? -22.078 -19.812 -23.75 1 97.81 186 LEU B C 1
ATOM 5913 O O . LEU B 1 186 ? -23.078 -19.594 -24.438 1 97.81 186 LEU B O 1
ATOM 5917 N N . GLU B 1 187 ? -22.125 -20.172 -22.484 1 98.12 187 GLU B N 1
ATOM 5918 C CA . GLU B 1 187 ? -23.422 -20.234 -21.812 1 98.12 187 GLU B CA 1
ATOM 5919 C C . GLU B 1 187 ? -24.047 -18.844 -21.703 1 98.12 187 GLU B C 1
ATOM 5921 O O . GLU B 1 187 ? -25.266 -18.703 -21.859 1 98.12 187 GLU B O 1
ATOM 5926 N N . LEU B 1 188 ? -23.234 -17.844 -21.453 1 98.38 188 LEU B N 1
ATOM 5927 C CA . LEU B 1 188 ? -23.75 -16.484 -21.359 1 98.38 188 LEU B CA 1
ATOM 5928 C C . LEU B 1 188 ? -24.234 -15.984 -22.719 1 98.38 188 LEU B C 1
ATOM 5930 O O . LEU B 1 188 ? -25.219 -15.25 -22.797 1 98.38 188 LEU B O 1
ATOM 5934 N N . LEU B 1 189 ? -23.469 -16.359 -23.797 1 97.88 189 LEU B N 1
ATOM 5935 C CA . LEU B 1 189 ? -23.922 -16.016 -25.141 1 97.88 189 LEU B CA 1
ATOM 5936 C C . LEU B 1 189 ? -25.297 -16.625 -25.422 1 97.88 189 LEU B C 1
ATOM 5938 O O . LEU B 1 189 ? -26.203 -15.938 -25.891 1 97.88 189 LEU B O 1
ATOM 5942 N N . ARG B 1 190 ? -25.406 -17.812 -25.094 1 96.81 190 ARG B N 1
ATOM 5943 C CA . ARG B 1 190 ? -26.672 -18.5 -25.297 1 96.81 190 ARG B CA 1
ATOM 5944 C C . ARG B 1 190 ? -27.797 -17.812 -24.531 1 96.81 190 ARG B C 1
ATOM 5946 O O . ARG B 1 190 ? -28.875 -17.578 -25.094 1 96.81 190 ARG B O 1
ATOM 5953 N N . ARG B 1 191 ? -27.531 -17.406 -23.344 1 95.31 191 ARG B N 1
ATOM 5954 C CA . ARG B 1 191 ? -28.531 -16.812 -22.469 1 95.31 191 ARG B CA 1
ATOM 5955 C C . ARG B 1 191 ? -28.859 -15.383 -22.906 1 95.31 191 ARG B C 1
ATOM 5957 O O . ARG B 1 191 ? -29.938 -14.859 -22.594 1 95.31 191 ARG B O 1
ATOM 5964 N N . ASN B 1 192 ? -27.984 -14.789 -23.594 1 96.88 192 ASN B N 1
ATOM 5965 C CA . ASN B 1 192 ? -28.156 -13.391 -23.969 1 96.88 192 ASN B CA 1
ATOM 5966 C C . ASN B 1 192 ? -28.391 -13.25 -25.469 1 96.88 192 ASN B C 1
ATOM 5968 O O . ASN B 1 192 ? -27.953 -12.281 -26.094 1 96.88 192 ASN B O 1
ATOM 5972 N N . ASP B 1 193 ? -29.016 -14.234 -26.156 1 96.88 193 ASP B N 1
ATOM 5973 C CA . ASP B 1 193 ? -29.391 -14.211 -27.578 1 96.88 193 ASP B CA 1
ATOM 5974 C C . ASP B 1 193 ? -28.172 -13.891 -28.453 1 96.88 193 ASP B C 1
ATOM 5976 O O . ASP B 1 193 ? -28.266 -13.07 -29.359 1 96.88 193 ASP B O 1
ATOM 5980 N N . LEU B 1 194 ? -27 -14.422 -28.047 1 96.94 194 LEU B N 1
ATOM 5981 C CA . LEU B 1 194 ? -25.734 -14.336 -28.781 1 96.94 194 LEU B CA 1
ATOM 5982 C C . LEU B 1 194 ? -25.234 -12.898 -28.828 1 96.94 194 LEU B C 1
ATOM 5984 O O . LEU B 1 194 ? -24.422 -12.547 -29.688 1 96.94 194 LEU B O 1
ATOM 5988 N N . ASP B 1 195 ? -25.719 -12 -27.875 1 97.56 195 ASP B N 1
ATOM 5989 C CA . ASP B 1 195 ? -25.266 -10.609 -27.766 1 97.56 195 ASP B CA 1
ATOM 5990 C C . ASP B 1 195 ? -23.922 -10.523 -27.047 1 97.56 195 ASP B C 1
ATOM 5992 O O . ASP B 1 195 ? -23.875 -10.555 -25.812 1 97.56 195 ASP B O 1
ATOM 5996 N N . ALA B 1 196 ? -22.922 -10.281 -27.75 1 97.25 196 ALA B N 1
ATOM 5997 C CA . ALA B 1 196 ? -21.562 -10.273 -27.234 1 97.25 196 ALA B CA 1
ATOM 5998 C C . ALA B 1 196 ? -21.359 -9.125 -26.25 1 97.25 196 ALA B C 1
ATOM 6000 O O . ALA B 1 196 ? -20.625 -9.25 -25.266 1 97.25 196 ALA B O 1
ATOM 6001 N N . GLU B 1 197 ? -22.016 -8.016 -26.516 1 97.06 197 GLU B N 1
ATOM 6002 C CA . GLU B 1 197 ? -21.859 -6.859 -25.641 1 97.06 197 GLU B CA 1
ATOM 6003 C C . GLU B 1 197 ? -22.453 -7.133 -24.25 1 97.06 197 GLU B C 1
ATOM 6005 O O . GLU B 1 197 ? -21.859 -6.766 -23.234 1 97.06 197 GLU B O 1
ATOM 6010 N N . ALA B 1 198 ? -23.578 -7.742 -24.25 1 97.12 198 ALA B N 1
ATOM 6011 C CA . ALA B 1 198 ? -24.203 -8.117 -22.969 1 97.12 198 ALA B CA 1
ATOM 6012 C C . ALA B 1 198 ? -23.297 -9.055 -22.188 1 97.12 198 ALA B C 1
ATOM 6014 O O . ALA B 1 198 ? -23.203 -8.953 -20.953 1 97.12 198 ALA B O 1
ATOM 6015 N N . VAL B 1 199 ? -22.625 -9.969 -22.875 1 98 199 VAL B N 1
ATOM 6016 C CA . VAL B 1 199 ? -21.719 -10.922 -22.234 1 98 199 VAL B CA 1
ATOM 6017 C C . VAL B 1 199 ? -20.484 -10.188 -21.703 1 98 199 VAL B C 1
ATOM 6019 O O . VAL B 1 199 ? -20.062 -10.43 -20.562 1 98 199 VAL B O 1
ATOM 6022 N N . ARG B 1 200 ? -19.938 -9.273 -22.484 1 97.19 200 ARG B N 1
ATOM 6023 C CA . ARG B 1 200 ? -18.781 -8.5 -22.078 1 97.19 200 ARG B CA 1
ATOM 6024 C C . ARG B 1 200 ? -19.047 -7.766 -20.766 1 97.19 200 ARG B C 1
ATOM 6026 O O . ARG B 1 200 ? -18.172 -7.703 -19.906 1 97.19 200 ARG B O 1
ATOM 6033 N N . GLU B 1 201 ? -20.203 -7.277 -20.609 1 96.06 201 GLU B N 1
ATOM 6034 C CA . GLU B 1 201 ? -20.562 -6.504 -19.422 1 96.06 201 GLU B CA 1
ATOM 6035 C C . GLU B 1 201 ? -20.594 -7.383 -18.172 1 96.06 201 GLU B C 1
ATOM 6037 O O . GLU B 1 201 ? -20.5 -6.883 -17.047 1 96.06 201 GLU B O 1
ATOM 6042 N N . GLN B 1 202 ? -20.625 -8.695 -18.359 1 96.94 202 GLN B N 1
ATOM 6043 C CA . GLN B 1 202 ? -20.766 -9.617 -17.234 1 96.94 202 GLN B CA 1
ATOM 6044 C C . GLN B 1 202 ? -19.438 -10.297 -16.922 1 96.94 202 GLN B C 1
ATOM 6046 O O . GLN B 1 202 ? -19.344 -11.062 -15.961 1 96.94 202 GLN B O 1
ATOM 6051 N N . CYS B 1 203 ? -18.359 -10 -17.688 1 98 203 CYS B N 1
ATOM 6052 C CA . CYS B 1 203 ? -17.172 -10.844 -17.562 1 98 203 CYS B CA 1
ATOM 6053 C C . CYS B 1 203 ? -15.938 -10 -17.297 1 98 203 CYS B C 1
ATOM 6055 O O . CYS B 1 203 ? -15.812 -8.883 -17.812 1 98 203 CYS B O 1
ATOM 6057 N N . VAL B 1 204 ? -15.117 -10.461 -16.453 1 98.06 204 VAL B N 1
ATOM 6058 C CA . VAL B 1 204 ? -13.75 -10.016 -16.188 1 98.06 204 VAL B CA 1
ATOM 6059 C C . VAL B 1 204 ? -12.773 -11.164 -16.406 1 98.06 204 VAL B C 1
ATOM 6061 O O . VAL B 1 204 ? -13.086 -12.32 -16.094 1 98.06 204 VAL B O 1
ATOM 6064 N N . PHE B 1 205 ? -11.609 -10.867 -17.062 1 98.25 205 PHE B N 1
ATOM 6065 C CA . PHE B 1 205 ? -10.656 -11.93 -17.375 1 98.25 205 PHE B CA 1
ATOM 6066 C C . PHE B 1 205 ? -9.258 -11.562 -16.891 1 98.25 205 PHE B C 1
ATOM 6068 O O . PHE B 1 205 ? -8.805 -10.43 -17.094 1 98.25 205 PHE B O 1
ATOM 6075 N N . THR B 1 206 ? -8.609 -12.484 -16.172 1 98.25 206 THR B N 1
ATOM 6076 C CA . THR B 1 206 ? -7.211 -12.359 -15.773 1 98.25 206 THR B CA 1
ATOM 6077 C C . THR B 1 206 ? -6.367 -13.484 -16.375 1 98.25 206 THR B C 1
ATOM 6079 O O . THR B 1 206 ? -6.727 -14.656 -16.266 1 98.25 206 THR B O 1
ATOM 6082 N N . THR B 1 207 ? -5.281 -13.102 -16.984 1 96.81 207 THR B N 1
ATOM 6083 C CA . THR B 1 207 ? -4.348 -14.109 -17.484 1 96.81 207 THR B CA 1
ATOM 6084 C C . THR B 1 207 ? -3.102 -14.172 -16.609 1 96.81 207 THR B C 1
ATOM 6086 O O . THR B 1 207 ? -2.684 -13.164 -16.047 1 96.81 207 THR B O 1
ATOM 6089 N N . HIS B 1 208 ? -2.584 -15.336 -16.453 1 94.5 208 HIS B N 1
ATOM 6090 C CA . HIS B 1 208 ? -1.345 -15.578 -15.719 1 94.5 208 HIS B CA 1
ATOM 6091 C C . HIS B 1 208 ? -0.302 -16.25 -16.609 1 94.5 208 HIS B C 1
ATOM 6093 O O . HIS B 1 208 ? 0.752 -16.672 -16.141 1 94.5 208 HIS B O 1
ATOM 6099 N N . THR B 1 209 ? -0.51 -16.344 -17.875 1 85.56 209 THR B N 1
ATOM 6100 C CA . THR B 1 209 ? 0.333 -17.094 -18.797 1 85.56 209 THR B CA 1
ATOM 6101 C C . THR B 1 209 ? 1.254 -16.156 -19.562 1 85.56 209 THR B C 1
ATOM 6103 O O . THR B 1 209 ? 0.79 -15.359 -20.391 1 85.56 209 THR B O 1
ATOM 6106 N N . PRO B 1 210 ? 2.479 -16.281 -19.438 1 83.81 210 PRO B N 1
ATOM 6107 C CA . PRO B 1 210 ? 3.406 -15.336 -20.062 1 83.81 210 PRO B CA 1
ATOM 6108 C C . PRO B 1 210 ? 3.996 -15.859 -21.375 1 83.81 210 PRO B C 1
ATOM 6110 O O . PRO B 1 210 ? 4.824 -15.18 -21.984 1 83.81 210 PRO B O 1
ATOM 6113 N N . VAL B 1 211 ? 3.619 -17.062 -21.75 1 85 211 VAL B N 1
ATOM 6114 C CA . VAL B 1 211 ? 4.176 -17.656 -22.969 1 85 211 VAL B CA 1
ATOM 6115 C C . VAL B 1 211 ? 3.047 -18.031 -23.922 1 85 211 VAL B C 1
ATOM 6117 O O . VAL B 1 211 ? 2.07 -18.672 -23.531 1 85 211 VAL B O 1
ATOM 6120 N N . ALA B 1 212 ? 3.209 -17.734 -25.125 1 79.88 212 ALA B N 1
ATOM 6121 C CA . ALA B 1 212 ? 2.166 -17.922 -26.125 1 79.88 212 ALA B CA 1
ATOM 6122 C C . ALA B 1 212 ? 1.778 -19.391 -26.25 1 79.88 212 ALA B C 1
ATOM 6124 O O . ALA B 1 212 ? 0.593 -19.734 -26.312 1 79.88 212 ALA B O 1
ATOM 6125 N N . ALA B 1 213 ? 2.762 -20.203 -26.141 1 73.81 213 ALA B N 1
ATOM 6126 C CA . ALA B 1 213 ? 2.561 -21.625 -26.375 1 73.81 213 ALA B CA 1
ATOM 6127 C C . ALA B 1 213 ? 1.777 -22.266 -25.234 1 73.81 213 ALA B C 1
ATOM 6129 O O . ALA B 1 213 ? 1.258 -23.375 -25.375 1 73.81 213 ALA B O 1
ATOM 6130 N N . ALA B 1 214 ? 1.663 -21.531 -24.156 1 81.56 214 ALA B N 1
ATOM 6131 C CA . ALA B 1 214 ? 1.022 -22.109 -22.984 1 81.56 214 ALA B CA 1
ATOM 6132 C C . ALA B 1 214 ? -0.461 -21.75 -22.938 1 81.56 214 ALA B C 1
ATOM 6134 O O . ALA B 1 214 ? -1.193 -22.234 -22.062 1 81.56 214 ALA B O 1
ATOM 6135 N N . HIS B 1 215 ? -0.914 -21.031 -23.906 1 86.62 215 HIS B N 1
ATOM 6136 C CA . HIS B 1 215 ? -2.346 -20.781 -24.047 1 86.62 215 HIS B CA 1
ATOM 6137 C C . HIS B 1 215 ? -3.025 -21.922 -24.812 1 86.62 215 HIS B C 1
ATOM 6139 O O . HIS B 1 215 ? -2.533 -22.344 -25.859 1 86.62 215 HIS B O 1
ATOM 6145 N N . ASP B 1 216 ? -4.105 -22.344 -24.344 1 89.62 216 ASP B N 1
ATOM 6146 C CA . ASP B 1 216 ? -4.773 -23.531 -24.875 1 89.62 216 ASP B CA 1
ATOM 6147 C C . ASP B 1 216 ? -5.434 -23.219 -26.219 1 89.62 216 ASP B C 1
ATOM 6149 O O . ASP B 1 216 ? -6.152 -22.234 -26.359 1 89.62 216 ASP B O 1
ATOM 6153 N N . GLU B 1 217 ? -5.168 -24.094 -27.125 1 92.69 217 GLU B N 1
ATOM 6154 C CA . GLU B 1 217 ? -5.777 -24.047 -28.453 1 92.69 217 GLU B CA 1
ATOM 6155 C C . GLU B 1 217 ? -6.316 -25.422 -28.859 1 92.69 217 GLU B C 1
ATOM 6157 O O . GLU B 1 217 ? -5.688 -26.453 -28.578 1 92.69 217 GLU B O 1
ATOM 6162 N N . TYR B 1 218 ? -7.496 -25.391 -29.531 1 94.56 218 TYR B N 1
ATOM 6163 C CA . TYR B 1 218 ? -8.133 -26.625 -29.953 1 94.56 218 TYR B CA 1
ATOM 6164 C C . TYR B 1 218 ? -8.828 -26.453 -31.297 1 94.56 218 TYR B C 1
ATOM 6166 O O . TYR B 1 218 ? -9.195 -25.344 -31.672 1 94.56 218 TYR B O 1
ATOM 6174 N N . HIS B 1 219 ? -8.992 -27.547 -31.969 1 95 219 HIS B N 1
ATOM 6175 C CA . HIS B 1 219 ? -9.703 -27.484 -33.25 1 95 219 HIS B CA 1
ATOM 6176 C C . HIS B 1 219 ? -11.18 -27.156 -33.031 1 95 219 HIS B C 1
ATOM 6178 O O . HIS B 1 219 ? -11.812 -27.703 -32.125 1 95 219 HIS B O 1
ATOM 6184 N N . TYR B 1 220 ? -11.703 -26.422 -33.969 1 95.56 220 TYR B N 1
ATOM 6185 C CA . TYR B 1 220 ? -13.102 -26.031 -33.875 1 95.56 220 TYR B CA 1
ATOM 6186 C C . TYR B 1 220 ? -14.016 -27.234 -34.031 1 95.56 220 TYR B C 1
ATOM 6188 O O . TYR B 1 220 ? -15.086 -27.297 -33.406 1 95.56 220 TYR B O 1
ATOM 6196 N N . ASP B 1 221 ? -13.586 -28.109 -34.812 1 95.12 221 ASP B N 1
ATOM 6197 C CA . ASP B 1 221 ? -14.406 -29.297 -35.031 1 95.12 221 ASP B CA 1
ATOM 6198 C C . ASP B 1 221 ? -14.602 -30.078 -33.75 1 95.12 221 ASP B C 1
ATOM 6200 O O . ASP B 1 221 ? -15.688 -30.609 -33.5 1 95.12 221 ASP B O 1
ATOM 6204 N N . LEU B 1 222 ? -13.531 -30.125 -33.062 1 96.25 222 LEU B N 1
ATOM 6205 C CA . LEU B 1 222 ? -13.602 -30.844 -31.797 1 96.25 222 LEU B CA 1
ATOM 6206 C C . LEU B 1 222 ? -14.586 -30.156 -30.844 1 96.25 222 LEU B C 1
ATOM 6208 O O . LEU B 1 222 ? -15.391 -30.828 -30.203 1 96.25 222 LEU B O 1
ATOM 6212 N N . LEU B 1 223 ? -14.5 -28.859 -30.734 1 96.69 223 LEU B N 1
ATOM 6213 C CA . LEU B 1 223 ? -15.414 -28.109 -29.891 1 96.69 223 LEU B CA 1
ATOM 6214 C C . LEU B 1 223 ? -16.844 -28.25 -30.375 1 96.69 223 LEU B C 1
ATOM 6216 O O . LEU B 1 223 ? -17.766 -28.453 -29.578 1 96.69 223 LEU B O 1
ATOM 6220 N N . ALA B 1 224 ? -17.016 -28.172 -31.625 1 96.25 224 ALA B N 1
ATOM 6221 C CA . ALA B 1 224 ? -18.344 -28.281 -32.219 1 96.25 224 ALA B CA 1
ATOM 6222 C C . ALA B 1 224 ? -18.969 -29.641 -31.906 1 96.25 224 ALA B C 1
ATOM 6224 O O . ALA B 1 224 ? -20.156 -29.719 -31.578 1 96.25 224 ALA B O 1
ATOM 6225 N N . ASP B 1 225 ? -18.219 -30.609 -32.031 1 96.69 225 ASP B N 1
ATOM 6226 C CA . ASP B 1 225 ? -18.688 -31.969 -31.766 1 96.69 225 ASP B CA 1
ATOM 6227 C C . ASP B 1 225 ? -19.125 -32.094 -30.312 1 96.69 225 ASP B C 1
ATOM 6229 O O . ASP B 1 225 ? -20.125 -32.75 -30.016 1 96.69 225 ASP B O 1
ATOM 6233 N N . LEU B 1 226 ? -18.391 -31.562 -29.469 1 97.25 226 LEU B N 1
ATOM 6234 C CA . LEU B 1 226 ? -18.656 -31.688 -28.047 1 97.25 226 LEU B CA 1
ATOM 6235 C C . LEU B 1 226 ? -19.828 -30.812 -27.625 1 97.25 226 LEU B C 1
ATOM 6237 O O . LEU B 1 226 ? -20.656 -31.219 -26.812 1 97.25 226 LEU B O 1
ATOM 6241 N N . MET B 1 227 ? -19.906 -29.594 -28.141 1 94.69 227 MET B N 1
ATOM 6242 C CA . MET B 1 227 ? -20.891 -28.609 -27.672 1 94.69 227 MET B CA 1
ATOM 6243 C C . MET B 1 227 ? -22.234 -28.828 -28.344 1 94.69 227 MET B C 1
ATOM 6245 O O . MET B 1 227 ? -23.266 -28.391 -27.828 1 94.69 227 MET B O 1
ATOM 6249 N N . GLY B 1 228 ? -22.203 -29.438 -29.5 1 92.94 228 GLY B N 1
ATOM 6250 C CA . GLY B 1 228 ? -23.438 -29.609 -30.25 1 92.94 228 GLY B CA 1
ATOM 6251 C C . GLY B 1 228 ? -24.078 -28.297 -30.672 1 92.94 228 GLY B C 1
ATOM 6252 O O . GLY B 1 228 ? -23.406 -27.453 -31.266 1 92.94 228 GLY B O 1
ATOM 6253 N N . ASP B 1 229 ? -25.391 -28.109 -30.203 1 90.62 229 ASP B N 1
ATOM 6254 C CA . ASP B 1 229 ? -26.141 -26.953 -30.688 1 90.62 229 ASP B CA 1
ATOM 6255 C C . ASP B 1 229 ? -26.234 -25.859 -29.625 1 90.62 229 ASP B C 1
ATOM 6257 O O . ASP B 1 229 ? -27.125 -25.016 -29.688 1 90.62 229 ASP B O 1
ATOM 6261 N N . LEU B 1 230 ? -25.375 -25.969 -28.703 1 92.62 230 LEU B N 1
ATOM 6262 C CA . LEU B 1 230 ? -25.406 -24.984 -27.641 1 92.62 230 LEU B CA 1
ATOM 6263 C C . LEU B 1 230 ? -25.281 -23.578 -28.203 1 92.62 230 LEU B C 1
ATOM 6265 O O . LEU B 1 230 ? -26.109 -22.719 -27.922 1 92.62 230 LEU B O 1
ATOM 6269 N N . VAL B 1 231 ? -24.141 -23.281 -28.953 1 95.06 231 VAL B N 1
ATOM 6270 C CA . VAL B 1 231 ? -23.859 -22.047 -29.688 1 95.06 231 VAL B CA 1
ATOM 6271 C C . VAL B 1 231 ? -23.297 -22.391 -31.062 1 95.06 231 VAL B C 1
ATOM 6273 O O . VAL B 1 231 ? -22.516 -23.312 -31.219 1 95.06 231 VAL B O 1
ATOM 6276 N N . PRO B 1 232 ? -23.797 -21.594 -32.094 1 95.5 232 PRO B N 1
ATOM 6277 C CA . PRO B 1 232 ? -23.188 -21.844 -33.406 1 95.5 232 PRO B CA 1
ATOM 6278 C C . PRO B 1 232 ? -21.672 -21.672 -33.375 1 95.5 232 PRO B C 1
ATOM 6280 O O . PRO B 1 232 ? -21.156 -20.688 -32.812 1 95.5 232 PRO B O 1
ATOM 6283 N N . ILE B 1 233 ? -21 -22.625 -33.969 1 95.5 233 ILE B N 1
ATOM 6284 C CA . ILE B 1 233 ? -19.531 -22.609 -33.938 1 95.5 233 ILE B CA 1
ATOM 6285 C C . ILE B 1 233 ? -19.031 -21.328 -34.625 1 95.5 233 ILE B C 1
ATOM 6287 O O . ILE B 1 233 ? -17.969 -20.812 -34.25 1 95.5 233 ILE B O 1
ATOM 6291 N N . GLU B 1 234 ? -19.797 -20.766 -35.562 1 94.25 234 GLU B N 1
ATOM 6292 C CA . GLU B 1 234 ? -19.422 -19.531 -36.25 1 94.25 234 GLU B CA 1
ATOM 6293 C C . GLU B 1 234 ? -19.375 -18.359 -35.281 1 94.25 234 GLU B C 1
ATOM 6295 O O . GLU B 1 234 ? -18.562 -17.453 -35.469 1 94.25 234 GLU B O 1
ATOM 6300 N N . THR B 1 235 ? -20.219 -18.422 -34.344 1 94.44 235 THR B N 1
ATOM 6301 C CA . THR B 1 235 ? -20.219 -17.391 -33.312 1 94.44 235 THR B CA 1
ATOM 6302 C C . THR B 1 235 ? -18.938 -17.469 -32.5 1 94.44 235 THR B C 1
ATOM 6304 O O . THR B 1 235 ? -18.344 -16.438 -32.188 1 94.44 235 THR B O 1
ATOM 6307 N N . VAL B 1 236 ? -18.516 -18.672 -32.125 1 95.25 236 VAL B N 1
ATOM 6308 C CA . VAL B 1 236 ? -17.266 -18.859 -31.391 1 95.25 236 VAL B CA 1
ATOM 6309 C C . VAL B 1 236 ? -16.094 -18.328 -32.188 1 95.25 236 VAL B C 1
ATOM 6311 O O . VAL B 1 236 ? -15.219 -17.641 -31.672 1 95.25 236 VAL B O 1
ATOM 6314 N N . LYS B 1 237 ? -16.062 -18.625 -33.5 1 94.81 237 LYS B N 1
ATOM 6315 C CA . LYS B 1 237 ? -15 -18.203 -34.406 1 94.81 237 LYS B CA 1
ATOM 6316 C C . LYS B 1 237 ? -14.898 -16.688 -34.469 1 94.81 237 LYS B C 1
ATOM 6318 O O . LYS B 1 237 ? -13.812 -16.141 -34.656 1 94.81 237 LYS B O 1
ATOM 6323 N N . GLU B 1 238 ? -15.961 -16.047 -34.312 1 93.5 238 GLU B N 1
ATOM 6324 C CA . GLU B 1 238 ? -15.984 -14.586 -34.312 1 93.5 238 GLU B CA 1
ATOM 6325 C C . GLU B 1 238 ? -15.195 -14.008 -33.156 1 93.5 238 GLU B C 1
ATOM 6327 O O . GLU B 1 238 ? -14.602 -12.938 -33.25 1 93.5 238 GLU B O 1
ATOM 6332 N N . HIS B 1 239 ? -15.219 -14.742 -32.125 1 93 239 HIS B N 1
ATOM 6333 C CA . HIS B 1 239 ? -14.617 -14.227 -30.906 1 93 239 HIS B CA 1
ATOM 6334 C C . HIS B 1 239 ? -13.281 -14.898 -30.609 1 93 239 HIS B C 1
ATOM 6336 O O . HIS B 1 239 ? -12.641 -14.609 -29.609 1 93 239 HIS B O 1
ATOM 6342 N N . SER B 1 240 ? -12.961 -15.758 -31.5 1 90.06 240 SER B N 1
ATOM 6343 C CA . SER B 1 240 ? -11.633 -16.375 -31.516 1 90.06 240 SER B CA 1
ATOM 6344 C C . SER B 1 240 ? -11.148 -16.609 -32.938 1 90.06 240 SER B C 1
ATOM 6346 O O . SER B 1 240 ? -11.008 -17.75 -33.375 1 90.06 240 SER B O 1
ATOM 6348 N N . PRO B 1 241 ? -11.031 -15.617 -33.75 1 76.19 241 PRO B N 1
ATOM 6349 C CA . PRO B 1 241 ? -10.93 -15.68 -35.219 1 76.19 241 PRO B CA 1
ATOM 6350 C C . PRO B 1 241 ? -9.703 -16.453 -35.688 1 76.19 241 PRO B C 1
ATOM 6352 O O . PRO B 1 241 ? -9.594 -16.781 -36.875 1 76.19 241 PRO B O 1
ATOM 6355 N N . GLN B 1 242 ? -9.016 -17.094 -34.906 1 76.69 242 GLN B N 1
ATOM 6356 C CA . GLN B 1 242 ? -7.887 -17.859 -35.438 1 76.69 242 GLN B CA 1
ATOM 6357 C C . GLN B 1 242 ? -8.305 -19.281 -35.781 1 76.69 242 GLN B C 1
ATOM 6359 O O . GLN B 1 242 ? -9.477 -19.641 -35.656 1 76.69 242 GLN B O 1
ATOM 6364 N N . GLY B 1 243 ? -7.605 -19.984 -36.75 1 85.75 243 GLY B N 1
ATOM 6365 C CA . GLY B 1 243 ? -7.902 -21.312 -37.25 1 85.75 243 GLY B CA 1
ATOM 6366 C C . GLY B 1 243 ? -8.172 -22.312 -36.125 1 85.75 243 GLY B C 1
ATOM 6367 O O . GLY B 1 243 ? -8.586 -23.438 -36.406 1 85.75 243 GLY B O 1
ATOM 6368 N N . MET B 1 244 ? -8.047 -21.875 -34.844 1 93.19 244 MET B N 1
ATOM 6369 C CA . MET B 1 244 ? -8.297 -22.703 -33.656 1 93.19 244 MET B CA 1
ATOM 6370 C C . MET B 1 244 ? -9.039 -21.906 -32.594 1 93.19 244 MET B C 1
ATOM 6372 O O . MET B 1 244 ? -9 -20.672 -32.594 1 93.19 244 MET B O 1
ATOM 6376 N N . VAL B 1 245 ? -9.828 -22.641 -31.812 1 93.94 245 VAL B N 1
ATOM 6377 C CA . VAL B 1 245 ? -10.391 -21.969 -30.656 1 93.94 245 VAL B CA 1
ATOM 6378 C C . VAL B 1 245 ? -9.297 -21.734 -29.609 1 93.94 245 VAL B C 1
ATOM 6380 O O . VAL B 1 245 ? -8.609 -22.672 -29.203 1 93.94 245 VAL B O 1
ATOM 6383 N N . HIS B 1 246 ? -9.102 -20.516 -29.359 1 94.5 246 HIS B N 1
ATOM 6384 C CA . HIS B 1 246 ? -8.133 -20.047 -28.375 1 94.5 246 HIS B CA 1
ATOM 6385 C C . HIS B 1 246 ? -8.828 -19.547 -27.109 1 94.5 246 HIS B C 1
ATOM 6387 O O . HIS B 1 246 ? -9.461 -18.484 -27.109 1 94.5 246 HIS B O 1
ATOM 6393 N N . THR B 1 247 ? -8.641 -20.281 -25.984 1 95.25 247 THR B N 1
ATOM 6394 C CA . THR B 1 247 ? -9.43 -20.016 -24.781 1 95.25 247 THR B CA 1
ATOM 6395 C C . THR B 1 247 ? -9.148 -18.625 -24.25 1 95.25 247 THR B C 1
ATOM 6397 O O . THR B 1 247 ? -10.07 -17.938 -23.781 1 95.25 247 THR B O 1
ATOM 6400 N N . THR B 1 248 ? -7.891 -18.172 -24.328 1 96 248 THR B N 1
ATOM 6401 C CA . THR B 1 248 ? -7.531 -16.828 -23.859 1 96 248 THR B CA 1
ATOM 6402 C C . THR B 1 248 ? -8.164 -15.758 -24.75 1 96 248 THR B C 1
ATOM 6404 O O . THR B 1 248 ? -8.711 -14.773 -24.25 1 96 248 THR B O 1
ATOM 6407 N N . ARG B 1 249 ? -8.141 -15.93 -26.047 1 95.31 249 ARG B N 1
ATOM 6408 C CA . ARG B 1 249 ? -8.727 -14.961 -26.969 1 95.31 249 ARG B CA 1
ATOM 6409 C C . ARG B 1 249 ? -10.242 -14.867 -26.781 1 95.31 249 ARG B C 1
ATOM 6411 O O . ARG B 1 249 ? -10.82 -13.789 -26.891 1 95.31 249 ARG B O 1
ATOM 6418 N N . LEU B 1 250 ? -10.805 -16.031 -26.594 1 96.44 250 LEU B N 1
ATOM 6419 C CA . LEU B 1 250 ? -12.234 -16.047 -26.328 1 96.44 250 LEU B CA 1
ATOM 6420 C C . LEU B 1 250 ? -12.562 -15.203 -25.094 1 96.44 250 LEU B C 1
ATOM 6422 O O . LEU B 1 250 ? -13.477 -14.375 -25.125 1 96.44 250 LEU B O 1
ATOM 6426 N N . ALA B 1 251 ? -11.812 -15.406 -24.047 1 97.56 251 ALA B N 1
ATOM 6427 C CA . ALA B 1 251 ? -12 -14.664 -22.812 1 97.56 251 ALA B CA 1
ATOM 6428 C C . ALA B 1 251 ? -11.711 -13.18 -23.016 1 97.56 251 ALA B C 1
ATOM 6430 O O . ALA B 1 251 ? -12.445 -12.32 -22.516 1 97.56 251 ALA B O 1
ATOM 6431 N N . LEU B 1 252 ? -10.617 -12.844 -23.734 1 97.19 252 LEU B N 1
ATOM 6432 C CA . LEU B 1 252 ? -10.227 -11.461 -23.984 1 97.19 252 LEU B CA 1
ATOM 6433 C C . LEU B 1 252 ? -11.328 -10.719 -24.734 1 97.19 252 LEU B C 1
ATOM 6435 O O . LEU B 1 252 ? -11.656 -9.578 -24.406 1 97.19 252 LEU B O 1
ATOM 6439 N N . ASN B 1 253 ? -11.938 -11.383 -25.688 1 97.06 253 ASN B N 1
ATOM 6440 C CA . ASN B 1 253 ? -12.898 -10.742 -26.578 1 97.06 253 ASN B CA 1
ATOM 6441 C C . ASN B 1 253 ? -14.266 -10.594 -25.906 1 97.06 253 ASN B C 1
ATOM 6443 O O . ASN B 1 253 ? -15.086 -9.773 -26.328 1 97.06 253 ASN B O 1
ATOM 6447 N N . LEU B 1 254 ? -14.5 -11.344 -24.875 1 97.94 254 LEU B N 1
ATOM 6448 C CA . LEU B 1 254 ? -15.828 -11.344 -24.281 1 97.94 254 LEU B CA 1
ATOM 6449 C C . LEU B 1 254 ? -15.781 -10.859 -22.828 1 97.94 254 LEU B C 1
ATOM 6451 O O . LEU B 1 254 ? -16.578 -11.281 -22 1 97.94 254 LEU B O 1
ATOM 6455 N N . SER B 1 255 ? -14.805 -10.023 -22.484 1 97.69 255 SER B N 1
ATOM 6456 C CA . SER B 1 255 ? -14.688 -9.438 -21.156 1 97.69 255 SER B CA 1
ATOM 6457 C C . SER B 1 255 ? -14.602 -7.918 -21.219 1 97.69 255 SER B C 1
ATOM 6459 O O . SER B 1 255 ? -13.93 -7.371 -22.109 1 97.69 255 SER B O 1
ATOM 6461 N N . ARG B 1 256 ? -15.242 -7.227 -20.344 1 96.69 256 ARG B N 1
ATOM 6462 C CA . ARG B 1 256 ? -15.188 -5.77 -20.281 1 96.69 256 ARG B CA 1
ATOM 6463 C C . ARG B 1 256 ? -13.867 -5.293 -19.703 1 96.69 256 ARG B C 1
ATOM 6465 O O . ARG B 1 256 ? -13.43 -4.172 -19.969 1 96.69 256 ARG B O 1
ATOM 6472 N N . TYR B 1 257 ? -13.312 -6.078 -18.859 1 96.69 257 TYR B N 1
ATOM 6473 C CA . TYR B 1 257 ? -12.055 -5.777 -18.203 1 96.69 257 TYR B CA 1
ATOM 6474 C C . TYR B 1 257 ? -11.109 -6.973 -18.266 1 96.69 257 TYR B C 1
ATOM 6476 O O . TYR B 1 257 ? -11.523 -8.109 -18.047 1 96.69 257 TYR B O 1
ATOM 6484 N N . VAL B 1 258 ? -9.891 -6.762 -18.625 1 97.81 258 VAL B N 1
ATOM 6485 C CA . VAL B 1 258 ? -8.875 -7.809 -18.734 1 97.81 258 VAL B CA 1
ATOM 6486 C C . VAL B 1 258 ? -7.555 -7.312 -18.141 1 97.81 258 VAL B C 1
ATOM 6488 O O . VAL B 1 258 ? -7.234 -6.125 -18.25 1 97.81 258 VAL B O 1
ATOM 6491 N N . ASN B 1 259 ? -6.828 -8.18 -17.484 1 97.75 259 ASN B N 1
ATOM 6492 C CA . ASN B 1 259 ? -5.566 -7.723 -16.922 1 97.75 259 ASN B CA 1
ATOM 6493 C C . ASN B 1 259 ? -4.547 -8.859 -16.844 1 97.75 259 ASN B C 1
ATOM 6495 O O . ASN B 1 259 ? -4.918 -10.031 -16.766 1 97.75 259 ASN B O 1
ATOM 6499 N N . GLY B 1 260 ? -3.234 -8.445 -16.891 1 97.69 260 GLY B N 1
ATOM 6500 C CA . GLY B 1 260 ? -2.148 -9.266 -16.375 1 97.69 260 GLY B CA 1
ATOM 6501 C C . GLY B 1 260 ? -1.952 -9.117 -14.875 1 97.69 260 GLY B C 1
ATOM 6502 O O . GLY B 1 260 ? -2.709 -8.406 -14.211 1 97.69 260 GLY B O 1
ATOM 6503 N N . VAL B 1 261 ? -0.93 -9.758 -14.391 1 98.25 261 VAL B N 1
ATOM 6504 C CA . VAL B 1 261 ? -0.888 -9.891 -12.938 1 98.25 261 VAL B CA 1
ATOM 6505 C C . VAL B 1 261 ? 0.405 -9.289 -12.398 1 98.25 261 VAL B C 1
ATOM 6507 O O . VAL B 1 261 ? 0.812 -9.578 -11.273 1 98.25 261 VAL B O 1
ATOM 6510 N N . ALA B 1 262 ? 1.147 -8.523 -13.055 1 97.56 262 ALA B N 1
ATOM 6511 C CA . ALA B 1 262 ? 2.238 -7.598 -12.773 1 97.56 262 ALA B CA 1
ATOM 6512 C C . ALA B 1 262 ? 2.426 -6.613 -13.93 1 97.56 262 ALA B C 1
ATOM 6514 O O . ALA B 1 262 ? 1.937 -6.848 -15.039 1 97.56 262 ALA B O 1
ATOM 6515 N N . LYS B 1 263 ? 3.072 -5.52 -13.68 1 96.44 263 LYS B N 1
ATOM 6516 C CA . LYS B 1 263 ? 3.264 -4.535 -14.734 1 96.44 263 LYS B CA 1
ATOM 6517 C C . LYS B 1 263 ? 4.035 -5.133 -15.906 1 96.44 263 LYS B C 1
ATOM 6519 O O . LYS B 1 263 ? 3.662 -4.941 -17.062 1 96.44 263 LYS B O 1
ATOM 6524 N N . ARG B 1 264 ? 5.098 -5.867 -15.609 1 95.5 264 ARG B N 1
ATOM 6525 C CA . ARG B 1 264 ? 5.871 -6.52 -16.656 1 95.5 264 ARG B CA 1
ATOM 6526 C C . ARG B 1 264 ? 5.027 -7.547 -17.406 1 95.5 264 ARG B C 1
ATOM 6528 O O . ARG B 1 264 ? 5.133 -7.68 -18.625 1 95.5 264 ARG B O 1
ATOM 6535 N N . HIS B 1 265 ? 4.219 -8.289 -16.719 1 96.75 265 HIS B N 1
ATOM 6536 C CA . HIS B 1 265 ? 3.357 -9.273 -17.359 1 96.75 265 HIS B CA 1
ATOM 6537 C C . HIS B 1 265 ? 2.312 -8.609 -18.234 1 96.75 265 HIS B C 1
ATOM 6539 O O . HIS B 1 265 ? 1.937 -9.156 -19.281 1 96.75 265 HIS B O 1
ATOM 6545 N N . GLN B 1 266 ? 1.805 -7.453 -17.812 1 96.81 266 GLN B N 1
ATOM 6546 C CA . GLN B 1 266 ? 0.943 -6.668 -18.688 1 96.81 266 GLN B CA 1
ATOM 6547 C C . GLN B 1 266 ? 1.604 -6.434 -20.047 1 96.81 266 GLN B C 1
ATOM 6549 O O . GLN B 1 266 ? 0.984 -6.645 -21.094 1 96.81 266 GLN B O 1
ATOM 6554 N N . GLU B 1 267 ? 2.842 -6.02 -20 1 94.62 267 GLU B N 1
ATOM 6555 C CA . GLU B 1 267 ? 3.584 -5.738 -21.234 1 94.62 267 GLU B CA 1
ATOM 6556 C C . GLU B 1 267 ? 3.713 -6.992 -22.094 1 94.62 267 GLU B C 1
ATOM 6558 O O . GLU B 1 267 ? 3.52 -6.934 -23.312 1 94.62 267 GLU B O 1
ATOM 6563 N N . VAL B 1 268 ? 4.035 -8.078 -21.422 1 95.12 268 VAL B N 1
ATOM 6564 C CA . VAL B 1 268 ? 4.195 -9.344 -22.125 1 95.12 268 VAL B CA 1
ATOM 6565 C C . VAL B 1 268 ? 2.869 -9.75 -22.766 1 95.12 268 VAL B C 1
ATOM 6567 O O . VAL B 1 268 ? 2.838 -10.195 -23.906 1 95.12 268 VAL B O 1
ATOM 6570 N N . SER B 1 269 ? 1.789 -9.617 -22.031 1 96.88 269 SER B N 1
ATOM 6571 C CA . SER B 1 269 ? 0.464 -9.961 -22.531 1 96.88 269 SER B CA 1
ATOM 6572 C C . SER B 1 269 ? 0.063 -9.055 -23.703 1 96.88 269 SER B C 1
ATOM 6574 O O . SER B 1 269 ? -0.529 -9.516 -24.672 1 96.88 269 SER B O 1
ATOM 6576 N N . GLN B 1 270 ? 0.384 -7.785 -23.594 1 96.12 270 GLN B N 1
ATOM 6577 C CA . GLN B 1 270 ? 0.093 -6.836 -24.672 1 96.12 270 GLN B CA 1
ATOM 6578 C C . GLN B 1 270 ? 0.844 -7.203 -25.938 1 96.12 270 GLN B C 1
ATOM 6580 O O . GLN B 1 270 ? 0.32 -7.035 -27.047 1 96.12 270 GLN B O 1
ATOM 6585 N N . GLU B 1 271 ? 2.008 -7.672 -25.812 1 94.38 271 GLU B N 1
ATOM 6586 C CA . GLU B 1 271 ? 2.799 -8.102 -26.953 1 94.38 271 GLU B CA 1
ATOM 6587 C C . GLU B 1 271 ? 2.217 -9.367 -27.594 1 94.38 271 GLU B C 1
ATOM 6589 O O . GLU B 1 271 ? 2.213 -9.516 -28.812 1 94.38 271 GLU B O 1
ATOM 6594 N N . MET B 1 272 ? 1.755 -10.289 -26.75 1 94.75 272 MET B N 1
ATOM 6595 C CA . MET B 1 272 ? 1.198 -11.555 -27.234 1 94.75 272 MET B CA 1
ATOM 6596 C C . MET B 1 272 ? -0.152 -11.336 -27.906 1 94.75 272 MET B C 1
ATOM 6598 O O . MET B 1 272 ? -0.511 -12.055 -28.844 1 94.75 272 MET B O 1
ATOM 6602 N N . PHE B 1 273 ? -0.857 -10.359 -27.406 1 95.25 273 PHE B N 1
ATOM 6603 C CA . PHE B 1 273 ? -2.189 -10.062 -27.906 1 95.25 273 PHE B CA 1
ATOM 6604 C C . PHE B 1 273 ? -2.312 -8.586 -28.281 1 95.25 273 PHE B C 1
ATOM 6606 O O . PHE B 1 273 ? -3.096 -7.855 -27.672 1 95.25 273 PHE B O 1
ATOM 6613 N N . PRO B 1 274 ? -1.687 -8.156 -29.359 1 95 274 PRO B N 1
ATOM 6614 C CA . PRO B 1 274 ? -1.614 -6.742 -29.719 1 95 274 PRO B CA 1
ATOM 6615 C C . PRO B 1 274 ? -2.986 -6.133 -30 1 95 274 PRO B C 1
ATOM 6617 O O . PRO B 1 274 ? -3.195 -4.938 -29.766 1 95 274 PRO B O 1
ATOM 6620 N N . GLU B 1 275 ? -3.91 -6.965 -30.484 1 93.31 275 GLU B N 1
ATOM 6621 C CA . GLU B 1 275 ? -5.258 -6.48 -30.781 1 93.31 275 GLU B CA 1
ATOM 6622 C C . GLU B 1 275 ? -5.977 -6.051 -29.5 1 93.31 275 GLU B C 1
ATOM 6624 O O . GLU B 1 275 ? -6.969 -5.324 -29.547 1 93.31 275 GLU B O 1
ATOM 6629 N N . HIS B 1 276 ? -5.488 -6.48 -28.359 1 94.81 276 HIS B N 1
ATOM 6630 C CA . HIS B 1 276 ? -6.094 -6.164 -27.078 1 94.81 276 HIS B CA 1
ATOM 6631 C C . HIS B 1 276 ? -5.164 -5.305 -26.219 1 94.81 276 HIS B C 1
ATOM 6633 O O . HIS B 1 276 ? -5.434 -5.078 -25.047 1 94.81 276 HIS B O 1
ATOM 6639 N N . ALA B 1 277 ? -4.098 -4.824 -26.703 1 94.94 277 ALA B N 1
ATOM 6640 C CA . ALA B 1 277 ? -3.029 -4.168 -25.953 1 94.94 277 ALA B CA 1
ATOM 6641 C C . ALA B 1 277 ? -3.576 -3.008 -25.125 1 94.94 277 ALA B C 1
ATOM 6643 O O . ALA B 1 277 ? -3.27 -2.891 -23.938 1 94.94 277 ALA B O 1
ATOM 6644 N N . GLU B 1 278 ? -4.449 -2.188 -25.672 1 92.88 278 GLU B N 1
ATOM 6645 C CA . GLU B 1 278 ? -4.969 -1.004 -24.984 1 92.88 278 GLU B CA 1
ATOM 6646 C C . GLU B 1 278 ? -5.945 -1.389 -23.875 1 92.88 278 GLU B C 1
ATOM 6648 O O . GLU B 1 278 ? -6.188 -0.606 -22.953 1 92.88 278 GLU B O 1
ATOM 6653 N N . HIS B 1 279 ? -6.383 -2.6 -23.938 1 93.75 279 HIS B N 1
ATOM 6654 C CA . HIS B 1 279 ? -7.41 -3.049 -23 1 93.75 279 HIS B CA 1
ATOM 6655 C C . HIS B 1 279 ? -6.797 -3.803 -21.828 1 93.75 279 HIS B C 1
ATOM 6657 O O . HIS B 1 279 ? -7.395 -3.885 -20.75 1 93.75 279 HIS B O 1
ATOM 6663 N N . ILE B 1 280 ? -5.664 -4.352 -22 1 97.44 280 ILE B N 1
ATOM 6664 C CA . ILE B 1 280 ? -5.043 -5.195 -20.984 1 97.44 280 ILE B CA 1
ATOM 6665 C C . ILE B 1 280 ? -4.434 -4.32 -19.891 1 97.44 280 ILE B C 1
ATOM 6667 O O . ILE B 1 280 ? -3.473 -3.588 -20.141 1 97.44 280 ILE B O 1
ATOM 6671 N N . ASP B 1 281 ? -4.969 -4.348 -18.703 1 97.06 281 ASP B N 1
ATOM 6672 C CA . ASP B 1 281 ? -4.469 -3.654 -17.531 1 97.06 281 ASP B CA 1
ATOM 6673 C C . ASP B 1 281 ? -3.545 -4.555 -16.703 1 97.06 281 ASP B C 1
ATOM 6675 O O . ASP B 1 281 ? -3.137 -5.617 -17.172 1 97.06 281 ASP B O 1
ATOM 6679 N N . ALA B 1 282 ? -3.094 -4.051 -15.531 1 97.56 282 ALA B N 1
ATOM 6680 C CA . ALA B 1 282 ? -2.264 -4.836 -14.625 1 97.56 282 ALA B CA 1
ATOM 6681 C C . ALA B 1 282 ? -2.77 -4.727 -13.188 1 97.56 282 ALA B C 1
ATOM 6683 O O . ALA B 1 282 ? -3.014 -3.625 -12.688 1 97.56 282 ALA B O 1
ATOM 6684 N N . ILE B 1 283 ? -3.016 -5.777 -12.562 1 97.75 283 ILE B N 1
ATOM 6685 C CA . ILE B 1 283 ? -3.213 -5.887 -11.117 1 97.75 283 ILE B CA 1
ATOM 6686 C C . ILE B 1 283 ? -2.256 -6.93 -10.547 1 97.75 283 ILE B C 1
ATOM 6688 O O . ILE B 1 283 ? -2.426 -8.125 -10.773 1 97.75 283 ILE B O 1
ATOM 6692 N N . THR B 1 284 ? -1.241 -6.477 -9.828 1 98.31 284 THR B N 1
ATOM 6693 C CA . THR B 1 284 ? -0.216 -7.383 -9.32 1 98.31 284 THR B CA 1
ATOM 6694 C C . THR B 1 284 ? -0.792 -8.305 -8.25 1 98.31 284 THR B C 1
ATOM 6696 O O . THR B 1 284 ? -1.558 -7.867 -7.391 1 98.31 284 THR B O 1
ATOM 6699 N N . ASN B 1 285 ? -0.395 -9.586 -8.297 1 98.44 285 ASN B N 1
ATOM 6700 C CA . ASN B 1 285 ? -0.881 -10.578 -7.344 1 98.44 285 ASN B CA 1
ATOM 6701 C C . ASN B 1 285 ? -0.515 -10.211 -5.91 1 98.44 285 ASN B C 1
ATOM 6703 O O . ASN B 1 285 ? 0.381 -9.391 -5.684 1 98.44 285 ASN B O 1
ATOM 6707 N N . GLY B 1 286 ? -1.221 -10.766 -5.016 1 98.56 286 GLY B N 1
ATOM 6708 C CA . GLY B 1 286 ? -0.954 -10.688 -3.59 1 98.56 286 GLY B CA 1
ATOM 6709 C C . GLY B 1 286 ? -1.344 -11.945 -2.84 1 98.56 286 GLY B C 1
ATOM 6710 O O . GLY B 1 286 ? -2.357 -12.578 -3.154 1 98.56 286 GLY B O 1
ATOM 6711 N N . ALA B 1 287 ? -0.55 -12.289 -1.832 1 98.62 287 ALA B N 1
ATOM 6712 C CA . ALA B 1 287 ? -0.834 -13.469 -1.017 1 98.62 287 ALA B CA 1
ATOM 6713 C C . ALA B 1 287 ? -1.591 -13.086 0.253 1 98.62 287 ALA B C 1
ATOM 6715 O O . ALA B 1 287 ? -1.608 -11.914 0.645 1 98.62 287 ALA B O 1
ATOM 6716 N N . HIS B 1 288 ? -2.318 -14.039 0.838 1 98.44 288 HIS B N 1
ATOM 6717 C CA . HIS B 1 288 ? -3.102 -13.797 2.047 1 98.44 288 HIS B CA 1
ATOM 6718 C C . HIS B 1 288 ? -2.215 -13.805 3.287 1 98.44 288 HIS B C 1
ATOM 6720 O O . HIS B 1 288 ? -1.747 -14.859 3.717 1 98.44 288 HIS B O 1
ATOM 6726 N N . VAL B 1 289 ? -2.059 -12.703 3.947 1 98.12 289 VAL B N 1
ATOM 6727 C CA . VAL B 1 289 ? -1.062 -12.492 4.992 1 98.12 289 VAL B CA 1
ATOM 6728 C C . VAL B 1 289 ? -1.354 -13.414 6.176 1 98.12 289 VAL B C 1
ATOM 6730 O O . VAL B 1 289 ? -0.49 -14.188 6.602 1 98.12 289 VAL B O 1
ATOM 6733 N N . PRO B 1 290 ? -2.566 -13.5 6.707 1 96.62 290 PRO B N 1
ATOM 6734 C CA . PRO B 1 290 ? -2.783 -14.344 7.887 1 96.62 290 PRO B CA 1
ATOM 6735 C C . PRO B 1 290 ? -2.496 -15.82 7.621 1 96.62 290 PRO B C 1
ATOM 6737 O O . PRO B 1 290 ? -2.123 -16.562 8.539 1 96.62 290 PRO B O 1
ATOM 6740 N N . THR B 1 291 ? -2.648 -16.219 6.375 1 97.5 291 THR B N 1
ATOM 6741 C CA . THR B 1 291 ? -2.451 -17.625 6.023 1 97.5 291 THR B CA 1
ATOM 6742 C C . THR B 1 291 ? -0.964 -17.969 5.965 1 97.5 291 THR B C 1
ATOM 6744 O O . THR B 1 291 ? -0.562 -19.078 6.293 1 97.5 291 THR B O 1
ATOM 6747 N N . TRP B 1 292 ? -0.093 -17 5.582 1 98.62 292 TRP B N 1
ATOM 6748 C CA . TRP B 1 292 ? 1.255 -17.375 5.164 1 98.62 292 TRP B CA 1
ATOM 6749 C C . TRP B 1 292 ? 2.301 -16.766 6.094 1 98.62 292 TRP B C 1
ATOM 6751 O O . TRP B 1 292 ? 3.49 -16.734 5.766 1 98.62 292 TRP B O 1
ATOM 6761 N N . VAL B 1 293 ? 1.895 -16.234 7.234 1 98.75 293 VAL B N 1
ATOM 6762 C CA . VAL B 1 293 ? 2.848 -15.773 8.242 1 98.75 293 VAL B CA 1
ATOM 6763 C C . VAL B 1 293 ? 3.064 -16.875 9.281 1 98.75 293 VAL B C 1
ATOM 6765 O O . VAL B 1 293 ? 2.102 -17.453 9.789 1 98.75 293 VAL B O 1
ATOM 6768 N N . GLY B 1 294 ? 4.32 -17.188 9.523 1 98.62 294 GLY B N 1
ATOM 6769 C CA . GLY B 1 294 ? 4.641 -18.172 10.539 1 98.62 294 GLY B CA 1
ATOM 6770 C C . GLY B 1 294 ? 4.305 -17.719 11.945 1 98.62 294 GLY B C 1
ATOM 6771 O O . GLY B 1 294 ? 4.102 -16.516 12.18 1 98.62 294 GLY B O 1
ATOM 6772 N N . ASP B 1 295 ? 4.32 -18.594 12.914 1 98.25 295 ASP B N 1
ATOM 6773 C CA . ASP B 1 295 ? 3.812 -18.344 14.258 1 98.25 295 ASP B CA 1
ATOM 6774 C C . ASP B 1 295 ? 4.695 -17.344 15 1 98.25 295 ASP B C 1
ATOM 6776 O O . ASP B 1 295 ? 4.188 -16.438 15.664 1 98.25 295 ASP B O 1
ATOM 6780 N N . ASP B 1 296 ? 5.984 -17.484 14.891 1 98.75 296 ASP B N 1
ATOM 6781 C CA . ASP B 1 296 ? 6.895 -16.656 15.672 1 98.75 296 ASP B CA 1
ATOM 6782 C C . ASP B 1 296 ? 6.895 -15.219 15.156 1 98.75 296 ASP B C 1
ATOM 6784 O O . ASP B 1 296 ? 6.906 -14.266 15.945 1 98.75 296 ASP B O 1
ATOM 6788 N N . ILE B 1 297 ? 6.895 -15.055 13.867 1 98.81 297 ILE B N 1
ATOM 6789 C CA . ILE B 1 297 ? 6.793 -13.719 13.289 1 98.81 297 ILE B CA 1
ATOM 6790 C C . ILE B 1 297 ? 5.41 -13.133 13.586 1 98.81 297 ILE B C 1
ATOM 6792 O O . ILE B 1 297 ? 5.281 -11.938 13.852 1 98.81 297 ILE B O 1
ATOM 6796 N N . ALA B 1 298 ? 4.363 -13.953 13.547 1 98.69 298 ALA B N 1
ATOM 6797 C CA . ALA B 1 298 ? 3.02 -13.484 13.891 1 98.69 298 ALA B CA 1
ATOM 6798 C C . ALA B 1 298 ? 2.979 -12.93 15.312 1 98.69 298 ALA B C 1
ATOM 6800 O O . ALA B 1 298 ? 2.395 -11.867 15.555 1 98.69 298 ALA B O 1
ATOM 6801 N N . ASP B 1 299 ? 3.598 -13.656 16.219 1 98.56 299 ASP B N 1
ATOM 6802 C CA . ASP B 1 299 ? 3.65 -13.195 17.609 1 98.56 299 ASP B CA 1
ATOM 6803 C C . ASP B 1 299 ? 4.359 -11.844 17.703 1 98.56 299 ASP B C 1
ATOM 6805 O O . ASP B 1 299 ? 3.906 -10.953 18.438 1 98.56 299 ASP B O 1
ATOM 6809 N N . LEU B 1 300 ? 5.465 -11.75 17 1 98.62 300 LEU B N 1
ATOM 6810 C CA . LEU B 1 300 ? 6.219 -10.508 16.984 1 98.62 300 LEU B CA 1
ATOM 6811 C C . LEU B 1 300 ? 5.367 -9.359 16.453 1 98.62 300 LEU B C 1
ATOM 6813 O O . LEU B 1 300 ? 5.379 -8.258 17 1 98.62 300 LEU B O 1
ATOM 6817 N N . LEU B 1 301 ? 4.668 -9.594 15.359 1 98.44 301 LEU B N 1
ATOM 6818 C CA . LEU B 1 301 ? 3.816 -8.578 14.742 1 98.44 301 LEU B CA 1
ATOM 6819 C C . LEU B 1 301 ? 2.656 -8.211 15.664 1 98.44 301 LEU B C 1
ATOM 6821 O O . LEU B 1 301 ? 2.271 -7.047 15.75 1 98.44 301 LEU B O 1
ATOM 6825 N N . ASP B 1 302 ? 2.078 -9.164 16.375 1 97.44 302 ASP B N 1
ATOM 6826 C CA . ASP B 1 302 ? 1 -8.914 17.328 1 97.44 302 ASP B CA 1
ATOM 6827 C C . ASP B 1 302 ? 1.444 -7.938 18.406 1 97.44 302 ASP B C 1
ATOM 6829 O O . ASP B 1 302 ? 0.66 -7.098 18.859 1 97.44 302 ASP B O 1
ATOM 6833 N N . GLU B 1 303 ? 2.65 -8.07 18.75 1 96.5 303 GLU B N 1
ATOM 6834 C CA . GLU B 1 303 ? 3.184 -7.25 19.828 1 96.5 303 GLU B CA 1
ATOM 6835 C C . GLU B 1 303 ? 3.488 -5.836 19.359 1 96.5 303 GLU B C 1
ATOM 6837 O O . GLU B 1 303 ? 3.535 -4.902 20.156 1 96.5 303 GLU B O 1
ATOM 6842 N N . ASN B 1 304 ? 3.654 -5.664 18.062 1 96.19 304 ASN B N 1
ATOM 6843 C CA . ASN B 1 304 ? 4.234 -4.398 17.625 1 96.19 304 ASN B CA 1
ATOM 6844 C C . ASN B 1 304 ? 3.287 -3.641 16.703 1 96.19 304 ASN B C 1
ATOM 6846 O O . ASN B 1 304 ? 3.402 -2.424 16.547 1 96.19 304 ASN B O 1
ATOM 6850 N N . ILE B 1 305 ? 2.43 -4.324 16.031 1 96.81 305 ILE B N 1
ATOM 6851 C CA . ILE B 1 305 ? 1.603 -3.697 15 1 96.81 305 ILE B CA 1
ATOM 6852 C C . ILE B 1 305 ? 0.146 -4.117 15.188 1 96.81 305 ILE B C 1
ATOM 6854 O O . ILE B 1 305 ? -0.259 -5.191 14.742 1 96.81 305 ILE B O 1
ATOM 6858 N N . ARG B 1 306 ? -0.646 -3.246 15.641 1 93.5 306 ARG B N 1
ATOM 6859 C CA . ARG B 1 306 ? -2.061 -3.514 15.883 1 93.5 306 ARG B CA 1
ATOM 6860 C C . ARG B 1 306 ? -2.809 -3.711 14.57 1 93.5 306 ARG B C 1
ATOM 6862 O O . ARG B 1 306 ? -2.566 -2.992 13.594 1 93.5 306 ARG B O 1
ATOM 6869 N N . ASP B 1 307 ? -3.646 -4.719 14.461 1 92.75 307 ASP B N 1
ATOM 6870 C CA . ASP B 1 307 ? -4.617 -4.945 13.391 1 92.75 307 ASP B CA 1
ATOM 6871 C C . ASP B 1 307 ? -3.92 -5.312 12.086 1 92.75 307 ASP B C 1
ATOM 6873 O O . ASP B 1 307 ? -4.496 -5.16 11 1 92.75 307 ASP B O 1
ATOM 6877 N N . TRP B 1 308 ? -2.637 -5.812 12.141 1 95.94 308 TRP B N 1
ATOM 6878 C CA . TRP B 1 308 ? -1.923 -6.145 10.906 1 95.94 308 TRP B CA 1
ATOM 6879 C C . TRP B 1 308 ? -2.619 -7.277 10.164 1 95.94 308 TRP B C 1
ATOM 6881 O O . TRP B 1 308 ? -2.514 -7.383 8.938 1 95.94 308 TRP B O 1
ATOM 6891 N N . ARG B 1 309 ? -3.406 -8.148 10.867 1 94.94 309 ARG B N 1
ATOM 6892 C CA . ARG B 1 309 ? -4.117 -9.25 10.227 1 94.94 309 ARG B CA 1
ATOM 6893 C C . ARG B 1 309 ? -5.32 -8.742 9.438 1 94.94 309 ARG B C 1
ATOM 6895 O O . ARG B 1 309 ? -5.684 -9.312 8.406 1 94.94 309 ARG B O 1
ATOM 6902 N N . VAL B 1 310 ? -5.898 -7.668 9.898 1 92.94 310 VAL B N 1
ATOM 6903 C CA . VAL B 1 310 ? -7.09 -7.09 9.289 1 92.94 310 VAL B CA 1
ATOM 6904 C C . VAL B 1 310 ? -6.684 -6.168 8.133 1 92.94 310 VAL B C 1
ATOM 6906 O O . VAL B 1 310 ? -7.32 -6.168 7.078 1 92.94 310 VAL B O 1
ATOM 6909 N N . TYR B 1 311 ? -5.699 -5.406 8.398 1 94.44 311 TYR B N 1
ATOM 6910 C CA . TYR B 1 311 ? -5.207 -4.465 7.398 1 94.44 311 TYR B CA 1
ATOM 6911 C C . TYR B 1 311 ? -3.699 -4.594 7.227 1 94.44 311 TYR B C 1
ATOM 6913 O O . TYR B 1 311 ? -2.938 -3.75 7.703 1 94.44 311 TYR B O 1
ATOM 6921 N N . PRO B 1 312 ? -3.271 -5.531 6.355 1 97.19 312 PRO B N 1
ATOM 6922 C CA . PRO B 1 312 ? -1.855 -5.891 6.254 1 97.19 312 PRO B CA 1
ATOM 6923 C C . PRO B 1 312 ? -0.984 -4.734 5.777 1 97.19 312 PRO B C 1
ATOM 6925 O O . PRO B 1 312 ? 0.239 -4.766 5.938 1 97.19 312 PRO B O 1
ATOM 6928 N N . THR B 1 313 ? -1.526 -3.693 5.211 1 97 313 THR B N 1
ATOM 6929 C CA . THR B 1 313 ? -0.752 -2.523 4.812 1 97 313 THR B CA 1
ATOM 6930 C C . THR B 1 313 ? -0.014 -1.928 6.008 1 97 313 THR B C 1
ATOM 6932 O O . THR B 1 313 ? 1.026 -1.288 5.848 1 97 313 THR B O 1
ATOM 6935 N N . LYS B 1 314 ? -0.449 -2.193 7.223 1 97.25 314 LYS B N 1
ATOM 6936 C CA . LYS B 1 314 ? 0.172 -1.711 8.453 1 97.25 314 LYS B CA 1
ATOM 6937 C C . LYS B 1 314 ? 1.537 -2.359 8.672 1 97.25 314 LYS B C 1
ATOM 6939 O O . LYS B 1 314 ? 2.33 -1.89 9.484 1 97.25 314 LYS B O 1
ATOM 6944 N N . LEU B 1 315 ? 1.826 -3.418 7.887 1 98.44 315 LEU B N 1
ATOM 6945 C CA . LEU B 1 315 ? 3.137 -4.051 7.992 1 98.44 315 LEU B CA 1
ATOM 6946 C C . LEU B 1 315 ? 4.25 -3.051 7.688 1 98.44 315 LEU B C 1
ATOM 6948 O O . LEU B 1 315 ? 5.414 -3.297 8.008 1 98.44 315 LEU B O 1
ATOM 6952 N N . GLN B 1 316 ? 3.934 -1.911 7.105 1 97.62 316 GLN B N 1
ATOM 6953 C CA . GLN B 1 316 ? 4.891 -0.83 6.895 1 97.62 316 GLN B CA 1
ATOM 6954 C C . GLN B 1 316 ? 5.508 -0.374 8.211 1 97.62 316 GLN B C 1
ATOM 6956 O O . GLN B 1 316 ? 6.641 0.104 8.242 1 97.62 316 GLN B O 1
ATOM 6961 N N . HIS B 1 317 ? 4.824 -0.501 9.328 1 97.56 317 HIS B N 1
ATOM 6962 C CA . HIS B 1 317 ? 5.281 -0.086 10.648 1 97.56 317 HIS B CA 1
ATOM 6963 C C . HIS B 1 317 ? 6.395 -0.995 11.156 1 97.56 317 HIS B C 1
ATOM 6965 O O . HIS B 1 317 ? 7.043 -0.687 12.164 1 97.56 317 HIS B O 1
ATOM 6971 N N . ALA B 1 318 ? 6.707 -2.098 10.398 1 97.75 318 ALA B N 1
ATOM 6972 C CA . ALA B 1 318 ? 7.77 -3.01 10.805 1 97.75 318 ALA B CA 1
ATOM 6973 C C . ALA B 1 318 ? 9.125 -2.305 10.805 1 97.75 318 ALA B C 1
ATOM 6975 O O . ALA B 1 318 ? 10.094 -2.814 11.375 1 97.75 318 ALA B O 1
ATOM 6976 N N . THR B 1 319 ? 9.18 -1.116 10.203 1 95 319 THR B N 1
ATOM 6977 C CA . THR B 1 319 ? 10.43 -0.364 10.133 1 95 319 THR B CA 1
ATOM 6978 C C . THR B 1 319 ? 10.945 -0.036 11.531 1 95 319 THR B C 1
ATOM 6980 O O . THR B 1 319 ? 12.125 0.264 11.711 1 95 319 THR B O 1
ATOM 6983 N N . LEU B 1 320 ? 10.117 -0.133 12.539 1 94 320 LEU B N 1
ATOM 6984 C CA . LEU B 1 320 ? 10.523 0.25 13.891 1 94 320 LEU B CA 1
ATOM 6985 C C . LEU B 1 320 ? 10.656 -0.978 14.789 1 94 320 LEU B C 1
ATOM 6987 O O . LEU B 1 320 ? 10.906 -0.851 15.984 1 94 320 LEU B O 1
ATOM 6991 N N . ILE B 1 321 ? 10.445 -2.17 14.242 1 95.88 321 ILE B N 1
ATOM 6992 C CA . ILE B 1 321 ? 10.672 -3.373 15.031 1 95.88 321 ILE B CA 1
ATOM 6993 C C . ILE B 1 321 ? 12.156 -3.5 15.367 1 95.88 321 ILE B C 1
ATOM 6995 O O . ILE B 1 321 ? 13.016 -3.328 14.492 1 95.88 321 ILE B O 1
ATOM 6999 N N . GLU B 1 322 ? 12.469 -3.832 16.562 1 94.81 322 GLU B N 1
ATOM 7000 C CA . GLU B 1 322 ? 13.844 -3.912 17.047 1 94.81 322 GLU B CA 1
ATOM 7001 C C . GLU B 1 322 ? 14.578 -5.102 16.422 1 94.81 322 GLU B C 1
ATOM 7003 O O . GLU B 1 322 ? 13.953 -6.098 16.062 1 94.81 322 GLU B O 1
ATOM 7008 N N . ASP B 1 323 ? 15.875 -5.062 16.406 1 96.25 323 ASP B N 1
ATOM 7009 C CA . ASP B 1 323 ? 16.703 -6.043 15.719 1 96.25 323 ASP B CA 1
ATOM 7010 C C . ASP B 1 323 ? 16.609 -7.414 16.375 1 96.25 323 ASP B C 1
ATOM 7012 O O . ASP B 1 323 ? 16.266 -8.398 15.727 1 96.25 323 ASP B O 1
ATOM 7016 N N . GLU B 1 324 ? 16.781 -7.465 17.656 1 97.19 324 GLU B N 1
ATOM 7017 C CA . GLU B 1 324 ? 16.953 -8.75 18.328 1 97.19 324 GLU B CA 1
ATOM 7018 C C . GLU B 1 324 ? 15.648 -9.547 18.312 1 97.19 324 GLU B C 1
ATOM 7020 O O . GLU B 1 324 ? 15.656 -10.742 18 1 97.19 324 GLU B O 1
ATOM 7025 N N . PRO B 1 325 ? 14.523 -8.859 18.562 1 98.19 325 PRO B N 1
ATOM 7026 C CA . PRO B 1 325 ? 13.273 -9.625 18.5 1 98.19 325 PRO B CA 1
ATOM 7027 C C . PRO B 1 325 ? 13 -10.18 17.109 1 98.19 325 PRO B C 1
ATOM 7029 O O . PRO B 1 325 ? 12.516 -11.305 16.969 1 98.19 325 PRO B O 1
ATOM 7032 N N . LEU B 1 326 ? 13.297 -9.461 16.109 1 98.62 326 LEU B N 1
ATOM 7033 C CA . LEU B 1 326 ? 13.086 -9.922 14.742 1 98.62 326 LEU B CA 1
ATOM 7034 C C . LEU B 1 326 ? 14 -11.094 14.414 1 98.62 326 LEU B C 1
ATOM 7036 O O . LEU B 1 326 ? 13.562 -12.086 13.828 1 98.62 326 LEU B O 1
ATOM 7040 N N . TRP B 1 327 ? 15.281 -10.977 14.805 1 98.5 327 TRP B N 1
ATOM 7041 C CA . TRP B 1 327 ? 16.25 -12.031 14.57 1 98.5 327 TRP B CA 1
ATOM 7042 C C . TRP B 1 327 ? 15.844 -13.32 15.281 1 98.5 327 TRP B C 1
ATOM 7044 O O . TRP B 1 327 ? 15.875 -14.398 14.688 1 98.5 327 TRP B O 1
ATOM 7054 N N . GLU B 1 328 ? 15.398 -13.195 16.484 1 98.56 328 GLU B N 1
ATOM 7055 C CA . GLU B 1 328 ? 15.031 -14.352 17.281 1 98.56 328 GLU B CA 1
ATOM 7056 C C . GLU B 1 328 ? 13.789 -15.047 16.719 1 98.56 328 GLU B C 1
ATOM 7058 O O . GLU B 1 328 ? 13.719 -16.281 16.703 1 98.56 328 GLU B O 1
ATOM 7063 N N . ALA B 1 329 ? 12.805 -14.242 16.281 1 98.88 329 ALA B N 1
ATOM 7064 C CA . ALA B 1 329 ? 11.609 -14.82 15.672 1 98.88 329 ALA B CA 1
ATOM 7065 C C . ALA B 1 329 ? 11.953 -15.602 14.406 1 98.88 329 ALA B C 1
ATOM 7067 O O . ALA B 1 329 ? 11.438 -16.703 14.18 1 98.88 329 ALA B O 1
ATOM 7068 N N . HIS B 1 330 ? 12.867 -15.047 13.617 1 98.81 330 HIS B N 1
ATOM 7069 C CA . HIS B 1 330 ? 13.305 -15.727 12.398 1 98.81 330 HIS B CA 1
ATOM 7070 C C . HIS B 1 330 ? 14.031 -17.031 12.727 1 98.81 330 HIS B C 1
ATOM 7072 O O . HIS B 1 330 ? 13.781 -18.062 12.109 1 98.81 330 HIS B O 1
ATOM 7078 N N . GLN B 1 331 ? 14.938 -16.969 13.68 1 98.69 331 GLN B N 1
ATOM 7079 C CA . GLN B 1 331 ? 15.711 -18.141 14.047 1 98.69 331 GLN B CA 1
ATOM 7080 C C . GLN B 1 331 ? 14.797 -19.25 14.57 1 98.69 331 GLN B C 1
ATOM 7082 O O . GLN B 1 331 ? 15.055 -20.438 14.328 1 98.69 331 GLN B O 1
ATOM 7087 N N . ALA B 1 332 ? 13.789 -18.844 15.266 1 98.88 332 ALA B N 1
ATOM 7088 C CA . ALA B 1 332 ? 12.836 -19.844 15.75 1 98.88 332 ALA B CA 1
ATOM 7089 C C . ALA B 1 332 ? 12.141 -20.547 14.586 1 98.88 332 ALA B C 1
ATOM 7091 O O . ALA B 1 332 ? 11.977 -21.766 14.594 1 98.88 332 ALA B O 1
ATOM 7092 N N . GLN B 1 333 ? 11.711 -19.812 13.617 1 98.75 333 GLN B N 1
ATOM 7093 C CA . GLN B 1 333 ? 11.07 -20.375 12.438 1 98.75 333 GLN B CA 1
ATOM 7094 C C . GLN B 1 333 ? 12.055 -21.234 11.641 1 98.75 333 GLN B C 1
ATOM 7096 O O . GLN B 1 333 ? 11.672 -22.234 11.047 1 98.75 333 GLN B O 1
ATOM 7101 N N . LYS B 1 334 ? 13.367 -20.797 11.625 1 98.69 334 LYS B N 1
ATOM 7102 C CA . LYS B 1 334 ? 14.422 -21.562 10.969 1 98.69 334 LYS B CA 1
ATOM 7103 C C . LYS B 1 334 ? 14.617 -22.922 11.656 1 98.69 334 LYS B C 1
ATOM 7105 O O . LYS B 1 334 ? 14.75 -23.953 10.992 1 98.69 334 LYS B O 1
ATOM 7110 N N . ARG B 1 335 ? 14.578 -22.906 12.883 1 98.81 335 ARG B N 1
ATOM 7111 C CA . ARG B 1 335 ? 14.719 -24.156 13.641 1 98.81 335 ARG B CA 1
ATOM 7112 C C . ARG B 1 335 ? 13.539 -25.078 13.398 1 98.81 335 ARG B C 1
ATOM 7114 O O . ARG B 1 335 ? 13.703 -26.297 13.305 1 98.81 335 ARG B O 1
ATOM 7121 N N . ASP B 1 336 ? 12.359 -24.469 13.328 1 98.69 336 ASP B N 1
ATOM 7122 C CA . ASP B 1 336 ? 11.18 -25.25 13 1 98.69 336 ASP B CA 1
ATOM 7123 C C . ASP B 1 336 ? 11.32 -25.922 11.641 1 98.69 336 ASP B C 1
ATOM 7125 O O . ASP B 1 336 ? 10.953 -27.094 11.469 1 98.69 336 ASP B O 1
ATOM 7129 N N . LEU B 1 337 ? 11.82 -25.203 10.648 1 98.81 337 LEU B N 1
ATOM 7130 C CA . LEU B 1 337 ? 12.055 -25.75 9.32 1 98.81 337 LEU B CA 1
ATOM 7131 C C . LEU B 1 337 ? 13.094 -26.875 9.367 1 98.81 337 LEU B C 1
ATOM 7133 O O . LEU B 1 337 ? 12.93 -27.906 8.734 1 98.81 337 LEU B O 1
ATOM 7137 N N . ILE B 1 338 ? 14.172 -26.641 10.102 1 98.75 338 ILE B N 1
ATOM 7138 C CA . ILE B 1 338 ? 15.25 -27.609 10.211 1 98.75 338 ILE B CA 1
ATOM 7139 C C . ILE B 1 338 ? 14.711 -28.922 10.789 1 98.75 338 ILE B C 1
ATOM 7141 O O . ILE B 1 338 ? 15.016 -30 10.281 1 98.75 338 ILE B O 1
ATOM 7145 N N . GLU B 1 339 ? 13.906 -28.797 11.812 1 98.75 339 GLU B N 1
ATOM 7146 C CA . GLU B 1 339 ? 13.281 -29.984 12.398 1 98.75 339 GLU B CA 1
ATOM 7147 C C . GLU B 1 339 ? 12.344 -30.672 11.406 1 98.75 339 GLU B C 1
ATOM 7149 O O . GLU B 1 339 ? 12.344 -31.891 11.297 1 98.75 339 GLU B O 1
ATOM 7154 N N . TYR B 1 340 ? 11.586 -29.891 10.727 1 98.56 340 TYR B N 1
ATOM 7155 C CA . TYR B 1 340 ? 10.672 -30.406 9.711 1 98.56 340 TYR B CA 1
ATOM 7156 C C . TYR B 1 340 ? 11.43 -31.188 8.641 1 98.56 340 TYR B C 1
ATOM 7158 O O . TYR B 1 340 ? 11.008 -32.281 8.25 1 98.56 340 TYR B O 1
ATOM 7166 N N . VAL B 1 341 ? 12.539 -30.641 8.156 1 98.62 341 VAL B N 1
ATOM 7167 C CA . VAL B 1 341 ? 13.375 -31.281 7.141 1 98.62 341 VAL B CA 1
ATOM 7168 C C . VAL B 1 341 ? 13.961 -32.562 7.691 1 98.62 341 VAL B C 1
ATOM 7170 O O . VAL B 1 341 ? 13.945 -33.594 7.012 1 98.62 341 VAL B O 1
ATOM 7173 N N . ARG B 1 342 ? 14.43 -32.531 8.898 1 98.44 342 ARG B N 1
ATOM 7174 C CA . ARG B 1 342 ? 15.008 -33.719 9.531 1 98.44 342 ARG B CA 1
ATOM 7175 C C . ARG B 1 342 ? 13.984 -34.844 9.633 1 98.44 342 ARG B C 1
ATOM 7177 O O . ARG B 1 342 ? 14.273 -36 9.289 1 98.44 342 ARG B O 1
ATOM 7184 N N . GLU B 1 343 ? 12.805 -34.531 10.047 1 98 343 GLU B N 1
ATOM 7185 C CA . GLU B 1 343 ? 11.75 -35.531 10.234 1 98 343 GLU B CA 1
ATOM 7186 C C . GLU B 1 343 ? 11.344 -36.156 8.906 1 98 343 GLU B C 1
ATOM 7188 O O . GLU B 1 343 ? 11.039 -37.375 8.852 1 98 343 GLU B O 1
ATOM 7193 N N . ARG B 1 344 ? 11.383 -35.406 7.852 1 96.56 344 ARG B N 1
ATOM 7194 C CA . ARG B 1 344 ? 10.859 -35.875 6.566 1 96.56 344 ARG B CA 1
ATOM 7195 C C . ARG B 1 344 ? 11.938 -36.594 5.766 1 96.56 344 ARG B C 1
ATOM 7197 O O . ARG B 1 344 ? 11.633 -37.5 4.98 1 96.56 344 ARG B O 1
ATOM 7204 N N . THR B 1 345 ? 13.242 -36.156 5.914 1 96.12 345 THR B N 1
ATOM 7205 C CA . THR B 1 345 ? 14.266 -36.656 4.992 1 96.12 345 THR B CA 1
ATOM 7206 C C . THR B 1 345 ? 15.422 -37.312 5.754 1 96.12 345 THR B C 1
ATOM 7208 O O . THR B 1 345 ? 16.234 -38 5.164 1 96.12 345 THR B O 1
ATOM 7211 N N . GLY B 1 346 ? 15.547 -37 7.035 1 96.31 346 GLY B N 1
ATOM 7212 C CA . GLY B 1 346 ? 16.688 -37.469 7.809 1 96.31 346 GLY B CA 1
ATOM 7213 C C . GLY B 1 346 ? 17.906 -36.562 7.652 1 96.31 346 GLY B C 1
ATOM 7214 O O . GLY B 1 346 ? 18.891 -36.719 8.375 1 96.31 346 GLY B O 1
ATOM 7215 N N . VAL B 1 347 ? 17.844 -35.625 6.77 1 96.88 347 VAL B N 1
ATOM 7216 C CA . VAL B 1 347 ? 18.969 -34.719 6.539 1 96.88 347 VAL B CA 1
ATOM 7217 C C . VAL B 1 347 ? 19.062 -33.719 7.688 1 96.88 347 VAL B C 1
ATOM 7219 O O . VAL B 1 347 ? 18.062 -33.125 8.102 1 96.88 347 VAL B O 1
ATOM 7222 N N . GLU B 1 348 ? 20.219 -33.5 8.203 1 96.44 348 GLU B N 1
ATOM 7223 C CA . GLU B 1 348 ? 20.469 -32.562 9.297 1 96.44 348 GLU B CA 1
ATOM 7224 C C . GLU B 1 348 ? 21.031 -31.25 8.773 1 96.44 348 GLU B C 1
ATOM 7226 O O . GLU B 1 348 ? 22.188 -31.188 8.344 1 96.44 348 GLU B O 1
ATOM 7231 N N . LEU B 1 349 ? 20.25 -30.234 8.844 1 98.25 349 LEU B N 1
ATOM 7232 C CA . LEU B 1 349 ? 20.688 -28.891 8.508 1 98.25 349 LEU B CA 1
ATOM 7233 C C . LEU B 1 349 ? 21.266 -28.188 9.734 1 98.25 349 LEU B C 1
ATOM 7235 O O . LEU B 1 349 ? 21 -28.578 10.867 1 98.25 349 LEU B O 1
ATOM 7239 N N . ASP B 1 350 ? 22.078 -27.156 9.508 1 98.25 350 ASP B N 1
ATOM 7240 C CA . ASP B 1 350 ? 22.734 -26.375 10.555 1 98.25 350 ASP B CA 1
ATOM 7241 C C . ASP B 1 350 ? 22.109 -25 10.68 1 98.25 350 ASP B C 1
ATOM 7243 O O . ASP B 1 350 ? 22.047 -24.234 9.703 1 98.25 350 ASP B O 1
ATOM 7247 N N . GLU B 1 351 ? 21.656 -24.594 11.867 1 97.19 351 GLU B N 1
ATOM 7248 C CA . GLU B 1 351 ? 20.953 -23.328 12.086 1 97.19 351 GLU B CA 1
ATOM 7249 C C . GLU B 1 351 ? 21.875 -22.141 11.875 1 97.19 351 GLU B C 1
ATOM 7251 O O . GLU B 1 351 ? 21.406 -21.016 11.648 1 97.19 351 GLU B O 1
ATOM 7256 N N . ASP B 1 352 ? 23.188 -22.359 11.938 1 97.69 352 ASP B N 1
ATOM 7257 C CA . ASP B 1 352 ? 24.156 -21.266 11.82 1 97.69 352 ASP B CA 1
ATOM 7258 C C . ASP B 1 352 ? 24.562 -21.062 10.367 1 97.69 352 ASP B C 1
ATOM 7260 O O . ASP B 1 352 ? 25.281 -20.109 10.055 1 97.69 352 ASP B O 1
ATOM 7264 N N . VAL B 1 353 ? 24.156 -21.969 9.461 1 98.62 353 VAL B N 1
ATOM 7265 C CA . VAL B 1 353 ? 24.5 -21.875 8.047 1 98.62 353 VAL B CA 1
ATOM 7266 C C . VAL B 1 353 ? 23.359 -21.219 7.273 1 98.62 353 VAL B C 1
ATOM 7268 O O . VAL B 1 353 ? 22.188 -21.516 7.508 1 98.62 353 VAL B O 1
ATOM 7271 N N . LEU B 1 354 ? 23.672 -20.266 6.379 1 98.88 354 LEU B N 1
ATOM 7272 C CA . LEU B 1 354 ? 22.656 -19.625 5.551 1 98.88 354 LEU B CA 1
ATOM 7273 C C . LEU B 1 354 ? 21.891 -20.672 4.75 1 98.88 354 LEU B C 1
ATOM 7275 O O . LEU B 1 354 ? 22.484 -21.516 4.07 1 98.88 354 LEU B O 1
ATOM 7279 N N . THR B 1 355 ? 20.609 -20.641 4.855 1 98.94 355 THR B N 1
ATOM 7280 C CA . THR B 1 355 ? 19.75 -21.594 4.16 1 98.94 355 THR B CA 1
ATOM 7281 C C . THR B 1 355 ? 19.047 -20.922 2.979 1 98.94 355 THR B C 1
ATOM 7283 O O . THR B 1 355 ? 18.297 -19.969 3.158 1 98.94 355 THR B O 1
ATOM 7286 N N . LEU B 1 356 ? 19.266 -21.422 1.752 1 98.81 356 LEU B N 1
ATOM 7287 C CA . LEU B 1 356 ? 18.531 -21.031 0.56 1 98.81 356 LEU B CA 1
ATOM 7288 C C . LEU B 1 356 ? 17.312 -21.922 0.356 1 98.81 356 LEU B C 1
ATOM 7290 O O . LEU B 1 356 ? 17.391 -23.141 0.542 1 98.81 356 LEU B O 1
ATOM 7294 N N . GLY B 1 357 ? 16.203 -21.312 0.061 1 98.88 357 GLY B N 1
ATOM 7295 C CA . GLY B 1 357 ? 15.008 -22.078 -0.29 1 98.88 357 GLY B CA 1
ATOM 7296 C C . GLY B 1 357 ? 14.586 -21.875 -1.733 1 98.88 357 GLY B C 1
ATOM 7297 O O . GLY B 1 357 ? 14.609 -20.766 -2.25 1 98.88 357 GLY B O 1
ATOM 7298 N N . PHE B 1 358 ? 14.281 -22.938 -2.395 1 98.62 358 PHE B N 1
ATOM 7299 C CA . PHE B 1 358 ? 13.75 -22.922 -3.754 1 98.62 358 PHE B CA 1
ATOM 7300 C C . PHE B 1 358 ? 12.609 -23.922 -3.889 1 98.62 358 PHE B C 1
ATOM 7302 O O . PHE B 1 358 ? 12.828 -25.141 -3.85 1 98.62 358 PHE B O 1
ATOM 7309 N N . ALA B 1 359 ? 11.438 -23.469 -4.031 1 98.12 359 ALA B N 1
ATOM 7310 C CA . ALA B 1 359 ? 10.273 -24.328 -4.234 1 98.12 359 ALA B CA 1
ATOM 7311 C C . ALA B 1 359 ? 9.375 -23.781 -5.344 1 98.12 359 ALA B C 1
ATOM 7313 O O . ALA B 1 359 ? 8.617 -22.844 -5.125 1 98.12 359 ALA B O 1
ATOM 7314 N N . ARG B 1 360 ? 9.484 -24.359 -6.504 1 95.38 360 ARG B N 1
ATOM 7315 C CA . ARG B 1 360 ? 8.727 -24 -7.699 1 95.38 360 ARG B CA 1
ATOM 7316 C C . ARG B 1 360 ? 8.297 -25.25 -8.461 1 95.38 360 ARG B C 1
ATOM 7318 O O . ARG B 1 360 ? 8.844 -26.328 -8.242 1 95.38 360 ARG B O 1
ATOM 7325 N N . ARG B 1 361 ? 7.273 -25.047 -9.398 1 94.69 361 ARG B N 1
ATOM 7326 C CA . ARG B 1 361 ? 7 -26.125 -10.344 1 94.69 361 ARG B CA 1
ATOM 7327 C C . ARG B 1 361 ? 8.266 -26.531 -11.086 1 94.69 361 ARG B C 1
ATOM 7329 O O . ARG B 1 361 ? 9.07 -25.688 -11.477 1 94.69 361 ARG B O 1
ATOM 7336 N N . ALA B 1 362 ? 8.398 -27.844 -11.258 1 96.88 362 ALA B N 1
ATOM 7337 C CA . ALA B 1 362 ? 9.57 -28.344 -11.984 1 96.88 362 ALA B CA 1
ATOM 7338 C C . ALA B 1 362 ? 9.352 -28.234 -13.492 1 96.88 362 ALA B C 1
ATOM 7340 O O . ALA B 1 362 ? 8.922 -29.203 -14.133 1 96.88 362 ALA B O 1
ATOM 7341 N N . VAL B 1 363 ? 9.719 -27.078 -14.031 1 95.12 363 VAL B N 1
ATOM 7342 C CA . VAL B 1 363 ? 9.633 -26.797 -15.461 1 95.12 363 VAL B CA 1
ATOM 7343 C C . VAL B 1 363 ? 10.898 -26.062 -15.922 1 95.12 363 VAL B C 1
ATOM 7345 O O . VAL B 1 363 ? 11.562 -25.406 -15.117 1 95.12 363 VAL B O 1
ATOM 7348 N N . PRO B 1 364 ? 11.227 -26.141 -17.156 1 94.88 364 PRO B N 1
ATOM 7349 C CA . PRO B 1 364 ? 12.516 -25.625 -17.641 1 94.88 364 PRO B CA 1
ATOM 7350 C C . PRO B 1 364 ? 12.68 -24.141 -17.375 1 94.88 364 PRO B C 1
ATOM 7352 O O . PRO B 1 364 ? 13.766 -23.688 -16.984 1 94.88 364 PRO B O 1
ATOM 7355 N N . TYR B 1 365 ? 11.641 -23.328 -17.516 1 93.88 365 TYR B N 1
ATOM 7356 C CA . TYR B 1 365 ? 11.836 -21.891 -17.469 1 93.88 365 TYR B CA 1
ATOM 7357 C C . TYR B 1 365 ? 11.984 -21.406 -16.047 1 93.88 365 TYR B C 1
ATOM 7359 O O . TYR B 1 365 ? 12.398 -20.266 -15.805 1 93.88 365 TYR B O 1
ATOM 7367 N N . LYS B 1 366 ? 11.695 -22.25 -15.078 1 96.25 366 LYS B N 1
ATOM 7368 C CA . LYS B 1 366 ? 11.945 -21.875 -13.688 1 96.25 366 LYS B CA 1
ATOM 7369 C C . LYS B 1 366 ? 13.406 -22.125 -13.312 1 96.25 366 LYS B C 1
ATOM 7371 O O . LYS B 1 366 ? 13.891 -21.609 -12.305 1 96.25 366 LYS B O 1
ATOM 7376 N N . ARG B 1 367 ? 14.133 -22.906 -13.953 1 97.38 367 ARG B N 1
ATOM 7377 C CA . ARG B 1 367 ? 15.578 -23.109 -13.93 1 97.38 367 ARG B CA 1
ATOM 7378 C C . ARG B 1 367 ? 16.047 -23.516 -12.539 1 97.38 367 ARG B C 1
ATOM 7380 O O . ARG B 1 367 ? 17.016 -22.969 -12.016 1 97.38 367 ARG B O 1
ATOM 7387 N N . ALA B 1 368 ? 15.398 -24.562 -12 1 98.06 368 ALA B N 1
ATOM 7388 C CA . ALA B 1 368 ? 15.766 -25.062 -10.68 1 98.06 368 ALA B CA 1
ATOM 7389 C C . ALA B 1 368 ? 17.25 -25.391 -10.617 1 98.06 368 ALA B C 1
ATOM 7391 O O . ALA B 1 368 ? 17.906 -25.141 -9.602 1 98.06 368 ALA B O 1
ATOM 7392 N N . PRO B 1 369 ? 17.938 -25.844 -11.672 1 98 369 PRO B N 1
ATOM 7393 C CA . PRO B 1 369 ? 19.328 -26.266 -11.562 1 98 369 PRO B CA 1
ATOM 7394 C C . PRO B 1 369 ? 20.312 -25.109 -11.789 1 98 369 PRO B C 1
ATOM 7396 O O . PRO B 1 369 ? 21.531 -25.328 -11.82 1 98 369 PRO B O 1
ATOM 7399 N N . LEU B 1 370 ? 19.828 -23.875 -11.953 1 98.38 370 LEU B N 1
ATOM 7400 C CA . LEU B 1 370 ? 20.688 -22.766 -12.344 1 98.38 370 LEU B CA 1
ATOM 7401 C C . LEU B 1 370 ? 21.875 -22.625 -11.375 1 98.38 370 LEU B C 1
ATOM 7403 O O . LEU B 1 370 ? 22.984 -22.297 -11.797 1 98.38 370 LEU B O 1
ATOM 7407 N N . LEU B 1 371 ? 21.656 -22.828 -10.117 1 98.19 371 LEU B N 1
ATOM 7408 C CA . LEU B 1 371 ? 22.656 -22.688 -9.062 1 98.19 371 LEU B CA 1
ATOM 7409 C C . LEU B 1 371 ? 23.844 -23.609 -9.328 1 98.19 371 LEU B C 1
ATOM 7411 O O . LEU B 1 371 ? 24.953 -23.344 -8.852 1 98.19 371 LEU B O 1
ATOM 7415 N N . PHE B 1 372 ? 23.672 -24.672 -10.133 1 98.31 372 PHE B N 1
ATOM 7416 C CA . PHE B 1 372 ? 24.703 -25.688 -10.312 1 98.31 372 PHE B CA 1
ATOM 7417 C C . PHE B 1 372 ? 25.312 -25.609 -11.703 1 98.31 372 PHE B C 1
ATOM 7419 O O . PHE B 1 372 ? 26 -26.531 -12.148 1 98.31 372 PHE B O 1
ATOM 7426 N N . GLN B 1 373 ? 25 -24.531 -12.375 1 97.5 373 GLN B N 1
ATOM 7427 C CA . GLN B 1 373 ? 25.562 -24.328 -13.711 1 97.5 373 GLN B CA 1
ATOM 7428 C C . GLN B 1 373 ? 27.078 -24.453 -13.703 1 97.5 373 GLN B C 1
ATOM 7430 O O . GLN B 1 373 ? 27.672 -24.953 -14.656 1 97.5 373 GLN B O 1
ATOM 7435 N N . ASP B 1 374 ? 27.75 -23.953 -12.742 1 97.94 374 ASP B N 1
ATOM 7436 C CA . ASP B 1 374 ? 29.188 -24.062 -12.484 1 97.94 374 ASP B CA 1
ATOM 7437 C C . ASP B 1 374 ? 29.453 -24.469 -11.039 1 97.94 374 ASP B C 1
ATOM 7439 O O . ASP B 1 374 ? 29.688 -23.609 -10.18 1 97.94 374 ASP B O 1
ATOM 7443 N N . LYS B 1 375 ? 29.625 -25.75 -10.781 1 97.81 375 LYS B N 1
ATOM 7444 C CA . LYS B 1 375 ? 29.781 -26.297 -9.438 1 97.81 375 LYS B CA 1
ATOM 7445 C C . LYS B 1 375 ? 31.109 -25.875 -8.828 1 97.81 375 LYS B C 1
ATOM 7447 O O . LYS B 1 375 ? 31.203 -25.656 -7.617 1 97.81 375 LYS B O 1
ATOM 7452 N N . GLU B 1 376 ? 32.062 -25.75 -9.68 1 97.88 376 GLU B N 1
ATOM 7453 C CA . GLU B 1 376 ? 33.375 -25.312 -9.172 1 97.88 376 GLU B CA 1
ATOM 7454 C C . GLU B 1 376 ? 33.312 -23.875 -8.664 1 97.88 376 GLU B C 1
ATOM 7456 O O . GLU B 1 376 ? 33.906 -23.562 -7.617 1 97.88 376 GLU B O 1
ATOM 7461 N N . ARG B 1 377 ? 32.656 -23.078 -9.438 1 98.31 377 ARG B N 1
ATOM 7462 C CA . ARG B 1 377 ? 32.469 -21.688 -8.984 1 98.31 377 ARG B CA 1
ATOM 7463 C C . ARG B 1 377 ? 31.672 -21.641 -7.688 1 98.31 377 ARG B C 1
ATOM 7465 O O . ARG B 1 377 ? 31.984 -20.844 -6.801 1 98.31 377 ARG B O 1
ATOM 7472 N N . LEU B 1 378 ? 30.672 -22.438 -7.582 1 98.44 378 LEU B N 1
ATOM 7473 C CA . LEU B 1 378 ? 29.859 -22.5 -6.363 1 98.44 378 LEU B CA 1
ATOM 7474 C C . LEU B 1 378 ? 30.719 -22.906 -5.172 1 98.44 378 LEU B C 1
ATOM 7476 O O . LEU B 1 378 ? 30.609 -22.328 -4.09 1 98.44 378 LEU B O 1
ATOM 7480 N N . ARG B 1 379 ? 31.641 -23.891 -5.367 1 97.88 379 ARG B N 1
ATOM 7481 C CA . ARG B 1 379 ? 32.562 -24.328 -4.324 1 97.88 379 ARG B CA 1
ATOM 7482 C C . ARG B 1 379 ? 33.469 -23.172 -3.869 1 97.88 379 ARG B C 1
ATOM 7484 O O . ARG B 1 379 ? 33.719 -23 -2.672 1 97.88 379 ARG B O 1
ATOM 7491 N N . GLU B 1 380 ? 33.875 -22.422 -4.824 1 98.12 380 GLU B N 1
ATOM 7492 C CA . GLU B 1 380 ? 34.719 -21.281 -4.52 1 98.12 380 GLU B CA 1
ATOM 7493 C C . GLU B 1 380 ? 34 -20.234 -3.691 1 98.12 380 GLU B C 1
ATOM 7495 O O . GLU B 1 380 ? 34.562 -19.672 -2.752 1 98.12 380 GLU B O 1
ATOM 7500 N N . VAL B 1 381 ? 32.75 -19.984 -4.109 1 98.44 381 VAL B N 1
ATOM 7501 C CA . VAL B 1 381 ? 31.922 -19.016 -3.395 1 98.44 381 VAL B CA 1
ATOM 7502 C C . VAL B 1 381 ? 31.781 -19.438 -1.933 1 98.44 381 VAL B C 1
ATOM 7504 O O . VAL B 1 381 ? 32 -18.625 -1.026 1 98.44 381 VAL B O 1
ATOM 7507 N N . VAL B 1 382 ? 31.469 -20.703 -1.699 1 98.06 382 VAL B N 1
ATOM 7508 C CA . VAL B 1 382 ? 31.25 -21.219 -0.355 1 98.06 382 VAL B CA 1
ATOM 7509 C C . VAL B 1 382 ? 32.562 -21.172 0.44 1 98.06 382 VAL B C 1
ATOM 7511 O O . VAL B 1 382 ? 32.562 -20.797 1.617 1 98.06 382 VAL B O 1
ATOM 7514 N N . ALA B 1 383 ? 33.656 -21.516 -0.196 1 97.38 383 ALA B N 1
ATOM 7515 C CA . ALA B 1 383 ? 34.938 -21.516 0.458 1 97.38 383 ALA B CA 1
ATOM 7516 C C . ALA B 1 383 ? 35.375 -20.109 0.863 1 97.38 383 ALA B C 1
ATOM 7518 O O . ALA B 1 383 ? 35.969 -19.906 1.913 1 97.38 383 ALA B O 1
ATOM 7519 N N . ARG B 1 384 ? 35 -19.141 0.136 1 97.75 384 ARG B N 1
ATOM 7520 C CA . ARG B 1 384 ? 35.5 -17.781 0.324 1 97.75 384 ARG B CA 1
ATOM 7521 C C . ARG B 1 384 ? 34.531 -16.969 1.191 1 97.75 384 ARG B C 1
ATOM 7523 O O . ARG B 1 384 ? 34.969 -16.125 1.982 1 97.75 384 ARG B O 1
ATOM 7530 N N . ALA B 1 385 ? 33.281 -17.188 0.972 1 98.06 385 ALA B N 1
ATOM 7531 C CA . ALA B 1 385 ? 32.344 -16.219 1.532 1 98.06 385 ALA B CA 1
ATOM 7532 C C . ALA B 1 385 ? 31.547 -16.844 2.678 1 98.06 385 ALA B C 1
ATOM 7534 O O . ALA B 1 385 ? 30.953 -16.125 3.492 1 98.06 385 ALA B O 1
ATOM 7535 N N . GLY B 1 386 ? 31.469 -18.156 2.791 1 97.88 386 GLY B N 1
ATOM 7536 C CA . GLY B 1 386 ? 30.75 -18.828 3.871 1 97.88 386 GLY B CA 1
ATOM 7537 C C . GLY B 1 386 ? 29.891 -19.984 3.396 1 97.88 386 GLY B C 1
ATOM 7538 O O . GLY B 1 386 ? 29.562 -20.062 2.215 1 97.88 386 GLY B O 1
ATOM 7539 N N . ASP B 1 387 ? 29.484 -20.812 4.312 1 98.25 387 ASP B N 1
ATOM 7540 C CA . ASP B 1 387 ? 28.75 -22.031 4.008 1 98.25 387 ASP B CA 1
ATOM 7541 C C . ASP B 1 387 ? 27.312 -21.719 3.605 1 98.25 387 ASP B C 1
ATOM 7543 O O . ASP B 1 387 ? 26.734 -20.719 4.051 1 98.25 387 ASP B O 1
ATOM 7547 N N . VAL B 1 388 ? 26.75 -22.562 2.77 1 98.56 388 VAL B N 1
ATOM 7548 C CA . VAL B 1 388 ? 25.344 -22.5 2.365 1 98.56 388 VAL B CA 1
ATOM 7549 C C . VAL B 1 388 ? 24.734 -23.891 2.416 1 98.56 388 VAL B C 1
ATOM 7551 O O . VAL B 1 388 ? 25.422 -24.891 2.238 1 98.56 388 VAL B O 1
ATOM 7554 N N . GLN B 1 389 ? 23.547 -23.984 2.766 1 98.81 389 GLN B N 1
ATOM 7555 C CA . GLN B 1 389 ? 22.719 -25.172 2.607 1 98.81 389 GLN B CA 1
ATOM 7556 C C . GLN B 1 389 ? 21.438 -24.859 1.84 1 98.81 389 GLN B C 1
ATOM 7558 O O . GLN B 1 389 ? 20.984 -23.719 1.842 1 98.81 389 GLN B O 1
ATOM 7563 N N . ILE B 1 390 ? 20.922 -25.812 1.1 1 98.75 390 ILE B N 1
ATOM 7564 C CA . ILE B 1 390 ? 19.844 -25.531 0.149 1 98.75 390 ILE B CA 1
ATOM 7565 C C . ILE B 1 390 ? 18.703 -26.531 0.334 1 98.75 390 ILE B C 1
ATOM 7567 O O . ILE B 1 390 ? 18.938 -27.734 0.385 1 98.75 390 ILE B O 1
ATOM 7571 N N . VAL B 1 391 ? 17.484 -26.031 0.404 1 98.88 391 VAL B N 1
ATOM 7572 C CA . VAL B 1 391 ? 16.281 -26.859 0.468 1 98.88 391 VAL B CA 1
ATOM 7573 C C . VAL B 1 391 ? 15.438 -26.641 -0.785 1 98.88 391 VAL B C 1
ATOM 7575 O O . VAL B 1 391 ? 15 -25.516 -1.06 1 98.88 391 VAL B O 1
ATOM 7578 N N . TYR B 1 392 ? 15.242 -27.703 -1.521 1 98.69 392 TYR B N 1
ATOM 7579 C CA . TYR B 1 392 ? 14.414 -27.688 -2.723 1 98.69 392 TYR B CA 1
ATOM 7580 C C . TYR B 1 392 ? 13.062 -28.328 -2.461 1 98.69 392 TYR B C 1
ATOM 7582 O O . TYR B 1 392 ? 12.938 -29.203 -1.594 1 98.69 392 TYR B O 1
ATOM 7590 N N . ALA B 1 393 ? 12.086 -27.922 -3.17 1 98.5 393 ALA B N 1
ATOM 7591 C CA . ALA B 1 393 ? 10.797 -28.609 -3.289 1 98.5 393 ALA B CA 1
ATOM 7592 C C . ALA B 1 393 ? 10.102 -28.25 -4.602 1 98.5 393 ALA B C 1
ATOM 7594 O O . ALA B 1 393 ? 10.516 -27.297 -5.289 1 98.5 393 ALA B O 1
ATOM 7595 N N . GLY B 1 394 ? 9.078 -28.984 -4.945 1 96.94 394 GLY B N 1
ATOM 7596 C CA . GLY B 1 394 ? 8.336 -28.766 -6.176 1 96.94 394 GLY B CA 1
ATOM 7597 C C . GLY B 1 394 ? 8.008 -30.062 -6.898 1 96.94 394 GLY B C 1
ATOM 7598 O O . GLY B 1 394 ? 8.664 -31.078 -6.695 1 96.94 394 GLY B O 1
ATOM 7599 N N . LYS B 1 395 ? 7.035 -29.984 -7.754 1 96.69 395 LYS B N 1
ATOM 7600 C CA . LYS B 1 395 ? 6.57 -31.156 -8.492 1 96.69 395 LYS B CA 1
ATOM 7601 C C . LYS B 1 395 ? 6.645 -30.922 -10 1 96.69 395 LYS B C 1
ATOM 7603 O O . LYS B 1 395 ? 6.523 -29.781 -10.461 1 96.69 395 LYS B O 1
ATOM 7608 N N . ALA B 1 396 ? 6.922 -31.953 -10.672 1 96.56 396 ALA B N 1
ATOM 7609 C CA . ALA B 1 396 ? 6.652 -31.969 -12.109 1 96.56 396 ALA B CA 1
ATOM 7610 C C . ALA B 1 396 ? 5.219 -32.406 -12.391 1 96.56 396 ALA B C 1
ATOM 7612 O O . ALA B 1 396 ? 4.68 -33.281 -11.711 1 96.56 396 ALA B O 1
ATOM 7613 N N . PHE B 1 397 ? 4.633 -31.766 -13.367 1 94.56 397 PHE B N 1
ATOM 7614 C CA . PHE B 1 397 ? 3.307 -32.219 -13.781 1 94.56 397 PHE B CA 1
ATOM 7615 C C . PHE B 1 397 ? 3.342 -33.656 -14.227 1 94.56 397 PHE B C 1
ATOM 7617 O O . PHE B 1 397 ? 4.301 -34.094 -14.867 1 94.56 397 PHE B O 1
ATOM 7624 N N . PRO B 1 398 ? 2.295 -34.438 -13.93 1 93.06 398 PRO B N 1
ATOM 7625 C CA . PRO B 1 398 ? 2.287 -35.812 -14.367 1 93.06 398 PRO B CA 1
ATOM 7626 C C . PRO B 1 398 ? 2.457 -35.969 -15.883 1 93.06 398 PRO B C 1
ATOM 7628 O O . PRO B 1 398 ? 1.75 -35.312 -16.656 1 93.06 398 PRO B O 1
ATOM 7631 N N . GLY B 1 399 ? 3.383 -36.781 -16.25 1 91.25 399 GLY B N 1
ATOM 7632 C CA . GLY B 1 399 ? 3.633 -37 -17.672 1 91.25 399 GLY B CA 1
ATOM 7633 C C . GLY B 1 399 ? 4.672 -36.062 -18.25 1 91.25 399 GLY B C 1
ATOM 7634 O O . GLY B 1 399 ? 5.109 -36.25 -19.391 1 91.25 399 GLY B O 1
ATOM 7635 N N . ASP B 1 400 ? 5.086 -35.094 -17.516 1 94.81 400 ASP B N 1
ATOM 7636 C CA . ASP B 1 400 ? 6.105 -34.156 -17.969 1 94.81 400 ASP B CA 1
ATOM 7637 C C . ASP B 1 400 ? 7.508 -34.719 -17.75 1 94.81 400 ASP B C 1
ATOM 7639 O O . ASP B 1 400 ? 8.117 -34.5 -16.703 1 94.81 400 ASP B O 1
ATOM 7643 N N . GLU B 1 401 ? 8.055 -35.219 -18.734 1 96.56 401 GLU B N 1
ATOM 7644 C CA . GLU B 1 401 ? 9.344 -35.875 -18.609 1 96.56 401 GLU B CA 1
ATOM 7645 C C . GLU B 1 401 ? 10.469 -34.875 -18.359 1 96.56 401 GLU B C 1
ATOM 7647 O O . GLU B 1 401 ? 11.43 -35.188 -17.641 1 96.56 401 GLU B O 1
ATOM 7652 N N . GLN B 1 402 ? 10.391 -33.75 -18.938 1 97 402 GLN B N 1
ATOM 7653 C CA . GLN B 1 402 ? 11.406 -32.75 -18.719 1 97 402 GLN B CA 1
ATOM 7654 C C . GLN B 1 402 ? 11.438 -32.281 -17.266 1 97 402 GLN B C 1
ATOM 7656 O O . GLN B 1 402 ? 12.508 -32.094 -16.688 1 97 402 GLN B O 1
ATOM 7661 N N . GLY B 1 403 ? 10.266 -32.125 -16.703 1 97.69 403 GLY B N 1
ATOM 7662 C CA . GLY B 1 403 ? 10.18 -31.766 -15.297 1 97.69 403 GLY B CA 1
ATOM 7663 C C . GLY B 1 403 ? 10.773 -32.812 -14.383 1 97.69 403 GLY B C 1
ATOM 7664 O O . GLY B 1 403 ? 11.484 -32.5 -13.43 1 97.69 403 GLY B O 1
ATOM 7665 N N . LYS B 1 404 ? 10.523 -34.062 -14.695 1 98 404 LYS B N 1
ATOM 7666 C CA . LYS B 1 404 ? 11.086 -35.156 -13.93 1 98 404 LYS B CA 1
ATOM 7667 C C . LYS B 1 404 ? 12.609 -35.188 -14.008 1 98 404 LYS B C 1
ATOM 7669 O O . LYS B 1 404 ? 13.281 -35.438 -13.008 1 98 404 LYS B O 1
ATOM 7674 N N . ASP B 1 405 ? 13.055 -34.906 -15.172 1 98.38 405 ASP B N 1
ATOM 7675 C CA . ASP B 1 405 ? 14.5 -34.875 -15.383 1 98.38 405 ASP B CA 1
ATOM 7676 C C . ASP B 1 405 ? 15.156 -33.781 -14.539 1 98.38 405 ASP B C 1
ATOM 7678 O O . ASP B 1 405 ? 16.266 -33.969 -14.039 1 98.38 405 ASP B O 1
ATOM 7682 N N . ILE B 1 406 ? 14.523 -32.656 -14.43 1 98.38 406 ILE B N 1
ATOM 7683 C CA . ILE B 1 406 ? 15.039 -31.547 -13.641 1 98.38 406 ILE B CA 1
ATOM 7684 C C . ILE B 1 406 ? 15.195 -31.984 -12.188 1 98.38 406 ILE B C 1
ATOM 7686 O O . ILE B 1 406 ? 16.203 -31.688 -11.547 1 98.38 406 ILE B O 1
ATOM 7690 N N . ILE B 1 407 ? 14.195 -32.656 -11.641 1 98.5 407 ILE B N 1
ATOM 7691 C CA . ILE B 1 407 ? 14.258 -33.156 -10.258 1 98.5 407 ILE B CA 1
ATOM 7692 C C . ILE B 1 407 ? 15.422 -34.125 -10.102 1 98.5 407 ILE B C 1
ATOM 7694 O O . ILE B 1 407 ? 16.219 -34 -9.164 1 98.5 407 ILE B O 1
ATOM 7698 N N . ARG B 1 408 ? 15.562 -35.031 -11.062 1 98.38 408 ARG B N 1
ATOM 7699 C CA . ARG B 1 408 ? 16.672 -35.969 -11.023 1 98.38 408 ARG B CA 1
ATOM 7700 C C . ARG B 1 408 ? 18.016 -35.25 -11.086 1 98.38 408 ARG B C 1
ATOM 7702 O O . ARG B 1 408 ? 18.969 -35.688 -10.43 1 98.38 408 ARG B O 1
ATOM 7709 N N . GLU B 1 409 ? 18.016 -34.25 -11.875 1 98.44 409 GLU B N 1
ATOM 7710 C CA . GLU B 1 409 ? 19.25 -33.469 -11.992 1 98.44 409 GLU B CA 1
ATOM 7711 C C . GLU B 1 409 ? 19.641 -32.875 -10.656 1 98.44 409 GLU B C 1
ATOM 7713 O O . GLU B 1 409 ? 20.812 -32.844 -10.297 1 98.44 409 GLU B O 1
ATOM 7718 N N . ILE B 1 410 ? 18.719 -32.312 -9.906 1 98.38 410 ILE B N 1
ATOM 7719 C CA . ILE B 1 410 ? 19 -31.734 -8.602 1 98.38 410 ILE B CA 1
ATOM 7720 C C . ILE B 1 410 ? 19.562 -32.812 -7.668 1 98.38 410 ILE B C 1
ATOM 7722 O O . ILE B 1 410 ? 20.516 -32.562 -6.922 1 98.38 410 ILE B O 1
ATOM 7726 N N . TYR B 1 411 ? 18.969 -34 -7.727 1 97.94 411 TYR B N 1
ATOM 7727 C CA . TYR B 1 411 ? 19.469 -35.125 -6.922 1 97.94 411 TYR B CA 1
ATOM 7728 C C . TYR B 1 411 ? 20.906 -35.438 -7.281 1 97.94 411 TYR B C 1
ATOM 7730 O O . TYR B 1 411 ? 21.734 -35.688 -6.395 1 97.94 411 TYR B O 1
ATOM 7738 N N . SER B 1 412 ? 21.141 -35.469 -8.547 1 98.12 412 SER B N 1
ATOM 7739 C CA . SER B 1 412 ? 22.5 -35.75 -9.008 1 98.12 412 SER B CA 1
ATOM 7740 C C . SER B 1 412 ? 23.484 -34.719 -8.492 1 98.12 412 SER B C 1
ATOM 7742 O O . SER B 1 412 ? 24.578 -35.062 -8.039 1 98.12 412 SER B O 1
ATOM 7744 N N . HIS B 1 413 ? 23.125 -33.469 -8.578 1 98 413 HIS B N 1
ATOM 7745 C CA . HIS B 1 413 ? 23.984 -32.406 -8.07 1 98 413 HIS B CA 1
ATOM 7746 C C . HIS B 1 413 ? 24.188 -32.531 -6.562 1 98 413 HIS B C 1
ATOM 7748 O O . HIS B 1 413 ? 25.281 -32.25 -6.051 1 98 413 HIS B O 1
ATOM 7754 N N . ALA B 1 414 ? 23.125 -32.875 -5.82 1 97.38 414 ALA B N 1
ATOM 7755 C CA . ALA B 1 414 ? 23.234 -33.094 -4.375 1 97.38 414 ALA B CA 1
ATOM 7756 C C . ALA B 1 414 ? 24.25 -34.188 -4.051 1 97.38 414 ALA B C 1
ATOM 7758 O O . ALA B 1 414 ? 25.031 -34.062 -3.096 1 97.38 414 ALA B O 1
ATOM 7759 N N . GLU B 1 415 ? 24.25 -35.188 -4.82 1 96.94 415 GLU B N 1
ATOM 7760 C CA . GLU B 1 415 ? 25.203 -36.281 -4.633 1 96.94 415 GLU B CA 1
ATOM 7761 C C . GLU B 1 415 ? 26.625 -35.812 -4.922 1 96.94 415 GLU B C 1
ATOM 7763 O O . GLU B 1 415 ? 27.562 -36.125 -4.168 1 96.94 415 GLU B O 1
ATOM 7768 N N . ASP B 1 416 ? 26.766 -35.125 -5.988 1 97.25 416 ASP B N 1
ATOM 7769 C CA . ASP B 1 416 ? 28.078 -34.656 -6.398 1 97.25 416 ASP B CA 1
ATOM 7770 C C . ASP B 1 416 ? 28.688 -33.75 -5.328 1 97.25 416 ASP B C 1
ATOM 7772 O O . ASP B 1 416 ? 29.906 -33.688 -5.172 1 97.25 416 ASP B O 1
ATOM 7776 N N . LEU B 1 417 ? 27.844 -33 -4.703 1 97.5 417 LEU B N 1
ATOM 7777 C CA . LEU B 1 417 ? 28.312 -31.984 -3.773 1 97.5 417 LEU B CA 1
ATOM 7778 C C . LEU B 1 417 ? 28.203 -32.469 -2.332 1 97.5 417 LEU B C 1
ATOM 7780 O O . LEU B 1 417 ? 28.422 -31.703 -1.394 1 97.5 417 LEU B O 1
ATOM 7784 N N . ALA B 1 418 ? 27.891 -33.719 -2.164 1 95.38 418 ALA B N 1
ATOM 7785 C CA . ALA B 1 418 ? 27.75 -34.312 -0.829 1 95.38 418 ALA B CA 1
ATOM 7786 C C . ALA B 1 418 ? 29 -34.094 0.004 1 95.38 418 ALA B C 1
ATOM 7788 O O . ALA B 1 418 ? 30.125 -34.281 -0.481 1 95.38 418 ALA B O 1
ATOM 7789 N N . GLY B 1 419 ? 28.797 -33.625 1.257 1 94.56 419 GLY B N 1
ATOM 7790 C CA . GLY B 1 419 ? 29.922 -33.375 2.141 1 94.56 419 GLY B CA 1
ATOM 7791 C C . GLY B 1 419 ? 30.453 -31.938 2.053 1 94.56 419 GLY B C 1
ATOM 7792 O O . GLY B 1 419 ? 31.188 -31.5 2.932 1 94.56 419 GLY B O 1
ATOM 7793 N N . GLU B 1 420 ? 30.156 -31.281 0.99 1 96.31 420 GLU B N 1
ATOM 7794 C CA . GLU B 1 420 ? 30.609 -29.891 0.798 1 96.31 420 GLU B CA 1
ATOM 7795 C C . GLU B 1 420 ? 29.453 -28.922 1.012 1 96.31 420 GLU B C 1
ATOM 7797 O O . GLU B 1 420 ? 29.594 -27.938 1.748 1 96.31 420 GLU B O 1
ATOM 7802 N N . ILE B 1 421 ? 28.406 -29.141 0.367 1 97.81 421 ILE B N 1
ATOM 7803 C CA . ILE B 1 421 ? 27.172 -28.344 0.454 1 97.81 421 ILE B CA 1
ATOM 7804 C C . ILE B 1 421 ? 25.984 -29.281 0.691 1 97.81 421 ILE B C 1
ATOM 7806 O O . ILE B 1 421 ? 25.734 -30.188 -0.091 1 97.81 421 ILE B O 1
ATOM 7810 N N . THR B 1 422 ? 25.281 -29.047 1.796 1 98.06 422 THR B N 1
ATOM 7811 C CA . THR B 1 422 ? 24.109 -29.859 2.072 1 98.06 422 THR B CA 1
ATOM 7812 C C . THR B 1 422 ? 22.938 -29.406 1.211 1 98.06 422 THR B C 1
ATOM 7814 O O . THR B 1 422 ? 22.531 -28.25 1.256 1 98.06 422 THR B O 1
ATOM 7817 N N . ILE B 1 423 ? 22.438 -30.281 0.353 1 98.12 423 ILE B N 1
ATOM 7818 C CA . ILE B 1 423 ? 21.281 -30.047 -0.502 1 98.12 423 ILE B CA 1
ATOM 7819 C C . ILE B 1 423 ? 20.219 -31.109 -0.239 1 98.12 423 ILE B C 1
ATOM 7821 O O . ILE B 1 423 ? 20.516 -32.312 -0.234 1 98.12 423 ILE B O 1
ATOM 7825 N N . THR B 1 424 ? 19 -30.703 0.026 1 97.81 424 THR B N 1
ATOM 7826 C CA . THR B 1 424 ? 17.906 -31.672 0.206 1 97.81 424 THR B CA 1
ATOM 7827 C C . THR B 1 424 ? 16.703 -31.266 -0.629 1 97.81 424 THR B C 1
ATOM 7829 O O . THR B 1 424 ? 16.547 -30.109 -1.001 1 97.81 424 THR B O 1
ATOM 7832 N N . TYR B 1 425 ? 15.945 -32.25 -1.093 1 98.25 425 TYR B N 1
ATOM 7833 C CA . TYR B 1 425 ? 14.711 -32.062 -1.847 1 98.25 425 TYR B CA 1
ATOM 7834 C C . TYR B 1 425 ? 13.516 -32.625 -1.081 1 98.25 425 TYR B C 1
ATOM 7836 O O . TYR B 1 425 ? 13.477 -33.812 -0.775 1 98.25 425 TYR B O 1
ATOM 7844 N N . LEU B 1 426 ? 12.555 -31.766 -0.743 1 98.31 426 LEU B N 1
ATOM 7845 C CA . LEU B 1 426 ? 11.383 -32.219 0.008 1 98.31 426 LEU B CA 1
ATOM 7846 C C . LEU B 1 426 ? 10.289 -32.688 -0.931 1 98.31 426 LEU B C 1
ATOM 7848 O O . LEU B 1 426 ? 9.945 -32.031 -1.901 1 98.31 426 LEU B O 1
ATOM 7852 N N . GLU B 1 427 ? 9.75 -33.812 -0.586 1 96 427 GLU B N 1
ATOM 7853 C CA . GLU B 1 427 ? 8.742 -34.5 -1.394 1 96 427 GLU B CA 1
ATOM 7854 C C . GLU B 1 427 ? 7.348 -33.938 -1.122 1 96 427 GLU B C 1
ATOM 7856 O O . GLU B 1 427 ? 7.016 -33.625 0.018 1 96 427 GLU B O 1
ATOM 7861 N N . ASP B 1 428 ? 6.527 -33.781 -2.227 1 96.12 428 ASP B N 1
ATOM 7862 C CA . ASP B 1 428 ? 5.086 -33.562 -2.184 1 96.12 428 ASP B CA 1
ATOM 7863 C C . ASP B 1 428 ? 4.773 -32.188 -1.627 1 96.12 428 ASP B C 1
ATOM 7865 O O . ASP B 1 428 ? 4.031 -32.031 -0.65 1 96.12 428 ASP B O 1
ATOM 7869 N N . TYR B 1 429 ? 5.367 -31.188 -2.326 1 96.31 429 TYR B N 1
ATOM 7870 C CA . TYR B 1 429 ? 5.195 -29.781 -1.978 1 96.31 429 TYR B CA 1
ATOM 7871 C C . TYR B 1 429 ? 3.717 -29.438 -1.825 1 96.31 429 TYR B C 1
ATOM 7873 O O . TYR B 1 429 ? 2.926 -29.641 -2.746 1 96.31 429 TYR B O 1
ATOM 7881 N N . ASP B 1 430 ? 3.279 -29.016 -0.622 1 96.12 430 ASP B N 1
ATOM 7882 C CA . ASP B 1 430 ? 1.907 -28.625 -0.312 1 96.12 430 ASP B CA 1
ATOM 7883 C C . ASP B 1 430 ? 1.876 -27.328 0.486 1 96.12 430 ASP B C 1
ATOM 7885 O O . ASP B 1 430 ? 2.877 -26.609 0.558 1 96.12 430 ASP B O 1
ATOM 7889 N N . MET B 1 431 ? 0.735 -26.922 0.969 1 97.12 431 MET B N 1
ATOM 7890 C CA . MET B 1 431 ? 0.573 -25.625 1.619 1 97.12 431 MET B CA 1
ATOM 7891 C C . MET B 1 431 ? 1.37 -25.562 2.918 1 97.12 431 MET B C 1
ATOM 7893 O O . MET B 1 431 ? 2.027 -24.562 3.201 1 97.12 431 MET B O 1
ATOM 7897 N N . GLU B 1 432 ? 1.278 -26.625 3.678 1 97.25 432 GLU B N 1
ATOM 7898 C CA . GLU B 1 432 ? 2.02 -26.656 4.934 1 97.25 432 GLU B CA 1
ATOM 7899 C C . GLU B 1 432 ? 3.52 -26.516 4.695 1 97.25 432 GLU B C 1
ATOM 7901 O O . GLU B 1 432 ? 4.188 -25.719 5.359 1 97.25 432 GLU B O 1
ATOM 7906 N N . MET B 1 433 ? 4.059 -27.297 3.777 1 98 433 MET B N 1
ATOM 7907 C CA . MET B 1 433 ? 5.469 -27.219 3.42 1 98 433 MET B CA 1
ATOM 7908 C C . MET B 1 433 ? 5.824 -25.828 2.916 1 98 433 MET B C 1
ATOM 7910 O O . MET B 1 433 ? 6.887 -25.281 3.244 1 98 433 MET B O 1
ATOM 7914 N N . GLY B 1 434 ? 4.914 -25.25 2.064 1 98.19 434 GLY B N 1
ATOM 7915 C CA . GLY B 1 434 ? 5.133 -23.906 1.559 1 98.19 434 GLY B CA 1
ATOM 7916 C C . GLY B 1 434 ? 5.32 -22.875 2.658 1 98.19 434 GLY B C 1
ATOM 7917 O O . GLY B 1 434 ? 6.223 -22.031 2.582 1 98.19 434 GLY B O 1
ATOM 7918 N N . LEU B 1 435 ? 4.469 -22.938 3.678 1 98.56 435 LEU B N 1
ATOM 7919 C CA . LEU B 1 435 ? 4.578 -22.016 4.805 1 98.56 435 LEU B CA 1
ATOM 7920 C C . LEU B 1 435 ? 5.891 -22.234 5.555 1 98.56 435 LEU B C 1
ATOM 7922 O O . LEU B 1 435 ? 6.578 -21.266 5.902 1 98.56 435 LEU B O 1
ATOM 7926 N N . LYS B 1 436 ? 6.266 -23.5 5.777 1 98.62 436 LYS B N 1
ATOM 7927 C CA . LYS B 1 436 ? 7.496 -23.828 6.488 1 98.62 436 LYS B CA 1
ATOM 7928 C C . LYS B 1 436 ? 8.719 -23.297 5.738 1 98.62 436 LYS B C 1
ATOM 7930 O O . LYS B 1 436 ? 9.625 -22.734 6.348 1 98.62 436 LYS B O 1
ATOM 7935 N N . LEU B 1 437 ? 8.711 -23.438 4.484 1 98.81 437 LEU B N 1
ATOM 7936 C CA . LEU B 1 437 ? 9.859 -23.031 3.68 1 98.81 437 LEU B CA 1
ATOM 7937 C C . LEU B 1 437 ? 9.938 -21.516 3.58 1 98.81 437 LEU B C 1
ATOM 7939 O O . LEU B 1 437 ? 10.992 -20.938 3.854 1 98.81 437 LEU B O 1
ATOM 7943 N N . THR B 1 438 ? 8.836 -20.828 3.25 1 98.81 438 THR B N 1
ATOM 7944 C CA . THR B 1 438 ? 8.859 -19.391 3.01 1 98.81 438 THR B CA 1
ATOM 7945 C C . THR B 1 438 ? 9.094 -18.625 4.312 1 98.81 438 THR B C 1
ATOM 7947 O O . THR B 1 438 ? 9.469 -17.453 4.293 1 98.81 438 THR B O 1
ATOM 7950 N N . SER B 1 439 ? 8.867 -19.297 5.453 1 98.81 439 SER B N 1
ATOM 7951 C CA . SER B 1 439 ? 9.07 -18.625 6.734 1 98.81 439 SER B CA 1
ATOM 7952 C C . SER B 1 439 ? 10.414 -19.016 7.352 1 98.81 439 SER B C 1
ATOM 7954 O O . SER B 1 439 ? 10.969 -18.25 8.148 1 98.81 439 SER B O 1
ATOM 7956 N N . GLY B 1 440 ? 10.945 -20.156 6.945 1 98.81 440 GLY B N 1
ATOM 7957 C CA . GLY B 1 440 ? 12.031 -20.719 7.73 1 98.81 440 GLY B CA 1
ATOM 7958 C C . GLY B 1 440 ? 13.391 -20.578 7.059 1 98.81 440 GLY B C 1
ATOM 7959 O O . GLY B 1 440 ? 14.43 -20.719 7.711 1 98.81 440 GLY B O 1
ATOM 7960 N N . VAL B 1 441 ? 13.461 -20.328 5.777 1 98.94 441 VAL B N 1
ATOM 7961 C CA . VAL B 1 441 ? 14.75 -20.156 5.109 1 98.94 441 VAL B CA 1
ATOM 7962 C C . VAL B 1 441 ? 15.266 -18.734 5.336 1 98.94 441 VAL B C 1
ATOM 7964 O O . VAL B 1 441 ? 14.531 -17.875 5.824 1 98.94 441 VAL B O 1
ATOM 7967 N N . ASP B 1 442 ? 16.547 -18.531 4.996 1 98.94 442 ASP B N 1
ATOM 7968 C CA . ASP B 1 442 ? 17.125 -17.203 5.168 1 98.94 442 ASP B CA 1
ATOM 7969 C C . ASP B 1 442 ? 16.953 -16.359 3.902 1 98.94 442 ASP B C 1
ATOM 7971 O O . ASP B 1 442 ? 16.859 -15.141 3.975 1 98.94 442 ASP B O 1
ATOM 7975 N N . VAL B 1 443 ? 16.984 -17 2.75 1 98.94 443 VAL B N 1
ATOM 7976 C CA . VAL B 1 443 ? 16.828 -16.344 1.451 1 98.94 443 VAL B CA 1
ATOM 7977 C C . VAL B 1 443 ? 15.906 -17.188 0.563 1 98.94 443 VAL B C 1
ATOM 7979 O O . VAL B 1 443 ? 16.062 -18.406 0.476 1 98.94 443 VAL B O 1
ATOM 7982 N N . TRP B 1 444 ? 14.945 -16.562 -0.011 1 98.94 444 TRP B N 1
ATOM 7983 C CA . TRP B 1 444 ? 14.062 -17.219 -0.97 1 98.94 444 TRP B CA 1
ATOM 7984 C C . TRP B 1 444 ? 14.578 -17.031 -2.395 1 98.94 444 TRP B C 1
ATOM 7986 O O . TRP B 1 444 ? 14.578 -15.922 -2.924 1 98.94 444 TRP B O 1
ATOM 7996 N N . LEU B 1 445 ? 14.992 -18.078 -3.014 1 98.75 445 LEU B N 1
ATOM 7997 C CA . LEU B 1 445 ? 15.609 -18.047 -4.34 1 98.75 445 LEU B CA 1
ATOM 7998 C C . LEU B 1 445 ? 14.57 -18.297 -5.426 1 98.75 445 LEU B C 1
ATOM 8000 O O . LEU B 1 445 ? 13.766 -19.219 -5.316 1 98.75 445 LEU B O 1
ATOM 8004 N N . ASN B 1 446 ? 14.531 -17.453 -6.434 1 97.56 446 ASN B N 1
ATOM 8005 C CA . ASN B 1 446 ? 13.656 -17.531 -7.594 1 97.56 446 ASN B CA 1
ATOM 8006 C C . ASN B 1 446 ? 14.375 -17.125 -8.875 1 97.56 446 ASN B C 1
ATOM 8008 O O . ASN B 1 446 ? 14.75 -15.953 -9.031 1 97.56 446 ASN B O 1
ATOM 8012 N N . ASN B 1 447 ? 14.562 -18.016 -9.852 1 96.25 447 ASN B N 1
ATOM 8013 C CA . ASN B 1 447 ? 15.359 -17.641 -11.016 1 96.25 447 ASN B CA 1
ATOM 8014 C C . ASN B 1 447 ? 14.648 -18.016 -12.32 1 96.25 447 ASN B C 1
ATOM 8016 O O . ASN B 1 447 ? 15.242 -18.656 -13.188 1 96.25 447 ASN B O 1
ATOM 8020 N N . PRO B 1 448 ? 13.453 -17.562 -12.484 1 95.69 448 PRO B N 1
ATOM 8021 C CA . PRO B 1 448 ? 12.766 -17.797 -13.758 1 95.69 448 PRO B CA 1
ATOM 8022 C C . PRO B 1 448 ? 13.453 -17.125 -14.938 1 95.69 448 PRO B C 1
ATOM 8024 O O . PRO B 1 448 ? 14.133 -16.109 -14.758 1 95.69 448 PRO B O 1
ATOM 8027 N N . ARG B 1 449 ? 13.242 -17.734 -16.109 1 94.94 449 ARG B N 1
ATOM 8028 C CA . ARG B 1 449 ? 13.695 -17.078 -17.328 1 94.94 449 ARG B CA 1
ATOM 8029 C C . ARG B 1 449 ? 12.812 -15.875 -17.656 1 94.94 449 ARG B C 1
ATOM 8031 O O . ARG B 1 449 ? 11.586 -15.977 -17.641 1 94.94 449 ARG B O 1
ATOM 8038 N N . ARG B 1 450 ? 13.406 -14.703 -17.938 1 93.12 450 ARG B N 1
ATOM 8039 C CA . ARG B 1 450 ? 12.672 -13.5 -18.297 1 93.12 450 ARG B CA 1
ATOM 8040 C C . ARG B 1 450 ? 12.203 -13.57 -19.75 1 93.12 450 ARG B C 1
ATOM 8042 O O . ARG B 1 450 ? 12.938 -14.047 -20.625 1 93.12 450 ARG B O 1
ATOM 8049 N N . PRO B 1 451 ? 11.109 -13.125 -20.094 1 92.56 451 PRO B N 1
ATOM 8050 C CA . PRO B 1 451 ? 10.039 -12.602 -19.25 1 92.56 451 PRO B CA 1
ATOM 8051 C C . PRO B 1 451 ? 8.93 -13.617 -19 1 92.56 451 PRO B C 1
ATOM 8053 O O . PRO B 1 451 ? 7.746 -13.281 -19.125 1 92.56 451 PRO B O 1
ATOM 8056 N N . ARG B 1 452 ? 9.344 -14.805 -18.562 1 92.94 452 ARG B N 1
ATOM 8057 C CA . ARG B 1 452 ? 8.422 -15.93 -18.5 1 92.94 452 ARG B CA 1
ATOM 8058 C C . ARG B 1 452 ? 7.855 -16.109 -17.094 1 92.94 452 ARG B C 1
ATOM 8060 O O . ARG B 1 452 ? 7.355 -17.188 -16.766 1 92.94 452 ARG B O 1
ATOM 8067 N N . GLU B 1 453 ? 8.008 -15.125 -16.281 1 93.19 453 GLU B N 1
ATOM 8068 C CA . GLU B 1 453 ? 7.383 -15.125 -14.961 1 93.19 453 GLU B CA 1
ATOM 8069 C C . GLU B 1 453 ? 6.242 -14.109 -14.891 1 93.19 453 GLU B C 1
ATOM 8071 O O . GLU B 1 453 ? 6.457 -12.914 -15.109 1 93.19 453 GLU B O 1
ATOM 8076 N N . ALA B 1 454 ? 5.051 -14.57 -14.609 1 94 454 ALA B N 1
ATOM 8077 C CA . ALA B 1 454 ? 3.912 -13.664 -14.531 1 94 454 ALA B CA 1
ATOM 8078 C C . ALA B 1 454 ? 3.947 -12.852 -13.242 1 94 454 ALA B C 1
ATOM 8080 O O . ALA B 1 454 ? 4.109 -11.625 -13.273 1 94 454 ALA B O 1
ATOM 8081 N N . SER B 1 455 ? 3.826 -13.492 -12.078 1 96.19 455 SER B N 1
ATOM 8082 C CA . SER B 1 455 ? 3.787 -12.844 -10.766 1 96.19 455 SER B CA 1
ATOM 8083 C C . SER B 1 455 ? 3.801 -13.875 -9.641 1 96.19 455 SER B C 1
ATOM 8085 O O . SER B 1 455 ? 2.83 -13.992 -8.891 1 96.19 455 SER B O 1
ATOM 8087 N N . GLY B 1 456 ? 4.902 -14.539 -9.492 1 94.06 456 GLY B N 1
ATOM 8088 C CA . GLY B 1 456 ? 5.012 -15.578 -8.477 1 94.06 456 GLY B CA 1
ATOM 8089 C C . GLY B 1 456 ? 4.789 -15.07 -7.07 1 94.06 456 GLY B C 1
ATOM 8090 O O . GLY B 1 456 ? 5.379 -14.062 -6.668 1 94.06 456 GLY B O 1
ATOM 8091 N N . THR B 1 457 ? 3.986 -15.82 -6.25 1 97.44 457 THR B N 1
ATOM 8092 C CA . THR B 1 457 ? 3.568 -15.305 -4.953 1 97.44 457 THR B CA 1
ATOM 8093 C C . THR B 1 457 ? 4.461 -15.852 -3.842 1 97.44 457 THR B C 1
ATOM 8095 O O . THR B 1 457 ? 4.395 -15.391 -2.699 1 97.44 457 THR B O 1
ATOM 8098 N N . SER B 1 458 ? 5.348 -16.812 -4.137 1 97.94 458 SER B N 1
ATOM 8099 C CA . SER B 1 458 ? 6.18 -17.406 -3.094 1 97.94 458 SER B CA 1
ATOM 8100 C C . SER B 1 458 ? 7.086 -16.359 -2.453 1 97.94 458 SER B C 1
ATOM 8102 O O . SER B 1 458 ? 7.27 -16.344 -1.234 1 97.94 458 SER B O 1
ATOM 8104 N N . GLY B 1 459 ? 7.625 -15.492 -3.326 1 98.5 459 GLY B N 1
ATOM 8105 C CA . GLY B 1 459 ? 8.453 -14.43 -2.779 1 98.5 459 GLY B CA 1
ATOM 8106 C C . GLY B 1 459 ? 7.684 -13.477 -1.891 1 98.5 459 GLY B C 1
ATOM 8107 O O . GLY B 1 459 ? 8.234 -12.93 -0.933 1 98.5 459 GLY B O 1
ATOM 8108 N N . MET B 1 460 ? 6.426 -13.234 -2.217 1 98.75 460 MET B N 1
ATOM 8109 C CA . MET B 1 460 ? 5.559 -12.398 -1.396 1 98.75 460 MET B CA 1
ATOM 8110 C C . MET B 1 460 ? 5.348 -13.016 -0.018 1 98.75 460 MET B C 1
ATOM 8112 O O . MET B 1 460 ? 5.434 -12.32 0.998 1 98.75 460 MET B O 1
ATOM 8116 N N . LYS B 1 461 ? 5.102 -14.367 -0.012 1 98.81 461 LYS B N 1
ATOM 8117 C CA . LYS B 1 461 ? 4.938 -15.094 1.243 1 98.81 461 LYS B CA 1
ATOM 8118 C C . LYS B 1 461 ? 6.203 -15.016 2.092 1 98.81 461 LYS B C 1
ATOM 8120 O O . LYS B 1 461 ? 6.133 -14.844 3.311 1 98.81 461 LYS B O 1
ATOM 8125 N N . ALA B 1 462 ? 7.328 -15.156 1.425 1 98.94 462 ALA B N 1
ATOM 8126 C CA . ALA B 1 462 ? 8.602 -15.047 2.131 1 98.94 462 ALA B CA 1
ATOM 8127 C C . ALA B 1 462 ? 8.766 -13.672 2.762 1 98.94 462 ALA B C 1
ATOM 8129 O O . ALA B 1 462 ? 9.203 -13.547 3.906 1 98.94 462 ALA B O 1
ATOM 8130 N N . ALA B 1 463 ? 8.367 -12.641 2.074 1 98.88 463 ALA B N 1
ATOM 8131 C CA . ALA B 1 463 ? 8.492 -11.266 2.549 1 98.88 463 ALA B CA 1
ATOM 8132 C C . ALA B 1 463 ? 7.691 -11.047 3.83 1 98.88 463 ALA B C 1
ATOM 8134 O O . ALA B 1 463 ? 8.148 -10.359 4.742 1 98.88 463 ALA B O 1
ATOM 8135 N N . PHE B 1 464 ? 6.492 -11.68 3.926 1 98.81 464 PHE B N 1
ATOM 8136 C CA . PHE B 1 464 ? 5.676 -11.547 5.125 1 98.81 464 PHE B CA 1
ATOM 8137 C C . PHE B 1 464 ? 6.453 -11.984 6.359 1 98.81 464 PHE B C 1
ATOM 8139 O O . PHE B 1 464 ? 6.16 -11.539 7.473 1 98.81 464 PHE B O 1
ATOM 8146 N N . ASN B 1 465 ? 7.395 -12.875 6.145 1 98.94 465 ASN B N 1
ATOM 8147 C CA . ASN B 1 465 ? 8.102 -13.523 7.246 1 98.94 465 ASN B CA 1
ATOM 8148 C C . ASN B 1 465 ? 9.508 -12.953 7.414 1 98.94 465 ASN B C 1
ATOM 8150 O O . ASN B 1 465 ? 10.336 -13.531 8.133 1 98.94 465 ASN B O 1
ATOM 8154 N N . GLY B 1 466 ? 9.82 -11.883 6.695 1 98.81 466 GLY B N 1
ATOM 8155 C CA . GLY B 1 466 ? 11.125 -11.258 6.797 1 98.81 466 GLY B CA 1
ATOM 8156 C C . GLY B 1 466 ? 12.211 -12.016 6.051 1 98.81 466 GLY B C 1
ATOM 8157 O O . GLY B 1 466 ? 13.391 -11.914 6.387 1 98.81 466 GLY B O 1
ATOM 8158 N N . VAL B 1 467 ? 11.852 -12.836 5.125 1 98.94 467 VAL B N 1
ATOM 8159 C CA . VAL B 1 467 ? 12.789 -13.57 4.285 1 98.94 467 VAL B CA 1
ATOM 8160 C C . VAL B 1 467 ? 12.977 -12.844 2.953 1 98.94 467 VAL B C 1
ATOM 8162 O O . VAL B 1 467 ? 12.047 -12.773 2.145 1 98.94 467 VAL B O 1
ATOM 8165 N N . PRO B 1 468 ? 14.156 -12.273 2.674 1 98.69 468 PRO B N 1
ATOM 8166 C CA . PRO B 1 468 ? 14.352 -11.531 1.432 1 98.69 468 PRO B CA 1
ATOM 8167 C C . PRO B 1 468 ? 14.383 -12.43 0.199 1 98.69 468 PRO B C 1
ATOM 8169 O O . PRO B 1 468 ? 14.82 -13.578 0.28 1 98.69 468 PRO B O 1
ATOM 8172 N N . GLN B 1 469 ? 13.969 -11.891 -0.888 1 98.56 469 GLN B N 1
ATOM 8173 C CA . GLN B 1 469 ? 13.953 -12.578 -2.174 1 98.56 469 GLN B CA 1
ATOM 8174 C C . GLN B 1 469 ? 15.25 -12.344 -2.943 1 98.56 469 GLN B C 1
ATOM 8176 O O . GLN B 1 469 ? 15.789 -11.234 -2.934 1 98.56 469 GLN B O 1
ATOM 8181 N N . PHE B 1 470 ? 15.797 -13.352 -3.508 1 98.81 470 PHE B N 1
ATOM 8182 C CA . PHE B 1 470 ? 16.906 -13.352 -4.453 1 98.81 470 PHE B CA 1
ATOM 8183 C C . PHE B 1 470 ? 16.469 -13.922 -5.797 1 98.81 470 PHE B C 1
ATOM 8185 O O . PHE B 1 470 ? 16.297 -15.141 -5.934 1 98.81 470 PHE B O 1
ATOM 8192 N N . SER B 1 471 ? 16.234 -12.984 -6.824 1 98.44 471 SER B N 1
ATOM 8193 C CA . SER B 1 471 ? 15.516 -13.445 -8.008 1 98.44 471 SER B CA 1
ATOM 8194 C C . SER B 1 471 ? 15.945 -12.68 -9.258 1 98.44 471 SER B C 1
ATOM 8196 O O . SER B 1 471 ? 16.516 -11.594 -9.148 1 98.44 471 SER B O 1
ATOM 8198 N N . THR B 1 472 ? 15.766 -13.312 -10.43 1 97.06 472 THR B N 1
ATOM 8199 C CA . THR B 1 472 ? 15.797 -12.531 -11.664 1 97.06 472 THR B CA 1
ATOM 8200 C C . THR B 1 472 ? 14.734 -11.43 -11.633 1 97.06 472 THR B C 1
ATOM 8202 O O . THR B 1 472 ? 13.711 -11.57 -10.969 1 97.06 472 THR B O 1
ATOM 8205 N N . ILE B 1 473 ? 14.969 -10.352 -12.273 1 95.5 473 ILE B N 1
ATOM 8206 C CA . ILE B 1 473 ? 14.07 -9.203 -12.234 1 95.5 473 ILE B CA 1
ATOM 8207 C C . ILE B 1 473 ? 12.938 -9.398 -13.234 1 95.5 473 ILE B C 1
ATOM 8209 O O . ILE B 1 473 ? 13.023 -8.945 -14.375 1 95.5 473 ILE B O 1
ATOM 8213 N N . ASP B 1 474 ? 11.898 -9.992 -12.805 1 94.75 474 ASP B N 1
ATOM 8214 C CA . ASP B 1 474 ? 10.703 -10.312 -13.578 1 94.75 474 ASP B CA 1
ATOM 8215 C C . ASP B 1 474 ? 9.469 -10.375 -12.688 1 94.75 474 ASP B C 1
ATOM 8217 O O . ASP B 1 474 ? 9.57 -10.281 -11.461 1 94.75 474 ASP B O 1
ATOM 8221 N N . GLY B 1 475 ? 8.273 -10.375 -13.297 1 95.69 475 GLY B N 1
ATOM 8222 C CA . GLY B 1 475 ? 7.051 -10.453 -12.516 1 95.69 475 GLY B CA 1
ATOM 8223 C C . GLY B 1 475 ? 6.922 -9.336 -11.5 1 95.69 475 GLY B C 1
ATOM 8224 O O . GLY B 1 475 ? 7.148 -8.164 -11.82 1 95.69 475 GLY B O 1
ATOM 8225 N N . TRP B 1 476 ? 6.543 -9.695 -10.273 1 97.44 476 TRP B N 1
ATOM 8226 C CA . TRP B 1 476 ? 6.32 -8.695 -9.242 1 97.44 476 TRP B CA 1
ATOM 8227 C C . TRP B 1 476 ? 7.645 -8.109 -8.75 1 97.44 476 TRP B C 1
ATOM 8229 O O . TRP B 1 476 ? 7.672 -7.035 -8.148 1 97.44 476 TRP B O 1
ATOM 8239 N N . TRP B 1 477 ? 8.711 -8.836 -9.023 1 97.44 477 TRP B N 1
ATOM 8240 C CA . TRP B 1 477 ? 10 -8.422 -8.477 1 97.44 477 TRP B CA 1
ATOM 8241 C C . TRP B 1 477 ? 10.516 -7.168 -9.18 1 97.44 477 TRP B C 1
ATOM 8243 O O . TRP B 1 477 ? 11.312 -6.414 -8.617 1 97.44 477 TRP B O 1
ATOM 8253 N N . VAL B 1 478 ? 10.008 -6.895 -10.391 1 95.62 478 VAL B N 1
ATOM 8254 C CA . VAL B 1 478 ? 10.328 -5.641 -11.062 1 95.62 478 VAL B CA 1
ATOM 8255 C C . VAL B 1 478 ? 9.789 -4.465 -10.25 1 95.62 478 VAL B C 1
ATOM 8257 O O . VAL B 1 478 ? 10.359 -3.371 -10.281 1 95.62 478 VAL B O 1
ATOM 8260 N N . GLU B 1 479 ? 8.773 -4.727 -9.5 1 97.25 479 GLU B N 1
ATOM 8261 C CA . GLU B 1 479 ? 8.07 -3.686 -8.75 1 97.25 479 GLU B CA 1
ATOM 8262 C C . GLU B 1 479 ? 8.594 -3.586 -7.32 1 97.25 479 GLU B C 1
ATOM 8264 O O . GLU B 1 479 ? 8.609 -2.5 -6.734 1 97.25 479 GLU B O 1
ATOM 8269 N N . GLY B 1 480 ? 9.016 -4.684 -6.758 1 97.31 480 GLY B N 1
ATOM 8270 C CA . GLY B 1 480 ? 9.266 -4.746 -5.324 1 97.31 480 GLY B CA 1
ATOM 8271 C C . GLY B 1 480 ? 10.742 -4.703 -4.973 1 97.31 480 GLY B C 1
ATOM 8272 O O . GLY B 1 480 ? 11.102 -4.543 -3.805 1 97.31 480 GLY B O 1
ATOM 8273 N N . HIS B 1 481 ? 11.625 -4.676 -5.969 1 97.25 481 HIS B N 1
ATOM 8274 C CA . HIS B 1 481 ? 13.055 -4.863 -5.746 1 97.25 481 HIS B CA 1
ATOM 8275 C C . HIS B 1 481 ? 13.75 -3.529 -5.488 1 97.25 481 HIS B C 1
ATOM 8277 O O . HIS B 1 481 ? 13.578 -2.578 -6.254 1 97.25 481 HIS B O 1
ATOM 8283 N N . ILE B 1 482 ? 14.391 -3.418 -4.445 1 97.06 482 ILE B N 1
ATOM 8284 C CA . ILE B 1 482 ? 15.453 -2.449 -4.199 1 97.06 482 ILE B CA 1
ATOM 8285 C C . ILE B 1 482 ? 16.734 -3.18 -3.787 1 97.06 482 ILE B C 1
ATOM 8287 O O . ILE B 1 482 ? 16.766 -3.842 -2.748 1 97.06 482 ILE B O 1
ATOM 8291 N N . GLU B 1 483 ? 17.734 -3.078 -4.582 1 96.94 483 GLU B N 1
ATOM 8292 C CA . GLU B 1 483 ? 18.953 -3.877 -4.449 1 96.94 483 GLU B CA 1
ATOM 8293 C C . GLU B 1 483 ? 19.562 -3.713 -3.061 1 96.94 483 GLU B C 1
ATOM 8295 O O . GLU B 1 483 ? 19.828 -2.594 -2.623 1 96.94 483 GLU B O 1
ATOM 8300 N N . GLY B 1 484 ? 19.719 -4.828 -2.324 1 97.62 484 GLY B N 1
ATOM 8301 C CA . GLY B 1 484 ? 20.375 -4.836 -1.028 1 97.62 484 GLY B CA 1
ATOM 8302 C C . GLY B 1 484 ? 19.516 -4.273 0.083 1 97.62 484 GLY B C 1
ATOM 8303 O O . GLY B 1 484 ? 19.969 -4.129 1.22 1 97.62 484 GLY B O 1
ATOM 8304 N N . GLU B 1 485 ? 18.281 -3.91 -0.252 1 97.75 485 GLU B N 1
ATOM 8305 C CA . GLU B 1 485 ? 17.375 -3.32 0.733 1 97.75 485 GLU B CA 1
ATOM 8306 C C . GLU B 1 485 ? 16.156 -4.203 0.96 1 97.75 485 GLU B C 1
ATOM 8308 O O . GLU B 1 485 ? 15.703 -4.371 2.096 1 97.75 485 GLU B O 1
ATOM 8313 N N . THR B 1 486 ? 15.578 -4.75 -0.104 1 98.06 486 THR B N 1
ATOM 8314 C CA . THR B 1 486 ? 14.438 -5.656 0.021 1 98.06 486 THR B CA 1
ATOM 8315 C C . THR B 1 486 ? 14.82 -7.066 -0.411 1 98.06 486 THR B C 1
ATOM 8317 O O . THR B 1 486 ? 14.055 -8.016 -0.212 1 98.06 486 THR B O 1
ATOM 8320 N N . GLY B 1 487 ? 15.938 -7.234 -0.964 1 98.5 487 GLY B N 1
ATOM 8321 C CA . GLY B 1 487 ? 16.484 -8.461 -1.523 1 98.5 487 GLY B CA 1
ATOM 8322 C C . GLY B 1 487 ? 17.516 -8.203 -2.615 1 98.5 487 GLY B C 1
ATOM 8323 O O . GLY B 1 487 ? 18.203 -7.184 -2.602 1 98.5 487 GLY B O 1
ATOM 8324 N N . TRP B 1 488 ? 17.734 -9.156 -3.482 1 98.62 488 TRP B N 1
ATOM 8325 C CA . TRP B 1 488 ? 18.781 -9.039 -4.488 1 98.62 488 TRP B CA 1
ATOM 8326 C C . TRP B 1 488 ? 18.266 -9.469 -5.859 1 98.62 488 TRP B C 1
ATOM 8328 O O . TRP B 1 488 ? 17.312 -10.242 -5.961 1 98.62 488 TRP B O 1
ATOM 8338 N N . SER B 1 489 ? 18.938 -8.969 -6.848 1 97.62 489 SER B N 1
ATOM 8339 C CA . SER B 1 489 ? 18.594 -9.312 -8.227 1 97.62 489 SER B CA 1
ATOM 8340 C C . SER B 1 489 ? 19.625 -10.258 -8.836 1 97.62 489 SER B C 1
ATOM 8342 O O . SER B 1 489 ? 20.766 -10.336 -8.367 1 97.62 489 SER B O 1
ATOM 8344 N N . ILE B 1 490 ? 19.172 -10.992 -9.797 1 97.75 490 ILE B N 1
ATOM 8345 C CA . ILE B 1 490 ? 20.016 -11.852 -10.617 1 97.75 490 ILE B CA 1
ATOM 8346 C C . ILE B 1 490 ? 19.969 -11.391 -12.078 1 97.75 490 ILE B C 1
ATOM 8348 O O . ILE B 1 490 ? 18.891 -11.383 -12.688 1 97.75 490 ILE B O 1
ATOM 8352 N N . GLY B 1 491 ? 21.094 -11.008 -12.586 1 94.5 491 GLY B N 1
ATOM 8353 C CA . GLY B 1 491 ? 21.172 -10.727 -14.016 1 94.5 491 GLY B CA 1
ATOM 8354 C C . GLY B 1 491 ? 20.734 -9.312 -14.359 1 94.5 491 GLY B C 1
ATOM 8355 O O . GLY B 1 491 ? 20.688 -8.438 -13.492 1 94.5 491 GLY B O 1
ATOM 8356 N N . PRO B 1 492 ? 20.5 -9.078 -15.641 1 91.06 492 PRO B N 1
ATOM 8357 C CA . PRO B 1 492 ? 20.25 -7.711 -16.109 1 91.06 492 PRO B CA 1
ATOM 8358 C C . PRO B 1 492 ? 18.828 -7.234 -15.812 1 91.06 492 PRO B C 1
ATOM 8360 O O . PRO B 1 492 ? 17.938 -8.055 -15.617 1 91.06 492 PRO B O 1
ATOM 8363 N N . GLU B 1 493 ? 18.719 -5.938 -15.891 1 85 493 GLU B N 1
ATOM 8364 C CA . GLU B 1 493 ? 17.422 -5.281 -15.688 1 85 493 GLU B CA 1
ATOM 8365 C C . GLU B 1 493 ? 16.5 -5.516 -16.875 1 85 493 GLU B C 1
ATOM 8367 O O . GLU B 1 493 ? 16.953 -5.77 -17.984 1 85 493 GLU B O 1
ATOM 8372 N N . PRO B 1 494 ? 15.211 -5.305 -16.5 1 77.94 494 PRO B N 1
ATOM 8373 C CA . PRO B 1 494 ? 14.258 -5.43 -17.609 1 77.94 494 PRO B CA 1
ATOM 8374 C C . PRO B 1 494 ? 14.516 -4.414 -18.719 1 77.94 494 PRO B C 1
ATOM 8376 O O . PRO B 1 494 ? 14.891 -3.271 -18.453 1 77.94 494 PRO B O 1
ATOM 8379 N N . HIS B 1 495 ? 14.281 -4.793 -19.938 1 73 495 HIS B N 1
ATOM 8380 C CA . HIS B 1 495 ? 14.32 -3.99 -21.156 1 73 495 HIS B CA 1
ATOM 8381 C C . HIS B 1 495 ? 15.742 -3.566 -21.484 1 73 495 HIS B C 1
ATOM 8383 O O . HIS B 1 495 ? 15.969 -2.826 -22.453 1 73 495 HIS B O 1
ATOM 8389 N N . SER B 1 496 ? 16.688 -4.027 -20.719 1 79.31 496 SER B N 1
ATOM 8390 C CA . SER B 1 496 ? 18.062 -3.703 -21.062 1 79.31 496 SER B CA 1
ATOM 8391 C C . SER B 1 496 ? 18.453 -4.336 -22.406 1 79.31 496 SER B C 1
ATOM 8393 O O . SER B 1 496 ? 17.938 -5.395 -22.766 1 79.31 496 SER B O 1
ATOM 8395 N N . PRO B 1 497 ? 19.281 -3.561 -23.141 1 70 497 PRO B N 1
ATOM 8396 C CA . PRO B 1 497 ? 19.75 -4.148 -24.391 1 70 497 PRO B CA 1
ATOM 8397 C C . PRO B 1 497 ? 20.359 -5.543 -24.203 1 70 497 PRO B C 1
ATOM 8399 O O . PRO B 1 497 ? 20.188 -6.414 -25.062 1 70 497 PRO B O 1
ATOM 8402 N N . ARG B 1 498 ? 20.984 -5.734 -23.234 1 70.25 498 ARG B N 1
ATOM 8403 C CA . ARG B 1 498 ? 21.594 -7.031 -22.953 1 70.25 498 ARG B CA 1
ATOM 8404 C C . ARG B 1 498 ? 20.531 -8.117 -22.797 1 70.25 498 ARG B C 1
ATOM 8406 O O . ARG B 1 498 ? 20.703 -9.227 -23.312 1 70.25 498 ARG B O 1
ATOM 8413 N N . GLU B 1 499 ? 19.484 -7.863 -22.047 1 78.81 499 GLU B N 1
ATOM 8414 C CA . GLU B 1 499 ? 18.391 -8.82 -21.875 1 78.81 499 GLU B CA 1
ATOM 8415 C C . GLU B 1 499 ? 17.766 -9.18 -23.219 1 78.81 499 GLU B C 1
ATOM 8417 O O . GLU B 1 499 ? 17.469 -10.352 -23.469 1 78.81 499 GLU B O 1
ATOM 8422 N N . GLN B 1 500 ? 17.703 -8.32 -24 1 76.38 500 GLN B N 1
ATOM 8423 C CA . GLN B 1 500 ? 16.984 -8.492 -25.25 1 76.38 500 GLN B CA 1
ATOM 8424 C C . GLN B 1 500 ? 17.797 -9.289 -26.266 1 76.38 500 GLN B C 1
ATOM 8426 O O . GLN B 1 500 ? 17.25 -9.898 -27.188 1 76.38 500 GLN B O 1
ATOM 8431 N N . ARG B 1 501 ? 19.016 -9.477 -26.109 1 74.06 501 ARG B N 1
ATOM 8432 C CA . ARG B 1 501 ? 19.875 -10.039 -27.141 1 74.06 501 ARG B CA 1
ATOM 8433 C C . ARG B 1 501 ? 20.297 -11.461 -26.781 1 74.06 501 ARG B C 1
ATOM 8435 O O . ARG B 1 501 ? 20.859 -12.18 -27.609 1 74.06 501 ARG B O 1
ATOM 8442 N N . MET B 1 502 ? 19.875 -11.891 -25.656 1 86.62 502 MET B N 1
ATOM 8443 C CA . MET B 1 502 ? 20.438 -13.164 -25.188 1 86.62 502 MET B CA 1
ATOM 8444 C C . MET B 1 502 ? 19.531 -14.328 -25.578 1 86.62 502 MET B C 1
ATOM 8446 O O . MET B 1 502 ? 18.312 -14.227 -25.484 1 86.62 502 MET B O 1
ATOM 8450 N N . ASN B 1 503 ? 20.203 -15.359 -26.109 1 90.38 503 ASN B N 1
ATOM 8451 C CA . ASN B 1 503 ? 19.469 -16.609 -26.188 1 90.38 503 ASN B CA 1
ATOM 8452 C C . ASN B 1 503 ? 19.469 -17.359 -24.859 1 90.38 503 ASN B C 1
ATOM 8454 O O . ASN B 1 503 ? 20.078 -16.891 -23.891 1 90.38 503 ASN B O 1
ATOM 8458 N N . ASP B 1 504 ? 18.859 -18.562 -24.766 1 92.5 504 ASP B N 1
ATOM 8459 C CA . ASP B 1 504 ? 18.641 -19.25 -23.5 1 92.5 504 ASP B CA 1
ATOM 8460 C C . ASP B 1 504 ? 19.984 -19.641 -22.859 1 92.5 504 ASP B C 1
ATOM 8462 O O . ASP B 1 504 ? 20.172 -19.469 -21.656 1 92.5 504 ASP B O 1
ATOM 8466 N N . ALA B 1 505 ? 20.891 -20.156 -23.641 1 93.38 505 ALA B N 1
ATOM 8467 C CA . ALA B 1 505 ? 22.172 -20.594 -23.125 1 93.38 505 ALA B CA 1
ATOM 8468 C C . ALA B 1 505 ? 22.984 -19.406 -22.594 1 93.38 505 ALA B C 1
ATOM 8470 O O . ALA B 1 505 ? 23.625 -19.516 -21.547 1 93.38 505 ALA B O 1
ATOM 8471 N N . GLN B 1 506 ? 22.953 -18.344 -23.297 1 94.06 506 GLN B N 1
ATOM 8472 C CA . GLN B 1 506 ? 23.641 -17.141 -22.875 1 94.06 506 GLN B CA 1
ATOM 8473 C C . GLN B 1 506 ? 23.031 -16.562 -21.609 1 94.06 506 GLN B C 1
ATOM 8475 O O . GLN B 1 506 ? 23.766 -16.125 -20.703 1 94.06 506 GLN B O 1
ATOM 8480 N N . GLU B 1 507 ? 21.75 -16.594 -21.562 1 95.31 507 GLU B N 1
ATOM 8481 C CA . GLU B 1 507 ? 21.062 -16.109 -20.375 1 95.31 507 GLU B CA 1
ATOM 8482 C C . GLU B 1 507 ? 21.438 -16.938 -19.141 1 95.31 507 GLU B C 1
ATOM 8484 O O . GLU B 1 507 ? 21.609 -16.406 -18.047 1 95.31 507 GLU B O 1
ATOM 8489 N N . ASP B 1 508 ? 21.516 -18.234 -19.312 1 96.56 508 ASP B N 1
ATOM 8490 C CA . ASP B 1 508 ? 21.906 -19.109 -18.219 1 96.56 508 ASP B CA 1
ATOM 8491 C C . ASP B 1 508 ? 23.281 -18.75 -17.688 1 96.56 508 ASP B C 1
ATOM 8493 O O . ASP B 1 508 ? 23.5 -18.688 -16.469 1 96.56 508 ASP B O 1
ATOM 8497 N N . LEU B 1 509 ? 24.203 -18.516 -18.594 1 96.12 509 LEU B N 1
ATOM 8498 C CA . LEU B 1 509 ? 25.578 -18.188 -18.203 1 96.12 509 LEU B CA 1
ATOM 8499 C C . LEU B 1 509 ? 25.641 -16.844 -17.484 1 96.12 509 LEU B C 1
ATOM 8501 O O . LEU B 1 509 ? 26.281 -16.719 -16.453 1 96.12 509 LEU B O 1
ATOM 8505 N N . VAL B 1 510 ? 24.938 -15.898 -18.062 1 96.38 510 VAL B N 1
ATOM 8506 C CA . VAL B 1 510 ? 24.922 -14.547 -17.516 1 96.38 510 VAL B CA 1
ATOM 8507 C C . VAL B 1 510 ? 24.281 -14.562 -16.125 1 96.38 510 VAL B C 1
ATOM 8509 O O . VAL B 1 510 ? 24.812 -13.977 -15.18 1 96.38 510 VAL B O 1
ATOM 8512 N N . ASP B 1 511 ? 23.172 -15.219 -16 1 97.62 511 ASP B N 1
ATOM 8513 C CA . ASP B 1 511 ? 22.422 -15.25 -14.742 1 97.62 511 ASP B CA 1
ATOM 8514 C C . ASP B 1 511 ? 23.172 -16.062 -13.688 1 97.62 511 ASP B C 1
ATOM 8516 O O . ASP B 1 511 ? 23.188 -15.695 -12.508 1 97.62 511 ASP B O 1
ATOM 8520 N N . ALA B 1 512 ? 23.781 -17.172 -14.086 1 98.25 512 ALA B N 1
ATOM 8521 C CA . ALA B 1 512 ? 24.562 -17.953 -13.133 1 98.25 512 ALA B CA 1
ATOM 8522 C C . ALA B 1 512 ? 25.734 -17.156 -12.586 1 98.25 512 ALA B C 1
ATOM 8524 O O . ALA B 1 512 ? 26 -17.188 -11.383 1 98.25 512 ALA B O 1
ATOM 8525 N N . THR B 1 513 ? 26.422 -16.484 -13.469 1 98.06 513 THR B N 1
ATOM 8526 C CA . THR B 1 513 ? 27.547 -15.656 -13.047 1 98.06 513 THR B CA 1
ATOM 8527 C C . THR B 1 513 ? 27.094 -14.578 -12.062 1 98.06 513 THR B C 1
ATOM 8529 O O . THR B 1 513 ? 27.719 -14.391 -11.023 1 98.06 513 THR B O 1
ATOM 8532 N N . ALA B 1 514 ? 26.031 -13.945 -12.438 1 98.06 514 ALA B N 1
ATOM 8533 C CA . ALA B 1 514 ? 25.484 -12.906 -11.562 1 98.06 514 ALA B CA 1
ATOM 8534 C C . ALA B 1 514 ? 25.078 -13.492 -10.211 1 98.06 514 ALA B C 1
ATOM 8536 O O . ALA B 1 514 ? 25.297 -12.867 -9.172 1 98.06 514 ALA B O 1
ATOM 8537 N N . LEU B 1 515 ? 24.438 -14.633 -10.25 1 98.62 515 LEU B N 1
ATOM 8538 C CA . LEU B 1 515 ? 24.016 -15.328 -9.047 1 98.62 515 LEU B CA 1
ATOM 8539 C C . LEU B 1 515 ? 25.188 -15.609 -8.125 1 98.62 515 LEU B C 1
ATOM 8541 O O . LEU B 1 515 ? 25.141 -15.289 -6.93 1 98.62 515 LEU B O 1
ATOM 8545 N N . TYR B 1 516 ? 26.312 -16.172 -8.641 1 98.69 516 TYR B N 1
ATOM 8546 C CA . TYR B 1 516 ? 27.5 -16.484 -7.859 1 98.69 516 TYR B CA 1
ATOM 8547 C C . TYR B 1 516 ? 28.141 -15.211 -7.316 1 98.69 516 TYR B C 1
ATOM 8549 O O . TYR B 1 516 ? 28.531 -15.156 -6.145 1 98.69 516 TYR B O 1
ATOM 8557 N N . ASP B 1 517 ? 28.203 -14.203 -8.164 1 98.62 517 ASP B N 1
ATOM 8558 C CA . ASP B 1 517 ? 28.844 -12.953 -7.754 1 98.62 517 ASP B CA 1
ATOM 8559 C C . ASP B 1 517 ? 28.078 -12.305 -6.602 1 98.62 517 ASP B C 1
ATOM 8561 O O . ASP B 1 517 ? 28.672 -11.852 -5.625 1 98.62 517 ASP B O 1
ATOM 8565 N N . THR B 1 518 ? 26.781 -12.25 -6.73 1 98.62 518 THR B N 1
ATOM 8566 C CA . THR B 1 518 ? 25.953 -11.641 -5.695 1 98.62 518 THR B CA 1
ATOM 8567 C C . THR B 1 518 ? 26.016 -12.453 -4.406 1 98.62 518 THR B C 1
ATOM 8569 O O . THR B 1 518 ? 26.078 -11.883 -3.312 1 98.62 518 THR B O 1
ATOM 8572 N N . LEU B 1 519 ? 25.969 -13.781 -4.488 1 98.69 519 LEU B N 1
ATOM 8573 C CA . LEU B 1 519 ? 26.109 -14.633 -3.312 1 98.69 519 LEU B CA 1
ATOM 8574 C C . LEU B 1 519 ? 27.438 -14.359 -2.604 1 98.69 519 LEU B C 1
ATOM 8576 O O . LEU B 1 519 ? 27.469 -14.188 -1.383 1 98.69 519 LEU B O 1
ATOM 8580 N N . GLU B 1 520 ? 28.516 -14.297 -3.375 1 98.62 520 GLU B N 1
ATOM 8581 C CA . GLU B 1 520 ? 29.859 -14.188 -2.84 1 98.62 520 GLU B CA 1
ATOM 8582 C C . GLU B 1 520 ? 30.125 -12.797 -2.277 1 98.62 520 GLU B C 1
ATOM 8584 O O . GLU B 1 520 ? 30.781 -12.648 -1.247 1 98.62 520 GLU B O 1
ATOM 8589 N N . GLN B 1 521 ? 29.594 -11.781 -2.926 1 98.5 521 GLN B N 1
ATOM 8590 C CA . GLN B 1 521 ? 30.031 -10.422 -2.625 1 98.5 521 GLN B CA 1
ATOM 8591 C C . GLN B 1 521 ? 29.016 -9.703 -1.735 1 98.5 521 GLN B C 1
ATOM 8593 O O . GLN B 1 521 ? 29.359 -8.727 -1.062 1 98.5 521 GLN B O 1
ATOM 8598 N N . GLU B 1 522 ? 27.781 -10.172 -1.727 1 98.5 522 GLU B N 1
ATOM 8599 C CA . GLU B 1 522 ? 26.734 -9.406 -1.037 1 98.5 522 GLU B CA 1
ATOM 8600 C C . GLU B 1 522 ? 26 -10.266 -0.023 1 98.5 522 GLU B C 1
ATOM 8602 O O . GLU B 1 522 ? 26.078 -10.023 1.183 1 98.5 522 GLU B O 1
ATOM 8607 N N . VAL B 1 523 ? 25.406 -11.328 -0.447 1 98.81 523 VAL B N 1
ATOM 8608 C CA . VAL B 1 523 ? 24.469 -12.078 0.381 1 98.81 523 VAL B CA 1
ATOM 8609 C C . VAL B 1 523 ? 25.203 -12.727 1.549 1 98.81 523 VAL B C 1
ATOM 8611 O O . VAL B 1 523 ? 24.891 -12.469 2.713 1 98.81 523 VAL B O 1
ATOM 8614 N N . LEU B 1 524 ? 26.25 -13.555 1.271 1 98.81 524 LEU B N 1
ATOM 8615 C CA . LEU B 1 524 ? 26.938 -14.312 2.309 1 98.81 524 LEU B CA 1
ATOM 8616 C C . LEU B 1 524 ? 27.703 -13.383 3.242 1 98.81 524 LEU B C 1
ATOM 8618 O O . LEU B 1 524 ? 27.594 -13.484 4.465 1 98.81 524 LEU B O 1
ATOM 8622 N N . PRO B 1 525 ? 28.422 -12.375 2.699 1 98.69 525 PRO B N 1
ATOM 8623 C CA . PRO B 1 525 ? 29.125 -11.469 3.615 1 98.69 525 PRO B CA 1
ATOM 8624 C C . PRO B 1 525 ? 28.172 -10.703 4.531 1 98.69 525 PRO B C 1
ATOM 8626 O O . PRO B 1 525 ? 28.484 -10.484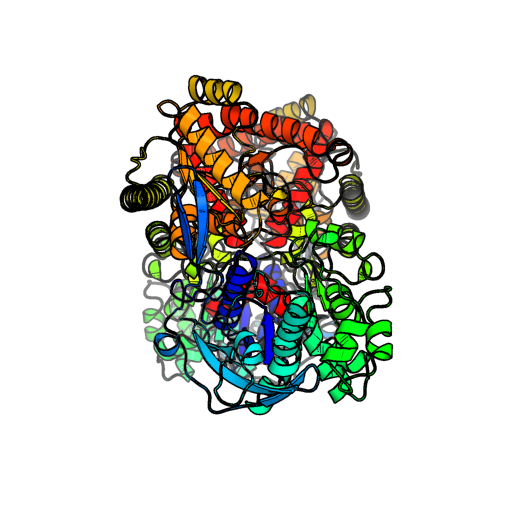 5.703 1 98.69 525 PRO B O 1
ATOM 8629 N N . THR B 1 526 ? 27.031 -10.289 4.004 1 98.62 526 THR B N 1
ATOM 8630 C CA . THR B 1 526 ? 26.062 -9.57 4.84 1 98.62 526 THR B CA 1
ATOM 8631 C C . THR B 1 526 ? 25.531 -10.477 5.949 1 98.62 526 THR B C 1
ATOM 8633 O O . THR B 1 526 ? 25.453 -10.062 7.105 1 98.62 526 THR B O 1
ATOM 8636 N N . TYR B 1 527 ? 25.203 -11.703 5.684 1 98.62 527 TYR B N 1
ATOM 8637 C CA . TYR B 1 527 ? 24.641 -12.641 6.652 1 98.62 527 TYR B CA 1
ATOM 8638 C C . TYR B 1 527 ? 25.656 -12.969 7.738 1 98.62 527 TYR B C 1
ATOM 8640 O O . TYR B 1 527 ? 25.328 -13 8.922 1 98.62 527 TYR B O 1
ATOM 8648 N N . TYR B 1 528 ? 26.953 -13.219 7.367 1 98.5 528 TYR B N 1
ATOM 8649 C CA . TYR B 1 528 ? 27.938 -13.75 8.297 1 98.5 528 TYR B CA 1
ATOM 8650 C C . TYR B 1 528 ? 28.703 -12.633 8.992 1 98.5 528 TYR B C 1
ATOM 8652 O O . TYR B 1 528 ? 29.141 -12.789 10.141 1 98.5 528 TYR B O 1
ATOM 8660 N N . ASP B 1 529 ? 28.828 -11.438 8.305 1 98.12 529 ASP B N 1
ATOM 8661 C CA . ASP B 1 529 ? 29.75 -10.438 8.836 1 98.12 529 ASP B CA 1
ATOM 8662 C C . ASP B 1 529 ? 29.016 -9.18 9.273 1 98.12 529 ASP B C 1
ATOM 8664 O O . ASP B 1 529 ? 29.578 -8.328 9.953 1 98.12 529 ASP B O 1
ATOM 8668 N N . ASP B 1 530 ? 27.781 -9.039 8.891 1 97.94 530 ASP B N 1
ATOM 8669 C CA . ASP B 1 530 ? 27.047 -7.824 9.211 1 97.94 530 ASP B CA 1
ATOM 8670 C C . ASP B 1 530 ? 25.594 -8.133 9.562 1 97.94 530 ASP B C 1
ATOM 8672 O O . ASP B 1 530 ? 24.688 -7.77 8.812 1 97.94 530 ASP B O 1
ATOM 8676 N N . ARG B 1 531 ? 25.359 -8.578 10.734 1 97.19 531 ARG B N 1
ATOM 8677 C CA . ARG B 1 531 ? 24.031 -9.008 11.18 1 97.19 531 ARG B CA 1
ATOM 8678 C C . ARG B 1 531 ? 23.062 -7.836 11.211 1 97.19 531 ARG B C 1
ATOM 8680 O O . ARG B 1 531 ? 21.875 -7.988 10.891 1 97.19 531 ARG B O 1
ATOM 8687 N N . GLU B 1 532 ? 23.516 -6.703 11.609 1 96.12 532 GLU B N 1
ATOM 8688 C CA . GLU B 1 532 ? 22.672 -5.52 11.672 1 96.12 532 GLU B CA 1
ATOM 8689 C C . GLU B 1 532 ? 22.094 -5.188 10.297 1 96.12 532 GLU B C 1
ATOM 8691 O O . GLU B 1 532 ? 20.891 -4.961 10.172 1 96.12 532 GLU B O 1
ATOM 8696 N N . GLU B 1 533 ? 22.938 -5.176 9.32 1 97.44 533 GLU B N 1
ATOM 8697 C CA . GLU B 1 533 ? 22.484 -4.922 7.953 1 97.44 533 GLU B CA 1
ATOM 8698 C C . GLU B 1 533 ? 21.531 -6.008 7.477 1 97.44 533 GLU B C 1
ATOM 8700 O O . GLU B 1 533 ? 20.531 -5.719 6.82 1 97.44 533 GLU B O 1
ATOM 8705 N N . TRP B 1 534 ? 21.859 -7.254 7.824 1 98.56 534 TRP B N 1
ATOM 8706 C CA . TRP B 1 534 ? 21 -8.375 7.434 1 98.56 534 TRP B CA 1
ATOM 8707 C C . TRP B 1 534 ? 19.594 -8.211 8 1 98.56 534 TRP B C 1
ATOM 8709 O O . TRP B 1 534 ? 18.609 -8.344 7.281 1 98.56 534 TRP B O 1
ATOM 8719 N N . ILE B 1 535 ? 19.562 -7.887 9.266 1 98.5 535 ILE B N 1
ATOM 8720 C CA . ILE B 1 535 ? 18.266 -7.73 9.93 1 98.5 535 ILE B CA 1
ATOM 8721 C C . ILE B 1 535 ? 17.516 -6.551 9.32 1 98.5 535 ILE B C 1
ATOM 8723 O O . ILE B 1 535 ? 16.281 -6.59 9.188 1 98.5 535 ILE B O 1
ATOM 8727 N N . GLY B 1 536 ? 18.234 -5.48 8.914 1 97.62 536 GLY B N 1
ATOM 8728 C CA . GLY B 1 536 ? 17.625 -4.375 8.195 1 97.62 536 GLY B CA 1
ATOM 8729 C C . GLY B 1 536 ? 16.938 -4.805 6.914 1 97.62 536 GLY B C 1
ATOM 8730 O O . GLY B 1 536 ? 15.828 -4.344 6.605 1 97.62 536 GLY B O 1
ATOM 8731 N N . ILE B 1 537 ? 17.562 -5.742 6.191 1 98.62 537 ILE B N 1
ATOM 8732 C CA . ILE B 1 537 ? 17 -6.254 4.949 1 98.62 537 ILE B CA 1
ATOM 8733 C C . ILE B 1 537 ? 15.734 -7.066 5.254 1 98.62 537 ILE B C 1
ATOM 8735 O O . ILE B 1 537 ? 14.734 -6.953 4.551 1 98.62 537 ILE B O 1
ATOM 8739 N N . MET B 1 538 ? 15.789 -7.875 6.371 1 98.75 538 MET B N 1
ATOM 8740 C CA . MET B 1 538 ? 14.617 -8.625 6.809 1 98.75 538 MET B CA 1
ATOM 8741 C C . MET B 1 538 ? 13.453 -7.68 7.113 1 98.75 538 MET B C 1
ATOM 8743 O O . MET B 1 538 ? 12.328 -7.914 6.668 1 98.75 538 MET B O 1
ATOM 8747 N N . ARG B 1 539 ? 13.766 -6.668 7.781 1 98.19 539 ARG B N 1
ATOM 8748 C CA . ARG B 1 539 ? 12.773 -5.676 8.188 1 98.19 539 ARG B CA 1
ATOM 8749 C C . ARG B 1 539 ? 12.164 -4.988 6.973 1 98.19 539 ARG B C 1
ATOM 8751 O O . ARG B 1 539 ? 10.945 -4.816 6.902 1 98.19 539 ARG B O 1
ATOM 8758 N N . ASN B 1 540 ? 13.023 -4.59 6.055 1 98.19 540 ASN B N 1
ATOM 8759 C CA . ASN B 1 540 ? 12.555 -3.932 4.84 1 98.19 540 ASN B CA 1
ATOM 8760 C C . ASN B 1 540 ? 11.68 -4.855 3.998 1 98.19 540 ASN B C 1
ATOM 8762 O O . ASN B 1 540 ? 10.734 -4.406 3.355 1 98.19 540 ASN B O 1
ATOM 8766 N N . ALA B 1 541 ? 12.016 -6.164 4.004 1 98.69 541 ALA B N 1
ATOM 8767 C CA . ALA B 1 541 ? 11.18 -7.121 3.289 1 98.69 541 ALA B CA 1
ATOM 8768 C C . ALA B 1 541 ? 9.75 -7.113 3.836 1 98.69 541 ALA B C 1
ATOM 8770 O O . ALA B 1 541 ? 8.789 -7.098 3.07 1 98.69 541 ALA B O 1
ATOM 8771 N N . ILE B 1 542 ? 9.609 -7.102 5.121 1 98.81 542 ILE B N 1
ATOM 8772 C CA . ILE B 1 542 ? 8.289 -7.062 5.738 1 98.81 542 ILE B CA 1
ATOM 8773 C C . ILE B 1 542 ? 7.621 -5.719 5.445 1 98.81 542 ILE B C 1
ATOM 8775 O O . ILE B 1 542 ? 6.496 -5.672 4.945 1 98.81 542 ILE B O 1
ATOM 8779 N N . ALA B 1 543 ? 8.328 -4.633 5.633 1 98.38 543 ALA B N 1
ATOM 8780 C CA . ALA B 1 543 ? 7.758 -3.291 5.648 1 98.38 543 ALA B CA 1
ATOM 8781 C C . ALA B 1 543 ? 7.414 -2.826 4.234 1 98.38 543 ALA B C 1
ATOM 8783 O O . ALA B 1 543 ? 6.387 -2.178 4.02 1 98.38 543 ALA B O 1
ATOM 8784 N N . PHE B 1 544 ? 8.281 -3.146 3.254 1 98.06 544 PHE B N 1
ATOM 8785 C CA . PHE B 1 544 ? 8.102 -2.555 1.934 1 98.06 544 PHE B CA 1
ATOM 8786 C C . PHE B 1 544 ? 7.465 -3.555 0.973 1 98.06 544 PHE B C 1
ATOM 8788 O O . PHE B 1 544 ? 6.719 -3.172 0.073 1 98.06 544 PHE B O 1
ATOM 8795 N N . ASN B 1 545 ? 7.754 -4.824 1.114 1 98.5 545 ASN B N 1
ATOM 8796 C CA . ASN B 1 545 ? 7.129 -5.828 0.26 1 98.5 545 ASN B CA 1
ATOM 8797 C C . ASN B 1 545 ? 5.906 -6.449 0.928 1 98.5 545 ASN B C 1
ATOM 8799 O O . ASN B 1 545 ? 4.852 -6.582 0.303 1 98.5 545 ASN B O 1
ATOM 8803 N N . GLY B 1 546 ? 6.055 -6.828 2.203 1 98.56 546 GLY B N 1
ATOM 8804 C CA . GLY B 1 546 ? 4.945 -7.445 2.908 1 98.56 546 GLY B CA 1
ATOM 8805 C C . GLY B 1 546 ? 3.715 -6.559 2.98 1 98.56 546 GLY B C 1
ATOM 8806 O O . GLY B 1 546 ? 2.586 -7.047 2.914 1 98.56 546 GLY B O 1
ATOM 8807 N N . SER B 1 547 ? 3.908 -5.246 3.072 1 98.06 547 SER B N 1
ATOM 8808 C CA . SER B 1 547 ? 2.811 -4.293 3.227 1 98.06 547 SER B CA 1
ATOM 8809 C C . SER B 1 547 ? 2.129 -4.02 1.891 1 98.06 547 SER B C 1
ATOM 8811 O O . SER B 1 547 ? 1.067 -3.393 1.848 1 98.06 547 SER B O 1
ATOM 8813 N N . ARG B 1 548 ? 2.691 -4.578 0.813 1 97.5 548 ARG B N 1
ATOM 8814 C CA . ARG B 1 548 ? 2.207 -4.211 -0.514 1 97.5 548 ARG B CA 1
ATOM 8815 C C . ARG B 1 548 ? 1.63 -5.422 -1.238 1 97.5 548 ARG B C 1
ATOM 8817 O O . ARG B 1 548 ? 0.606 -5.316 -1.918 1 97.5 548 ARG B O 1
ATOM 8824 N N . TYR B 1 549 ? 2.266 -6.484 -1.196 1 98.44 549 TYR B N 1
ATOM 8825 C CA . TYR B 1 549 ? 1.912 -7.605 -2.061 1 98.44 549 TYR B CA 1
ATOM 8826 C C . TYR B 1 549 ? 1.088 -8.641 -1.301 1 98.44 549 TYR B C 1
ATOM 8828 O O . TYR B 1 549 ? 1.492 -9.797 -1.183 1 98.44 549 TYR B O 1
ATOM 8836 N N . HIS B 1 550 ? -0.077 -8.195 -0.883 1 98.38 550 HIS B N 1
ATOM 8837 C CA . HIS B 1 550 ? -1.001 -9.055 -0.153 1 98.38 550 HIS B CA 1
ATOM 8838 C C . HIS B 1 550 ? -2.381 -9.055 -0.804 1 98.38 550 HIS B C 1
ATOM 8840 O O . HIS B 1 550 ? -2.705 -8.164 -1.588 1 98.38 550 HIS B O 1
ATOM 8846 N N . ALA B 1 551 ? -3.158 -10.031 -0.463 1 98.25 551 ALA B N 1
ATOM 8847 C CA . ALA B 1 551 ? -4.43 -10.328 -1.113 1 98.25 551 ALA B CA 1
ATOM 8848 C C . ALA B 1 551 ? -5.438 -9.203 -0.898 1 98.25 551 ALA B C 1
ATOM 8850 O O . ALA B 1 551 ? -6.215 -8.883 -1.798 1 98.25 551 ALA B O 1
ATOM 8851 N N . ARG B 1 552 ? -5.477 -8.617 0.247 1 96.44 552 ARG B N 1
ATOM 8852 C CA . ARG B 1 552 ? -6.445 -7.559 0.506 1 96.44 552 ARG B CA 1
ATOM 8853 C C . ARG B 1 552 ? -6.266 -6.402 -0.473 1 96.44 552 ARG B C 1
ATOM 8855 O O . ARG B 1 552 ? -7.238 -5.922 -1.059 1 96.44 552 ARG B O 1
ATOM 8862 N N . ARG B 1 553 ? -5.031 -5.934 -0.584 1 96.94 553 ARG B N 1
ATOM 8863 C CA . ARG B 1 553 ? -4.75 -4.867 -1.539 1 96.94 553 ARG B CA 1
ATOM 8864 C C . ARG B 1 553 ? -5.18 -5.262 -2.947 1 96.94 553 ARG B C 1
ATOM 8866 O O . ARG B 1 553 ? -5.793 -4.469 -3.662 1 96.94 553 ARG B O 1
ATOM 8873 N N . MET B 1 554 ? -4.805 -6.418 -3.342 1 97.94 554 MET B N 1
ATOM 8874 C CA . MET B 1 554 ? -5.16 -6.918 -4.668 1 97.94 554 MET B CA 1
ATOM 8875 C C . MET B 1 554 ? -6.668 -6.875 -4.879 1 97.94 554 MET B C 1
ATOM 8877 O O . MET B 1 554 ? -7.141 -6.371 -5.898 1 97.94 554 MET B O 1
ATOM 8881 N N . MET B 1 555 ? -7.438 -7.352 -3.895 1 97.12 555 MET B N 1
ATOM 8882 C CA . MET B 1 555 ? -8.891 -7.418 -4.035 1 97.12 555 MET B CA 1
ATOM 8883 C C . MET B 1 555 ? -9.508 -6.023 -3.994 1 97.12 555 MET B C 1
ATOM 8885 O O . MET B 1 555 ? -10.492 -5.754 -4.68 1 97.12 555 MET B O 1
ATOM 8889 N N . GLU B 1 556 ? -8.914 -5.168 -3.193 1 95.12 556 GLU B N 1
ATOM 8890 C CA . GLU B 1 556 ? -9.383 -3.783 -3.195 1 95.12 556 GLU B CA 1
ATOM 8891 C C . GLU B 1 556 ? -9.203 -3.143 -4.57 1 95.12 556 GLU B C 1
ATOM 8893 O O . GLU B 1 556 ? -10.039 -2.352 -5.004 1 95.12 556 GLU B O 1
ATOM 8898 N N . GLU B 1 557 ? -8.141 -3.424 -5.188 1 95.19 557 GLU B N 1
ATOM 8899 C CA . GLU B 1 557 ? -7.91 -2.908 -6.531 1 95.19 557 GLU B CA 1
ATOM 8900 C C . GLU B 1 557 ? -8.938 -3.451 -7.52 1 95.19 557 GLU B C 1
ATOM 8902 O O . GLU B 1 557 ? -9.453 -2.711 -8.359 1 95.19 557 GLU B O 1
ATOM 8907 N N . TYR B 1 558 ? -9.219 -4.758 -7.449 1 96.56 558 TYR B N 1
ATOM 8908 C CA . TYR B 1 558 ? -10.258 -5.332 -8.297 1 96.56 558 TYR B CA 1
ATOM 8909 C C . TYR B 1 558 ? -11.602 -4.645 -8.055 1 96.56 558 TYR B C 1
ATOM 8911 O O . TYR B 1 558 ? -12.312 -4.309 -9.008 1 96.56 558 TYR B O 1
ATOM 8919 N N . LEU B 1 559 ? -11.945 -4.461 -6.801 1 93.62 559 LEU B N 1
ATOM 8920 C CA . LEU B 1 559 ? -13.211 -3.838 -6.449 1 93.62 559 LEU B CA 1
ATOM 8921 C C . LEU B 1 559 ? -13.297 -2.424 -7.012 1 93.62 559 LEU B C 1
ATOM 8923 O O . LEU B 1 559 ? -14.359 -1.999 -7.477 1 93.62 559 LEU B O 1
ATOM 8927 N N . ALA B 1 560 ? -12.148 -1.744 -7.027 1 90.62 560 ALA B N 1
ATOM 8928 C CA . ALA B 1 560 ? -12.125 -0.339 -7.43 1 90.62 560 ALA B CA 1
ATOM 8929 C C . ALA B 1 560 ? -12.086 -0.202 -8.945 1 90.62 560 ALA B C 1
ATOM 8931 O O . ALA B 1 560 ? -12.453 0.842 -9.492 1 90.62 560 ALA B O 1
ATOM 8932 N N . THR B 1 561 ? -11.68 -1.277 -9.656 1 91.44 561 THR B N 1
ATOM 8933 C CA . THR B 1 561 ? -11.469 -1.147 -11.094 1 91.44 561 THR B CA 1
ATOM 8934 C C . THR B 1 561 ? -12.281 -2.191 -11.859 1 91.44 561 THR B C 1
ATOM 8936 O O . THR B 1 561 ? -13.375 -1.902 -12.336 1 91.44 561 THR B O 1
ATOM 8939 N N . ALA B 1 562 ? -12.016 -3.428 -11.656 1 94.25 562 ALA B N 1
ATOM 8940 C CA . ALA B 1 562 ? -12.555 -4.516 -12.469 1 94.25 562 ALA B CA 1
ATOM 8941 C C . ALA B 1 562 ? -14.031 -4.754 -12.156 1 94.25 562 ALA B C 1
ATOM 8943 O O . ALA B 1 562 ? -14.812 -5.066 -13.055 1 94.25 562 ALA B O 1
ATOM 8944 N N . TYR B 1 563 ? -14.375 -4.625 -10.883 1 94 563 TYR B N 1
ATOM 8945 C CA . TYR B 1 563 ? -15.727 -4.992 -10.477 1 94 563 TYR B CA 1
ATOM 8946 C C . TYR B 1 563 ? -16.625 -3.762 -10.383 1 94 563 TYR B C 1
ATOM 8948 O O . TYR B 1 563 ? -17.828 -3.879 -10.133 1 94 563 TYR B O 1
ATOM 8956 N N . ALA B 1 564 ? -16.047 -2.553 -10.477 1 79.94 564 ALA B N 1
ATOM 8957 C CA . ALA B 1 564 ? -16.828 -1.321 -10.414 1 79.94 564 ALA B CA 1
ATOM 8958 C C . ALA B 1 564 ? -17.688 -1.153 -11.664 1 79.94 564 ALA B C 1
ATOM 8960 O O . ALA B 1 564 ? -17.266 -1.508 -12.766 1 79.94 564 ALA B O 1
ATOM 8961 N N . PRO B 1 565 ? -18.984 -0.738 -11.367 1 65.25 565 PRO B N 1
ATOM 8962 C CA . PRO B 1 565 ? -19.812 -0.503 -12.555 1 65.25 565 PRO B CA 1
ATOM 8963 C C . PRO B 1 565 ? -19.25 0.58 -13.469 1 65.25 565 PRO B C 1
ATOM 8965 O O . PRO B 1 565 ? -18.547 1.484 -13 1 65.25 565 PRO B O 1
ATOM 8968 N N . GLU B 1 566 ? -19.016 0.299 -14.719 1 56.31 566 GLU B N 1
ATOM 8969 C CA . GLU B 1 566 ? -18.594 1.338 -15.648 1 56.31 566 GLU B CA 1
ATOM 8970 C C . GLU B 1 566 ? -19.531 2.549 -15.578 1 56.31 566 GLU B C 1
ATOM 8972 O O . GLU B 1 566 ? -20.75 2.402 -15.57 1 56.31 566 GLU B O 1
ATOM 8977 N N . ASN B 1 567 ? -19.172 3.65 -14.812 1 43.47 567 ASN B N 1
ATOM 8978 C CA . ASN B 1 567 ? -20 4.848 -14.922 1 43.47 567 ASN B CA 1
ATOM 8979 C C . ASN B 1 567 ? -20.203 5.262 -16.375 1 43.47 567 ASN B C 1
ATOM 8981 O O . ASN B 1 567 ? -19.297 5.109 -17.203 1 43.47 567 ASN B O 1
#

InterPro domains:
  IPR000811 Glycosyl transferase, family 35 [PF00343] (238-479)
  IPR011834 Alpha-glucan phosphorylase [TIGR02094] (10-564)
  IPR052182 Glycogen_Maltodextrin_Phosphorylase [PTHR42655] (6-565)

Sequence (1134 aa):
MAGTSQDGHVAYVSMEYGLENGMNTYNGGLGILAGDVVRGFADLDVDAVGVTLLNEYGLGEQQLDEDGTQHVEPAPWPVEEYCEPLDATVSMTIGGHDVTIGAWRYDVESEHGGTVPVIMLDTDREDNDNWIRELTQRVYAPGKDEGFKLAVYLVLGIGGVRMLDELGYDVSTYHMNEGHASFLTLELLRRNDLDAEAVREQCVFTTHTPVAAAHDEYHYDLLADLMGDLVPIETVKEHSPQGMVHTTRLALNLSRYVNGVAKRHQEVSQEMFPEHAEHIDAITNGAHVPTWVGDDIADLLDENIRDWRVYPTKLQHATLIEDEPLWEAHQAQKRDLIEYVRERTGVELDEDVLTLGFARRAVPYKRAPLLFQDKERLREVVARAGDVQIVYAGKAFPGDEQGKDIIREIYSHAEDLAGEITITYLEDYDMEMGLKLTSGVDVWLNNPRRPREASGTSGMKAAFNGVPQFSTIDGWWVEGHIEGETGWSIGPEPHSPREQRMNDAQEDLVDATALYDTLEQEVLPTYYDDREEWIGIMRNAIAFNGSRYHARRMMEEYLATAYAPENMAGTSQDGHVAYVSMEYGLENGMNTYNGGLGILAGDVVRGFADLDVDAVGVTLLNEYGLGEQQLDEDGTQHVEPAPWPVEEYCEPLDATVSMTIGGHDVTIGAWRYDVESEHGGTVPVIMLDTDREDNDNWIRELTQRVYAPGKDEGFKLAVYLVLGIGGVRMLDELGYDVSTYHMNEGHASFLTLELLRRNDLDAEAVREQCVFTTHTPVAAAHDEYHYDLLADLMGDLVPIETVKEHSPQGMVHTTRLALNLSRYVNGVAKRHQEVSQEMFPEHAEHIDAITNGAHVPTWVGDDIADLLDENIRDWRVYPTKLQHATLIEDEPLWEAHQAQKRDLIEYVRERTGVELDEDVLTLGFARRAVPYKRAPLLFQDKERLREVVARAGDVQIVYAGKAFPGDEQGKDIIREIYSHAEDLAGEITITYLEDYDMEMGLKLTSGVDVWLNNPRRPREASGTSGMKAAFNGVPQFSTIDGWWVEGHIEGETGWSIGPEPHSPREQRMNDAQEDLVDATALYDTLEQEVLPTYYDDREEWIGIMRNAIAFNGSRYHARRMMEEYLATAYAPEN

Organism: NCBI:txid1457250